Protein 3HN2 (pdb70)

Structure (mmCIF, N/CA/C/O backbone):
data_3HN2
#
_entry.id   3HN2
#
_cell.length_a   77.318
_cell.length_b   82.179
_cell.length_c   201.291
_cell.angle_alpha   90.00
_cell.angle_beta   90.00
_cell.angle_gamma   90.00
#
_symmetry.space_group_name_H-M   'P 21 21 21'
#
loop_
_entity.id
_entity.type
_entity.pdbx_description
1 polymer '2-dehydropantoate 2-reductase'
2 water water
#
loop_
_atom_site.group_PDB
_atom_site.id
_atom_site.type_symbol
_atom_site.label_atom_id
_atom_site.label_alt_id
_atom_site.label_comp_id
_atom_site.label_asym_id
_atom_site.label_entity_id
_atom_site.label_seq_id
_atom_site.pdbx_PDB_ins_code
_atom_site.Cartn_x
_atom_site.Cartn_y
_atom_site.Cartn_z
_atom_site.occupancy
_atom_site.B_iso_or_equiv
_atom_site.auth_seq_id
_atom_site.auth_comp_id
_atom_site.auth_asym_id
_atom_site.auth_atom_id
_atom_site.pdbx_PDB_model_num
ATOM 1 N N . ARG A 1 4 ? -10.408 6.058 6.847 1.00 63.89 2 ARG A N 1
ATOM 2 C CA . ARG A 1 4 ? -9.616 7.319 6.937 1.00 62.96 2 ARG A CA 1
ATOM 3 C C . ARG A 1 4 ? -10.178 8.449 6.065 1.00 61.00 2 ARG A C 1
ATOM 4 O O . ARG A 1 4 ? -10.095 9.621 6.435 1.00 59.59 2 ARG A O 1
ATOM 12 N N . ILE A 1 5 ? -10.759 8.090 4.922 1.00 60.47 3 ILE A N 1
ATOM 13 C CA . ILE A 1 5 ? -11.276 9.075 3.966 1.00 55.37 3 ILE A CA 1
ATOM 14 C C . ILE A 1 5 ? -12.806 9.046 3.863 1.00 51.34 3 ILE A C 1
ATOM 15 O O . ILE A 1 5 ? -13.407 7.975 3.781 1.00 51.84 3 ILE A O 1
ATOM 20 N N . ALA A 1 6 ? -13.419 10.231 3.905 1.00 49.53 4 ALA A N 1
ATOM 21 C CA . ALA A 1 6 ? -14.841 10.403 3.603 1.00 45.95 4 ALA A CA 1
ATOM 22 C C . ALA A 1 6 ? -15.017 11.335 2.412 1.00 41.60 4 ALA A C 1
ATOM 23 O O . ALA A 1 6 ? -14.375 12.385 2.348 1.00 42.16 4 ALA A O 1
ATOM 25 N N . ILE A 1 7 ? -15.897 10.958 1.486 1.00 37.94 5 ILE A N 1
ATOM 26 C CA . ILE A 1 7 ? -16.194 11.790 0.314 1.00 40.51 5 ILE A CA 1
ATOM 27 C C . ILE A 1 7 ? -17.537 12.485 0.467 1.00 40.44 5 ILE A C 1
ATOM 28 O O . ILE A 1 7 ? -18.581 11.834 0.525 1.00 42.45 5 ILE A O 1
ATOM 33 N N . VAL A 1 8 ? -17.504 13.812 0.522 1.00 44.26 6 VAL A N 1
ATOM 34 C CA . VAL A 1 8 ? -18.717 14.615 0.674 1.00 42.31 6 VAL A CA 1
ATOM 35 C C . VAL A 1 8 ? -18.933 15.476 -0.575 1.00 41.00 6 VAL A C 1
ATOM 36 O O . VAL A 1 8 ? -18.330 16.534 -0.748 1.00 34.07 6 VAL A O 1
ATOM 40 N N . GLY A 1 9 ? -19.792 14.987 -1.457 1.00 50.80 7 GLY A N 1
ATOM 41 C CA . GLY A 1 9 ? -20.016 15.622 -2.747 1.00 56.59 7 GLY A CA 1
ATOM 42 C C . GLY A 1 9 ? -20.719 14.648 -3.660 1.00 63.33 7 GLY A C 1
ATOM 43 O O . GLY A 1 9 ? -21.898 14.834 -3.985 1.00 71.23 7 GLY A O 1
ATOM 44 N N . ALA A 1 10 ? -19.988 13.601 -4.047 1.00 60.05 8 ALA A N 1
ATOM 45 C CA . ALA A 1 10 ? -20.462 12.555 -4.963 1.00 60.96 8 ALA A CA 1
ATOM 46 C C . ALA A 1 10 ? -20.827 13.099 -6.347 1.00 63.50 8 ALA A C 1
ATOM 47 O O . ALA A 1 10 ? -21.737 12.595 -7.014 1.00 68.36 8 ALA A O 1
ATOM 49 N N . GLY A 1 11 ? -20.100 14.129 -6.768 1.00 61.46 9 GLY A N 1
ATOM 50 C CA . GLY A 1 11 ? -20.267 14.704 -8.090 1.00 65.90 9 GLY A CA 1
ATOM 51 C C . GLY A 1 11 ? -19.305 14.061 -9.062 1.00 66.93 9 GLY A C 1
ATOM 52 O O . GLY A 1 11 ? -18.814 12.957 -8.827 1.00 68.71 9 GLY A O 1
ATOM 53 N N . ALA A 1 12 ? -19.014 14.770 -10.146 1.00 71.35 10 ALA A N 1
ATOM 54 C CA . ALA A 1 12 ? -18.136 14.261 -11.194 1.00 69.58 10 ALA A CA 1
ATOM 55 C C . ALA A 1 12 ? -16.657 14.257 -10.795 1.00 68.55 10 ALA A C 1
ATOM 56 O O . ALA A 1 12 ? -15.827 13.671 -11.496 1.00 73.89 10 ALA A O 1
ATOM 58 N N . LEU A 1 13 ? -16.331 14.902 -9.675 1.00 58.27 11 LEU A N 1
ATOM 59 C CA . LEU A 1 13 ? -14.953 14.954 -9.199 1.00 56.38 11 LEU A CA 1
ATOM 60 C C . LEU A 1 13 ? -14.736 14.236 -7.865 1.00 56.88 11 LEU A C 1
ATOM 61 O O . LEU A 1 13 ? -13.679 13.642 -7.646 1.00 60.96 11 LEU A O 1
ATOM 66 N N . GLY A 1 14 ? -15.727 14.301 -6.980 1.00 52.42 12 GLY A N 1
ATOM 67 C CA . GLY A 1 14 ? -15.658 13.624 -5.692 1.00 47.11 12 GLY A CA 1
ATOM 68 C C . GLY A 1 14 ? -15.641 12.115 -5.842 1.00 51.25 12 GLY A C 1
ATOM 69 O O . GLY A 1 14 ? -14.917 11.416 -5.122 1.00 54.01 12 GLY A O 1
ATOM 70 N N . LEU A 1 15 ? -16.436 11.619 -6.788 1.00 46.91 13 LEU A N 1
ATOM 71 C CA . LEU A 1 15 ? -16.474 10.198 -7.099 1.00 45.69 13 LEU A CA 1
ATOM 72 C C . LEU A 1 15 ? -15.179 9.749 -7.758 1.00 50.47 13 LEU A C 1
ATOM 73 O O . LEU A 1 15 ? -14.591 8.753 -7.337 1.00 52.63 13 LEU A O 1
ATOM 78 N N . TYR A 1 16 ? -14.739 10.501 -8.770 1.00 52.78 14 TYR A N 1
ATOM 79 C CA . TYR A 1 16 ? -13.516 10.204 -9.526 1.00 50.04 14 TYR A CA 1
ATOM 80 C C . TYR A 1 16 ? -12.277 10.101 -8.647 1.00 47.21 14 TYR A C 1
ATOM 81 O O . TYR A 1 16 ? -11.524 9.136 -8.751 1.00 52.30 14 TYR A O 1
ATOM 90 N N . TYR A 1 17 ? -12.077 11.091 -7.784 1.00 46.14 15 TYR A N 1
ATOM 91 C CA . TYR A 1 17 ? -10.928 11.092 -6.884 1.00 50.38 15 TYR A CA 1
ATOM 92 C C . TYR A 1 17 ? -11.030 10.032 -5.795 1.00 48.09 15 TYR A C 1
ATOM 93 O O . TYR A 1 17 ? -10.035 9.395 -5.458 1.00 50.90 15 TYR A O 1
ATOM 102 N N . GLY A 1 18 ? -12.235 9.831 -5.274 1.00 49.29 16 GLY A N 1
ATOM 103 C CA . GLY A 1 18 ? -12.479 8.802 -4.265 1.00 54.85 16 GLY A CA 1
ATOM 104 C C . GLY A 1 18 ? -12.293 7.393 -4.797 1.00 54.31 16 GLY A C 1
ATOM 105 O O . GLY A 1 18 ? -11.804 6.514 -4.081 1.00 58.19 16 GLY A O 1
ATOM 106 N N . ALA A 1 19 ? -12.685 7.184 -6.053 1.00 52.18 17 ALA A N 1
ATOM 107 C CA . ALA A 1 19 ? -12.521 5.894 -6.719 1.00 51.86 17 ALA A CA 1
ATOM 108 C C . ALA A 1 19 ? -11.056 5.581 -6.972 1.00 52.35 17 ALA A C 1
ATOM 109 O O . ALA A 1 19 ? -10.646 4.430 -6.859 1.00 57.73 17 ALA A O 1
ATOM 111 N N . LEU A 1 20 ? -10.275 6.607 -7.305 1.00 51.44 18 LEU A N 1
ATOM 112 C CA . LEU A 1 20 ? -8.837 6.446 -7.483 1.00 55.12 18 LEU A CA 1
ATOM 113 C C . LEU A 1 20 ? -8.142 6.231 -6.140 1.00 57.58 18 LEU A C 1
ATOM 114 O O . LEU A 1 20 ? -7.164 5.481 -6.055 1.00 62.27 18 LEU A O 1
ATOM 119 N N . LEU A 1 21 ? -8.659 6.883 -5.099 1.00 57.78 19 LEU A N 1
ATOM 120 C CA . LEU A 1 21 ? -8.115 6.737 -3.749 1.00 56.79 19 LEU A CA 1
ATOM 121 C C . LEU A 1 21 ? -8.246 5.320 -3.190 1.00 58.07 19 LEU A C 1
ATOM 122 O O . LEU A 1 21 ? -7.262 4.770 -2.699 1.00 63.75 19 LEU A O 1
ATOM 127 N N . GLN A 1 22 ? -9.429 4.712 -3.290 1.00 56.68 20 GLN A N 1
ATOM 128 C CA . GLN A 1 22 ? -9.588 3.331 -2.813 1.00 59.10 20 GLN A CA 1
ATOM 129 C C . GLN A 1 22 ? -8.992 2.278 -3.754 1.00 56.72 20 GLN A C 1
ATOM 130 O O . GLN A 1 22 ? -8.652 1.182 -3.307 1.00 57.61 20 GLN A O 1
ATOM 136 N N . ARG A 1 23 ? -8.851 2.619 -5.039 1.00 55.87 21 ARG A N 1
ATOM 137 C CA . ARG A 1 23 ? -8.225 1.726 -6.023 1.00 53.48 21 ARG A CA 1
ATOM 138 C C . ARG A 1 23 ? -6.767 1.465 -5.665 1.00 54.80 21 ARG A C 1
ATOM 139 O O . ARG A 1 23 ? -6.236 0.399 -5.963 1.00 57.87 21 ARG A O 1
ATOM 147 N N . SER A 1 24 ? -6.137 2.444 -5.017 1.00 58.84 22 SER A N 1
ATOM 148 C CA . SER A 1 24 ? -4.789 2.293 -4.474 1.00 57.64 22 SER A CA 1
ATOM 149 C C . SER A 1 24 ? -4.802 1.974 -2.969 1.00 59.31 22 SER A C 1
ATOM 150 O O . SER A 1 24 ? -3.800 2.155 -2.273 1.00 60.51 22 SER A O 1
ATOM 153 N N . GLY A 1 25 ? -5.942 1.501 -2.477 1.00 60.60 23 GLY A N 1
ATOM 154 C CA . GLY A 1 25 ? -6.033 0.958 -1.127 1.00 67.59 23 GLY A CA 1
ATOM 155 C C . GLY A 1 25 ? -6.086 1.994 -0.025 1.00 69.81 23 GLY A C 1
ATOM 156 O O . GLY A 1 25 ? -5.216 2.035 0.847 1.00 68.42 23 GLY A O 1
ATOM 157 N N . GLU A 1 26 ? -7.110 2.837 -0.074 1.00 71.59 24 GLU A N 1
ATOM 158 C CA . GLU A 1 26 ? -7.376 3.775 1.000 1.00 73.04 24 GLU A CA 1
ATOM 159 C C . GLU A 1 26 ? -8.780 3.486 1.504 1.00 74.42 24 GLU A C 1
ATOM 160 O O . GLU A 1 26 ? -9.650 3.072 0.729 1.00 75.29 24 GLU A O 1
ATOM 166 N N . ASP A 1 27 ? -8.995 3.690 2.802 1.00 73.55 25 ASP A N 1
ATOM 167 C CA . ASP A 1 27 ? -10.279 3.395 3.429 1.00 70.44 25 ASP A CA 1
ATOM 168 C C . ASP A 1 27 ? -11.274 4.512 3.122 1.00 66.75 25 ASP A C 1
ATOM 169 O O . ASP A 1 27 ? -11.445 5.450 3.903 1.00 72.34 25 ASP A O 1
ATOM 174 N N . VAL A 1 28 ? -11.927 4.389 1.971 1.00 62.15 26 VAL A N 1
ATOM 175 C CA . VAL A 1 28 ? -12.772 5.447 1.428 1.00 57.31 26 VAL A CA 1
ATOM 176 C C . VAL A 1 28 ? -14.244 5.173 1.728 1.00 57.49 26 VAL A C 1
ATOM 177 O O . VAL A 1 28 ? -14.737 4.064 1.515 1.00 61.32 26 VAL A O 1
ATOM 181 N N . HIS A 1 29 ? -14.926 6.195 2.238 1.00 58.84 27 HIS A N 1
ATOM 182 C CA . HIS A 1 29 ? -16.330 6.113 2.620 1.00 57.56 27 HIS A CA 1
ATOM 183 C C . HIS A 1 29 ? -17.108 7.184 1.872 1.00 54.71 27 HIS A C 1
ATOM 184 O O . HIS A 1 29 ? -16.971 8.368 2.160 1.00 55.90 27 HIS A O 1
ATOM 191 N N . PHE A 1 30 ? -17.915 6.767 0.904 1.00 51.54 28 PHE A N 1
ATOM 192 C CA . PHE A 1 30 ? -18.693 7.703 0.104 1.00 52.43 28 PHE A CA 1
ATOM 193 C C . PHE A 1 30 ? -20.015 8.082 0.776 1.00 57.30 28 PHE A C 1
ATOM 194 O O . PHE A 1 30 ? -20.747 7.215 1.262 1.00 62.51 28 PHE A O 1
ATOM 202 N N . LEU A 1 31 ? -20.316 9.379 0.798 1.00 55.68 29 LEU A N 1
ATOM 203 C CA . LEU A 1 31 ? -21.637 9.852 1.198 1.00 55.42 29 LEU A CA 1
ATOM 204 C C . LEU A 1 31 ? -22.500 10.096 -0.041 1.00 58.66 29 LEU A C 1
ATOM 205 O O . LEU A 1 31 ? -22.412 11.147 -0.679 1.00 61.00 29 LEU A O 1
ATOM 210 N N . LEU A 1 32 ? -23.318 9.102 -0.380 1.00 61.18 30 LEU A N 1
ATOM 211 C CA . LEU A 1 32 ? -24.222 9.185 -1.524 1.00 58.95 30 LEU A CA 1
ATOM 212 C C . LEU A 1 32 ? -25.591 9.718 -1.118 1.00 61.37 30 LEU A C 1
ATOM 213 O O . LEU A 1 32 ? -26.015 9.563 0.031 1.00 65.66 30 LEU A O 1
ATOM 218 N N . ARG A 1 33 ? -26.280 10.331 -2.076 1.00 60.78 31 ARG A N 1
ATOM 219 C CA . ARG A 1 33 ? -27.601 10.897 -1.849 1.00 60.92 31 ARG A CA 1
ATOM 220 C C . ARG A 1 33 ? -28.558 10.430 -2.943 1.00 65.80 31 ARG A C 1
ATOM 221 O O . ARG A 1 33 ? -29.389 9.552 -2.715 1.00 68.11 31 ARG A O 1
ATOM 229 N N . ARG A 1 34 ? -28.416 11.017 -4.130 1.00 72.88 32 ARG A N 1
ATOM 230 C CA . ARG A 1 34 ? -29.272 10.731 -5.281 1.00 77.59 32 ARG A CA 1
ATOM 231 C C . ARG A 1 34 ? -29.185 9.270 -5.746 1.00 81.23 32 ARG A C 1
ATOM 232 O O . ARG A 1 34 ? -30.202 8.651 -6.070 1.00 84.02 32 ARG A O 1
ATOM 240 N N . ASP A 1 35 ? -27.976 8.719 -5.747 1.00 83.69 33 ASP A N 1
ATOM 241 C CA . ASP A 1 35 ? -27.760 7.359 -6.231 1.00 85.58 33 ASP A CA 1
ATOM 242 C C . ASP A 1 35 ? -27.035 6.460 -5.225 1.00 84.55 33 ASP A C 1
ATOM 243 O O . ASP A 1 35 ? -25.953 5.941 -5.507 1.00 85.05 33 ASP A O 1
ATOM 248 N N . TYR A 1 36 ? -27.642 6.280 -4.054 1.00 81.52 34 TYR A N 1
ATOM 249 C CA . TYR A 1 36 ? -27.140 5.339 -3.055 1.00 75.47 34 TYR A CA 1
ATOM 250 C C . TYR A 1 36 ? -27.429 3.907 -3.493 1.00 75.42 34 TYR A C 1
ATOM 251 O O . TYR A 1 36 ? -26.550 3.048 -3.447 1.00 72.77 34 TYR A O 1
ATOM 260 N N . GLU A 1 37 ? -28.666 3.678 -3.927 1.00 76.37 35 GLU A N 1
ATOM 261 C CA . GLU A 1 37 ? -29.168 2.350 -4.284 1.00 76.85 35 GLU A CA 1
ATOM 262 C C . GLU A 1 37 ? -28.512 1.744 -5.528 1.00 74.49 35 GLU A C 1
ATOM 263 O O . GLU A 1 37 ? -28.385 0.524 -5.631 1.00 75.13 35 GLU A O 1
ATOM 269 N N . ALA A 1 38 ? -28.092 2.601 -6.455 1.00 75.58 36 ALA A N 1
ATOM 270 C CA . ALA A 1 38 ? -27.431 2.160 -7.682 1.00 74.90 36 ALA A CA 1
ATOM 271 C C . ALA A 1 38 ? -25.994 1.695 -7.439 1.00 77.46 36 ALA A C 1
ATOM 272 O O . ALA A 1 38 ? -25.487 0.832 -8.155 1.00 81.08 36 ALA A O 1
ATOM 274 N N . ILE A 1 39 ? -25.351 2.262 -6.420 1.00 80.96 37 ILE A N 1
ATOM 275 C CA . ILE A 1 39 ? -23.951 1.957 -6.106 1.00 82.88 37 ILE A CA 1
ATOM 276 C C . ILE A 1 39 ? -23.822 0.924 -4.966 1.00 83.77 37 ILE A C 1
ATOM 277 O O . ILE A 1 39 ? -22.803 0.236 -4.851 1.00 85.14 37 ILE A O 1
ATOM 282 N N . ALA A 1 40 ? -24.861 0.795 -4.142 1.00 84.56 38 ALA A N 1
ATOM 283 C CA . ALA A 1 40 ? -24.904 -0.269 -3.133 1.00 85.38 38 ALA A CA 1
ATOM 284 C C . ALA A 1 40 ? -25.200 -1.625 -3.778 1.00 86.93 38 ALA A C 1
ATOM 285 O O . ALA A 1 40 ? -24.769 -2.667 -3.277 1.00 85.71 38 ALA A O 1
ATOM 287 N N . GLY A 1 41 ? -25.929 -1.593 -4.893 1.00 88.40 39 GLY A N 1
ATOM 288 C CA . GLY A 1 41 ? -26.278 -2.795 -5.643 1.00 88.78 39 GLY A CA 1
ATOM 289 C C . GLY A 1 41 ? -25.178 -3.280 -6.569 1.00 89.77 39 GLY A C 1
ATOM 290 O O . GLY A 1 41 ? -24.790 -4.449 -6.520 1.00 91.30 39 GLY A O 1
ATOM 291 N N . ASN A 1 42 ? -24.668 -2.380 -7.408 1.00 89.33 40 ASN A N 1
ATOM 292 C CA . ASN A 1 42 ? -23.675 -2.743 -8.423 1.00 89.83 40 ASN A CA 1
ATOM 293 C C . ASN A 1 42 ? -22.242 -2.287 -8.153 1.00 89.45 40 ASN A C 1
ATOM 294 O O . ASN A 1 42 ? -21.288 -2.974 -8.525 1.00 90.92 40 ASN A O 1
ATOM 299 N N . GLY A 1 43 ? -22.097 -1.133 -7.508 1.00 88.08 41 GLY A N 1
ATOM 300 C CA . GLY A 1 43 ? -20.807 -0.453 -7.418 1.00 85.42 41 GLY A CA 1
ATOM 301 C C . GLY A 1 43 ? -20.744 0.604 -8.504 1.00 86.16 41 GLY A C 1
ATOM 302 O O . GLY A 1 43 ? -21.667 0.717 -9.318 1.00 86.12 41 GLY A O 1
ATOM 303 N N . LEU A 1 44 ? -19.667 1.385 -8.527 1.00 84.87 42 LEU A N 1
ATOM 304 C CA . LEU A 1 44 ? -19.527 2.431 -9.542 1.00 84.40 42 LEU A CA 1
ATOM 305 C C . LEU A 1 44 ? -18.495 2.100 -10.622 1.00 82.56 42 LEU A C 1
ATOM 306 O O . LEU A 1 44 ? -17.469 1.471 -10.352 1.00 84.20 42 LEU A O 1
ATOM 311 N N . LYS A 1 45 ? -18.795 2.528 -11.845 1.00 79.19 43 LYS A N 1
ATOM 312 C CA . LYS A 1 45 ? -17.922 2.316 -12.991 1.00 76.74 43 LYS A CA 1
ATOM 313 C C . LYS A 1 45 ? -17.245 3.624 -13.368 1.00 73.63 43 LYS A C 1
ATOM 314 O O . LYS A 1 45 ? -17.912 4.641 -13.560 1.00 76.70 43 LYS A O 1
ATOM 320 N N . VAL A 1 46 ? -15.919 3.599 -13.467 1.00 68.49 44 VAL A N 1
ATOM 321 C CA . VAL A 1 46 ? -15.168 4.770 -13.910 1.00 60.91 44 VAL A CA 1
ATOM 322 C C . VAL A 1 46 ? -14.665 4.547 -15.327 1.00 55.11 44 VAL A C 1
ATOM 323 O O . VAL A 1 46 ? -13.911 3.613 -15.592 1.00 51.30 44 VAL A O 1
ATOM 327 N N . PHE A 1 47 ? -15.108 5.406 -16.235 1.00 54.40 45 PHE A N 1
ATOM 328 C CA . PHE A 1 47 ? -14.623 5.395 -17.603 1.00 55.73 45 PHE A CA 1
ATOM 329 C C . PHE A 1 47 ? -13.627 6.533 -17.764 1.00 58.25 45 PHE A C 1
ATOM 330 O O . PHE A 1 47 ? -13.934 7.682 -17.461 1.00 58.42 45 PHE A O 1
ATOM 338 N N . SER A 1 48 ? -12.421 6.197 -18.209 1.00 61.53 46 SER A N 1
ATOM 339 C CA . SER A 1 48 ? -11.365 7.186 -18.378 1.00 65.73 46 SER A CA 1
ATOM 340 C C . SER A 1 48 ? -10.758 7.136 -19.769 1.00 64.98 46 SER A C 1
ATOM 341 O O . SER A 1 48 ? -10.956 6.181 -20.521 1.00 66.29 46 SER A O 1
ATOM 344 N N . ILE A 1 49 ? -10.013 8.183 -20.097 1.00 62.14 47 ILE A N 1
ATOM 345 C CA . ILE A 1 49 ? -9.141 8.181 -21.258 1.00 64.32 47 ILE A CA 1
ATOM 346 C C . ILE A 1 49 ? -7.899 7.342 -20.943 1.00 66.82 47 ILE A C 1
ATOM 347 O O . ILE A 1 49 ? -7.234 6.828 -21.847 1.00 66.24 47 ILE A O 1
ATOM 352 N N . ASN A 1 50 ? -7.609 7.205 -19.649 1.00 65.90 48 ASN A N 1
ATOM 353 C CA . ASN A 1 50 ? -6.491 6.416 -19.150 1.00 64.38 48 ASN A CA 1
ATOM 354 C C . ASN A 1 50 ? -6.896 4.977 -18.818 1.00 67.73 48 ASN A C 1
ATOM 355 O O . ASN A 1 50 ? -6.386 4.388 -17.862 1.00 67.97 48 ASN A O 1
ATOM 360 N N . GLY A 1 51 ? -7.814 4.418 -19.605 1.00 69.81 49 GLY A N 1
ATOM 361 C CA . GLY A 1 51 ? -8.312 3.059 -19.384 1.00 70.49 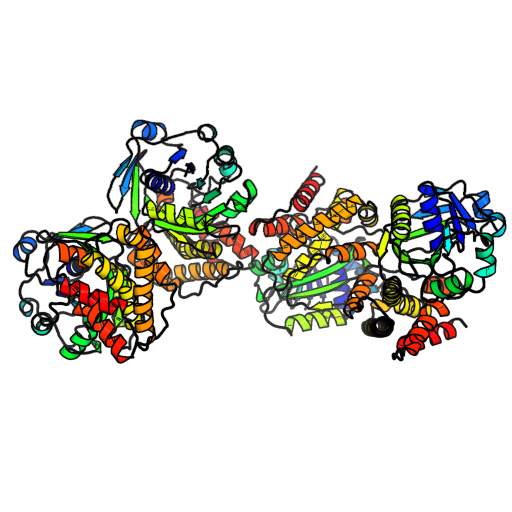49 GLY A CA 1
ATOM 362 C C . GLY A 1 51 ? -9.367 2.982 -18.293 1.00 69.90 49 GLY A C 1
ATOM 363 O O . GLY A 1 51 ? -9.183 3.519 -17.197 1.00 60.72 49 GLY A O 1
ATOM 364 N N . ASP A 1 52 ? -10.470 2.301 -18.597 1.00 72.34 50 ASP A N 1
ATOM 365 C CA . ASP A 1 52 ? -11.610 2.198 -17.683 1.00 74.59 50 ASP A CA 1
ATOM 366 C C . ASP A 1 52 ? -11.356 1.196 -16.558 1.00 72.91 50 ASP A C 1
ATOM 367 O O . ASP A 1 52 ? -10.598 0.239 -16.730 1.00 75.94 50 ASP A O 1
ATOM 372 N N . PHE A 1 53 ? -11.982 1.431 -15.406 1.00 69.95 51 PHE A N 1
ATOM 373 C CA . PHE A 1 53 ? -11.985 0.454 -14.314 1.00 70.70 51 PHE A CA 1
ATOM 374 C C . PHE A 1 53 ? -13.305 0.462 -13.541 1.00 72.04 51 PHE A C 1
ATOM 375 O O . PHE A 1 53 ? -14.064 1.429 -13.595 1.00 73.91 51 PHE A O 1
ATOM 383 N N . THR A 1 54 ? -13.575 -0.628 -12.832 1.00 74.15 52 THR A N 1
ATOM 384 C CA . THR A 1 54 ? -14.841 -0.796 -12.128 1.00 76.51 52 THR A CA 1
ATOM 385 C C . THR A 1 54 ? -14.610 -1.275 -10.697 1.00 78.39 52 THR A C 1
ATOM 386 O O . THR A 1 54 ? -13.898 -2.253 -10.468 1.00 80.18 52 THR A O 1
ATOM 390 N N . LEU A 1 55 ? -15.199 -0.569 -9.737 1.00 80.14 53 LEU A N 1
ATOM 391 C CA . LEU A 1 55 ? -15.174 -1.008 -8.346 1.00 81.90 53 LEU A CA 1
ATOM 392 C C . LEU A 1 55 ? -16.425 -1.830 -8.070 1.00 84.40 53 LEU A C 1
ATOM 393 O O . LEU A 1 55 ? -17.533 -1.286 -8.093 1.00 87.17 53 LEU A O 1
ATOM 398 N N . PRO A 1 56 ? -16.254 -3.143 -7.813 1.00 84.36 54 PRO A N 1
ATOM 399 C CA . PRO A 1 56 ? -17.387 -4.049 -7.606 1.00 84.04 54 PRO A CA 1
ATOM 400 C C . PRO A 1 56 ? -18.147 -3.706 -6.328 1.00 82.45 54 PRO A C 1
ATOM 401 O O . PRO A 1 56 ? -19.380 -3.726 -6.309 1.00 81.08 54 PRO A O 1
ATOM 405 N N . HIS A 1 57 ? -17.395 -3.380 -5.281 1.00 80.54 55 HIS A N 1
ATOM 406 C CA . HIS A 1 57 ? -17.950 -2.976 -4.003 1.00 77.21 55 HIS A CA 1
ATOM 407 C C . HIS A 1 57 ? -17.497 -1.556 -3.661 1.00 75.97 55 HIS A C 1
ATOM 408 O O . HIS A 1 57 ? -16.330 -1.200 -3.850 1.00 75.96 55 HIS A O 1
ATOM 415 N N . VAL A 1 58 ? -18.438 -0.752 -3.175 1.00 71.90 56 VAL A N 1
ATOM 416 C CA . VAL A 1 58 ? -18.156 0.601 -2.701 1.00 67.41 56 VAL A CA 1
ATOM 417 C C . VAL A 1 58 ? -18.779 0.796 -1.314 1.00 67.11 56 VAL A C 1
ATOM 418 O O . VAL A 1 58 ? -19.962 0.500 -1.108 1.00 69.10 56 VAL A O 1
ATOM 422 N N . LYS A 1 59 ? -17.965 1.255 -0.362 1.00 63.68 57 LYS A N 1
ATOM 423 C CA . LYS A 1 59 ? -18.446 1.610 0.973 1.00 58.01 57 LYS A CA 1
ATOM 424 C C . LYS A 1 59 ? -19.294 2.874 0.917 1.00 59.10 57 LYS A C 1
ATOM 425 O O . LYS A 1 59 ? -18.770 3.988 0.969 1.00 64.66 57 LYS A O 1
ATOM 431 N N . GLY A 1 60 ? -20.606 2.690 0.809 1.00 60.99 58 GLY A N 1
ATOM 432 C CA . GLY A 1 60 ? -21.540 3.804 0.703 1.00 59.17 58 GLY A CA 1
ATOM 433 C C . GLY A 1 60 ? -22.412 3.998 1.926 1.00 60.78 58 GLY A C 1
ATOM 434 O O . GLY A 1 60 ? -22.693 3.051 2.663 1.00 63.15 58 GLY A O 1
ATOM 435 N N . TYR A 1 61 ? -22.824 5.242 2.148 1.00 60.80 59 TYR A N 1
ATOM 436 C CA . TYR A 1 61 ? -23.661 5.608 3.287 1.00 61.94 59 TYR A CA 1
ATOM 437 C C . TYR A 1 61 ? -24.657 6.681 2.857 1.00 64.03 59 TYR A C 1
ATOM 438 O O . TYR A 1 61 ? -24.488 7.310 1.807 1.00 63.47 59 TYR A O 1
ATOM 447 N N . ARG A 1 62 ? -25.693 6.892 3.664 1.00 62.62 60 ARG A N 1
ATOM 448 C CA . ARG A 1 62 ? -26.685 7.924 3.356 1.00 66.28 60 ARG A CA 1
ATOM 449 C C . ARG A 1 62 ? -26.753 9.020 4.415 1.00 60.39 60 ARG A C 1
ATOM 450 O O . ARG A 1 62 ? -27.244 10.118 4.153 1.00 59.28 60 ARG A O 1
ATOM 458 N N . ALA A 1 63 ? -26.244 8.717 5.603 1.00 62.33 61 ALA A N 1
ATOM 459 C CA . ALA A 1 63 ? -26.123 9.704 6.667 1.00 64.89 61 ALA A CA 1
ATOM 460 C C . ALA A 1 63 ? -24.672 9.767 7.122 1.00 65.16 61 ALA A C 1
ATOM 461 O O . ALA A 1 63 ? -24.017 8.726 7.230 1.00 65.48 61 ALA A O 1
ATOM 463 N N . PRO A 1 64 ? -24.152 10.990 7.360 1.00 66.97 62 PRO A N 1
ATOM 464 C CA . PRO A 1 64 ? -22.782 11.157 7.872 1.00 66.35 62 PRO A CA 1
ATOM 465 C C . PRO A 1 64 ? -22.551 10.613 9.285 1.00 67.65 62 PRO A C 1
ATOM 466 O O . PRO A 1 64 ? -21.419 10.253 9.616 1.00 69.82 62 PRO A O 1
ATOM 470 N N . GLU A 1 65 ? -23.606 10.542 10.098 1.00 68.26 63 GLU A N 1
ATOM 471 C CA . GLU A 1 65 ? -23.504 10.004 11.465 1.00 68.13 63 GLU A CA 1
ATOM 472 C C . GLU A 1 65 ? -23.298 8.489 11.512 1.00 69.52 63 GLU A C 1
ATOM 473 O O . GLU A 1 65 ? -22.899 7.944 12.543 1.00 70.79 63 GLU A O 1
ATOM 479 N N . GLU A 1 66 ? -23.566 7.822 10.390 1.00 69.85 64 GLU A N 1
ATOM 480 C CA . GLU A 1 66 ? -23.305 6.391 10.241 1.00 68.16 64 GLU A CA 1
ATOM 481 C C . GLU A 1 66 ? -21.822 6.130 9.976 1.00 66.57 64 GLU A C 1
ATOM 482 O O . GLU A 1 66 ? -21.280 5.108 10.401 1.00 70.90 64 GLU A O 1
ATOM 488 N N . ILE A 1 67 ? -21.179 7.059 9.270 1.00 66.09 65 ILE A N 1
ATOM 489 C CA . ILE A 1 67 ? -19.752 6.970 8.942 1.00 59.64 65 ILE A CA 1
ATOM 490 C C . ILE A 1 67 ? -18.884 7.236 10.172 1.00 56.96 65 ILE A C 1
ATOM 491 O O . ILE A 1 67 ? -17.959 6.478 10.459 1.00 54.88 65 ILE A O 1
ATOM 496 N N . GLY A 1 68 ? -19.189 8.315 10.888 1.00 56.54 66 GLY A N 1
ATOM 497 C CA . GLY A 1 68 ? -18.455 8.673 12.097 1.00 61.57 66 GLY A CA 1
ATOM 498 C C . GLY A 1 68 ? -17.141 9.382 11.826 1.00 66.68 66 GLY A C 1
ATOM 499 O O . GLY A 1 68 ? -16.872 9.768 10.685 1.00 70.77 66 GLY A O 1
ATOM 500 N N . PRO A 1 69 ? -16.316 9.562 12.879 1.00 70.57 67 PRO A N 1
ATOM 501 C CA . PRO A 1 69 ? -15.024 10.260 12.818 1.00 70.14 67 PRO A CA 1
ATOM 502 C C . PRO A 1 69 ? -14.078 9.714 11.747 1.00 68.55 67 PRO A C 1
ATOM 503 O O . PRO A 1 69 ? -13.977 8.502 11.565 1.00 69.71 67 PRO A O 1
ATOM 507 N N . MET A 1 70 ? -13.412 10.625 11.041 1.00 69.97 68 MET A N 1
ATOM 508 C CA . MET A 1 70 ? -12.512 10.289 9.937 1.00 65.84 68 MET A CA 1
ATOM 509 C C . MET A 1 70 ? -11.142 10.949 10.135 1.00 64.43 68 MET A C 1
ATOM 510 O O . MET A 1 70 ? -10.960 11.747 11.055 1.00 66.75 68 MET A O 1
ATOM 515 N N . ASP A 1 71 ? -10.179 10.608 9.281 1.00 61.56 69 ASP A N 1
ATOM 516 C CA . ASP A 1 71 ? -8.882 11.289 9.269 1.00 61.61 69 ASP A CA 1
ATOM 517 C C . ASP A 1 71 ? -8.905 12.466 8.299 1.00 57.47 69 ASP A C 1
ATOM 518 O O . ASP A 1 71 ? -8.363 13.536 8.582 1.00 53.74 69 ASP A O 1
ATOM 523 N N . LEU A 1 72 ? -9.541 12.246 7.153 1.00 54.67 70 LEU A N 1
ATOM 524 C CA . LEU A 1 72 ? -9.633 13.236 6.096 1.00 50.62 70 LEU A CA 1
ATOM 525 C C . LEU A 1 72 ? -11.032 13.235 5.500 1.00 51.23 70 LEU A C 1
ATOM 526 O O . LEU A 1 72 ? -11.591 12.172 5.221 1.00 47.57 70 LEU A O 1
ATOM 531 N N . VAL A 1 73 ? -11.606 14.422 5.317 1.00 47.10 71 VAL A N 1
ATOM 532 C CA . VAL A 1 73 ? -12.826 14.530 4.524 1.00 46.31 71 VAL A CA 1
ATOM 533 C C . VAL A 1 73 ? -12.621 15.393 3.275 1.00 41.24 71 VAL A C 1
ATOM 534 O O . VAL A 1 73 ? -12.330 16.587 3.364 1.00 41.30 71 VAL A O 1
ATOM 538 N N . LEU A 1 74 ? -12.724 14.748 2.115 1.00 44.10 72 LEU A N 1
ATOM 539 C CA . LEU A 1 74 ? -12.725 15.429 0.820 1.00 33.78 72 LEU A CA 1
ATOM 540 C C . LEU A 1 74 ? -14.093 16.008 0.550 1.00 26.18 72 LEU A C 1
ATOM 541 O O . LEU A 1 74 ? -15.050 15.263 0.344 1.00 31.76 72 LEU A O 1
ATOM 546 N N . VAL A 1 75 ? -14.188 17.333 0.558 1.00 22.18 73 VAL A N 1
ATOM 547 C CA . VAL A 1 75 ? -15.415 18.011 0.176 1.00 29.93 73 VAL A CA 1
ATOM 548 C C . VAL A 1 75 ? -15.401 18.270 -1.345 1.00 42.29 73 VAL A C 1
ATOM 549 O O . VAL A 1 75 ? -14.526 18.969 -1.863 1.00 43.37 73 VAL A O 1
ATOM 553 N N . GLY A 1 76 ? -16.357 17.665 -2.047 1.00 40.48 74 GLY A N 1
ATOM 554 C CA . GLY A 1 76 ? -16.538 17.872 -3.480 1.00 48.21 74 GLY A CA 1
ATOM 555 C C . GLY A 1 76 ? -17.927 18.392 -3.800 1.00 54.59 74 GLY A C 1
ATOM 556 O O . GLY A 1 76 ? -18.398 18.264 -4.936 1.00 54.73 74 GLY A O 1
ATOM 557 N N . LEU A 1 77 ? -18.574 18.976 -2.788 1.00 56.64 75 LEU A N 1
ATOM 558 C CA . LEU A 1 77 ? -19.917 19.551 -2.899 1.00 58.64 75 LEU A CA 1
ATOM 559 C C . LEU A 1 77 ? -19.987 20.685 -3.906 1.00 60.65 75 LEU A C 1
ATOM 560 O O . LEU A 1 77 ? -19.019 21.416 -4.099 1.00 68.87 75 LEU A O 1
ATOM 565 N N . LYS A 1 78 ? -21.140 20.823 -4.548 1.00 61.56 76 LYS A N 1
ATOM 566 C CA . LYS A 1 78 ? -21.426 22.021 -5.314 1.00 58.57 76 LYS A CA 1
ATOM 567 C C . LYS A 1 78 ? -21.679 23.149 -4.320 1.00 60.41 76 LYS A C 1
ATOM 568 O O . LYS A 1 78 ? -22.326 22.941 -3.291 1.00 61.54 76 LYS A O 1
ATOM 574 N N . THR A 1 79 ? -21.155 24.333 -4.631 1.00 62.27 77 THR A N 1
ATOM 575 C CA . THR A 1 79 ? -21.038 25.429 -3.658 1.00 60.20 77 THR A CA 1
ATOM 576 C C . THR A 1 79 ? -22.348 26.102 -3.239 1.00 58.74 77 THR A C 1
ATOM 577 O O . THR A 1 79 ? -22.364 26.885 -2.292 1.00 62.20 77 THR A O 1
ATOM 581 N N . PHE A 1 80 ? -23.442 25.794 -3.932 1.00 59.94 78 PHE A N 1
ATOM 582 C CA . PHE A 1 80 ? -24.762 26.262 -3.508 1.00 59.00 78 PHE A CA 1
ATOM 583 C C . PHE A 1 80 ? -25.344 25.436 -2.349 1.00 58.23 78 PHE A C 1
ATOM 584 O O . PHE A 1 80 ? -26.340 25.829 -1.738 1.00 58.47 78 PHE A O 1
ATOM 592 N N . ALA A 1 81 ? -24.707 24.302 -2.057 1.00 56.23 79 ALA A N 1
ATOM 593 C CA . ALA A 1 81 ? -25.056 23.463 -0.914 1.00 50.81 79 ALA A CA 1
ATOM 594 C C . ALA A 1 81 ? -24.167 23.747 0.300 1.00 49.71 79 ALA A C 1
ATOM 595 O O . ALA A 1 81 ? -24.119 22.948 1.233 1.00 52.74 79 ALA A O 1
ATOM 597 N N . ASN A 1 82 ? -23.482 24.889 0.292 1.00 49.74 80 ASN A N 1
ATOM 598 C CA . ASN A 1 82 ? -22.540 25.247 1.357 1.00 53.92 80 ASN A CA 1
ATOM 599 C C . ASN A 1 82 ? -23.188 25.585 2.706 1.00 61.42 80 ASN A C 1
ATOM 600 O O . ASN A 1 82 ? -22.512 25.594 3.734 1.00 64.51 80 ASN A O 1
ATOM 605 N N . SER A 1 83 ? -24.494 25.854 2.697 1.00 67.82 81 SER A N 1
ATOM 606 C CA . SER A 1 83 ? -25.267 26.052 3.930 1.00 64.57 81 SER A CA 1
ATOM 607 C C . SER A 1 83 ? -25.413 24.739 4.692 1.00 64.58 81 SER A C 1
ATOM 608 O O . SER A 1 83 ? -25.618 24.734 5.906 1.00 69.51 81 SER A O 1
ATOM 611 N N . ARG A 1 84 ? -25.283 23.632 3.965 1.00 64.57 82 ARG A N 1
ATOM 612 C CA . ARG A 1 84 ? -25.392 22.293 4.528 1.00 62.72 82 ARG A CA 1
ATOM 613 C C . ARG A 1 84 ? -24.065 21.767 5.075 1.00 62.78 82 ARG A C 1
ATOM 614 O O . ARG A 1 84 ? -23.961 20.582 5.395 1.00 68.65 82 ARG A O 1
ATOM 622 N N . TYR A 1 85 ? -23.063 22.644 5.176 1.00 60.79 83 TYR A N 1
ATOM 623 C CA . TYR A 1 85 ? -21.737 22.288 5.697 1.00 56.80 83 TYR A CA 1
ATOM 624 C C . TYR A 1 85 ? -21.782 21.642 7.078 1.00 54.72 83 TYR A C 1
ATOM 625 O O . TYR A 1 85 ? -21.159 20.602 7.299 1.00 56.40 83 TYR A O 1
ATOM 634 N N . GLU A 1 86 ? -22.528 22.265 7.988 1.00 58.19 84 GLU A N 1
ATOM 635 C CA . GLU A 1 86 ? -22.594 21.852 9.391 1.00 62.34 84 GLU A CA 1
ATOM 636 C C . GLU A 1 86 ? -23.193 20.459 9.575 1.00 60.83 84 GLU A C 1
ATOM 637 O O . GLU A 1 86 ? -22.582 19.615 10.228 1.00 52.91 84 GLU A O 1
ATOM 643 N N . GLU A 1 87 ? -24.357 20.209 8.973 1.00 62.54 85 GLU A N 1
ATOM 644 C CA . GLU A 1 87 ? -25.018 18.901 9.103 1.00 62.31 85 GLU A CA 1
ATOM 645 C C . GLU A 1 87 ? -24.227 17.744 8.479 1.00 58.68 85 GLU A C 1
ATOM 646 O O . GLU A 1 87 ? -24.198 16.641 9.030 1.00 60.68 85 GLU A O 1
ATOM 652 N N . LEU A 1 88 ? -23.562 18.016 7.356 1.00 52.85 86 LEU A N 1
ATOM 653 C CA . LEU A 1 88 ? -22.889 16.976 6.578 1.00 48.55 86 LEU A CA 1
ATOM 654 C C . LEU A 1 88 ? -21.486 16.610 7.063 1.00 45.34 86 LEU A C 1
ATOM 655 O O . LEU A 1 88 ? -21.038 15.486 6.851 1.00 48.15 86 LEU A O 1
ATOM 660 N N . ILE A 1 89 ? -20.793 17.549 7.704 1.00 46.07 87 ILE A N 1
ATOM 661 C CA . ILE A 1 89 ? -19.384 17.346 8.059 1.00 49.35 87 ILE A CA 1
ATOM 662 C C . ILE A 1 89 ? -19.130 17.144 9.568 1.00 55.97 87 ILE A C 1
ATOM 663 O O . ILE A 1 89 ? -18.275 16.338 9.936 1.00 62.11 87 ILE A O 1
ATOM 668 N N . ARG A 1 90 ? -19.886 17.837 10.425 1.00 55.40 88 ARG A N 1
ATOM 669 C CA . ARG A 1 90 ? -19.744 17.719 11.899 1.00 56.43 88 ARG A CA 1
ATOM 670 C C . ARG A 1 90 ? -19.637 16.300 12.503 1.00 61.43 88 ARG A C 1
ATOM 671 O O . ARG A 1 90 ? -18.768 16.083 13.356 1.00 66.35 88 ARG A O 1
ATOM 679 N N . PRO A 1 91 ? -20.486 15.328 12.065 1.00 63.16 89 PRO A N 1
ATOM 680 C CA . PRO A 1 91 ? -20.290 13.958 12.576 1.00 61.07 89 PRO A CA 1
ATOM 681 C C . PRO A 1 91 ? -18.972 13.271 12.177 1.00 62.48 89 PRO A C 1
ATOM 682 O O . PRO A 1 91 ? -18.572 12.302 12.824 1.00 66.30 89 PRO A O 1
ATOM 686 N N . LEU A 1 92 ? -18.313 13.771 11.132 1.00 59.72 90 LEU A N 1
ATOM 687 C CA . LEU A 1 92 ? -17.060 13.196 10.639 1.00 57.09 90 LEU A CA 1
ATOM 688 C C . LEU A 1 92 ? -15.821 13.779 11.318 1.00 57.06 90 LEU A C 1
ATOM 689 O O . LEU A 1 92 ? -14.710 13.286 11.118 1.00 57.10 90 LEU A O 1
ATOM 694 N N . VAL A 1 93 ? -16.015 14.821 12.121 1.00 61.27 91 VAL A N 1
ATOM 695 C CA . VAL A 1 93 ? -14.899 15.569 12.703 1.00 64.58 91 VAL A CA 1
ATOM 696 C C . VAL A 1 93 ? -14.548 15.119 14.127 1.00 67.40 91 VAL A C 1
ATOM 697 O O . VAL A 1 93 ? -15.377 15.169 15.038 1.00 72.61 91 VAL A O 1
ATOM 701 N N . GLU A 1 94 ? -13.313 14.654 14.286 1.00 70.94 92 GLU A N 1
ATOM 702 C CA . GLU A 1 94 ? -12.717 14.381 15.591 1.00 76.78 92 GLU A CA 1
ATOM 703 C C . GLU A 1 94 ? -11.456 15.244 15.676 1.00 77.62 92 GLU A C 1
ATOM 704 O O . GLU A 1 94 ? -11.029 15.805 14.667 1.00 77.38 92 GLU A O 1
ATOM 710 N N . GLU A 1 95 ? -10.885 15.375 16.873 1.00 78.79 93 GLU A N 1
ATOM 711 C CA . GLU A 1 95 ? -9.616 16.072 17.068 1.00 79.18 93 GLU A CA 1
ATOM 712 C C . GLU A 1 95 ? -8.517 15.418 16.227 1.00 77.23 93 GLU A C 1
ATOM 713 O O . GLU A 1 95 ? -8.081 14.301 16.516 1.00 79.28 93 GLU A O 1
ATOM 719 N N . GLY A 1 96 ? -8.098 16.113 15.172 1.00 71.99 94 GLY A N 1
ATOM 720 C CA . GLY A 1 96 ? -7.093 15.587 14.252 1.00 69.26 94 GLY A CA 1
ATOM 721 C C . GLY A 1 96 ? -7.596 15.357 12.837 1.00 67.94 94 GLY A C 1
ATOM 722 O O . GLY A 1 96 ? -6.795 15.163 11.921 1.00 70.32 94 GLY A O 1
ATOM 723 N N . THR A 1 97 ? -8.919 15.358 12.664 1.00 66.89 95 THR A N 1
ATOM 724 C CA . THR A 1 97 ? -9.538 15.275 11.343 1.00 64.79 95 THR A CA 1
ATOM 725 C C . THR A 1 97 ? -9.174 16.536 10.576 1.00 65.10 95 THR A C 1
ATOM 726 O O . THR A 1 97 ? -9.189 17.636 11.134 1.00 66.23 95 THR A O 1
ATOM 730 N N . GLN A 1 98 ? -8.820 16.365 9.308 1.00 63.58 96 GLN A N 1
ATOM 731 C CA . GLN A 1 98 ? -8.538 17.498 8.443 1.00 60.85 96 GLN A CA 1
ATOM 732 C C . GLN A 1 98 ? -9.451 17.521 7.220 1.00 62.92 96 GLN A C 1
ATOM 733 O O . GLN A 1 98 ? -9.825 16.476 6.686 1.00 65.67 96 GLN A O 1
ATOM 739 N N . ILE A 1 99 ? -9.821 18.726 6.800 1.00 57.07 97 ILE A N 1
ATOM 740 C CA . ILE A 1 99 ? -10.855 18.911 5.792 1.00 55.70 97 ILE A CA 1
ATOM 741 C C . ILE A 1 99 ? -10.262 19.462 4.491 1.00 54.31 97 ILE A C 1
ATOM 742 O O . ILE A 1 99 ? -9.644 20.529 4.475 1.00 56.36 97 ILE A O 1
ATOM 747 N N . LEU A 1 100 ? -10.442 18.712 3.408 1.00 45.59 98 LEU A N 1
ATOM 748 C CA . LEU A 1 100 ? -9.886 19.077 2.108 1.00 41.32 98 LEU A CA 1
ATOM 749 C C . LEU A 1 100 ? -10.987 19.522 1.159 1.00 38.92 98 LEU A C 1
ATOM 750 O O . LEU A 1 100 ? -11.862 18.735 0.794 1.00 36.92 98 LEU A O 1
ATOM 755 N N . THR A 1 101 ? -10.940 20.791 0.770 1.00 29.48 99 THR A N 1
ATOM 756 C CA . THR A 1 101 ? -11.925 21.337 -0.152 1.00 31.94 99 THR A CA 1
ATOM 757 C C . THR A 1 101 ? -11.390 21.382 -1.606 1.00 35.06 99 THR A C 1
ATOM 758 O O . THR A 1 101 ? -10.279 21.862 -1.867 1.00 29.78 99 THR A O 1
ATOM 762 N N . LEU A 1 102 ? -12.173 20.837 -2.533 1.00 38.57 100 LEU A N 1
ATOM 763 C CA . LEU A 1 102 ? -11.781 20.765 -3.949 1.00 46.48 100 LEU A CA 1
ATOM 764 C C . LEU A 1 102 ? -12.778 21.464 -4.863 1.00 48.31 100 LEU A C 1
ATOM 765 O O . LEU A 1 102 ? -12.664 21.408 -6.089 1.00 48.42 100 LEU A O 1
ATOM 770 N N . GLN A 1 103 ? -13.752 22.125 -4.250 1.00 49.60 101 GLN A N 1
ATOM 771 C CA . GLN A 1 103 ? -14.820 22.805 -4.969 1.00 43.79 101 GLN A CA 1
ATOM 772 C C . GLN A 1 103 ? -14.363 24.114 -5.595 1.00 40.60 101 GLN A C 1
ATOM 773 O O . GLN A 1 103 ? -13.246 24.568 -5.367 1.00 38.77 101 GLN A O 1
ATOM 779 N N . ASN A 1 104 ? -15.243 24.715 -6.387 1.00 52.71 102 ASN A N 1
ATOM 780 C CA . ASN A 1 104 ? -14.888 25.859 -7.221 1.00 52.52 102 ASN A CA 1
ATOM 781 C C . ASN A 1 104 ? -15.133 27.218 -6.577 1.00 51.57 102 ASN A C 1
ATOM 782 O O . ASN A 1 104 ? -16.012 27.371 -5.732 1.00 55.23 102 ASN A O 1
ATOM 787 N N . GLY A 1 105 ? -14.342 28.201 -6.995 1.00 49.44 103 GLY A N 1
ATOM 788 C CA . GLY A 1 105 ? -14.520 29.574 -6.563 1.00 44.56 103 GLY A CA 1
ATOM 789 C C . GLY A 1 105 ? -13.839 29.849 -5.247 1.00 50.03 103 GLY A C 1
ATOM 790 O O . GLY A 1 105 ? -12.867 29.188 -4.891 1.00 56.28 103 GLY A O 1
ATOM 791 N N . LEU A 1 106 ? -14.369 30.823 -4.519 1.00 50.20 104 LEU A N 1
ATOM 792 C CA . LEU A 1 106 ? -13.765 31.271 -3.283 1.00 47.22 104 LEU A CA 1
ATOM 793 C C . LEU A 1 106 ? -14.653 31.043 -2.071 1.00 52.66 104 LEU A C 1
ATOM 794 O O . LEU A 1 106 ? -15.766 30.522 -2.184 1.00 60.06 104 LEU A O 1
ATOM 799 N N . GLY A 1 107 ? -14.140 31.433 -0.906 1.00 46.46 105 GLY A N 1
ATOM 800 C CA . GLY A 1 107 ? -14.919 31.438 0.322 1.00 48.09 105 GLY A CA 1
ATOM 801 C C . GLY A 1 107 ? -15.040 30.092 1.003 1.00 50.63 105 GLY A C 1
ATOM 802 O O . GLY A 1 107 ? -15.337 30.033 2.196 1.00 59.10 105 GLY A O 1
ATOM 803 N N . ASN A 1 108 ? -14.816 29.022 0.242 1.00 46.73 106 ASN A N 1
ATOM 804 C CA . ASN A 1 108 ? -14.985 27.651 0.705 1.00 42.78 106 ASN A CA 1
ATOM 805 C C . ASN A 1 108 ? -14.029 27.311 1.834 1.00 50.76 106 ASN A C 1
ATOM 806 O O . ASN A 1 108 ? -14.447 26.773 2.868 1.00 59.20 106 ASN A O 1
ATOM 811 N N . GLU A 1 109 ? -12.757 27.658 1.645 1.00 42.96 107 GLU A N 1
ATOM 812 C CA . GLU A 1 109 ? -11.738 27.447 2.669 1.00 43.57 107 GLU A CA 1
ATOM 813 C C . GLU A 1 109 ? -12.087 28.167 3.967 1.00 42.63 107 GLU A C 1
ATOM 814 O O . GLU A 1 109 ? -11.964 27.599 5.046 1.00 34.77 107 GLU A O 1
ATOM 820 N N . GLU A 1 110 ? -12.554 29.403 3.827 1.00 46.84 108 GLU A N 1
ATOM 821 C CA . GLU A 1 110 ? -12.816 30.303 4.943 1.00 52.31 108 GLU A CA 1
ATOM 822 C C . GLU A 1 110 ? -14.090 29.946 5.707 1.00 54.97 108 GLU A C 1
ATOM 823 O O . GLU A 1 110 ? -14.146 30.113 6.928 1.00 56.89 108 GLU A O 1
ATOM 829 N N . ALA A 1 111 ? -15.103 29.466 4.981 1.00 52.72 109 ALA A N 1
ATOM 830 C CA . ALA A 1 111 ? -16.380 29.068 5.574 1.00 50.02 109 ALA A CA 1
ATOM 831 C C . ALA A 1 111 ? -16.176 27.897 6.520 1.00 56.50 109 ALA A C 1
ATOM 832 O O . ALA A 1 111 ? -16.581 27.954 7.683 1.00 62.68 109 ALA A O 1
ATOM 834 N N . LEU A 1 112 ? -15.517 26.860 6.005 1.00 57.49 110 LEU A N 1
ATOM 835 C CA . LEU A 1 112 ? -15.163 25.658 6.751 1.00 47.81 110 LEU A CA 1
ATOM 836 C C . LEU A 1 112 ? -14.201 25.948 7.896 1.00 50.19 110 LEU A C 1
ATOM 837 O O . LEU A 1 112 ? -14.224 25.253 8.914 1.00 60.77 110 LEU A O 1
ATOM 842 N N . ALA A 1 113 ? -13.355 26.963 7.719 1.00 51.04 111 ALA A N 1
ATOM 843 C CA . ALA A 1 113 ? -12.420 27.401 8.757 1.00 54.08 111 ALA A CA 1
ATOM 844 C C . ALA A 1 113 ? -13.142 28.069 9.923 1.00 57.12 111 ALA A C 1
ATOM 845 O O . ALA A 1 113 ? -12.799 27.833 11.078 1.00 59.14 111 ALA A O 1
ATOM 847 N N . THR A 1 114 ? -14.138 28.896 9.600 1.00 61.43 112 THR A N 1
ATOM 848 C CA . THR A 1 114 ? -15.021 29.520 10.585 1.00 62.99 112 THR A CA 1
ATOM 849 C C . THR A 1 114 ? -15.856 28.453 11.292 1.00 64.78 112 THR A C 1
ATOM 850 O O . THR A 1 114 ? -16.082 28.525 12.504 1.00 68.06 112 THR A O 1
ATOM 854 N N . LEU A 1 115 ? -16.288 27.457 10.524 1.00 61.15 113 LEU A N 1
ATOM 855 C CA . LEU A 1 115 ? -17.198 26.443 11.017 1.00 56.87 113 LEU A CA 1
ATOM 856 C C . LEU A 1 115 ? -16.507 25.401 11.894 1.00 58.29 113 LEU A C 1
ATOM 857 O O . LEU A 1 115 ? -17.079 24.964 12.892 1.00 56.90 113 LEU A O 1
ATOM 862 N N . PHE A 1 116 ? -15.280 25.021 11.534 1.00 60.99 114 PHE A N 1
ATOM 863 C CA . PHE A 1 116 ? -14.597 23.900 12.194 1.00 61.15 114 PHE A CA 1
ATOM 864 C C . PHE A 1 116 ? -13.261 24.233 12.859 1.00 63.23 114 PHE A C 1
ATOM 865 O O . PHE A 1 116 ? -12.997 23.793 13.978 1.00 68.95 114 PHE A O 1
ATOM 873 N N . GLY A 1 117 ? -12.426 25.001 12.166 1.00 64.98 115 GLY A N 1
ATOM 874 C CA . GLY A 1 117 ? -11.099 25.353 12.664 1.00 62.60 115 GLY A CA 1
ATOM 875 C C . GLY A 1 117 ? -10.140 25.535 11.509 1.00 65.13 115 GLY A C 1
ATOM 876 O O . GLY A 1 117 ? -10.048 24.674 10.633 1.00 68.41 115 GLY A O 1
ATOM 877 N N . ALA A 1 118 ? -9.425 26.658 11.511 1.00 63.15 116 ALA A N 1
ATOM 878 C CA . ALA A 1 118 ? -8.558 27.043 10.395 1.00 58.00 116 ALA A CA 1
ATOM 879 C C . ALA A 1 118 ? -7.333 26.143 10.208 1.00 59.78 116 ALA A C 1
ATOM 880 O O . ALA A 1 118 ? -6.821 26.020 9.099 1.00 65.76 116 ALA A O 1
ATOM 882 N N . GLU A 1 119 ? -6.878 25.505 11.284 1.00 61.48 117 GLU A N 1
ATOM 883 C CA . GLU A 1 119 ? -5.736 24.593 11.204 1.00 62.13 117 GLU A CA 1
ATOM 884 C C . GLU A 1 119 ? -6.120 23.180 10.741 1.00 62.90 117 GLU A C 1
ATOM 885 O O . GLU A 1 119 ? -5.276 22.283 10.717 1.00 58.62 117 GLU A O 1
ATOM 891 N N . ARG A 1 120 ? -7.388 22.994 10.374 1.00 64.15 118 ARG A N 1
ATOM 892 C CA . ARG A 1 120 ? -7.871 21.730 9.812 1.00 62.24 118 ARG A CA 1
ATOM 893 C C . ARG A 1 120 ? -8.001 21.814 8.291 1.00 61.38 118 ARG A C 1
ATOM 894 O O . ARG A 1 120 ? -8.091 20.790 7.617 1.00 65.99 118 ARG A O 1
ATOM 902 N N . ILE A 1 121 ? -8.000 23.031 7.755 1.00 60.86 119 ILE A N 1
ATOM 903 C CA . ILE A 1 121 ? -8.445 23.264 6.378 1.00 56.35 119 ILE A CA 1
ATOM 904 C C . ILE A 1 121 ? -7.315 23.181 5.357 1.00 55.57 119 ILE A C 1
ATOM 905 O O . ILE A 1 121 ? -6.274 23.817 5.509 1.00 60.96 119 ILE A O 1
ATOM 910 N N . ILE A 1 122 ? -7.537 22.377 4.322 1.00 51.96 120 ILE A N 1
ATOM 911 C CA . ILE A 1 122 ? -6.611 22.259 3.203 1.00 48.18 120 ILE A CA 1
ATOM 912 C C . ILE A 1 122 ? -7.354 22.585 1.897 1.00 43.73 120 ILE A C 1
ATOM 913 O O . ILE A 1 122 ? -8.423 22.041 1.606 1.00 43.11 120 ILE A O 1
ATOM 918 N N . GLY A 1 123 ? -6.792 23.503 1.129 1.00 27.07 121 GLY A N 1
ATOM 919 C CA . GLY A 1 123 ? -7.374 23.869 -0.142 1.00 42.61 121 GLY A CA 1
ATOM 920 C C . GLY A 1 123 ? -6.708 23.130 -1.279 1.00 38.77 121 GLY A C 1
ATOM 921 O O . GLY A 1 123 ? -5.475 23.089 -1.378 1.00 29.61 121 GLY A O 1
ATOM 922 N N . GLY A 1 124 ? -7.532 22.534 -2.127 1.00 39.98 122 GLY A N 1
ATOM 923 C CA . GLY A 1 124 ? -7.050 21.889 -3.337 1.00 48.60 122 GLY A CA 1
ATOM 924 C C . GLY A 1 124 ? -7.694 22.513 -4.556 1.00 44.00 122 GLY A C 1
ATOM 925 O O . GLY A 1 124 ? -8.901 22.376 -4.764 1.00 41.31 122 GLY A O 1
ATOM 926 N N . VAL A 1 125 ? -6.904 23.236 -5.344 1.00 49.43 123 VAL A N 1
ATOM 927 C CA . VAL A 1 125 ? -7.372 23.672 -6.665 1.00 39.92 123 VAL A CA 1
ATOM 928 C C . VAL A 1 125 ? -7.141 22.519 -7.629 1.00 42.49 123 VAL A C 1
ATOM 929 O O . VAL A 1 125 ? -6.002 22.136 -7.903 1.00 51.87 123 VAL A O 1
ATOM 933 N N . ALA A 1 126 ? -8.244 21.932 -8.083 1.00 47.37 124 ALA A N 1
ATOM 934 C CA . ALA A 1 126 ? -8.221 20.797 -8.996 1.00 46.62 124 ALA A CA 1
ATOM 935 C C . ALA A 1 126 ? -8.609 21.245 -10.394 1.00 45.82 124 ALA A C 1
ATOM 936 O O . ALA A 1 126 ? -9.436 22.141 -10.554 1.00 48.73 124 ALA A O 1
ATOM 938 N N . PHE A 1 127 ? -8.006 20.634 -11.405 1.00 50.73 125 PHE A N 1
ATOM 939 C CA . PHE A 1 127 ? -8.397 20.907 -12.785 1.00 56.95 125 PHE A CA 1
ATOM 940 C C . PHE A 1 127 ? -8.726 19.608 -13.505 1.00 57.36 125 PHE A C 1
ATOM 941 O O . PHE A 1 127 ? -7.840 18.806 -13.794 1.00 55.98 125 PHE A O 1
ATOM 949 N N . LEU A 1 128 ? -10.010 19.426 -13.800 1.00 57.43 126 LEU A N 1
ATOM 950 C CA . LEU A 1 128 ? -10.533 18.153 -14.273 1.00 54.04 126 LEU A CA 1
ATOM 951 C C . LEU A 1 128 ? -11.595 18.371 -15.342 1.00 50.63 126 LEU A C 1
ATOM 952 O O . LEU A 1 128 ? -12.446 19.250 -15.203 1.00 45.75 126 LEU A O 1
ATOM 957 N N . CYS A 1 129 ? -11.542 17.566 -16.401 1.00 56.50 127 CYS A N 1
ATOM 958 C CA . CYS A 1 129 ? -12.614 17.512 -17.399 1.00 64.34 127 CYS A CA 1
ATOM 959 C C . CYS A 1 129 ? -13.449 16.262 -17.143 1.00 67.39 127 CYS A C 1
ATOM 960 O O . CYS A 1 129 ? -12.994 15.145 -17.400 1.00 65.91 127 CYS A O 1
ATOM 963 N N . SER A 1 130 ? -14.663 16.450 -16.628 1.00 74.46 128 SER A N 1
ATOM 964 C CA . SER A 1 130 ? -15.518 15.323 -16.255 1.00 76.68 128 SER A CA 1
ATOM 965 C C . SER A 1 130 ? -17.007 15.644 -16.266 1.00 77.24 128 SER A C 1
ATOM 966 O O . SER A 1 130 ? -17.487 16.418 -15.437 1.00 82.31 128 SER A O 1
ATOM 969 N N . ASN A 1 131 ? -17.728 15.057 -17.216 1.00 78.48 129 ASN A N 1
ATOM 970 C CA . ASN A 1 131 ? -19.178 14.958 -17.107 1.00 77.69 129 ASN A CA 1
ATOM 971 C C . ASN A 1 131 ? -19.507 13.608 -16.476 1.00 76.63 129 ASN A C 1
ATOM 972 O O . ASN A 1 131 ? -18.782 12.638 -16.671 1.00 75.81 129 ASN A O 1
ATOM 977 N N . ARG A 1 132 ? -20.577 13.550 -15.695 1.00 79.60 130 ARG A N 1
ATOM 978 C CA . ARG A 1 132 ? -20.982 12.299 -15.061 1.00 82.75 130 ARG A CA 1
ATOM 979 C C . ARG A 1 132 ? -22.332 11.853 -15.606 1.00 82.35 130 ARG A C 1
ATOM 980 O O . ARG A 1 132 ? -22.817 12.398 -16.600 1.00 78.88 130 ARG A O 1
ATOM 988 N N . GLY A 1 133 ? -22.921 10.841 -14.977 1.00 84.28 131 GLY A N 1
ATOM 989 C CA . GLY A 1 133 ? -24.367 10.697 -15.022 1.00 86.53 131 GLY A CA 1
ATOM 990 C C . GLY A 1 133 ? -25.037 9.544 -15.732 1.00 83.59 131 GLY A C 1
ATOM 991 O O . GLY A 1 133 ? -25.762 9.751 -16.701 1.00 88.78 131 GLY A O 1
ATOM 992 N N . GLU A 1 134 ? -24.789 8.335 -15.247 1.00 80.16 132 GLU A N 1
ATOM 993 C CA . GLU A 1 134 ? -25.734 7.235 -15.373 1.00 81.82 132 GLU A CA 1
ATOM 994 C C . GLU A 1 134 ? -25.637 6.541 -14.025 1.00 82.24 132 GLU A C 1
ATOM 995 O O . GLU A 1 134 ? -24.880 5.579 -13.893 1.00 85.14 132 GLU A O 1
ATOM 1001 N N . PRO A 1 135 ? -26.418 7.019 -13.030 1.00 81.72 133 PRO A N 1
ATOM 1002 C CA . PRO A 1 135 ? -26.270 6.822 -11.591 1.00 78.97 133 PRO A CA 1
ATOM 1003 C C . PRO A 1 135 ? -25.250 5.761 -11.167 1.00 79.48 133 PRO A C 1
ATOM 1004 O O . PRO A 1 135 ? -25.558 4.568 -11.131 1.00 80.94 133 PRO A O 1
ATOM 1008 N N . GLY A 1 136 ? -24.032 6.213 -10.882 1.00 79.92 134 GLY A N 1
ATOM 1009 C CA . GLY A 1 136 ? -22.923 5.322 -10.559 1.00 78.53 134 GLY A CA 1
ATOM 1010 C C . GLY A 1 136 ? -21.969 5.134 -11.723 1.00 78.99 134 GLY A C 1
ATOM 1011 O O . GLY A 1 136 ? -21.308 4.101 -11.831 1.00 79.99 134 GLY A O 1
ATOM 1012 N N . GLU A 1 137 ? -21.913 6.128 -12.607 1.00 78.28 135 GLU A N 1
ATOM 1013 C CA . GLU A 1 137 ? -20.974 6.123 -13.727 1.00 76.84 135 GLU A CA 1
ATOM 1014 C C . GLU A 1 137 ? -20.245 7.460 -13.831 1.00 76.90 135 GLU A C 1
ATOM 1015 O O . GLU A 1 137 ? -20.863 8.509 -14.040 1.00 78.80 135 GLU A O 1
ATOM 1021 N N . VAL A 1 138 ? -18.926 7.405 -13.666 1.00 73.75 136 VAL A N 1
ATOM 1022 C CA . VAL A 1 138 ? -18.068 8.584 -13.730 1.00 71.41 136 VAL A CA 1
ATOM 1023 C C . VAL A 1 138 ? -17.276 8.557 -15.031 1.00 67.32 136 VAL A C 1
ATOM 1024 O O . VAL A 1 138 ? -16.651 7.547 -15.356 1.00 64.94 136 VAL A O 1
ATOM 1028 N N . HIS A 1 139 ? -17.306 9.662 -15.772 1.00 69.59 137 HIS A N 1
ATOM 1029 C CA . HIS A 1 139 ? -16.530 9.782 -17.010 1.00 72.96 137 HIS A CA 1
ATOM 1030 C C . HIS A 1 139 ? -15.417 10.812 -16.840 1.00 69.60 137 HIS A C 1
ATOM 1031 O O . HIS A 1 139 ? -15.676 11.948 -16.449 1.00 70.19 137 HIS A O 1
ATOM 1038 N N . HIS A 1 140 ? -14.184 10.397 -17.121 1.00 64.47 138 HIS A N 1
ATOM 1039 C CA . HIS A 1 140 ? -13.009 11.261 -17.017 1.00 60.43 138 HIS A CA 1
ATOM 1040 C C . HIS A 1 140 ? -12.430 11.507 -18.403 1.00 57.17 138 HIS A C 1
ATOM 1041 O O . HIS A 1 140 ? -11.858 10.605 -19.018 1.00 62.98 138 HIS A O 1
ATOM 1048 N N . LEU A 1 141 ? -12.584 12.737 -18.885 1.00 55.84 139 LEU A N 1
ATOM 1049 C CA . LEU A 1 141 ? -12.255 13.077 -20.272 1.00 61.82 139 LEU A CA 1
ATOM 1050 C C . LEU A 1 141 ? -10.853 13.656 -20.449 1.00 58.28 139 LEU A C 1
ATOM 1051 O O . LEU A 1 141 ? -10.335 13.699 -21.569 1.00 61.47 139 LEU A O 1
ATOM 1056 N N . GLY A 1 142 ? -10.249 14.100 -19.349 1.00 51.59 140 GLY A N 1
ATOM 1057 C CA . GLY A 1 142 ? -8.913 14.690 -19.385 1.00 51.58 140 GLY A CA 1
ATOM 1058 C C . GLY A 1 142 ? -8.429 15.245 -18.059 1.00 52.07 140 GLY A C 1
ATOM 1059 O O . GLY A 1 142 ? -9.212 15.402 -17.119 1.00 49.14 140 GLY A O 1
ATOM 1060 N N . ALA A 1 143 ? -7.127 15.530 -18.006 1.00 50.98 141 ALA A N 1
ATOM 1061 C CA . ALA A 1 143 ? -6.456 16.174 -16.870 1.00 44.12 141 ALA A CA 1
ATOM 1062 C C . ALA A 1 143 ? -6.695 15.466 -15.531 1.00 44.23 141 ALA A C 1
ATOM 1063 O O . ALA A 1 143 ? -6.755 14.238 -15.486 1.00 46.76 141 ALA A O 1
ATOM 1065 N N . GLY A 1 144 ? -6.826 16.231 -14.451 1.00 43.28 142 GLY A N 1
ATOM 1066 C CA . GLY A 1 144 ? -7.115 15.664 -13.140 1.00 44.35 142 GLY A CA 1
ATOM 1067 C C . GLY A 1 144 ? -6.130 16.107 -12.081 1.00 49.26 142 GLY A C 1
ATOM 1068 O O . GLY A 1 144 ? -6.241 15.707 -10.922 1.00 49.58 142 GLY A O 1
ATOM 1069 N N . ARG A 1 145 ? -5.168 16.936 -12.482 1.00 52.11 143 ARG A N 1
ATOM 1070 C CA . ARG A 1 145 ? -4.114 17.410 -11.585 1.00 48.09 143 ARG A CA 1
ATOM 1071 C C . ARG A 1 145 ? -4.639 18.322 -10.472 1.00 46.50 143 ARG A C 1
ATOM 1072 O O . ARG A 1 145 ? -5.671 18.974 -10.630 1.00 46.91 143 ARG A O 1
ATOM 1080 N N . ILE A 1 146 ? -3.944 18.328 -9.334 1.00 44.64 144 ILE A N 1
ATOM 1081 C CA . ILE A 1 146 ? -4.377 19.074 -8.149 1.00 31.00 144 ILE A CA 1
ATOM 1082 C C . ILE A 1 146 ? -3.202 19.866 -7.563 1.00 33.43 144 ILE A C 1
ATOM 1083 O O . ILE A 1 146 ? -2.086 19.351 -7.480 1.00 38.37 144 ILE A O 1
ATOM 1088 N N . ILE A 1 147 ? -3.449 21.112 -7.160 1.00 31.39 145 ILE A N 1
ATOM 1089 C CA . ILE A 1 147 ? -2.470 21.881 -6.391 1.00 33.55 145 ILE A CA 1
ATOM 1090 C C . ILE A 1 147 ? -2.970 22.029 -4.940 1.00 39.46 145 ILE A C 1
ATOM 1091 O O . ILE A 1 147 ? -4.053 22.571 -4.702 1.00 36.52 145 ILE A O 1
ATOM 1096 N N . LEU A 1 148 ? -2.173 21.546 -3.985 1.00 38.09 146 LEU A N 1
ATOM 1097 C CA . LEU A 1 148 ? -2.563 21.506 -2.560 1.00 32.21 146 LEU A CA 1
ATOM 1098 C C . LEU A 1 148 ? -1.948 22.625 -1.722 1.00 30.21 146 LEU A C 1
ATOM 1099 O O . LEU A 1 148 ? -0.727 22.770 -1.659 1.00 37.73 146 LEU A O 1
ATOM 1104 N N . GLY A 1 149 ? -2.803 23.413 -1.081 1.00 24.70 147 GLY A N 1
ATOM 1105 C CA . GLY A 1 149 ? -2.347 24.442 -0.150 1.00 37.22 147 GLY A CA 1
ATOM 1106 C C . GLY A 1 149 ? -3.024 24.342 1.212 1.00 34.73 147 GLY A C 1
ATOM 1107 O O . GLY A 1 149 ? -4.154 23.871 1.330 1.00 33.10 147 GLY A O 1
ATOM 1108 N N . GLU A 1 150 ? -2.339 24.782 2.253 1.00 37.21 148 GLU A N 1
ATOM 1109 C CA . GLU A 1 150 ? -2.996 24.875 3.551 1.00 49.04 148 GLU A CA 1
ATOM 1110 C C . GLU A 1 150 ? -3.533 26.280 3.763 1.00 47.29 148 GLU A C 1
ATOM 1111 O O . GLU A 1 150 ? -2.856 27.266 3.447 1.00 51.04 148 GLU A O 1
ATOM 1117 N N . PHE A 1 151 ? -4.766 26.365 4.257 1.00 43.14 149 PHE A N 1
ATOM 1118 C CA . PHE A 1 151 ? -5.374 27.648 4.574 1.00 44.25 149 PHE A CA 1
ATOM 1119 C C . PHE A 1 151 ? -4.560 28.408 5.632 1.00 49.53 149 PHE A C 1
ATOM 1120 O O . PHE A 1 151 ? -4.101 29.519 5.380 1.00 49.49 149 PHE A O 1
ATOM 1128 N N . LEU A 1 152 ? -4.375 27.802 6.801 1.00 56.29 150 LEU A N 1
ATOM 1129 C CA . LEU A 1 152 ? -3.470 28.353 7.800 1.00 69.71 150 LEU A CA 1
ATOM 1130 C C . LEU A 1 152 ? -2.089 27.748 7.550 1.00 79.96 150 LEU A C 1
ATOM 1131 O O . LEU A 1 152 ? -1.939 26.525 7.561 1.00 83.07 150 LEU A O 1
ATOM 1136 N N . PRO A 1 153 ? -1.073 28.606 7.324 1.00 89.52 151 PRO A N 1
ATOM 1137 C CA . PRO A 1 153 ? 0.189 28.193 6.701 1.00 93.95 151 PRO A CA 1
ATOM 1138 C C . PRO A 1 153 ? 1.207 27.496 7.620 1.00 99.18 151 PRO A C 1
ATOM 1139 O O . PRO A 1 153 ? 2.400 27.826 7.570 1.00 105.25 151 PRO A O 1
ATOM 1143 N N . ARG A 1 154 ? 0.763 26.531 8.428 1.00 101.30 152 ARG A N 1
ATOM 1144 C CA . ARG A 1 154 ? 1.694 25.823 9.317 1.00 105.55 152 ARG A CA 1
ATOM 1145 C C . ARG A 1 154 ? 2.109 24.407 8.895 1.00 107.80 152 ARG A C 1
ATOM 1146 O O . ARG A 1 154 ? 1.416 23.415 9.141 1.00 108.14 152 ARG A O 1
ATOM 1154 N N . ASP A 1 155 ? 3.206 24.143 8.234 1.00 110.01 153 ASP A N 1
ATOM 1155 C CA . ASP A 1 155 ? 3.902 22.855 8.088 1.00 112.57 153 ASP A CA 1
ATOM 1156 C C . ASP A 1 155 ? 3.961 22.318 6.647 1.00 114.59 153 ASP A C 1
ATOM 1157 O O . ASP A 1 155 ? 3.473 22.963 5.719 1.00 115.17 153 ASP A O 1
ATOM 1162 N N . THR A 1 156 ? 4.606 21.295 6.451 1.00 115.32 154 THR A N 1
ATOM 1163 C CA . THR A 1 156 ? 4.816 20.726 5.125 1.00 116.45 154 THR A CA 1
ATOM 1164 C C . THR A 1 156 ? 4.467 19.246 5.089 1.00 112.96 154 THR A C 1
ATOM 1165 O O . THR A 1 156 ? 3.836 18.792 4.136 1.00 112.23 154 THR A O 1
ATOM 1169 N N . GLY A 1 157 ? 4.901 18.515 6.122 1.00 105.70 155 GLY A N 1
ATOM 1170 C CA . GLY A 1 157 ? 4.580 17.099 6.307 1.00 99.19 155 GLY A CA 1
ATOM 1171 C C . GLY A 1 157 ? 3.129 16.815 5.995 1.00 94.19 155 GLY A C 1
ATOM 1172 O O . GLY A 1 157 ? 2.841 16.018 5.113 1.00 96.79 155 GLY A O 1
ATOM 1173 N N . ARG A 1 158 ? 2.231 17.514 6.689 1.00 86.86 156 ARG A N 1
ATOM 1174 C CA . ARG A 1 158 ? 0.785 17.466 6.442 1.00 82.07 156 ARG A CA 1
ATOM 1175 C C . ARG A 1 158 ? 0.405 17.616 4.960 1.00 76.83 156 ARG A C 1
ATOM 1176 O O . ARG A 1 158 ? -0.370 16.818 4.434 1.00 78.33 156 ARG A O 1
ATOM 1184 N N . ILE A 1 159 ? 0.981 18.613 4.294 1.00 72.64 157 ILE A N 1
ATOM 1185 C CA . ILE A 1 159 ? 0.657 18.913 2.905 1.00 73.52 157 ILE A CA 1
ATOM 1186 C C . ILE A 1 159 ? 1.377 17.955 1.948 1.00 71.39 157 ILE A C 1
ATOM 1187 O O . ILE A 1 159 ? 0.824 17.567 0.916 1.00 66.30 157 ILE A O 1
ATOM 1192 N N . GLU A 1 160 ? 2.595 17.556 2.309 1.00 69.36 158 GLU A N 1
ATOM 1193 C CA . GLU A 1 160 ? 3.360 16.612 1.495 1.00 61.72 158 GLU A CA 1
ATOM 1194 C C . GLU A 1 160 ? 2.866 15.178 1.635 1.00 59.38 158 GLU A C 1
ATOM 1195 O O . GLU A 1 160 ? 2.942 14.418 0.675 1.00 58.38 158 GLU A O 1
ATOM 1201 N N . GLU A 1 161 ? 2.366 14.813 2.820 1.00 60.94 159 GLU A N 1
ATOM 1202 C CA . GLU A 1 161 ? 1.752 13.494 3.045 1.00 58.76 159 GLU A CA 1
ATOM 1203 C C . GLU A 1 161 ? 0.486 13.310 2.217 1.00 52.52 159 GLU A C 1
ATOM 1204 O O . GLU A 1 161 ? 0.231 12.217 1.717 1.00 53.60 159 GLU A O 1
ATOM 1210 N N . LEU A 1 162 ? -0.304 14.376 2.087 1.00 47.59 160 LEU A N 1
ATOM 1211 C CA . LEU A 1 162 ? -1.489 14.366 1.228 1.00 52.72 160 LEU A CA 1
ATOM 1212 C C . LEU A 1 162 ? -1.116 14.339 -0.259 1.00 49.96 160 LEU A C 1
ATOM 1213 O O . LEU A 1 162 ? -1.732 13.614 -1.042 1.00 53.45 160 LEU A O 1
ATOM 1218 N N . ALA A 1 163 ? -0.106 15.128 -0.626 1.00 46.18 161 ALA A N 1
ATOM 1219 C CA . ALA A 1 163 ? 0.441 15.160 -1.983 1.00 50.25 161 ALA A CA 1
ATOM 1220 C C . ALA A 1 163 ? 0.965 13.795 -2.409 1.00 55.39 161 ALA A C 1
ATOM 1221 O O . ALA A 1 163 ? 0.704 13.352 -3.533 1.00 54.01 161 ALA A O 1
ATOM 1223 N N . ALA A 1 164 ? 1.693 13.140 -1.500 1.00 55.33 162 ALA A N 1
ATOM 1224 C CA . ALA A 1 164 ? 2.209 11.788 -1.716 1.00 50.94 162 ALA A CA 1
ATOM 1225 C C . ALA A 1 164 ? 1.068 10.796 -1.901 1.00 51.92 162 ALA A C 1
ATOM 1226 O O . ALA A 1 164 ? 1.101 9.970 -2.817 1.00 58.90 162 ALA A O 1
ATOM 1228 N N . MET A 1 165 ? 0.058 10.910 -1.037 1.00 45.89 163 MET A N 1
ATOM 1229 C CA . MET A 1 165 ? -1.135 10.064 -1.070 1.00 45.09 163 MET A CA 1
ATOM 1230 C C . MET A 1 165 ? -1.866 10.126 -2.419 1.00 41.07 163 MET A C 1
ATOM 1231 O O . MET A 1 165 ? -2.282 9.092 -2.943 1.00 39.95 163 MET A O 1
ATOM 1236 N N . PHE A 1 166 ? -2.010 11.331 -2.971 1.00 41.70 164 PHE A N 1
ATOM 1237 C CA . PHE A 1 166 ? -2.606 11.497 -4.306 1.00 51.79 164 PHE A CA 1
ATOM 1238 C C . PHE A 1 166 ? -1.736 10.953 -5.434 1.00 46.83 164 PHE A C 1
ATOM 1239 O O . PHE A 1 166 ? -2.246 10.290 -6.328 1.00 47.47 164 PHE A O 1
ATOM 1247 N N . ARG A 1 167 ? -0.433 11.238 -5.381 1.00 50.53 165 ARG A N 1
ATOM 1248 C CA . ARG A 1 167 ? 0.530 10.769 -6.391 1.00 46.39 165 ARG A CA 1
ATOM 1249 C C . ARG A 1 167 ? 0.644 9.247 -6.444 1.00 54.10 165 ARG A C 1
ATOM 1250 O O . ARG A 1 167 ? 0.820 8.675 -7.521 1.00 61.92 165 ARG A O 1
ATOM 1258 N N . GLN A 1 168 ? 0.528 8.606 -5.278 1.00 59.68 166 GLN A N 1
ATOM 1259 C CA . GLN A 1 168 ? 0.439 7.146 -5.161 1.00 58.32 166 GLN A CA 1
ATOM 1260 C C . GLN A 1 168 ? -0.788 6.579 -5.872 1.00 55.97 166 GLN A C 1
ATOM 1261 O O . GLN A 1 168 ? -0.760 5.453 -6.374 1.00 55.56 166 GLN A O 1
ATOM 1267 N N . ALA A 1 169 ? -1.857 7.372 -5.906 1.00 54.18 167 ALA A N 1
ATOM 1268 C CA . ALA A 1 169 ? -3.121 6.976 -6.512 1.00 48.65 167 ALA A CA 1
ATOM 1269 C C . ALA A 1 169 ? -3.169 7.303 -8.002 1.00 44.38 167 ALA A C 1
ATOM 1270 O O . ALA A 1 169 ? -4.156 7.008 -8.667 1.00 40.90 167 ALA A O 1
ATOM 1272 N N . GLY A 1 170 ? -2.102 7.909 -8.517 1.00 48.32 168 GLY A N 1
ATOM 1273 C CA . GLY A 1 170 ? -1.998 8.217 -9.943 1.00 53.28 168 GLY A CA 1
ATOM 1274 C C . GLY A 1 170 ? -2.512 9.594 -10.314 1.00 58.67 168 GLY A C 1
AT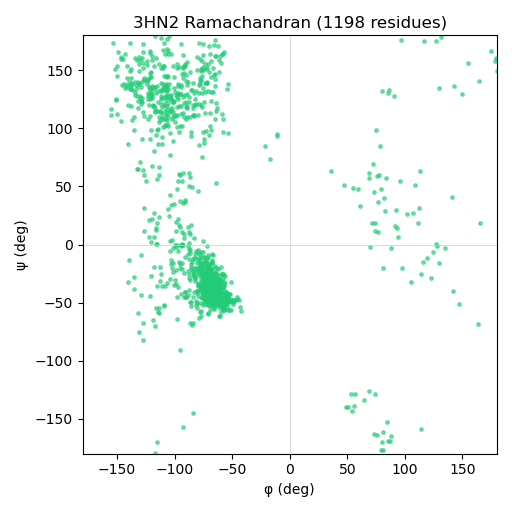OM 1275 O O . GLY A 1 170 ? -2.772 9.871 -11.491 1.00 54.28 168 GLY A O 1
ATOM 1276 N N . VAL A 1 171 ? -2.666 10.452 -9.305 1.00 57.35 169 VAL A N 1
ATOM 1277 C CA . VAL A 1 171 ? -3.077 11.839 -9.509 1.00 56.74 169 VAL A CA 1
ATOM 1278 C C . VAL A 1 171 ? -1.827 12.715 -9.520 1.00 55.27 169 VAL A C 1
ATOM 1279 O O . VAL A 1 171 ? -1.027 12.671 -8.583 1.00 55.68 169 VAL A O 1
ATOM 1283 N N . ASP A 1 172 ? -1.653 13.489 -10.590 1.00 45.05 170 ASP A N 1
ATOM 1284 C CA . ASP A 1 172 ? -0.535 14.423 -10.694 1.00 43.22 170 ASP A CA 1
ATOM 1285 C C . ASP A 1 172 ? -0.750 15.559 -9.695 1.00 44.66 170 ASP A C 1
ATOM 1286 O O . ASP A 1 172 ? -1.550 16.461 -9.922 1.00 41.74 170 ASP A O 1
ATOM 1291 N N . CYS A 1 173 ? -0.051 15.498 -8.569 1.00 55.30 171 CYS A N 1
ATOM 1292 C CA . CYS A 1 173 ? -0.383 16.369 -7.443 1.00 46.91 171 CYS A CA 1
ATOM 1293 C C . CYS A 1 173 ? 0.777 17.243 -6.988 1.00 45.72 171 CYS A C 1
ATOM 1294 O O . CYS A 1 173 ? 1.829 16.742 -6.594 1.00 48.87 171 CYS A O 1
ATOM 1297 N N . ARG A 1 174 ? 0.566 18.554 -7.046 1.00 43.28 172 ARG A N 1
ATOM 1298 C CA . ARG A 1 174 ? 1.597 19.538 -6.723 1.00 46.04 172 ARG A CA 1
ATOM 1299 C C . ARG A 1 174 ? 1.321 20.172 -5.345 1.00 41.15 172 ARG A C 1
ATOM 1300 O O . ARG A 1 174 ? 0.344 19.828 -4.683 1.00 41.97 172 ARG A O 1
ATOM 1308 N N . THR A 1 175 ? 2.189 21.078 -4.913 1.00 38.67 173 THR A N 1
ATOM 1309 C CA . THR A 1 175 ? 2.056 21.755 -3.630 1.00 43.21 173 THR A CA 1
ATOM 1310 C C . THR A 1 175 ? 2.538 23.198 -3.760 1.00 45.84 173 THR A C 1
ATOM 1311 O O . THR A 1 175 ? 3.545 23.464 -4.422 1.00 48.95 173 THR A O 1
ATOM 1315 N N . THR A 1 176 ? 1.799 24.123 -3.152 1.00 47.11 174 THR A N 1
ATOM 1316 C CA . THR A 1 176 ? 2.169 25.535 -3.167 1.00 48.08 174 THR A CA 1
ATOM 1317 C C . THR A 1 176 ? 2.120 26.153 -1.760 1.00 45.43 174 THR A C 1
ATOM 1318 O O . THR A 1 176 ? 1.510 25.587 -0.853 1.00 47.08 174 THR A O 1
ATOM 1322 N N . ASP A 1 177 ? 2.787 27.294 -1.589 1.00 48.30 175 ASP A N 1
ATOM 1323 C CA . ASP A 1 177 ? 2.766 28.049 -0.328 1.00 54.34 175 ASP A CA 1
ATOM 1324 C C . ASP A 1 177 ? 1.723 29.161 -0.388 1.00 56.61 175 ASP A C 1
ATOM 1325 O O . ASP A 1 177 ? 1.342 29.739 0.638 1.00 48.44 175 ASP A O 1
ATOM 1330 N N . ASP A 1 178 ? 1.273 29.457 -1.605 1.00 54.96 176 ASP A N 1
ATOM 1331 C CA . ASP A 1 178 ? 0.286 30.498 -1.833 1.00 49.41 176 ASP A CA 1
ATOM 1332 C C . ASP A 1 178 ? -0.969 29.880 -2.437 1.00 53.90 176 ASP A C 1
ATOM 1333 O O . ASP A 1 178 ? -1.177 29.903 -3.660 1.00 56.35 176 ASP A O 1
ATOM 1338 N N . LEU A 1 179 ? -1.781 29.297 -1.555 1.00 56.66 177 LEU A N 1
ATOM 1339 C CA . LEU A 1 179 ? -3.079 28.722 -1.903 1.00 56.07 177 LEU A CA 1
ATOM 1340 C C . LEU A 1 179 ? -4.011 29.790 -2.472 1.00 56.91 177 LEU A C 1
ATOM 1341 O O . LEU A 1 179 ? -4.678 29.576 -3.493 1.00 51.67 177 LEU A O 1
ATOM 1346 N N . LYS A 1 180 ? -4.030 30.938 -1.796 1.00 54.08 178 LYS A N 1
ATOM 1347 C CA . LYS A 1 180 ? -4.856 32.072 -2.164 1.00 46.73 178 LYS A CA 1
ATOM 1348 C C . LYS A 1 180 ? -4.618 32.482 -3.621 1.00 41.10 178 LYS A C 1
ATOM 1349 O O . LYS A 1 180 ? -5.575 32.696 -4.362 1.00 41.94 178 LYS A O 1
ATOM 1355 N N . ARG A 1 181 ? -3.347 32.563 -4.021 1.00 40.09 179 ARG A N 1
ATOM 1356 C CA . ARG A 1 181 ? -2.975 32.928 -5.390 1.00 43.05 179 ARG A CA 1
ATOM 1357 C C . ARG A 1 181 ? -3.490 31.908 -6.398 1.00 35.79 179 ARG A C 1
ATOM 1358 O O . ARG A 1 181 ? -4.112 32.280 -7.371 1.00 51.75 179 ARG A O 1
ATOM 1366 N N . ALA A 1 182 ? -3.265 30.630 -6.112 1.00 43.56 180 ALA A N 1
ATOM 1367 C CA . ALA A 1 182 ? -3.673 29.516 -6.965 1.00 41.76 180 ALA A CA 1
ATOM 1368 C C . ALA A 1 182 ? -5.181 29.443 -7.245 1.00 47.22 180 ALA A C 1
ATOM 1369 O O . ALA A 1 182 ? -5.586 29.060 -8.349 1.00 52.44 180 ALA A O 1
ATOM 1371 N N . ARG A 1 183 ? -5.995 29.794 -6.244 1.00 47.79 181 ARG A N 1
ATOM 1372 C CA . ARG A 1 183 ? -7.452 29.916 -6.389 1.00 40.11 181 ARG A CA 1
ATOM 1373 C C . ARG A 1 183 ? -7.779 31.004 -7.408 1.00 46.22 181 ARG A C 1
ATOM 1374 O O . ARG A 1 183 ? -8.582 30.795 -8.325 1.00 55.42 181 ARG A O 1
ATOM 1382 N N . TRP A 1 184 ? -7.130 32.157 -7.246 1.00 38.95 182 TRP A N 1
ATOM 1383 C CA . TRP A 1 184 ? -7.278 33.281 -8.159 1.00 40.11 182 TRP A CA 1
ATOM 1384 C C . TRP A 1 184 ? -6.729 32.977 -9.551 1.00 44.40 182 TRP A C 1
ATOM 1385 O O . TRP A 1 184 ? -7.244 33.484 -10.548 1.00 45.43 182 TRP A O 1
ATOM 1396 N N . GLU A 1 185 ? -5.685 32.153 -9.603 1.00 45.76 183 GLU A N 1
ATOM 1397 C CA . GLU A 1 185 ? -5.103 31.696 -10.858 1.00 56.14 183 GLU A CA 1
ATOM 1398 C C . GLU A 1 185 ? -6.120 30.901 -11.672 1.00 54.57 183 GLU A C 1
ATOM 1399 O O . GLU A 1 185 ? -6.204 31.068 -12.885 1.00 61.18 183 GLU A O 1
ATOM 1405 N N . LYS A 1 186 ? -6.900 30.056 -10.995 1.00 55.71 184 LYS A N 1
ATOM 1406 C CA . LYS A 1 186 ? -7.931 29.255 -11.657 1.00 53.53 184 LYS A CA 1
ATOM 1407 C C . LYS A 1 186 ? -9.163 30.084 -12.000 1.00 54.89 184 LYS A C 1
ATOM 1408 O O . LYS A 1 186 ? -9.892 29.755 -12.936 1.00 59.86 184 LYS A O 1
ATOM 1414 N N . LEU A 1 187 ? -9.388 31.153 -11.233 1.00 53.82 185 LEU A N 1
ATOM 1415 C CA . LEU A 1 187 ? -10.467 32.111 -11.496 1.00 42.56 185 LEU A CA 1
ATOM 1416 C C . LEU A 1 187 ? -10.252 32.874 -12.799 1.00 40.79 185 LEU A C 1
ATOM 1417 O O . LEU A 1 187 ? -11.216 33.271 -13.449 1.00 46.45 185 LEU A O 1
ATOM 1422 N N . VAL A 1 188 ? -8.987 33.068 -13.172 1.00 42.88 186 VAL A N 1
ATOM 1423 C CA . VAL A 1 188 ? -8.625 33.676 -14.450 1.00 44.41 186 VAL A CA 1
ATOM 1424 C C . VAL A 1 188 ? -9.145 32.843 -15.629 1.00 46.31 186 VAL A C 1
ATOM 1425 O O . VAL A 1 188 ? -9.459 33.386 -16.684 1.00 39.88 186 VAL A O 1
ATOM 1429 N N . TRP A 1 189 ? -9.261 31.533 -15.428 1.00 45.35 187 TRP A N 1
ATOM 1430 C CA . TRP A 1 189 ? -9.818 30.657 -16.449 1.00 45.33 187 TRP A CA 1
ATOM 1431 C C . TRP A 1 189 ? -11.324 30.476 -16.293 1.00 47.04 187 TRP A C 1
ATOM 1432 O O . TRP A 1 189 ? -12.070 30.518 -17.291 1.00 34.55 187 TRP A O 1
ATOM 1443 N N . ASN A 1 190 ? -11.752 30.245 -15.047 1.00 29.97 188 ASN A N 1
ATOM 1444 C CA . ASN A 1 190 ? -13.135 29.873 -14.734 1.00 27.07 188 ASN A CA 1
ATOM 1445 C C . ASN A 1 190 ? -14.148 30.970 -14.984 1.00 31.62 188 ASN A C 1
ATOM 1446 O O . ASN A 1 190 ? -15.315 30.688 -15.216 1.00 44.90 188 ASN A O 1
ATOM 1451 N N . ILE A 1 191 ? -13.717 32.223 -14.911 1.00 28.64 189 ILE A N 1
ATOM 1452 C CA . ILE A 1 191 ? -14.656 33.326 -15.067 1.00 28.24 189 ILE A CA 1
ATOM 1453 C C . ILE A 1 191 ? -15.049 33.578 -16.540 1.00 33.21 189 ILE A C 1
ATOM 1454 O O . ILE A 1 191 ? -16.241 33.493 -16.841 1.00 30.45 189 ILE A O 1
ATOM 1459 N N . PRO A 1 192 ? -14.075 33.848 -17.457 1.00 34.29 190 PRO A N 1
ATOM 1460 C CA . PRO A 1 192 ? -14.493 33.985 -18.873 1.00 37.41 190 PRO A CA 1
ATOM 1461 C C . PRO A 1 192 ? -15.168 32.746 -19.447 1.00 28.35 190 PRO A C 1
ATOM 1462 O O . PRO A 1 192 ? -16.195 32.863 -20.094 1.00 30.34 190 PRO A O 1
ATOM 1466 N N . PHE A 1 193 ? -14.644 31.570 -19.137 1.00 41.58 191 PHE A N 1
ATOM 1467 C CA . PHE A 1 193 ? -15.094 30.356 -19.801 1.00 36.73 191 PHE A CA 1
ATOM 1468 C C . PHE A 1 193 ? -16.308 29.674 -19.177 1.00 47.36 191 PHE A C 1
ATOM 1469 O O . PHE A 1 193 ? -17.263 29.389 -19.892 1.00 54.07 191 PHE A O 1
ATOM 1477 N N . ASN A 1 194 ? -16.322 29.446 -17.864 1.00 44.23 192 ASN A N 1
ATOM 1478 C CA . ASN A 1 194 ? -17.576 28.990 -17.238 1.00 46.61 192 ASN A CA 1
ATOM 1479 C C . ASN A 1 194 ? -18.696 30.041 -17.287 1.00 47.96 192 ASN A C 1
ATOM 1480 O O . ASN A 1 194 ? -19.872 29.698 -17.182 1.00 56.88 192 ASN A O 1
ATOM 1485 N N . GLY A 1 195 ? -18.324 31.307 -17.479 1.00 47.20 193 GLY A N 1
ATOM 1486 C CA . GLY A 1 195 ? -19.289 32.389 -17.690 1.00 43.18 193 GLY A CA 1
ATOM 1487 C C . GLY A 1 195 ? -19.916 32.466 -19.076 1.00 38.99 193 GLY A C 1
ATOM 1488 O O . GLY A 1 195 ? -21.134 32.344 -19.214 1.00 40.13 193 GLY A O 1
ATOM 1489 N N . LEU A 1 196 ? -19.083 32.674 -20.094 1.00 38.44 194 LEU A N 1
ATOM 1490 C CA . LEU A 1 196 ? -19.538 32.920 -21.475 1.00 35.99 194 LEU A CA 1
ATOM 1491 C C . LEU A 1 196 ? -20.235 31.724 -22.096 1.00 33.96 194 LEU A C 1
ATOM 1492 O O . LEU A 1 196 ? -21.311 31.861 -22.667 1.00 40.41 194 LEU A O 1
ATOM 1497 N N . CYS A 1 197 ? -19.613 30.555 -21.956 1.00 44.42 195 CYS A N 1
ATOM 1498 C CA . CYS A 1 197 ? -20.132 29.288 -22.467 1.00 43.74 195 CYS A CA 1
ATOM 1499 C C . CYS A 1 197 ? -21.515 28.924 -21.950 1.00 44.48 195 CYS A C 1
ATOM 1500 O O . CYS A 1 197 ? -22.348 28.443 -22.710 1.00 46.92 195 CYS A O 1
ATOM 1503 N N . ALA A 1 198 ? -21.744 29.131 -20.656 1.00 44.23 196 ALA A N 1
ATOM 1504 C CA . ALA A 1 198 ? -23.038 28.846 -20.051 1.00 44.16 196 ALA A CA 1
ATOM 1505 C C . ALA A 1 198 ? -24.098 29.831 -20.547 1.00 47.08 196 ALA A C 1
ATOM 1506 O O . ALA A 1 198 ? -25.234 29.444 -20.834 1.00 56.25 196 ALA A O 1
ATOM 1508 N N . LEU A 1 199 ? -23.702 31.097 -20.667 1.00 36.69 197 LEU A N 1
ATOM 1509 C CA . LEU A 1 199 ? -24.579 32.170 -21.141 1.00 31.93 197 LEU A CA 1
ATOM 1510 C C . LEU A 1 199 ? -24.963 32.035 -22.622 1.00 41.68 197 LEU A C 1
ATOM 1511 O O . LEU A 1 199 ? -26.136 32.108 -22.967 1.00 47.98 197 LEU A O 1
ATOM 1516 N N . LEU A 1 200 ? -23.964 31.841 -23.480 1.00 36.08 198 LEU A N 1
ATOM 1517 C CA . LEU A 1 200 ? -24.176 31.727 -24.917 1.00 45.72 198 LEU A CA 1
ATOM 1518 C C . LEU A 1 200 ? -24.617 30.327 -25.326 1.00 46.20 198 LEU A C 1
ATOM 1519 O O . LEU A 1 200 ? -25.080 30.129 -26.449 1.00 50.53 198 LEU A O 1
ATOM 1524 N N . GLN A 1 201 ? -24.504 29.378 -24.391 1.00 46.58 199 GLN A N 1
ATOM 1525 C CA . GLN A 1 201 ? -24.624 27.926 -24.640 1.00 39.93 199 GLN A CA 1
ATOM 1526 C C . GLN A 1 201 ? -23.811 27.414 -25.842 1.00 44.72 199 GLN A C 1
ATOM 1527 O O . GLN A 1 201 ? -24.328 26.725 -26.723 1.00 55.60 199 GLN A O 1
ATOM 1533 N N . GLN A 1 202 ? -22.528 27.771 -25.855 1.00 44.01 200 GLN A N 1
ATOM 1534 C CA . GLN A 1 202 ? -21.587 27.321 -26.879 1.00 47.24 200 GLN A CA 1
ATOM 1535 C C . GLN A 1 202 ? -20.318 26.794 -26.214 1.00 49.92 200 GLN A C 1
ATOM 1536 O O . GLN A 1 202 ? -19.948 27.280 -25.156 1.00 56.19 200 GLN A O 1
ATOM 1542 N N . PRO A 1 203 ? -19.640 25.804 -26.830 1.00 54.55 201 PRO A N 1
ATOM 1543 C CA . PRO A 1 203 ? -18.343 25.350 -26.295 1.00 54.76 201 PRO A CA 1
ATOM 1544 C C . PRO A 1 203 ? -17.208 26.378 -26.459 1.00 59.38 201 PRO A C 1
ATOM 1545 O O . PRO A 1 203 ? -17.375 27.382 -27.161 1.00 61.20 201 PRO A O 1
ATOM 1549 N N . VAL A 1 204 ? -16.066 26.110 -25.823 1.00 61.03 202 VAL A N 1
ATOM 1550 C CA . VAL A 1 204 ? -14.956 27.080 -25.724 1.00 58.84 202 VAL A CA 1
ATOM 1551 C C . VAL A 1 204 ? -14.319 27.498 -27.063 1.00 51.74 202 VAL A C 1
ATOM 1552 O O . VAL A 1 204 ? -13.897 28.645 -27.211 1.00 54.93 202 VAL A O 1
ATOM 1556 N N . ASN A 1 205 ? -14.275 26.581 -28.028 1.00 45.70 203 ASN A N 1
ATOM 1557 C CA . ASN A 1 205 ? -13.663 26.847 -29.342 1.00 45.98 203 ASN A CA 1
ATOM 1558 C C . ASN A 1 205 ? -14.323 27.970 -30.136 1.00 44.51 203 ASN A C 1
ATOM 1559 O O . ASN A 1 205 ? -13.652 28.679 -30.882 1.00 54.33 203 ASN A O 1
ATOM 1564 N N . LEU A 1 206 ? -15.632 28.121 -29.960 1.00 43.32 204 LEU A N 1
ATOM 1565 C CA . LEU A 1 206 ? -16.400 29.174 -30.604 1.00 41.03 204 LEU A CA 1
ATOM 1566 C C . LEU A 1 206 ? -16.123 30.543 -29.992 1.00 45.94 204 LEU A C 1
ATOM 1567 O O . LEU A 1 206 ? -15.854 31.497 -30.730 1.00 46.39 204 LEU A O 1
ATOM 1572 N N . ILE A 1 207 ? -16.177 30.627 -28.653 1.00 46.00 205 ILE A N 1
ATOM 1573 C CA . ILE A 1 207 ? -15.808 31.836 -27.888 1.00 24.24 205 ILE A CA 1
ATOM 1574 C C . ILE A 1 207 ? -14.422 32.324 -28.307 1.00 25.50 205 ILE A C 1
ATOM 1575 O O . ILE A 1 207 ? -14.210 33.519 -28.498 1.00 31.33 205 ILE A O 1
ATOM 1580 N N . LEU A 1 208 ? -13.500 31.379 -28.477 1.00 29.07 206 LEU A N 1
ATOM 1581 C CA . LEU A 1 208 ? -12.138 31.650 -28.938 1.00 37.68 206 LEU A CA 1
ATOM 1582 C C . LEU A 1 208 ? -11.980 31.920 -30.441 1.00 42.54 206 LEU A C 1
ATOM 1583 O O . LEU A 1 208 ? -10.906 32.330 -30.867 1.00 48.95 206 LEU A O 1
ATOM 1588 N N . ALA A 1 209 ? -13.018 31.682 -31.243 1.00 43.44 207 ALA A N 1
ATOM 1589 C CA . ALA A 1 209 ? -12.868 31.785 -32.711 1.00 54.13 207 ALA A CA 1
ATOM 1590 C C . ALA A 1 209 ? -12.930 33.216 -33.234 1.00 58.50 207 ALA A C 1
ATOM 1591 O O . ALA A 1 209 ? -12.155 33.582 -34.113 1.00 63.60 207 ALA A O 1
ATOM 1593 N N . ARG A 1 210 ? -13.850 34.015 -32.690 1.00 63.50 208 ARG A N 1
ATOM 1594 C CA . ARG A 1 210 ? -13.990 35.420 -33.069 1.00 57.76 208 ARG A CA 1
ATOM 1595 C C . ARG A 1 210 ? -12.955 36.313 -32.402 1.00 56.92 208 ARG A C 1
ATOM 1596 O O . ARG A 1 210 ? -12.774 36.267 -31.183 1.00 64.59 208 ARG A O 1
ATOM 1604 N N . ASP A 1 211 ? -12.298 37.127 -33.228 1.00 54.25 209 ASP A N 1
ATOM 1605 C CA . ASP A 1 211 ? -11.270 38.091 -32.823 1.00 50.91 209 ASP A CA 1
ATOM 1606 C C . ASP A 1 211 ? -11.656 39.002 -31.656 1.00 50.51 209 ASP A C 1
ATOM 1607 O O . ASP A 1 211 ? -10.891 39.134 -30.694 1.00 55.67 209 ASP A O 1
ATOM 1612 N N . VAL A 1 212 ? -12.838 39.611 -31.735 1.00 45.29 210 VAL A N 1
ATOM 1613 C CA . VAL A 1 212 ? -13.295 40.548 -30.701 1.00 49.18 210 VAL A CA 1
ATOM 1614 C C . VAL A 1 212 ? -13.736 39.856 -29.409 1.00 55.52 210 VAL A C 1
ATOM 1615 O O . VAL A 1 212 ? -13.721 40.463 -28.333 1.00 44.72 210 VAL A O 1
ATOM 1619 N N . SER A 1 213 ? -14.118 38.586 -29.531 1.00 57.06 211 SER A N 1
ATOM 1620 C CA . SER A 1 213 ? -14.460 37.754 -28.381 1.00 56.95 211 SER A CA 1
ATOM 1621 C C . SER A 1 213 ? -13.222 37.316 -27.606 1.00 62.72 211 SER A C 1
ATOM 1622 O O . SER A 1 213 ? -13.282 37.143 -26.385 1.00 60.64 211 SER A O 1
ATOM 1625 N N . ARG A 1 214 ? -12.107 37.132 -28.315 1.00 61.30 212 ARG A N 1
ATOM 1626 C CA . ARG A 1 214 ? -10.817 36.883 -27.667 1.00 54.57 212 ARG A CA 1
ATOM 1627 C C . ARG A 1 214 ? -10.387 38.123 -26.891 1.00 49.71 212 ARG A C 1
ATOM 1628 O O . ARG A 1 214 ? -9.856 38.011 -25.786 1.00 58.03 212 ARG A O 1
ATOM 1636 N N . LYS A 1 215 ? -10.631 39.296 -27.482 1.00 46.05 213 LYS A N 1
ATOM 1637 C CA . LYS A 1 215 ? -10.373 40.596 -26.852 1.00 43.99 213 LYS A CA 1
ATOM 1638 C C . LYS A 1 215 ? -11.234 40.789 -25.597 1.00 39.96 213 LYS A C 1
ATOM 1639 O O . LYS A 1 215 ? -10.778 41.367 -24.602 1.00 47.18 213 LYS A O 1
ATOM 1645 N N . LEU A 1 216 ? -12.466 40.281 -25.652 1.00 28.50 214 LEU A N 1
ATOM 1646 C CA . LEU A 1 216 ? -13.369 40.267 -24.509 1.00 35.93 214 LEU A CA 1
ATOM 1647 C C . LEU A 1 216 ? -12.806 39.393 -23.386 1.00 40.37 214 LEU A C 1
ATOM 1648 O O . LEU A 1 216 ? -12.715 39.840 -22.252 1.00 28.07 214 LEU A O 1
ATOM 1653 N N . VAL A 1 217 ? -12.445 38.154 -23.731 1.00 40.67 215 VAL A N 1
ATOM 1654 C CA . VAL A 1 217 ? -11.846 37.204 -22.808 1.00 36.24 215 VAL A CA 1
ATOM 1655 C C . VAL A 1 217 ? -10.603 37.804 -22.166 1.00 43.02 215 VAL A C 1
ATOM 1656 O O . VAL A 1 217 ? -10.459 37.749 -20.947 1.00 35.19 215 VAL A O 1
ATOM 1660 N N . ARG A 1 218 ? -9.747 38.421 -22.983 1.00 46.95 216 ARG A N 1
ATOM 1661 C CA . ARG A 1 218 ? -8.588 39.174 -22.487 1.00 47.35 216 ARG A CA 1
ATOM 1662 C C . ARG A 1 218 ? -8.966 40.185 -21.407 1.00 41.37 216 ARG A C 1
ATOM 1663 O O . ARG A 1 218 ? -8.327 40.232 -20.365 1.00 41.20 216 ARG A O 1
ATOM 1671 N N . GLY A 1 219 ? -10.007 40.977 -21.674 1.00 38.46 217 GLY A N 1
ATOM 1672 C CA . GLY A 1 219 ? -10.456 42.032 -20.777 1.00 25.52 217 GLY A CA 1
ATOM 1673 C C . GLY A 1 219 ? -11.026 41.496 -19.479 1.00 38.78 217 GLY A C 1
ATOM 1674 O O . GLY A 1 219 ? -10.705 42.007 -18.397 1.00 35.44 217 GLY A O 1
ATOM 1675 N N . ILE A 1 220 ? -11.864 40.465 -19.591 1.00 31.54 218 ILE A N 1
ATOM 1676 C CA . ILE A 1 220 ? -12.415 39.770 -18.431 1.00 43.49 218 ILE A CA 1
ATOM 1677 C C . ILE A 1 220 ? -11.273 39.244 -17.561 1.00 46.45 218 ILE A C 1
ATOM 1678 O O . ILE A 1 220 ? -11.249 39.474 -16.345 1.00 47.46 218 ILE A O 1
ATOM 1683 N N . MET A 1 221 ? -10.321 38.576 -18.214 1.00 40.37 219 MET A N 1
ATOM 1684 C CA . MET A 1 221 ? -9.131 38.034 -17.573 1.00 29.38 219 MET A CA 1
ATOM 1685 C C . MET A 1 221 ? -8.282 39.064 -16.840 1.00 42.61 219 MET A C 1
ATOM 1686 O O . MET A 1 221 ? -7.893 38.835 -15.686 1.00 35.33 219 MET A O 1
ATOM 1691 N N . LEU A 1 222 ? -8.013 40.195 -17.498 1.00 35.47 220 LEU A N 1
ATOM 1692 C CA . LEU A 1 222 ? -7.278 41.299 -16.866 1.00 40.19 220 LEU A CA 1
ATOM 1693 C C . LEU A 1 222 ? -7.929 41.863 -15.586 1.00 38.19 220 LEU A C 1
ATOM 1694 O O . LEU A 1 222 ? -7.227 42.358 -14.706 1.00 39.56 220 LEU A O 1
ATOM 1699 N N . GLU A 1 223 ? -9.256 41.787 -15.503 1.00 34.27 221 GLU A N 1
ATOM 1700 C CA . GLU A 1 223 ? -10.007 42.285 -14.360 1.00 50.43 221 GLU A CA 1
ATOM 1701 C C . GLU A 1 223 ? -9.831 41.370 -13.162 1.00 49.14 221 GLU A C 1
ATOM 1702 O O . GLU A 1 223 ? -9.581 41.840 -12.056 1.00 52.08 221 GLU A O 1
ATOM 1708 N N . VAL A 1 224 ? -9.954 40.065 -13.410 1.00 50.07 222 VAL A N 1
ATOM 1709 C CA . VAL A 1 224 ? -9.739 39.015 -12.415 1.00 43.58 222 VAL A CA 1
ATOM 1710 C C . VAL A 1 224 ? -8.329 39.085 -11.827 1.00 47.37 222 VAL A C 1
ATOM 1711 O O . VAL A 1 224 ? -8.151 38.940 -10.612 1.00 53.28 222 VAL A O 1
ATOM 1715 N N . ILE A 1 225 ? -7.345 39.326 -12.692 1.00 41.74 223 ILE A N 1
ATOM 1716 C CA . ILE A 1 225 ? -5.954 39.538 -12.284 1.00 42.43 223 ILE A CA 1
ATOM 1717 C C . ILE A 1 225 ? -5.804 40.790 -11.401 1.00 46.94 223 ILE A C 1
ATOM 1718 O O . ILE A 1 225 ? -5.129 40.744 -10.361 1.00 51.37 223 ILE A O 1
ATOM 1723 N N . ALA A 1 226 ? -6.459 41.883 -11.797 1.00 38.77 224 ALA A N 1
ATOM 1724 C CA . ALA A 1 226 ? -6.439 43.132 -11.030 1.00 43.95 224 ALA A CA 1
ATOM 1725 C C . ALA A 1 226 ? -7.096 42.973 -9.654 1.00 51.68 224 ALA A C 1
ATOM 1726 O O . ALA A 1 226 ? -6.638 43.548 -8.659 1.00 53.35 224 ALA A O 1
ATOM 1728 N N . GLY A 1 227 ? -8.158 42.174 -9.609 1.00 53.02 225 GLY A N 1
ATOM 1729 C CA . GLY A 1 227 ? -8.830 41.838 -8.364 1.00 52.50 225 GLY A CA 1
ATOM 1730 C C . GLY A 1 227 ? -8.020 40.867 -7.533 1.00 60.66 225 GLY A C 1
ATOM 1731 O O . GLY A 1 227 ? -8.183 40.803 -6.315 1.00 69.31 225 GLY A O 1
ATOM 1732 N N . ALA A 1 228 ? -7.145 40.111 -8.193 1.00 62.57 226 ALA A N 1
ATOM 1733 C CA . ALA A 1 228 ? -6.268 39.164 -7.511 1.00 56.96 226 ALA A CA 1
ATOM 1734 C C . ALA A 1 228 ? -5.067 39.861 -6.890 1.00 54.93 226 ALA A C 1
ATOM 1735 O O . ALA A 1 228 ? -4.703 39.576 -5.758 1.00 60.38 226 ALA A O 1
ATOM 1737 N N . ASN A 1 229 ? -4.459 40.777 -7.639 1.00 55.59 227 ASN A N 1
ATOM 1738 C CA . ASN A 1 229 ? -3.207 41.408 -7.230 1.00 47.67 227 ASN A CA 1
ATOM 1739 C C . ASN A 1 229 ? -3.320 42.357 -6.048 1.00 50.74 227 ASN A C 1
ATOM 1740 O O . ASN A 1 229 ? -2.332 42.607 -5.354 1.00 57.89 227 ASN A O 1
ATOM 1745 N N . ALA A 1 230 ? -4.522 42.864 -5.810 1.00 51.05 228 ALA A N 1
ATOM 1746 C CA . ALA A 1 230 ? -4.766 43.709 -4.653 1.00 59.64 228 ALA A CA 1
ATOM 1747 C C . ALA A 1 230 ? -5.447 42.941 -3.512 1.00 63.41 228 ALA A C 1
ATOM 1748 O O . ALA A 1 230 ? -6.255 43.505 -2.775 1.00 66.14 228 ALA A O 1
ATOM 1750 N N . GLN A 1 231 ? -5.098 41.662 -3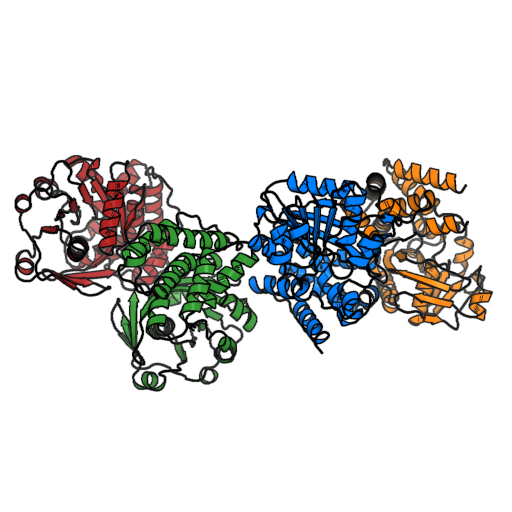.360 1.00 65.02 229 GLN A N 1
ATOM 1751 C CA . GLN A 1 231 ? -5.741 40.794 -2.367 1.00 68.44 229 GLN A CA 1
ATOM 1752 C C . GLN A 1 231 ? -4.784 40.294 -1.272 1.00 70.50 229 GLN A C 1
ATOM 1753 O O . GLN A 1 231 ? -5.121 39.388 -0.499 1.00 68.00 229 GLN A O 1
ATOM 1759 N N . GLY A 1 232 ? -3.598 40.893 -1.206 1.00 69.33 230 GLY A N 1
ATOM 1760 C CA . GLY A 1 232 ? -2.596 40.514 -0.213 1.00 68.84 230 GLY A CA 1
ATOM 1761 C C . GLY A 1 232 ? -1.880 39.226 -0.571 1.00 68.58 230 GLY A C 1
ATOM 1762 O O . GLY A 1 232 ? -1.557 38.417 0.304 1.00 70.07 230 GLY A O 1
ATOM 1763 N N . LEU A 1 233 ? -1.633 39.042 -1.864 1.00 64.05 231 LEU A N 1
ATOM 1764 C CA . LEU A 1 233 ? -0.924 37.874 -2.360 1.00 56.26 231 LEU A CA 1
ATOM 1765 C C . LEU A 1 233 ? 0.568 38.032 -2.114 1.00 60.65 231 LEU A C 1
ATOM 1766 O O . LEU A 1 233 ? 1.101 39.141 -2.209 1.00 60.03 231 LEU A O 1
ATOM 1771 N N . ALA A 1 234 ? 1.228 36.919 -1.791 1.00 59.47 232 ALA A N 1
ATOM 1772 C CA . ALA A 1 234 ? 2.670 36.892 -1.546 1.00 57.31 232 ALA A CA 1
ATOM 1773 C C . ALA A 1 234 ? 3.467 37.237 -2.808 1.00 63.56 232 ALA A C 1
ATOM 1774 O O . ALA A 1 234 ? 4.489 37.922 -2.737 1.00 68.49 232 ALA A O 1
ATOM 1776 N N . THR A 1 235 ? 2.986 36.766 -3.956 1.00 59.14 233 THR A N 1
ATOM 1777 C CA . THR A 1 235 ? 3.617 37.053 -5.243 1.00 61.37 233 THR A CA 1
ATOM 1778 C C . THR A 1 235 ? 2.576 37.464 -6.300 1.00 57.83 233 THR A C 1
ATOM 1779 O O . THR A 1 235 ? 1.545 36.805 -6.464 1.00 53.83 233 THR A O 1
ATOM 1783 N N . PHE A 1 236 ? 2.859 38.564 -6.995 1.00 56.63 234 PHE A N 1
ATOM 1784 C CA . PHE A 1 236 ? 1.929 39.172 -7.955 1.00 61.26 234 PHE A CA 1
ATOM 1785 C C . PHE A 1 236 ? 1.700 38.327 -9.199 1.00 52.34 234 PHE A C 1
ATOM 1786 O O . PHE A 1 236 ? 2.653 37.845 -9.812 1.00 61.95 234 PHE A O 1
ATOM 1794 N N . ILE A 1 237 ? 0.432 38.136 -9.553 1.00 42.97 235 ILE A N 1
ATOM 1795 C CA . ILE A 1 237 ? 0.074 37.509 -10.827 1.00 39.42 235 ILE A CA 1
ATOM 1796 C C . ILE A 1 237 ? 0.279 38.543 -11.913 1.00 30.22 235 ILE A C 1
ATOM 1797 O O . ILE A 1 237 ? -0.334 39.616 -11.894 1.00 26.73 235 ILE A O 1
ATOM 1802 N N . ALA A 1 238 ? 1.180 38.231 -12.832 1.00 39.08 236 ALA A N 1
ATOM 1803 C CA . ALA A 1 238 ? 1.449 39.101 -13.965 1.00 46.10 236 ALA A CA 1
ATOM 1804 C C . ALA A 1 238 ? 0.382 38.853 -14.998 1.00 45.17 236 ALA A C 1
ATOM 1805 O O . ALA A 1 238 ? -0.154 37.749 -15.066 1.00 56.56 236 ALA A O 1
ATOM 1807 N N . ASP A 1 239 ? 0.053 39.875 -15.789 1.00 55.44 237 ASP A N 1
ATOM 1808 C CA . ASP A 1 239 ? -0.627 39.623 -17.066 1.00 51.16 237 ASP A CA 1
ATOM 1809 C C . ASP A 1 239 ? 0.412 39.112 -18.048 1.00 58.67 237 ASP A C 1
ATOM 1810 O O . ASP A 1 239 ? 1.613 39.344 -17.871 1.00 64.70 237 ASP A O 1
ATOM 1815 N N . GLY A 1 240 ? -0.052 38.415 -19.078 1.00 61.93 238 GLY A N 1
ATOM 1816 C CA . GLY A 1 240 ? 0.805 37.499 -19.812 1.00 50.29 238 GLY A CA 1
ATOM 1817 C C . GLY A 1 240 ? 0.380 36.107 -19.388 1.00 52.81 238 GLY A C 1
ATOM 1818 O O . GLY A 1 240 ? 0.432 35.175 -20.194 1.00 53.95 238 GLY A O 1
ATOM 1819 N N . TYR A 1 241 ? -0.062 35.969 -18.126 1.00 44.07 239 TYR A N 1
ATOM 1820 C CA . TYR A 1 241 ? -0.817 34.776 -17.705 1.00 36.28 239 TYR A CA 1
ATOM 1821 C C . TYR A 1 241 ? -2.139 34.692 -18.490 1.00 29.24 239 TYR A C 1
ATOM 1822 O O . TYR A 1 241 ? -2.743 33.620 -18.582 1.00 30.29 239 TYR A O 1
ATOM 1831 N N . VAL A 1 242 ? -2.567 35.832 -19.043 1.00 34.89 240 VAL A N 1
ATOM 1832 C CA . VAL A 1 242 ? -3.672 35.921 -20.002 1.00 38.04 240 VAL A CA 1
ATOM 1833 C C . VAL A 1 242 ? -3.326 35.108 -21.240 1.00 41.94 240 VAL A C 1
ATOM 1834 O O . VAL A 1 242 ? -4.003 34.122 -21.537 1.00 43.84 240 VAL A O 1
ATOM 1838 N N . ASP A 1 243 ? -2.241 35.503 -21.915 1.00 49.91 241 ASP A N 1
ATOM 1839 C CA . ASP A 1 243 ? -1.752 34.864 -23.142 1.00 51.99 241 ASP A CA 1
ATOM 1840 C C . ASP A 1 243 ? -1.616 33.361 -22.960 1.00 52.14 241 ASP A C 1
ATOM 1841 O O . ASP A 1 243 ? -1.837 32.585 -23.895 1.00 51.49 241 ASP A O 1
ATOM 1846 N N . ASP A 1 244 ? -1.291 32.973 -21.729 1.00 41.23 242 ASP A N 1
ATOM 1847 C CA . ASP A 1 244 ? -1.089 31.587 -21.359 1.00 27.93 242 ASP A CA 1
ATOM 1848 C C . ASP A 1 244 ? -2.382 30.793 -21.132 1.00 25.69 242 ASP A C 1
ATOM 1849 O O . ASP A 1 244 ? -2.354 29.578 -21.253 1.00 32.62 242 ASP A O 1
ATOM 1854 N N . MET A 1 245 ? -3.503 31.444 -20.796 1.00 10.74 243 MET A N 1
ATOM 1855 C CA . MET A 1 245 ? -4.769 30.702 -20.665 1.00 9.02 243 MET A CA 1
ATOM 1856 C C . MET A 1 245 ? -5.537 30.812 -21.999 1.00 40.39 243 MET A C 1
ATOM 1857 O O . MET A 1 245 ? -6.427 30.013 -22.300 1.00 31.80 243 MET A O 1
ATOM 1862 N N . LEU A 1 246 ? -5.178 31.816 -22.790 1.00 40.19 244 LEU A N 1
ATOM 1863 C CA . LEU A 1 246 ? -5.707 31.986 -24.129 1.00 52.47 244 LEU A CA 1
ATOM 1864 C C . LEU A 1 246 ? -5.229 30.820 -24.992 1.00 59.22 244 LEU A C 1
ATOM 1865 O O . LEU A 1 246 ? -6.029 30.181 -25.679 1.00 62.48 244 LEU A O 1
ATOM 1870 N N . GLU A 1 247 ? -3.932 30.521 -24.909 1.00 64.69 245 GLU A N 1
ATOM 1871 C CA . GLU A 1 247 ? -3.319 29.425 -25.670 1.00 62.01 245 GLU A CA 1
ATOM 1872 C C . GLU A 1 247 ? -3.627 28.047 -25.082 1.00 56.24 245 GLU A C 1
ATOM 1873 O O . GLU A 1 247 ? -3.726 27.073 -25.820 1.00 50.33 245 GLU A O 1
ATOM 1879 N N . PHE A 1 248 ? -3.764 27.979 -23.756 1.00 56.21 246 PHE A N 1
ATOM 1880 C CA . PHE A 1 248 ? -4.068 26.731 -23.040 1.00 51.40 246 PHE A CA 1
ATOM 1881 C C . PHE A 1 248 ? -5.443 26.191 -23.409 1.00 47.57 246 PHE A C 1
ATOM 1882 O O . PHE A 1 248 ? -5.588 25.001 -23.682 1.00 52.61 246 PHE A O 1
ATOM 1890 N N . THR A 1 249 ? -6.439 27.077 -23.428 1.00 46.24 247 THR A N 1
ATOM 1891 C CA . THR A 1 249 ? -7.828 26.713 -23.725 1.00 43.81 247 THR A CA 1
ATOM 1892 C C . THR A 1 249 ? -7.995 26.348 -25.207 1.00 47.81 247 THR A C 1
ATOM 1893 O O . THR A 1 249 ? -8.931 25.645 -25.577 1.00 53.20 247 THR A O 1
ATOM 1897 N N . ASP A 1 250 ? -7.056 26.804 -26.034 1.00 51.07 248 ASP A N 1
ATOM 1898 C CA . ASP A 1 250 ? -7.053 26.554 -27.474 1.00 46.22 248 ASP A CA 1
ATOM 1899 C C . ASP A 1 250 ? -6.652 25.112 -27.830 1.00 52.91 248 ASP A C 1
ATOM 1900 O O . ASP A 1 250 ? -6.792 24.687 -28.981 1.00 53.30 248 ASP A O 1
ATOM 1905 N N . ALA A 1 251 ? -6.153 24.369 -26.843 1.00 48.98 249 ALA A N 1
ATOM 1906 C CA . ALA A 1 251 ? -5.766 22.967 -27.016 1.00 43.39 249 ALA A CA 1
ATOM 1907 C C . ALA A 1 251 ? -6.849 22.010 -26.513 1.00 41.17 249 ALA A C 1
ATOM 1908 O O . ALA A 1 251 ? -6.617 20.804 -26.382 1.00 37.65 249 ALA A O 1
ATOM 1910 N N . MET A 1 252 ? -8.029 22.555 -26.233 1.00 39.61 250 MET A N 1
ATOM 1911 C CA . MET A 1 252 ? -9.096 21.802 -25.593 1.00 39.06 250 MET A CA 1
ATOM 1912 C C . MET A 1 252 ? -10.165 21.401 -26.576 1.00 44.06 250 MET A C 1
ATOM 1913 O O . MET A 1 252 ? -11.091 20.675 -26.213 1.00 46.96 250 MET A O 1
ATOM 1918 N N . GLY A 1 253 ? -10.036 21.885 -27.812 1.00 53.20 251 GLY A N 1
ATOM 1919 C CA . GLY A 1 253 ? -11.010 21.635 -28.870 1.00 46.52 251 GLY A CA 1
ATOM 1920 C C . GLY A 1 253 ? -12.407 22.086 -28.484 1.00 52.88 251 GLY A C 1
ATOM 1921 O O . GLY A 1 253 ? -12.599 23.208 -28.011 1.00 55.50 251 GLY A O 1
ATOM 1922 N N . GLU A 1 254 ? -13.366 21.178 -28.646 1.00 52.76 252 GLU A N 1
ATOM 1923 C CA . GLU A 1 254 ? -14.784 21.461 -28.461 1.00 53.49 252 GLU A CA 1
ATOM 1924 C C . GLU A 1 254 ? -15.252 21.139 -27.031 1.00 52.67 252 GLU A C 1
ATOM 1925 O O . GLU A 1 254 ? -16.124 20.292 -26.822 1.00 58.56 252 GLU A O 1
ATOM 1931 N N . TYR A 1 255 ? -14.679 21.829 -26.049 1.00 52.46 253 TYR A N 1
ATOM 1932 C CA . TYR A 1 255 ? -14.931 21.508 -24.639 1.00 50.25 253 TYR A CA 1
ATOM 1933 C C . TYR A 1 255 ? -16.035 22.349 -24.002 1.00 55.03 253 TYR A C 1
ATOM 1934 O O . TYR A 1 255 ? -16.022 23.577 -24.078 1.00 63.40 253 TYR A O 1
ATOM 1943 N N . LYS A 1 256 ? -16.985 21.676 -23.362 1.00 54.26 254 LYS A N 1
ATOM 1944 C CA . LYS A 1 256 ? -18.098 22.354 -22.712 1.00 51.76 254 LYS A CA 1
ATOM 1945 C C . LYS A 1 256 ? -17.920 22.307 -21.196 1.00 55.45 254 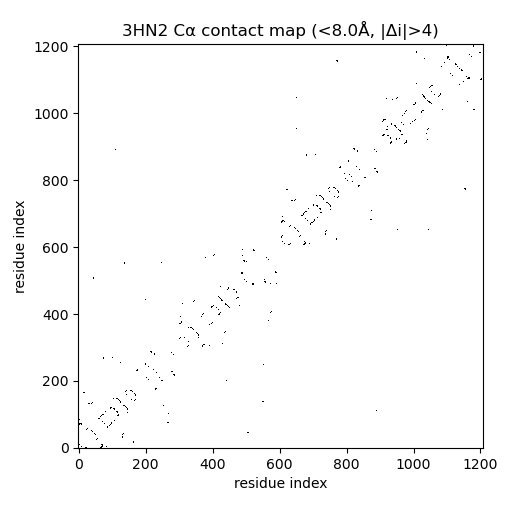LYS A C 1
ATOM 1946 O O . LYS A 1 256 ? -18.088 21.247 -20.588 1.00 63.39 254 LYS A O 1
ATOM 1952 N N . PRO A 1 257 ? -17.578 23.460 -20.583 1.00 51.27 255 PRO A N 1
ATOM 1953 C CA . PRO A 1 257 ? -17.282 23.609 -19.155 1.00 48.38 255 PRO A CA 1
ATOM 1954 C C . PRO A 1 257 ? -18.423 23.171 -18.250 1.00 46.42 255 PRO A C 1
ATOM 1955 O O . PRO A 1 257 ? -19.557 23.041 -18.705 1.00 43.38 255 PRO A O 1
ATOM 1959 N N . SER A 1 258 ? -18.108 22.972 -16.971 1.00 53.04 256 SER A N 1
ATOM 1960 C CA . SER A 1 258 ? -19.052 22.444 -15.981 1.00 48.95 256 SER A CA 1
ATOM 1961 C C . SER A 1 258 ? -20.352 23.232 -15.876 1.00 50.28 256 SER A C 1
ATOM 1962 O O . SER A 1 258 ? -21.425 22.636 -15.792 1.00 58.37 256 SER A O 1
ATOM 1965 N N . MET A 1 259 ? -20.247 24.562 -15.909 1.00 50.89 257 MET A N 1
ATOM 1966 C CA . MET A 1 259 ? -21.399 25.460 -15.790 1.00 51.91 257 MET A CA 1
ATOM 1967 C C . MET A 1 259 ? -22.369 25.382 -16.965 1.00 53.24 257 MET A C 1
ATOM 1968 O O . MET A 1 259 ? -23.582 25.503 -16.775 1.00 57.34 257 MET A O 1
ATOM 1973 N N . GLU A 1 260 ? -21.829 25.194 -18.169 1.00 52.11 258 GLU A N 1
ATOM 1974 C CA . GLU A 1 260 ? -22.636 25.032 -19.375 1.00 49.91 258 GLU A CA 1
ATOM 1975 C C . GLU A 1 260 ? -23.418 23.715 -19.328 1.00 53.26 258 GLU A C 1
ATOM 1976 O O . GLU A 1 260 ? -24.597 23.672 -19.691 1.00 54.20 258 GLU A O 1
ATOM 1982 N N . ILE A 1 261 ? -22.751 22.657 -18.869 1.00 56.81 259 ILE A N 1
ATOM 1983 C CA . ILE A 1 261 ? -23.359 21.334 -18.699 1.00 60.37 259 ILE A CA 1
ATOM 1984 C C . ILE A 1 261 ? -24.510 21.398 -17.691 1.00 58.82 259 ILE A C 1
ATOM 1985 O O . ILE A 1 261 ? -25.587 20.851 -17.935 1.00 58.76 259 ILE A O 1
ATOM 1990 N N . ASP A 1 262 ? -24.278 22.098 -16.583 1.00 59.24 260 ASP A N 1
ATOM 1991 C CA . ASP A 1 262 ? -25.301 22.323 -15.562 1.00 65.96 260 ASP A CA 1
ATOM 1992 C C . ASP A 1 262 ? -26.504 23.115 -16.094 1.00 67.34 260 ASP A C 1
ATOM 1993 O O . ASP A 1 262 ? -27.646 22.850 -15.710 1.00 71.95 260 ASP A O 1
ATOM 1998 N N . ARG A 1 263 ? -26.231 24.079 -16.973 1.00 66.15 261 ARG A N 1
ATOM 1999 C CA . ARG A 1 263 ? -27.260 24.860 -17.662 1.00 66.13 261 ARG A CA 1
ATOM 2000 C C . ARG A 1 263 ? -28.104 23.973 -18.588 1.00 68.08 261 ARG A C 1
ATOM 2001 O O . ARG A 1 263 ? -29.334 24.079 -18.593 1.00 69.42 261 ARG A O 1
ATOM 2009 N N . GLU A 1 264 ? -27.436 23.101 -19.348 1.00 66.03 262 GLU A N 1
ATOM 2010 C CA . GLU A 1 264 ? -28.098 22.138 -20.240 1.00 64.24 262 GLU A CA 1
ATOM 2011 C C . GLU A 1 264 ? -29.016 21.153 -19.510 1.00 67.74 262 GLU A C 1
ATOM 2012 O O . GLU A 1 264 ? -30.108 20.842 -19.990 1.00 66.19 262 GLU A O 1
ATOM 2018 N N . GLU A 1 265 ? -28.562 20.672 -18.352 1.00 70.19 263 GLU A N 1
ATOM 2019 C CA . GLU A 1 265 ? -29.342 19.757 -17.512 1.00 70.81 263 GLU A CA 1
ATOM 2020 C C . GLU A 1 265 ? -30.348 20.500 -16.630 1.00 71.20 263 GLU A C 1
ATOM 2021 O O . GLU A 1 265 ? -31.179 19.875 -15.967 1.00 76.48 263 GLU A O 1
ATOM 2027 N N . GLY A 1 266 ? -30.259 21.828 -16.616 1.00 66.17 264 GLY A N 1
ATOM 2028 C CA . GLY A 1 266 ? -31.199 22.666 -15.881 1.00 63.20 264 GLY A CA 1
ATOM 2029 C C . GLY A 1 266 ? -31.021 22.662 -14.374 1.00 65.65 264 GLY A C 1
ATOM 2030 O O . GLY A 1 266 ? -31.934 23.040 -13.640 1.00 65.44 264 GLY A O 1
ATOM 2031 N N . ARG A 1 267 ? -29.852 22.231 -13.906 1.00 68.18 265 ARG A N 1
ATOM 2032 C CA . ARG A 1 267 ? -29.546 22.268 -12.478 1.00 70.36 265 ARG A CA 1
ATOM 2033 C C . ARG A 1 267 ? -28.900 23.619 -12.134 1.00 68.09 265 ARG A C 1
ATOM 2034 O O . ARG A 1 267 ? -28.367 24.281 -13.033 1.00 68.40 265 ARG A O 1
ATOM 2042 N N . PRO A 1 268 ? -28.971 24.048 -10.850 1.00 65.04 266 PRO A N 1
ATOM 2043 C CA . PRO A 1 268 ? -28.470 25.376 -10.465 1.00 61.36 266 PRO A CA 1
ATOM 2044 C C . PRO A 1 268 ? -26.974 25.599 -10.703 1.00 57.78 266 PRO A C 1
ATOM 2045 O O . PRO A 1 268 ? -26.205 24.640 -10.809 1.00 58.41 266 PRO A O 1
ATOM 2049 N N . LEU A 1 269 ? -26.583 26.867 -10.786 1.00 53.83 267 LEU A N 1
ATOM 2050 C CA . LEU A 1 269 ? -25.219 27.238 -11.139 1.00 51.69 267 LEU A CA 1
ATOM 2051 C C . LEU A 1 269 ? -24.458 27.815 -9.951 1.00 57.31 267 LEU A C 1
ATOM 2052 O O . LEU A 1 269 ? -25.055 28.376 -9.028 1.00 60.12 267 LEU A O 1
ATOM 2057 N N . GLU A 1 270 ? -23.135 27.675 -9.989 1.00 52.87 268 GLU A N 1
ATOM 2058 C CA . GLU A 1 270 ? -22.265 28.147 -8.919 1.00 41.53 268 GLU A CA 1
ATOM 2059 C C . GLU A 1 270 ? -21.851 29.615 -9.106 1.00 42.98 268 GLU A C 1
ATOM 2060 O O . GLU A 1 270 ? -20.663 29.941 -9.030 1.00 50.46 268 GLU A O 1
ATOM 2066 N N . ILE A 1 271 ? -22.830 30.493 -9.345 1.00 38.06 269 ILE A N 1
ATOM 2067 C CA . ILE A 1 271 ? -22.577 31.922 -9.572 1.00 29.75 269 ILE A CA 1
ATOM 2068 C C . ILE A 1 271 ? -21.970 32.572 -8.335 1.00 33.81 269 ILE A C 1
ATOM 2069 O O . ILE A 1 271 ? -21.013 33.340 -8.446 1.00 38.13 269 ILE A O 1
ATOM 2074 N N . ALA A 1 272 ? -22.523 32.246 -7.164 1.00 40.08 270 ALA A N 1
ATOM 2075 C CA . ALA A 1 272 ? -22.114 32.857 -5.895 1.00 25.87 270 ALA A CA 1
ATOM 2076 C C . ALA A 1 272 ? -20.609 32.746 -5.660 1.00 25.19 270 ALA A C 1
ATOM 2077 O O . ALA A 1 272 ? -19.925 33.765 -5.528 1.00 31.74 270 ALA A O 1
ATOM 2079 N N . ALA A 1 273 ? -20.089 31.522 -5.686 1.00 34.46 271 ALA A N 1
ATOM 2080 C CA . ALA A 1 273 ? -18.667 31.266 -5.418 1.00 39.14 271 ALA A CA 1
ATOM 2081 C C . ALA A 1 273 ? -17.709 31.679 -6.545 1.00 42.87 271 ALA A C 1
ATOM 2082 O O . ALA A 1 273 ? -16.644 32.237 -6.276 1.00 45.22 271 ALA A O 1
ATOM 2084 N N . ILE A 1 274 ? -18.078 31.408 -7.794 1.00 36.10 272 ILE A N 1
ATOM 2085 C CA . ILE A 1 274 ? -17.220 31.754 -8.932 1.00 38.67 272 ILE A CA 1
ATOM 2086 C C . ILE A 1 274 ? -17.199 33.268 -9.231 1.00 41.66 272 ILE A C 1
ATOM 2087 O O . ILE A 1 274 ? -16.139 33.831 -9.527 1.00 36.38 272 ILE A O 1
ATOM 2092 N N . PHE A 1 275 ? -18.354 33.926 -9.116 1.00 46.45 273 PHE A N 1
ATOM 2093 C CA . PHE A 1 275 ? -18.493 35.318 -9.559 1.00 43.88 273 PHE A CA 1
ATOM 2094 C C . PHE A 1 275 ? -18.731 36.334 -8.446 1.00 47.28 273 PHE A C 1
ATOM 2095 O O . PHE A 1 275 ? -17.999 37.317 -8.344 1.00 51.76 273 PHE A O 1
ATOM 2103 N N . ARG A 1 276 ? -19.762 36.118 -7.632 1.00 48.27 274 ARG A N 1
ATOM 2104 C CA . ARG A 1 276 ? -20.190 37.150 -6.677 1.00 47.71 274 ARG A CA 1
ATOM 2105 C C . ARG A 1 276 ? -19.232 37.333 -5.499 1.00 46.29 274 ARG A C 1
ATOM 2106 O O . ARG A 1 276 ? -19.034 38.458 -5.036 1.00 39.41 274 ARG A O 1
ATOM 2114 N N . THR A 1 277 ? -18.626 36.231 -5.055 1.00 48.04 275 THR A N 1
ATOM 2115 C CA . THR A 1 277 ? -17.589 36.250 -4.007 1.00 45.71 275 THR A CA 1
ATOM 2116 C C . THR A 1 277 ? -16.288 36.962 -4.446 1.00 45.68 275 THR A C 1
ATOM 2117 O O . THR A 1 277 ? -15.807 37.828 -3.708 1.00 46.41 275 THR A O 1
ATOM 2121 N N . PRO A 1 278 ? -15.697 36.596 -5.616 1.00 40.37 276 PRO A N 1
ATOM 2122 C CA . PRO A 1 278 ? -14.570 37.401 -6.097 1.00 39.25 276 PRO A CA 1
ATOM 2123 C C . PRO A 1 278 ? -14.886 38.870 -6.332 1.00 45.97 276 PRO A C 1
ATOM 2124 O O . PRO A 1 278 ? -14.071 39.719 -5.966 1.00 51.06 276 PRO A O 1
ATOM 2128 N N . LEU A 1 279 ? -16.049 39.164 -6.918 1.00 50.60 277 LEU A N 1
ATOM 2129 C CA . LEU A 1 279 ? -16.491 40.549 -7.125 1.00 45.12 277 LEU A CA 1
ATOM 2130 C C . LEU A 1 279 ? -16.594 41.275 -5.787 1.00 37.58 277 LEU A C 1
ATOM 2131 O O . LEU A 1 279 ? -16.164 42.424 -5.682 1.00 37.99 277 LEU A O 1
ATOM 2136 N N . ALA A 1 280 ? -17.148 40.592 -4.781 1.00 38.07 278 ALA A N 1
ATOM 2137 C CA . ALA A 1 280 ? -17.127 41.068 -3.387 1.00 38.57 278 ALA A CA 1
ATOM 2138 C C . ALA A 1 280 ? -15.714 41.370 -2.910 1.00 38.02 278 ALA A C 1
ATOM 2139 O O . ALA A 1 280 ? -15.459 42.466 -2.409 1.00 49.56 278 ALA A O 1
ATOM 2141 N N . TYR A 1 281 ? -14.802 40.413 -3.098 1.00 42.87 279 TYR A N 1
ATOM 2142 C CA . TYR A 1 281 ? -13.399 40.559 -2.683 1.00 44.20 279 TYR A CA 1
ATOM 2143 C C . TYR A 1 281 ? -12.667 41.718 -3.353 1.00 49.44 279 TYR A C 1
ATOM 2144 O O . TYR A 1 281 ? -11.824 42.363 -2.730 1.00 55.20 279 TYR A O 1
ATOM 2153 N N . GLY A 1 282 ? -13.001 41.985 -4.613 1.00 54.37 280 GLY A N 1
ATOM 2154 C CA . GLY A 1 282 ? -12.427 43.109 -5.344 1.00 61.33 280 GLY A CA 1
ATOM 2155 C C . GLY A 1 282 ? -13.009 44.449 -4.931 1.00 67.55 280 GLY A C 1
ATOM 2156 O O . GLY A 1 282 ? -12.291 45.451 -4.887 1.00 69.97 280 GLY A O 1
ATOM 2157 N N . ALA A 1 283 ? -14.310 44.462 -4.635 1.00 70.16 281 ALA A N 1
ATOM 2158 C CA . ALA A 1 283 ? -15.018 45.679 -4.229 1.00 69.15 281 ALA A CA 1
ATOM 2159 C C . ALA A 1 283 ? -14.607 46.110 -2.830 1.00 68.53 281 ALA A C 1
ATOM 2160 O O . ALA A 1 283 ? -14.541 47.306 -2.540 1.00 70.76 281 ALA A O 1
ATOM 2162 N N . ARG A 1 284 ? -14.327 45.116 -1.983 1.00 67.48 282 ARG A N 1
ATOM 2163 C CA . ARG A 1 284 ? -13.789 45.296 -0.631 1.00 64.86 282 ARG A CA 1
ATOM 2164 C C . ARG A 1 284 ? -12.467 46.068 -0.644 1.00 62.77 282 ARG A C 1
ATOM 2165 O O . ARG A 1 284 ? -12.162 46.805 0.289 1.00 71.47 282 ARG A O 1
ATOM 2173 N N . GLU A 1 285 ? -11.685 45.877 -1.703 1.00 61.72 283 GLU A N 1
ATOM 2174 C CA . GLU A 1 285 ? -10.435 46.603 -1.899 1.00 59.42 283 GLU A CA 1
ATOM 2175 C C . GLU A 1 285 ? -10.616 47.734 -2.902 1.00 58.98 283 GLU A C 1
ATOM 2176 O O . GLU A 1 285 ? -9.685 48.497 -3.158 1.00 59.40 283 GLU A O 1
ATOM 2182 N N . GLY A 1 286 ? -11.819 47.830 -3.465 1.00 62.59 284 GLY A N 1
ATOM 2183 C CA . GLY A 1 286 ? -12.167 48.889 -4.411 1.00 64.53 284 GLY A CA 1
ATOM 2184 C C . GLY A 1 286 ? -11.505 48.725 -5.763 1.00 63.15 284 GLY A C 1
ATOM 2185 O O . GLY A 1 286 ? -10.620 49.502 -6.117 1.00 62.95 284 GLY A O 1
ATOM 2186 N N . ILE A 1 287 ? -11.925 47.700 -6.505 1.00 65.10 285 ILE A N 1
ATOM 2187 C CA . ILE A 1 287 ? -11.417 47.438 -7.858 1.00 61.97 285 ILE A CA 1
ATOM 2188 C C . ILE A 1 287 ? -12.568 47.440 -8.863 1.00 54.68 285 ILE A C 1
ATOM 2189 O O . ILE A 1 287 ? -13.585 46.776 -8.665 1.00 53.39 285 ILE A O 1
ATOM 2194 N N . ALA A 1 288 ? -12.401 48.220 -9.926 1.00 60.83 286 ALA A N 1
ATOM 2195 C CA . ALA A 1 288 ? -13.363 48.280 -11.019 1.00 50.77 286 ALA A CA 1
ATOM 2196 C C . ALA A 1 288 ? -13.346 46.972 -11.798 1.00 48.11 286 ALA A C 1
ATOM 2197 O O . ALA A 1 288 ? -12.344 46.625 -12.423 1.00 48.65 286 ALA A O 1
ATOM 2199 N N . MET A 1 289 ? -14.452 46.237 -11.720 1.00 50.88 287 MET A N 1
ATOM 2200 C CA . MET A 1 289 ? -14.634 45.007 -12.490 1.00 46.25 287 MET A CA 1
ATOM 2201 C C . MET A 1 289 ? -15.978 44.998 -13.236 1.00 48.44 287 MET A C 1
ATOM 2202 O O . MET A 1 289 ? -16.883 44.241 -12.873 1.00 49.83 287 MET A O 1
ATOM 2207 N N . PRO A 1 290 ? -16.112 45.836 -14.288 1.00 50.13 288 PRO A N 1
ATOM 2208 C CA . PRO A 1 290 ? -17.404 45.973 -14.976 1.00 46.99 288 PRO A CA 1
ATOM 2209 C C . PRO A 1 290 ? -17.830 44.734 -15.752 1.00 43.98 288 PRO A C 1
ATOM 2210 O O . PRO A 1 290 ? -19.025 44.435 -15.829 1.00 44.57 288 PRO A O 1
ATOM 2214 N N . ARG A 1 291 ? -16.861 44.016 -16.312 1.00 46.08 289 ARG A N 1
ATOM 2215 C CA . ARG A 1 291 ? -17.162 42.874 -17.173 1.00 38.26 289 ARG A CA 1
ATOM 2216 C C . ARG A 1 291 ? -17.601 41.662 -16.365 1.00 27.32 289 ARG A C 1
ATOM 2217 O O . ARG A 1 291 ? -18.622 41.019 -16.689 1.00 8.23 289 ARG A O 1
ATOM 2225 N N . VAL A 1 292 ? -16.861 41.376 -15.286 1.00 25.70 290 VAL A N 1
ATOM 2226 C CA . VAL A 1 292 ? -17.242 40.296 -14.360 1.00 10.86 290 VAL A CA 1
ATOM 2227 C C . VAL A 1 292 ? -18.648 40.575 -13.837 1.00 2.00 290 VAL A C 1
ATOM 2228 O O . VAL A 1 292 ? -19.480 39.662 -13.759 1.00 7.20 290 VAL A O 1
ATOM 2232 N N . GLU A 1 293 ? -18.963 41.849 -13.640 1.00 2.00 291 GLU A N 1
ATOM 2233 C CA . GLU A 1 293 ? -20.245 42.234 -13.057 1.00 25.88 291 GLU A CA 1
ATOM 2234 C C . GLU A 1 293 ? -21.375 42.010 -14.002 1.00 32.84 291 GLU A C 1
ATOM 2235 O O . GLU A 1 293 ? -22.360 41.366 -13.648 1.00 51.37 291 GLU A O 1
ATOM 2241 N N . MET A 1 294 ? -21.216 42.543 -15.209 1.00 42.43 292 MET A N 1
ATOM 2242 C CA . MET A 1 294 ? -22.157 42.342 -16.284 1.00 34.04 292 MET A CA 1
ATOM 2243 C C . MET A 1 294 ? -22.384 40.850 -16.500 1.00 37.78 292 MET A C 1
ATOM 2244 O O . MET A 1 294 ? -23.533 40.405 -16.535 1.00 39.44 292 MET A O 1
ATOM 2249 N N . LEU A 1 295 ? -21.291 40.083 -16.582 1.00 29.21 293 LEU A N 1
ATOM 2250 C CA . LEU A 1 295 ? -21.368 38.626 -16.731 1.00 24.69 293 LEU A CA 1
ATOM 2251 C C . LEU A 1 295 ? -22.161 37.935 -15.616 1.00 31.55 293 LEU A C 1
ATOM 2252 O O . LEU A 1 295 ? -23.138 37.233 -15.899 1.00 31.31 293 LEU A O 1
ATOM 2257 N N . ALA A 1 296 ? -21.758 38.152 -14.361 1.00 26.86 294 ALA A N 1
ATOM 2258 C CA . ALA A 1 296 ? -22.454 37.576 -13.206 1.00 24.33 294 ALA A CA 1
ATOM 2259 C C . ALA A 1 296 ? -23.948 37.834 -13.283 1.00 26.04 294 ALA A C 1
ATOM 2260 O O . ALA A 1 296 ? -24.755 36.904 -13.123 1.00 21.20 294 ALA A O 1
ATOM 2262 N N . THR A 1 297 ? -24.298 39.095 -13.562 1.00 19.14 295 THR A N 1
ATOM 2263 C CA . THR A 1 297 ? -25.686 39.536 -13.641 1.00 22.45 295 THR A CA 1
ATOM 2264 C C . THR A 1 297 ? -26.452 38.916 -14.818 1.00 37.74 295 THR A C 1
ATOM 2265 O O . THR A 1 297 ? -27.537 38.360 -14.618 1.00 42.65 295 THR A O 1
ATOM 2269 N N . LEU A 1 298 ? -25.894 39.007 -16.031 1.00 26.73 296 LEU A N 1
ATOM 2270 C CA . LEU A 1 298 ? -26.512 38.389 -17.213 1.00 33.65 296 LEU A CA 1
ATOM 2271 C C . LEU A 1 298 ? -26.680 36.897 -16.993 1.00 38.34 296 LEU A C 1
ATOM 2272 O O . LEU A 1 298 ? -27.554 36.257 -17.592 1.00 37.34 296 LEU A O 1
ATOM 2277 N N . LEU A 1 299 ? -25.833 36.339 -16.134 1.00 18.73 297 LEU A N 1
ATOM 2278 C CA . LEU A 1 299 ? -25.864 34.907 -15.954 1.00 20.48 297 LEU A CA 1
ATOM 2279 C C . LEU A 1 299 ? -26.961 34.496 -14.974 1.00 32.27 297 LEU A C 1
ATOM 2280 O O . LEU A 1 299 ? -27.559 33.435 -15.130 1.00 46.73 297 LEU A O 1
ATOM 2285 N N . GLU A 1 300 ? -27.261 35.353 -13.997 1.00 44.69 298 GLU A N 1
ATOM 2286 C CA . GLU A 1 300 ? -28.417 35.111 -13.135 1.00 48.41 298 GLU A CA 1
ATOM 2287 C C . GLU A 1 300 ? -29.748 35.558 -13.781 1.00 54.50 298 GLU A C 1
ATOM 2288 O O . GLU A 1 300 ? -30.816 35.073 -13.395 1.00 60.46 298 GLU A O 1
ATOM 2294 N N . GLN A 1 301 ? -29.677 36.446 -14.777 1.00 56.51 299 GLN A N 1
ATOM 2295 C CA . GLN A 1 301 ? -30.852 36.804 -15.597 1.00 53.49 299 GLN A CA 1
ATOM 2296 C C . GLN A 1 301 ? -31.342 35.651 -16.459 1.00 53.85 299 GLN A C 1
ATOM 2297 O O . GLN A 1 301 ? -32.544 35.454 -16.610 1.00 58.28 299 GLN A O 1
ATOM 2303 N N . ALA A 1 302 ? -30.404 34.907 -17.038 1.00 56.93 300 ALA A N 1
ATOM 2304 C CA . ALA A 1 302 ? -30.736 33.811 -17.940 1.00 63.31 300 ALA A CA 1
ATOM 2305 C C . ALA A 1 302 ? -31.238 32.583 -17.187 1.00 68.04 300 ALA A C 1
ATOM 2306 O O . ALA A 1 302 ? -31.996 31.785 -17.739 1.00 72.06 300 ALA A O 1
ATOM 2308 N N . THR A 1 303 ? -30.810 32.432 -15.935 1.00 68.92 301 THR A N 1
ATOM 2309 C CA . THR A 1 303 ? -31.237 31.304 -15.108 1.00 71.10 301 THR A CA 1
ATOM 2310 C C . THR A 1 303 ? -32.061 31.753 -13.899 1.00 79.51 301 THR A C 1
ATOM 2311 O O . THR A 1 303 ? -31.719 31.469 -12.747 1.00 81.10 301 THR A O 1
ATOM 2315 N N . GLY A 1 304 ? -33.141 32.472 -14.186 1.00 83.40 302 GLY A N 1
ATOM 2316 C CA . GLY A 1 304 ? -34.138 32.843 -13.189 1.00 87.90 302 GLY A CA 1
ATOM 2317 C C . GLY A 1 304 ? -35.511 32.531 -13.744 1.00 93.78 302 GLY A C 1
ATOM 2318 O O . GLY A 1 304 ? -36.260 31.745 -13.155 1.00 94.54 302 GLY A O 1
ATOM 2319 N N . GLU A 1 305 ? -35.816 33.155 -14.886 1.00 98.11 303 GLU A N 1
ATOM 2320 C CA . GLU A 1 305 ? -37.030 32.911 -15.686 1.00 100.35 303 GLU A CA 1
ATOM 2321 C C . GLU A 1 305 ? -38.343 33.044 -14.911 1.00 100.55 303 GLU A C 1
ATOM 2322 O O . GLU A 1 305 ? -38.875 34.143 -14.753 1.00 101.06 303 GLU A O 1
ATOM 2328 N N . LEU B 1 3 ? -5.274 37.775 -54.836 1.00 81.45 1 LEU B N 1
ATOM 2329 C CA . LEU B 1 3 ? -4.062 36.977 -54.472 1.00 83.32 1 LEU B CA 1
ATOM 2330 C C . LEU B 1 3 ? -4.230 35.505 -54.843 1.00 79.82 1 LEU B C 1
ATOM 2331 O O . LEU B 1 3 ? -5.175 34.848 -54.393 1.00 75.41 1 LEU B O 1
ATOM 2336 N N . ARG B 1 4 ? -3.316 34.991 -55.666 1.00 77.07 2 ARG B N 1
ATOM 2337 C CA . ARG B 1 4 ? -3.399 33.590 -56.099 1.00 77.36 2 ARG B CA 1
ATOM 2338 C C . ARG B 1 4 ? -2.362 32.647 -55.496 1.00 75.07 2 ARG B C 1
ATOM 2339 O O . ARG B 1 4 ? -1.171 32.963 -55.406 1.00 73.02 2 ARG B O 1
ATOM 2347 N N . ILE B 1 5 ? -2.855 31.470 -55.116 1.00 71.18 3 ILE B N 1
ATOM 2348 C CA . ILE B 1 5 ? -2.146 30.532 -54.253 1.00 68.52 3 ILE B CA 1
ATOM 2349 C C . ILE B 1 5 ? -2.063 29.137 -54.883 1.00 68.86 3 ILE B C 1
ATOM 2350 O O . ILE B 1 5 ? -3.000 28.694 -55.546 1.00 72.91 3 ILE B O 1
ATOM 2355 N N . ALA B 1 6 ? -0.923 28.473 -54.701 1.00 68.50 4 ALA B N 1
ATOM 2356 C CA . ALA B 1 6 ? -0.801 27.038 -54.948 1.00 66.25 4 ALA B CA 1
ATOM 2357 C C . ALA B 1 6 ? -0.689 26.282 -53.624 1.00 67.99 4 ALA B C 1
ATOM 2358 O O . ALA B 1 6 ? 0.004 26.725 -52.703 1.00 66.20 4 ALA B O 1
ATOM 2360 N N . ILE B 1 7 ? -1.380 25.149 -53.529 1.00 66.03 5 ILE B N 1
ATOM 2361 C CA . ILE B 1 7 ? -1.234 24.261 -52.377 1.00 65.70 5 ILE B CA 1
ATOM 2362 C C . ILE B 1 7 ? -0.488 23.002 -52.811 1.00 65.55 5 ILE B C 1
ATOM 2363 O O . ILE B 1 7 ? -1.063 22.110 -53.445 1.00 66.08 5 ILE B O 1
ATOM 2368 N N . VAL B 1 8 ? 0.800 22.951 -52.484 1.00 62.84 6 VAL B N 1
ATOM 2369 C CA . VAL B 1 8 ? 1.616 21.781 -52.779 1.00 62.34 6 VAL B CA 1
ATOM 2370 C C . VAL B 1 8 ? 1.748 20.940 -51.517 1.00 61.76 6 VAL B C 1
ATOM 2371 O O . VAL B 1 8 ? 2.468 21.288 -50.584 1.00 53.92 6 VAL B O 1
ATOM 2375 N N . GLY B 1 9 ? 1.024 19.831 -51.499 1.00 65.08 7 GLY B N 1
ATOM 2376 C CA . GLY B 1 9 ? 1.032 18.939 -50.358 1.00 67.85 7 GLY B CA 1
ATOM 2377 C C . GLY B 1 9 ? -0.302 18.260 -50.155 1.00 70.03 7 GLY B C 1
ATOM 2378 O O . GLY B 1 9 ? -0.359 17.031 -50.070 1.00 77.33 7 GLY B O 1
ATOM 2379 N N . ALA B 1 10 ? -1.366 19.065 -50.118 1.00 68.54 8 ALA B N 1
ATOM 2380 C CA . ALA B 1 10 ? -2.680 18.658 -49.611 1.00 69.20 8 ALA B CA 1
ATOM 2381 C C . ALA B 1 10 ? -2.529 18.129 -48.182 1.00 70.31 8 ALA B C 1
ATOM 2382 O O . ALA B 1 10 ? -1.767 18.694 -47.387 1.00 71.17 8 ALA B O 1
ATOM 2384 N N . GLY B 1 11 ? -3.234 17.052 -47.855 1.00 67.83 9 GLY B N 1
ATOM 2385 C CA . GLY B 1 11 ? -3.200 16.514 -46.503 1.00 65.36 9 GLY B CA 1
ATOM 2386 C C . GLY B 1 11 ? -4.098 17.315 -45.582 1.00 69.20 9 GLY B C 1
ATOM 2387 O O . GLY B 1 11 ? -4.767 18.253 -46.019 1.00 72.00 9 GLY B O 1
ATOM 2388 N N . ALA B 1 12 ? -4.103 16.950 -44.303 1.00 66.59 10 ALA B N 1
ATOM 2389 C CA . ALA B 1 12 ? -4.961 17.586 -43.303 1.00 63.00 10 ALA B CA 1
ATOM 2390 C C . ALA B 1 12 ? -4.652 19.072 -43.129 1.00 62.46 10 ALA B C 1
ATOM 2391 O O . ALA B 1 12 ? -5.554 19.875 -42.923 1.00 65.26 10 ALA B O 1
ATOM 2393 N N . LEU B 1 13 ? -3.373 19.417 -43.237 1.00 61.71 11 LEU B N 1
ATOM 2394 C CA . LEU B 1 13 ? -2.883 20.775 -43.031 1.00 59.38 11 LEU B CA 1
ATOM 2395 C C . LEU B 1 13 ? -3.096 21.651 -44.268 1.00 60.70 11 LEU B C 1
ATOM 2396 O O . LEU B 1 13 ? -3.648 22.752 -44.169 1.00 59.35 11 LEU B O 1
ATOM 2401 N N . GLY B 1 14 ? -2.671 21.146 -45.426 1.00 60.10 12 GLY B N 1
ATOM 2402 C CA . GLY B 1 14 ? -2.706 21.898 -46.678 1.00 57.97 12 GLY B CA 1
ATOM 2403 C C . GLY B 1 14 ? -4.102 22.188 -47.185 1.00 63.32 12 GLY B C 1
ATOM 2404 O O . GLY B 1 14 ? -4.381 23.297 -47.653 1.00 63.82 12 GLY B O 1
ATOM 2405 N N . LEU B 1 15 ? -4.979 21.192 -47.088 1.00 64.62 13 LEU B N 1
ATOM 2406 C CA . LEU B 1 15 ? -6.361 21.347 -47.529 1.00 63.92 13 LEU B CA 1
ATOM 2407 C C . LEU B 1 15 ? -7.162 22.254 -46.599 1.00 63.76 13 LEU B C 1
ATOM 2408 O O . LEU B 1 15 ? -8.005 23.007 -47.072 1.00 67.35 13 LEU B O 1
ATOM 2413 N N . TYR B 1 16 ? -6.894 22.186 -45.293 1.00 62.25 14 TYR B N 1
ATOM 2414 C CA . TYR B 1 16 ? -7.611 23.002 -44.300 1.00 59.61 14 TYR B CA 1
ATOM 2415 C C . TYR B 1 16 ? -7.384 24.503 -44.465 1.00 57.20 14 TYR B C 1
ATOM 2416 O O . TYR B 1 16 ? -8.344 25.274 -44.505 1.00 61.66 14 TYR B O 1
ATOM 2425 N N . TYR B 1 17 ? -6.121 24.912 -44.551 1.00 55.73 15 TYR B N 1
ATOM 2426 C CA . TYR B 1 17 ? -5.791 26.317 -44.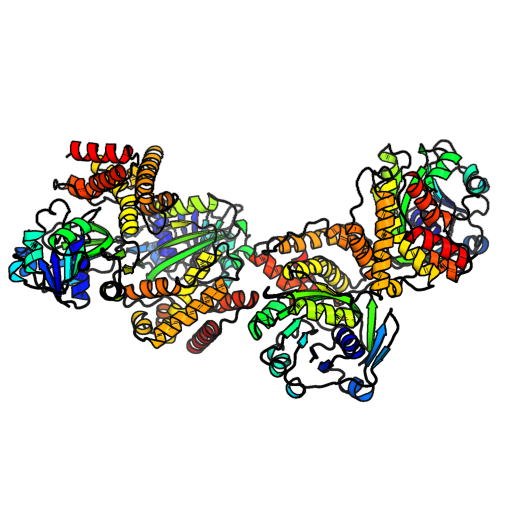767 1.00 54.36 15 TYR B CA 1
ATOM 2427 C C . TYR B 1 17 ? -6.100 26.740 -46.192 1.00 55.63 15 TYR B C 1
ATOM 2428 O O . TYR B 1 17 ? -6.444 27.893 -46.433 1.00 57.37 15 TYR B O 1
ATOM 2437 N N . GLY B 1 18 ? -5.985 25.798 -47.126 1.00 55.18 16 GLY B N 1
ATOM 2438 C CA . GLY B 1 18 ? -6.376 26.025 -48.511 1.00 57.69 16 GLY B CA 1
ATOM 2439 C C . GLY B 1 18 ? -7.861 26.300 -48.641 1.00 60.22 16 GLY B C 1
ATOM 2440 O O . GLY B 1 18 ? -8.269 27.166 -49.417 1.00 62.36 16 GLY B O 1
ATOM 2441 N N . ALA B 1 19 ? -8.660 25.566 -47.865 1.00 62.63 17 ALA B N 1
ATOM 2442 C CA . ALA B 1 19 ? -10.118 25.701 -47.864 1.00 63.79 17 ALA B CA 1
ATOM 2443 C C . ALA B 1 19 ? -10.573 27.018 -47.265 1.00 63.21 17 ALA B C 1
ATOM 2444 O O . ALA B 1 19 ? -11.494 27.650 -47.781 1.00 69.81 17 ALA B O 1
ATOM 2446 N N . LEU B 1 20 ? -9.923 27.419 -46.175 1.00 62.19 18 LEU B N 1
ATOM 2447 C CA . LEU B 1 20 ? -10.273 28.650 -45.473 1.00 63.06 18 LEU B CA 1
ATOM 2448 C C . LEU B 1 20 ? -9.896 29.887 -46.276 1.00 59.77 18 LEU B C 1
ATOM 2449 O O . LEU B 1 20 ? -10.564 30.920 -46.176 1.00 60.00 18 LEU B O 1
ATOM 2454 N N . LEU B 1 21 ? -8.839 29.769 -47.078 1.00 56.05 19 LEU B N 1
ATOM 2455 C CA . LEU B 1 21 ? -8.397 30.864 -47.935 1.00 58.58 19 LEU B CA 1
ATOM 2456 C C . LEU B 1 21 ? -9.366 31.166 -49.078 1.00 59.79 19 LEU B C 1
ATOM 2457 O O . LEU B 1 21 ? -9.676 32.331 -49.325 1.00 64.58 19 LEU B O 1
ATOM 2462 N N . GLN B 1 22 ? -9.871 30.130 -49.747 1.00 58.13 20 GLN B N 1
ATOM 2463 C CA . GLN B 1 22 ? -10.826 30.352 -50.842 1.00 63.30 20 GLN B CA 1
ATOM 2464 C C . GLN B 1 22 ? -12.245 30.677 -50.353 1.00 62.13 20 GLN B C 1
ATOM 2465 O O . GLN B 1 22 ? -13.050 31.239 -51.101 1.00 64.67 20 GLN B O 1
ATOM 2471 N N . ARG B 1 23 ? -12.533 30.340 -49.096 1.00 57.22 21 ARG B N 1
ATOM 2472 C CA . ARG B 1 23 ? -13.811 30.679 -48.471 1.00 53.83 21 ARG B CA 1
ATOM 2473 C C . ARG B 1 23 ? -13.876 32.169 -48.152 1.00 55.35 21 ARG B C 1
ATOM 2474 O O . ARG B 1 23 ? -14.958 32.750 -48.126 1.00 65.00 21 ARG B O 1
ATOM 2482 N N . SER B 1 24 ? -12.718 32.785 -47.917 1.00 58.11 22 SER B N 1
ATOM 2483 C CA . SER B 1 24 ? -12.642 34.237 -47.734 1.00 59.63 22 SER B CA 1
ATOM 2484 C C . SER B 1 24 ? -12.235 34.951 -49.030 1.00 63.99 22 SER B C 1
ATOM 2485 O O . SER B 1 24 ? -11.737 36.080 -49.003 1.00 63.83 22 SER B O 1
ATOM 2488 N N . GLY B 1 25 ? -12.454 34.276 -50.158 1.00 68.32 23 GLY B N 1
ATOM 2489 C CA . GLY B 1 25 ? -12.289 34.864 -51.482 1.00 68.29 23 GLY B CA 1
ATOM 2490 C C . GLY B 1 25 ? -10.854 35.027 -51.941 1.00 70.54 23 GLY B C 1
ATOM 2491 O O . GLY B 1 25 ? -10.416 36.140 -52.235 1.00 74.75 23 GLY B O 1
ATOM 2492 N N . GLU B 1 26 ? -10.121 33.920 -52.001 1.00 68.55 24 GLU B N 1
ATOM 2493 C CA . GLU B 1 26 ? -8.776 33.931 -52.563 1.00 66.57 24 GLU B CA 1
ATOM 2494 C C . GLU B 1 26 ? -8.679 32.863 -53.639 1.00 66.32 24 GLU B C 1
ATOM 2495 O O . GLU B 1 26 ? -9.269 31.789 -53.505 1.00 66.14 24 GLU B O 1
ATOM 2501 N N . ASP B 1 27 ? -7.944 33.165 -54.707 1.00 68.41 25 ASP B N 1
ATOM 2502 C CA . ASP B 1 27 ? -7.793 32.246 -55.833 1.00 69.25 25 ASP B CA 1
ATOM 2503 C C . ASP B 1 27 ? -6.840 31.113 -55.458 1.00 68.78 25 ASP B C 1
ATOM 2504 O O . ASP B 1 27 ? -5.620 31.261 -55.522 1.00 69.95 25 ASP B O 1
ATOM 2509 N N . VAL B 1 28 ? -7.411 29.983 -55.049 1.00 65.87 26 VAL B N 1
ATOM 2510 C CA . VAL B 1 28 ? -6.616 28.865 -54.547 1.00 63.19 26 VAL B CA 1
ATOM 2511 C C . VAL B 1 28 ? -6.596 27.699 -55.536 1.00 62.26 26 VAL B C 1
ATOM 2512 O O . VAL B 1 28 ? -7.639 27.139 -55.876 1.00 61.69 26 VAL B O 1
ATOM 2516 N N . HIS B 1 29 ? -5.392 27.359 -55.991 1.00 64.21 27 HIS B N 1
ATOM 2517 C CA . HIS B 1 29 ? -5.168 26.288 -56.954 1.00 62.11 27 HIS B CA 1
ATOM 2518 C C . HIS B 1 29 ? -4.560 25.071 -56.255 1.00 60.23 27 HIS B C 1
ATOM 2519 O O . HIS B 1 29 ? -3.364 25.042 -55.957 1.00 58.79 27 HIS B O 1
ATOM 2526 N N . PHE B 1 30 ? -5.395 24.071 -55.999 1.00 57.86 28 PHE B N 1
ATOM 2527 C CA . PHE B 1 30 ? -4.972 22.847 -55.335 1.00 53.79 28 PHE B CA 1
ATOM 2528 C C . PHE B 1 30 ? -4.240 21.895 -56.277 1.00 55.21 28 PHE B C 1
ATOM 2529 O O . PHE B 1 30 ? -4.647 21.705 -57.422 1.00 60.94 28 PHE B O 1
ATOM 2537 N N . LEU B 1 31 ? -3.162 21.296 -55.781 1.00 59.36 29 LEU B N 1
ATOM 2538 C CA . LEU B 1 31 ? -2.466 20.235 -56.497 1.00 55.60 29 LEU B CA 1
ATOM 2539 C C . LEU B 1 31 ? -2.682 18.908 -55.771 1.00 64.24 29 LEU B C 1
ATOM 2540 O O . LEU B 1 31 ? -2.138 18.684 -54.685 1.00 67.16 29 LEU B O 1
ATOM 2545 N N . LEU B 1 32 ? -3.488 18.037 -56.375 1.00 70.24 30 LEU B N 1
ATOM 2546 C CA . LEU B 1 32 ? -3.842 16.749 -55.774 1.00 74.23 30 LEU B CA 1
ATOM 2547 C C . LEU B 1 32 ? -3.202 15.569 -56.502 1.00 76.96 30 LEU B C 1
ATOM 2548 O O . LEU B 1 32 ? -2.903 15.650 -57.698 1.00 76.18 30 LEU B O 1
ATOM 2553 N N . ARG B 1 33 ? -2.995 14.475 -55.771 1.00 77.70 31 ARG B N 1
ATOM 2554 C CA . ARG B 1 33 ? -2.593 13.212 -56.382 1.00 82.45 31 ARG B CA 1
ATOM 2555 C C . ARG B 1 33 ? -3.640 12.125 -56.132 1.00 85.32 31 ARG B C 1
ATOM 2556 O O . ARG B 1 33 ? -4.278 11.647 -57.075 1.00 84.65 31 ARG B O 1
ATOM 2564 N N . ARG B 1 34 ? -3.818 11.758 -54.861 1.00 87.56 32 ARG B N 1
ATOM 2565 C CA . ARG B 1 34 ? -4.686 10.642 -54.462 1.00 93.40 32 ARG B CA 1
ATOM 2566 C C . ARG B 1 34 ? -6.164 10.854 -54.801 1.00 95.07 32 ARG B C 1
ATOM 2567 O O . ARG B 1 34 ? -6.791 9.994 -55.423 1.00 95.99 32 ARG B O 1
ATOM 2575 N N . ASP B 1 35 ? -6.705 12.000 -54.404 1.00 98.60 33 ASP B N 1
ATOM 2576 C CA . ASP B 1 35 ? -8.118 12.297 -54.628 1.00 100.45 33 ASP B CA 1
ATOM 2577 C C . ASP B 1 35 ? -8.365 13.457 -55.600 1.00 101.16 33 ASP B C 1
ATOM 2578 O O . ASP B 1 35 ? -8.979 14.461 -55.237 1.00 100.38 33 ASP B O 1
ATOM 2583 N N . TYR B 1 36 ? -7.886 13.311 -56.834 1.00 102.30 34 TYR B N 1
ATOM 2584 C CA . TYR B 1 36 ? -8.180 14.283 -57.888 1.00 104.16 34 TYR B CA 1
ATOM 2585 C C . TYR B 1 36 ? -9.599 14.078 -58.416 1.00 104.02 34 TYR B C 1
ATOM 2586 O O . TYR B 1 36 ? -10.347 15.038 -58.592 1.00 103.70 34 TYR B O 1
ATOM 2595 N N . GLU B 1 37 ? -9.955 12.817 -58.653 1.00 104.70 35 GLU B N 1
ATOM 2596 C CA . GLU B 1 37 ? -11.257 12.448 -59.213 1.00 103.55 35 GLU B CA 1
ATOM 2597 C C . GLU B 1 37 ? -12.406 12.598 -58.211 1.00 101.69 35 GLU B C 1
ATOM 2598 O O . GLU B 1 37 ? -13.554 12.812 -58.608 1.00 104.07 35 GLU B O 1
ATOM 2604 N N . ALA B 1 38 ? -12.091 12.492 -56.922 1.00 96.30 36 ALA B N 1
ATOM 2605 C CA . ALA B 1 38 ? -13.095 12.599 -55.864 1.00 91.74 36 ALA B CA 1
ATOM 2606 C C . ALA B 1 38 ? -13.355 14.046 -55.439 1.00 89.49 36 ALA B C 1
ATOM 2607 O O . ALA B 1 38 ? -14.363 14.335 -54.793 1.00 88.13 36 ALA B O 1
ATOM 2609 N N . ILE B 1 39 ? -12.444 14.947 -55.802 1.00 88.55 37 ILE B N 1
ATOM 2610 C CA . ILE B 1 39 ? -12.582 16.371 -55.487 1.00 84.51 37 ILE B CA 1
ATOM 2611 C C . ILE B 1 39 ? -13.144 17.155 -56.679 1.00 86.20 37 ILE B C 1
ATOM 2612 O O . ILE B 1 39 ? -14.057 17.965 -56.511 1.00 85.08 37 ILE B O 1
ATOM 2617 N N . ALA B 1 40 ? -12.620 16.894 -57.877 1.00 88.23 38 ALA B N 1
ATOM 2618 C CA . ALA B 1 40 ? -13.120 17.540 -59.097 1.00 90.39 38 ALA B CA 1
ATOM 2619 C C . ALA B 1 40 ? -14.564 17.143 -59.411 1.00 90.91 38 ALA B C 1
ATOM 2620 O O . ALA B 1 40 ? -15.337 17.953 -59.926 1.00 90.24 38 ALA B O 1
ATOM 2622 N N . GLY B 1 41 ? -14.919 15.903 -59.081 1.00 92.70 39 GLY B N 1
ATOM 2623 C CA . GLY B 1 41 ? -16.272 15.392 -59.283 1.00 95.21 39 GLY B CA 1
ATOM 2624 C C . GLY B 1 41 ? -17.269 15.827 -58.223 1.00 96.89 39 GLY B C 1
ATOM 2625 O O . GLY B 1 41 ? -18.447 16.026 -58.524 1.00 97.82 39 GLY B O 1
ATOM 2626 N N . ASN B 1 42 ? -16.800 15.975 -56.985 1.00 98.71 40 ASN B N 1
ATOM 2627 C CA . ASN B 1 42 ? -17.667 16.329 -55.857 1.00 100.92 40 ASN B CA 1
ATOM 2628 C C . ASN B 1 42 ? -17.387 17.691 -55.228 1.00 100.92 40 ASN B C 1
ATOM 2629 O O . ASN B 1 42 ? -18.269 18.549 -55.165 1.00 105.47 40 ASN B O 1
ATOM 2634 N N . GLY B 1 43 ? -16.155 17.875 -54.763 1.00 96.28 41 GLY B N 1
ATOM 2635 C CA . GLY B 1 43 ? -15.776 19.042 -53.974 1.00 92.27 41 GLY B CA 1
ATOM 2636 C C . GLY B 1 43 ? -15.126 18.571 -52.690 1.00 91.53 41 GLY B C 1
ATOM 2637 O O . GLY B 1 43 ? -15.062 17.366 -52.430 1.00 93.13 41 GLY B O 1
ATOM 2638 N N . LEU B 1 44 ? -14.632 19.505 -51.885 1.00 88.66 42 LEU B N 1
ATOM 2639 C CA . LEU B 1 44 ? -14.072 19.130 -50.589 1.00 87.11 42 LEU B CA 1
ATOM 2640 C C . LEU B 1 44 ? -14.949 19.569 -49.421 1.00 84.20 42 LEU B C 1
ATOM 2641 O O . LEU B 1 44 ? -15.412 20.709 -49.366 1.00 81.34 42 LEU B O 1
ATOM 2646 N N . LYS B 1 45 ? -15.176 18.639 -48.500 1.00 84.82 43 LYS B N 1
ATOM 2647 C CA . LYS B 1 45 ? -15.991 18.889 -47.322 1.00 87.02 43 LYS B CA 1
ATOM 2648 C C . LYS B 1 45 ? -15.083 19.120 -46.121 1.00 79.72 43 LYS B C 1
ATOM 2649 O O . LYS B 1 45 ? -14.247 18.273 -45.792 1.00 78.26 43 LYS B O 1
ATOM 2655 N N . VAL B 1 46 ? -15.235 20.277 -45.485 1.00 73.37 44 VAL B N 1
ATOM 2656 C CA . VAL B 1 46 ? -14.519 20.568 -44.248 1.00 67.35 44 VAL B CA 1
ATOM 2657 C C . VAL B 1 46 ? -15.439 20.280 -43.073 1.00 67.53 44 VAL B C 1
ATOM 2658 O O . VAL B 1 46 ? -16.501 20.890 -42.939 1.00 69.70 44 VAL B O 1
ATOM 2662 N N . PHE B 1 47 ? -15.030 19.330 -42.240 1.00 68.04 45 PHE B N 1
ATOM 2663 C CA . PHE B 1 47 ? -15.729 19.033 -41.000 1.00 71.69 45 PHE B CA 1
ATOM 2664 C C . PHE B 1 47 ? -14.952 19.677 -39.854 1.00 70.58 45 PHE B C 1
ATOM 2665 O O . PHE B 1 47 ? -13.846 19.245 -39.524 1.00 72.02 45 PHE B O 1
ATOM 2673 N N . SER B 1 48 ? -15.521 20.725 -39.266 1.00 68.00 46 SER B N 1
ATOM 2674 C CA . SER B 1 48 ? -14.810 21.510 -38.260 1.00 68.23 46 SER B CA 1
ATOM 2675 C C . SER B 1 48 ? -15.547 21.607 -36.929 1.00 66.97 46 SER B C 1
ATOM 2676 O O . SER B 1 48 ? -16.764 21.432 -36.864 1.00 68.96 46 SER B O 1
ATOM 2679 N N . ILE B 1 49 ? -14.792 21.886 -35.868 1.00 64.44 47 ILE B N 1
ATOM 2680 C CA . ILE B 1 49 ? -15.377 22.185 -34.562 1.00 68.27 47 ILE B CA 1
ATOM 2681 C C . ILE B 1 49 ? -15.893 23.627 -34.512 1.00 72.27 47 ILE B C 1
ATOM 2682 O O . ILE B 1 49 ? -16.711 23.971 -33.656 1.00 73.56 47 ILE B O 1
ATOM 2687 N N . ASN B 1 50 ? -15.407 24.461 -35.431 1.00 73.22 48 ASN B N 1
ATOM 2688 C CA . ASN B 1 50 ? -15.929 25.813 -35.625 1.00 71.45 48 ASN B CA 1
ATOM 2689 C C . ASN B 1 50 ? -16.975 25.855 -36.751 1.00 74.11 48 ASN B C 1
ATOM 2690 O O . ASN B 1 50 ? -17.039 26.817 -37.522 1.00 75.88 48 ASN B O 1
ATOM 2695 N N . GLY B 1 51 ? -17.787 24.802 -36.840 1.00 74.41 49 GLY B N 1
ATOM 2696 C CA . GLY B 1 51 ? -18.834 24.693 -37.853 1.00 75.09 49 GLY B CA 1
ATOM 2697 C C . GLY B 1 51 ? -18.333 24.140 -39.174 1.00 76.76 49 GLY B C 1
ATOM 2698 O O . GLY B 1 51 ? -17.330 24.616 -39.714 1.00 75.33 49 GLY B O 1
ATOM 2699 N N . ASP B 1 52 ? -19.039 23.136 -39.691 1.00 77.53 50 ASP B N 1
ATOM 2700 C CA . ASP B 1 52 ? -18.704 22.518 -40.975 1.00 74.86 50 ASP B CA 1
ATOM 2701 C C . ASP B 1 52 ? -19.063 23.438 -42.135 1.00 74.53 50 ASP B C 1
ATOM 2702 O O . ASP B 1 52 ? -19.985 24.252 -42.028 1.00 75.47 50 ASP B O 1
ATOM 2707 N N . PHE B 1 53 ? -18.321 23.308 -43.233 1.00 68.60 51 PHE B N 1
ATOM 2708 C CA . PHE B 1 53 ? -18.672 23.945 -44.502 1.00 65.27 51 PHE B CA 1
ATOM 2709 C C . PHE B 1 53 ? -18.128 23.128 -45.675 1.00 65.90 51 PHE B C 1
ATOM 2710 O O . PHE B 1 53 ? -17.118 22.435 -45.544 1.00 68.00 51 PHE B O 1
ATOM 2718 N N . THR B 1 54 ? -18.811 23.195 -46.812 1.00 61.85 52 THR B N 1
ATOM 2719 C CA . THR B 1 54 ? -18.365 22.477 -48.004 1.00 67.64 52 THR B CA 1
ATOM 2720 C C . THR B 1 54 ? -18.102 23.438 -49.156 1.00 66.15 52 THR B C 1
ATOM 2721 O O . THR B 1 54 ? -18.797 24.442 -49.312 1.00 70.15 52 THR B O 1
ATOM 2725 N N . LEU B 1 55 ? -17.088 23.127 -49.952 1.00 62.45 53 LEU B N 1
ATOM 2726 C CA . LEU B 1 55 ? -16.809 23.883 -51.159 1.00 60.83 53 LEU B CA 1
ATOM 2727 C C . LEU B 1 55 ? -17.212 23.021 -52.352 1.00 64.06 53 LEU B C 1
ATOM 2728 O O . LEU B 1 55 ? -16.585 21.990 -52.604 1.00 64.29 53 LEU B O 1
ATOM 2733 N N . PRO B 1 56 ? -18.282 23.426 -53.065 1.00 65.93 54 PRO B N 1
ATOM 2734 C CA . PRO B 1 56 ? -18.844 22.671 -54.188 1.00 66.82 54 PRO B CA 1
ATOM 2735 C C . PRO B 1 56 ? -17.872 22.589 -55.362 1.00 68.48 54 PRO B C 1
ATOM 2736 O O . PRO B 1 56 ? -17.633 21.496 -55.888 1.00 67.56 54 PRO B O 1
ATOM 2740 N N . HIS B 1 57 ? -17.323 23.736 -55.758 1.00 69.11 55 HIS B N 1
ATOM 2741 C CA A HIS B 1 57 ? -16.308 23.780 -56.803 0.50 69.06 55 HIS B CA 1
ATOM 2742 C CA B HIS B 1 57 ? -16.309 23.783 -56.804 0.50 67.79 55 HIS B CA 1
ATOM 2743 C C . HIS B 1 57 ? -14.940 24.122 -56.224 1.00 69.39 55 HIS B C 1
ATOM 2744 O O . HIS B 1 57 ? -14.809 25.039 -55.405 1.00 69.26 55 HIS B O 1
ATOM 2757 N N . VAL B 1 58 ? -13.933 23.369 -56.658 1.00 68.71 56 VAL B N 1
ATOM 2758 C CA . VAL B 1 58 ? -12.552 23.546 -56.231 1.00 70.41 56 VAL B CA 1
ATOM 2759 C C . VAL B 1 58 ? -11.647 23.483 -57.470 1.00 71.53 56 VAL B C 1
ATOM 2760 O O . VAL B 1 58 ? -11.752 22.549 -58.270 1.00 72.13 56 VAL B O 1
ATOM 2764 N N . LYS B 1 59 ? -10.783 24.486 -57.637 1.00 70.52 57 LYS B N 1
ATOM 2765 C CA . LYS B 1 59 ? -9.830 24.512 -58.754 1.00 70.65 57 LYS B CA 1
ATOM 2766 C C . LYS B 1 59 ? -8.672 23.530 -58.538 1.00 70.24 57 LYS B C 1
ATOM 2767 O O . LYS B 1 59 ? -7.640 23.884 -57.959 1.00 66.20 57 LYS B O 1
ATOM 2773 N N . GLY B 1 60 ? -8.855 22.300 -59.021 1.00 70.43 58 GLY B N 1
ATOM 2774 C CA . GLY B 1 60 ? -7.918 21.204 -58.762 1.00 75.40 58 GLY B CA 1
ATOM 2775 C C . GLY B 1 60 ? -7.098 20.741 -59.953 1.00 76.99 58 GLY B C 1
ATOM 2776 O O . GLY B 1 60 ? -7.612 20.606 -61.063 1.00 81.83 58 GLY B O 1
ATOM 2777 N N . TYR B 1 61 ? -5.818 20.479 -59.704 1.00 76.78 59 TYR B N 1
ATOM 2778 C CA . TYR B 1 61 ? -4.871 20.085 -60.743 1.00 77.08 59 TYR B CA 1
ATOM 2779 C C . TYR B 1 61 ? -4.096 18.837 -60.310 1.00 76.31 59 TYR B C 1
ATOM 2780 O O . TYR B 1 61 ? -3.958 18.574 -59.113 1.00 76.46 59 TYR B O 1
ATOM 2789 N N . ARG B 1 62 ? -3.594 18.071 -61.277 1.00 74.13 60 ARG B N 1
ATOM 2790 C CA . ARG B 1 62 ? -2.809 16.866 -60.973 1.00 74.28 60 ARG B CA 1
ATOM 2791 C C . ARG B 1 62 ? -1.345 16.961 -61.442 1.00 74.76 60 ARG B C 1
ATOM 2792 O O . ARG B 1 62 ? -0.555 16.033 -61.248 1.00 72.65 60 ARG B O 1
ATOM 2800 N N . ALA B 1 63 ? -0.997 18.099 -62.040 1.00 76.08 61 ALA B N 1
ATOM 2801 C CA . ALA B 1 63 ? 0.377 18.400 -62.446 1.00 76.66 61 ALA B CA 1
ATOM 2802 C C . ALA B 1 63 ? 0.674 19.889 -62.236 1.00 77.68 61 ALA B C 1
ATOM 2803 O O . ALA B 1 63 ? -0.153 20.735 -62.585 1.00 76.05 61 ALA B O 1
ATOM 2805 N N . PRO B 1 64 ? 1.849 20.214 -61.651 1.00 79.58 62 PRO B N 1
ATOM 2806 C CA . PRO B 1 64 ? 2.234 21.597 -61.320 1.00 81.06 62 PRO B CA 1
ATOM 2807 C C . PRO B 1 64 ? 2.357 22.548 -62.515 1.00 82.03 62 PRO B C 1
ATOM 2808 O O . PRO B 1 64 ? 2.121 23.750 -62.366 1.00 81.76 62 PRO B O 1
ATOM 2812 N N . GLU B 1 65 ? 2.712 22.007 -63.680 1.00 84.64 63 GLU B N 1
ATOM 2813 C CA . GLU B 1 65 ? 2.876 22.794 -64.913 1.00 85.83 63 GLU B CA 1
ATOM 2814 C C . GLU B 1 65 ? 1.562 23.324 -65.492 1.00 83.86 63 GLU B C 1
ATOM 2815 O O . GLU B 1 65 ? 1.563 24.285 -66.262 1.00 85.95 63 GLU B O 1
ATOM 2821 N N . GLU B 1 66 ? 0.454 22.692 -65.111 1.00 81.71 64 GLU B N 1
ATOM 2822 C CA . GLU B 1 66 ? -0.887 23.116 -65.517 1.00 79.13 64 GLU B CA 1
ATOM 2823 C C . GLU B 1 66 ? -1.325 24.388 -64.789 1.00 78.41 64 GLU B C 1
ATOM 2824 O O . GLU B 1 66 ? -2.092 25.190 -65.330 1.00 79.36 64 GLU B O 1
ATOM 2830 N N . ILE B 1 67 ? -0.837 24.550 -63.559 1.00 76.13 65 ILE B N 1
ATOM 2831 C CA . ILE B 1 67 ? -1.146 25.704 -62.712 1.00 72.23 65 ILE B CA 1
ATOM 2832 C C . ILE B 1 67 ? -0.441 26.967 -63.218 1.00 70.38 65 ILE B C 1
ATOM 2833 O O . ILE B 1 67 ? -1.057 28.030 -63.326 1.00 68.16 65 ILE B O 1
ATOM 2838 N N . GLY B 1 68 ? 0.846 26.835 -63.537 1.00 69.70 66 GLY B N 1
ATOM 2839 C CA . GLY B 1 68 ? 1.655 27.965 -63.984 1.00 69.06 66 GLY B CA 1
ATOM 2840 C C . GLY B 1 68 ? 2.224 28.739 -62.810 1.00 69.36 66 GLY B C 1
ATOM 2841 O O . GLY B 1 68 ? 2.156 28.267 -61.671 1.00 67.99 66 GLY B O 1
ATOM 2842 N N . PRO B 1 69 ? 2.797 29.930 -63.078 1.00 68.89 67 PRO B N 1
ATOM 2843 C CA . PRO B 1 69 ? 3.391 30.775 -62.036 1.00 69.10 67 PRO B CA 1
ATOM 2844 C C . PRO B 1 69 ? 2.351 31.280 -61.037 1.00 69.03 67 PRO B C 1
ATOM 2845 O O . PRO B 1 69 ? 1.220 31.587 -61.420 1.00 71.64 67 PRO B O 1
ATOM 2849 N N . MET B 1 70 ? 2.740 31.344 -59.765 1.00 68.84 68 MET B N 1
ATOM 2850 C CA . MET B 1 70 ? 1.843 31.764 -58.687 1.00 66.25 68 MET B CA 1
ATOM 2851 C C . MET B 1 70 ? 2.450 32.881 -57.841 1.00 63.63 68 MET B C 1
ATOM 2852 O O . MET B 1 70 ? 3.670 33.033 -57.783 1.00 59.23 68 MET B O 1
ATOM 2857 N N . ASP B 1 71 ? 1.587 33.658 -57.192 1.00 64.54 69 ASP B N 1
ATOM 2858 C CA . ASP B 1 71 ? 2.024 34.720 -56.290 1.00 65.97 69 ASP B CA 1
ATOM 2859 C C . ASP B 1 71 ? 2.516 34.140 -54.970 1.00 67.71 69 ASP B C 1
ATOM 2860 O O . ASP B 1 71 ? 3.496 34.619 -54.397 1.00 68.38 69 ASP B O 1
ATOM 2865 N N . LEU B 1 72 ? 1.828 33.103 -54.503 1.00 65.53 70 LEU B N 1
ATOM 2866 C CA . LEU B 1 72 ? 2.170 32.427 -53.261 1.00 61.17 70 LEU B CA 1
ATOM 2867 C C . LEU B 1 72 ? 2.032 30.919 -53.451 1.00 58.38 70 LEU B C 1
ATOM 2868 O O . LEU B 1 72 ? 1.223 30.461 -54.257 1.00 59.49 70 LEU B O 1
ATOM 2873 N N . VAL B 1 73 ? 2.843 30.154 -52.727 1.00 54.38 71 VAL B N 1
ATOM 2874 C CA . VAL B 1 73 ? 2.743 28.697 -52.736 1.00 53.16 71 VAL B CA 1
ATOM 2875 C C . VAL B 1 73 ? 2.896 28.129 -51.320 1.00 58.19 71 VAL B C 1
ATOM 2876 O O . VAL B 1 73 ? 3.918 28.335 -50.656 1.00 59.82 71 VAL B O 1
ATOM 2880 N N . LEU B 1 74 ? 1.851 27.442 -50.864 1.00 58.96 72 LEU B N 1
ATOM 2881 C CA . LEU B 1 74 ? 1.838 26.793 -49.557 1.00 58.75 72 LEU B CA 1
ATOM 2882 C C . LEU B 1 74 ? 2.317 25.355 -49.665 1.00 59.86 72 LEU B C 1
ATOM 2883 O O . LEU B 1 74 ? 1.625 24.497 -50.224 1.00 59.68 72 LEU B O 1
ATOM 2888 N N . VAL B 1 75 ? 3.507 25.096 -49.134 1.00 62.60 73 VAL B N 1
ATOM 2889 C CA . VAL B 1 75 ? 4.011 23.732 -49.032 1.00 59.15 73 VAL B CA 1
ATOM 2890 C C . VAL B 1 75 ? 3.587 23.133 -47.689 1.00 59.03 73 VAL B C 1
ATOM 2891 O O . VAL B 1 75 ? 4.091 23.523 -46.634 1.00 60.62 73 VAL B O 1
ATOM 2895 N N . GLY B 1 76 ? 2.634 22.205 -47.749 1.00 59.54 74 GLY B N 1
ATOM 2896 C CA . GLY B 1 76 ? 2.152 21.492 -46.570 1.00 62.80 74 GLY B CA 1
ATOM 2897 C C . GLY B 1 76 ? 2.463 20.011 -46.650 1.00 66.02 74 GLY B C 1
ATOM 2898 O O . GLY B 1 76 ? 1.858 19.203 -45.943 1.00 69.28 74 GLY B O 1
ATOM 2899 N N . LEU B 1 77 ? 3.415 19.673 -47.519 1.00 67.11 75 LEU B N 1
ATOM 2900 C CA . LEU B 1 77 ? 3.854 18.302 -47.774 1.00 66.63 75 LEU B CA 1
ATOM 2901 C C . LEU B 1 77 ? 4.400 17.607 -46.543 1.00 70.62 75 LEU B C 1
ATOM 2902 O O . LEU B 1 77 ? 4.867 18.250 -45.605 1.00 76.76 75 LEU B O 1
ATOM 2907 N N . LYS B 1 78 ? 4.348 16.282 -46.559 1.00 69.42 76 LYS B N 1
ATOM 2908 C CA . LYS B 1 78 ? 5.080 15.502 -45.586 1.00 65.22 76 LYS B CA 1
ATOM 2909 C C . LYS B 1 78 ? 6.537 15.481 -46.014 1.00 66.28 76 LYS B C 1
ATOM 2910 O O . LYS B 1 78 ? 6.845 15.377 -47.205 1.00 67.22 76 LYS B O 1
ATOM 2916 N N . THR B 1 79 ? 7.426 15.581 -45.032 1.00 67.33 77 THR B N 1
ATOM 2917 C CA . THR B 1 79 ? 8.835 15.891 -45.277 1.00 60.98 77 THR B CA 1
ATOM 2918 C C . THR B 1 79 ? 9.690 14.733 -45.806 1.00 57.77 77 THR B C 1
ATOM 2919 O O . THR B 1 79 ? 10.853 14.936 -46.169 1.00 53.60 77 THR B O 1
ATOM 2923 N N . PHE B 1 80 ? 9.120 13.530 -45.869 1.00 54.77 78 PHE B N 1
ATOM 2924 C CA . PHE B 1 80 ? 9.795 12.417 -46.542 1.00 55.97 78 PHE B CA 1
ATOM 2925 C C . PHE B 1 80 ? 9.781 12.558 -48.075 1.00 57.87 78 PHE B C 1
ATOM 2926 O O . PHE B 1 80 ? 10.544 11.883 -48.773 1.00 53.35 78 PHE B O 1
ATOM 2934 N N . ALA B 1 81 ? 8.909 13.433 -48.580 1.00 58.58 79 ALA B N 1
ATOM 2935 C CA . ALA B 1 81 ? 8.874 13.788 -49.996 1.00 63.33 79 ALA B CA 1
ATOM 2936 C C . ALA B 1 81 ? 9.492 15.170 -50.246 1.00 63.68 79 ALA B C 1
ATOM 2937 O O . ALA B 1 81 ? 8.959 15.973 -51.015 1.00 64.82 79 ALA B O 1
ATOM 2939 N N . ASN B 1 82 ? 10.620 15.435 -49.590 1.00 63.57 80 ASN B N 1
ATOM 2940 C CA . ASN B 1 82 ? 11.375 16.670 -49.804 1.00 65.28 80 ASN B CA 1
ATOM 2941 C C . ASN B 1 82 ? 12.320 16.606 -51.006 1.00 71.76 80 ASN B C 1
ATOM 2942 O O . ASN B 1 82 ? 12.834 17.630 -51.457 1.00 74.38 80 ASN B O 1
ATOM 2947 N N . SER B 1 83 ? 12.535 15.397 -51.524 1.00 74.62 81 SER B N 1
ATOM 2948 C CA . SER B 1 83 ? 13.287 15.190 -52.762 1.00 73.62 81 SER B CA 1
ATOM 2949 C C . SER B 1 83 ? 12.444 15.592 -53.971 1.00 73.52 81 SER B C 1
ATOM 2950 O O . SER B 1 83 ? 12.963 15.766 -55.080 1.00 74.53 81 SER B O 1
ATOM 2953 N N . ARG B 1 84 ? 11.142 15.742 -53.736 1.00 67.43 82 ARG B N 1
ATOM 2954 C CA . ARG B 1 84 ? 10.183 16.120 -54.765 1.00 64.60 82 ARG B CA 1
ATOM 2955 C C . ARG B 1 84 ? 9.929 17.633 -54.823 1.00 67.65 82 ARG B C 1
ATOM 2956 O O . ARG B 1 84 ? 9.008 18.077 -55.507 1.00 70.02 82 ARG B O 1
ATOM 2964 N N . TYR B 1 85 ? 10.750 18.410 -54.111 1.00 72.27 83 TYR B N 1
ATOM 2965 C CA . TYR B 1 85 ? 10.641 19.878 -54.078 1.00 74.17 83 TYR B CA 1
ATOM 2966 C C . TYR B 1 85 ? 10.809 20.510 -55.451 1.00 75.28 83 TYR B C 1
ATOM 2967 O O . TYR B 1 85 ? 10.047 21.402 -55.818 1.00 78.26 83 TYR B O 1
ATOM 2976 N N . GLU B 1 86 ? 11.816 20.047 -56.191 1.00 77.24 84 GLU B N 1
ATOM 2977 C CA . GLU B 1 86 ? 12.149 20.596 -57.504 1.00 78.90 84 GLU B CA 1
ATOM 2978 C C . GLU B 1 86 ? 11.032 20.352 -58.514 1.00 79.40 84 GLU B C 1
ATOM 2979 O O . GLU B 1 86 ? 10.571 21.287 -59.163 1.00 80.70 84 GLU B O 1
ATOM 2985 N N . GLU B 1 87 ? 10.588 19.101 -58.619 1.00 79.63 85 GLU B N 1
ATOM 2986 C CA . GLU B 1 87 ? 9.590 18.713 -59.620 1.00 82.49 85 GLU B CA 1
ATOM 2987 C C . GLU B 1 87 ? 8.190 19.294 -59.387 1.00 81.87 85 GLU B C 1
ATOM 2988 O O . GLU B 1 87 ? 7.448 19.520 -60.345 1.00 85.98 85 GLU B O 1
ATOM 2994 N N . LEU B 1 88 ? 7.840 19.545 -58.127 1.00 78.38 86 LEU B N 1
ATOM 2995 C CA . LEU B 1 88 ? 6.493 20.008 -57.781 1.00 77.73 86 LEU B CA 1
ATOM 2996 C C . LEU B 1 88 ? 6.343 21.533 -57.691 1.00 75.45 86 LEU B C 1
ATOM 2997 O O . LEU B 1 88 ? 5.228 22.048 -57.786 1.00 73.03 86 LEU B O 1
ATOM 3002 N N . ILE B 1 89 ? 7.452 22.249 -57.508 1.00 75.54 87 ILE B N 1
ATOM 3003 C CA . ILE B 1 89 ? 7.399 23.695 -57.231 1.00 75.52 87 ILE B CA 1
ATOM 3004 C C . ILE B 1 89 ? 7.970 24.583 -58.359 1.00 77.66 87 ILE B C 1
ATOM 3005 O O . ILE B 1 89 ? 7.479 25.694 -58.569 1.00 81.91 87 ILE B O 1
ATOM 3010 N N . ARG B 1 90 ? 8.968 24.082 -59.095 1.00 75.84 88 ARG B N 1
ATOM 3011 C CA . ARG B 1 90 ? 9.588 24.817 -60.230 1.00 76.85 88 ARG B CA 1
ATOM 3012 C C . ARG B 1 90 ? 8.641 25.555 -61.227 1.00 74.26 88 ARG B C 1
ATOM 3013 O O . ARG B 1 90 ? 8.889 26.728 -61.532 1.00 73.01 88 ARG B O 1
ATOM 3021 N N . PRO B 1 91 ? 7.561 24.889 -61.723 1.00 71.56 89 PRO B N 1
ATOM 3022 C CA . PRO B 1 91 ? 6.649 25.605 -62.629 1.00 72.46 89 PRO B CA 1
ATOM 3023 C C . PRO B 1 91 ? 5.841 26.754 -62.009 1.00 75.60 89 PRO B C 1
ATOM 3024 O O . PRO B 1 91 ? 5.190 27.502 -62.741 1.00 81.00 89 PRO B O 1
ATOM 3028 N N . LEU B 1 92 ? 5.883 26.891 -60.686 1.00 75.82 90 LEU B N 1
ATOM 3029 C CA . LEU B 1 92 ? 5.144 27.945 -59.991 1.00 77.07 90 LEU B CA 1
ATOM 3030 C C . LEU B 1 92 ? 6.024 29.161 -59.673 1.00 77.48 90 LEU B C 1
ATOM 3031 O O . LEU B 1 92 ? 5.549 30.148 -59.107 1.00 76.31 90 LEU B O 1
ATOM 3036 N N . VAL B 1 93 ? 7.298 29.089 -60.053 1.00 80.18 91 VAL B N 1
ATOM 3037 C CA . VAL B 1 93 ? 8.278 30.116 -59.692 1.00 81.52 91 VAL B CA 1
ATOM 3038 C C . VAL B 1 93 ? 8.448 31.186 -60.772 1.00 83.55 91 VAL B C 1
ATOM 3039 O O . VAL B 1 93 ? 8.945 30.916 -61.868 1.00 81.78 91 VAL B O 1
ATOM 3043 N N . GLU B 1 94 ? 8.019 32.397 -60.431 1.00 85.82 92 GLU B N 1
ATOM 3044 C CA . GLU B 1 94 ? 8.195 33.592 -61.249 1.00 86.03 92 GLU B CA 1
ATOM 3045 C C . GLU B 1 94 ? 8.970 34.590 -60.386 1.00 85.24 92 GLU B C 1
ATOM 3046 O O . GLU B 1 94 ? 9.084 34.389 -59.177 1.00 84.62 92 GLU B O 1
ATOM 3052 N N . GLU B 1 95 ? 9.526 35.638 -60.993 1.00 82.40 93 GLU B N 1
ATOM 3053 C CA . GLU B 1 95 ? 10.143 36.719 -60.228 1.00 82.46 93 GLU B CA 1
ATOM 3054 C C . GLU B 1 95 ? 9.065 37.424 -59.403 1.00 80.76 93 GLU B C 1
ATOM 3055 O O . GLU B 1 95 ? 8.206 38.120 -59.949 1.00 81.05 93 GLU B O 1
ATOM 3061 N N . GLY B 1 96 ? 9.104 37.210 -58.091 1.00 77.14 94 GLY B N 1
ATOM 3062 C CA . GLY B 1 96 ? 8.091 37.751 -57.190 1.00 74.86 94 GLY B CA 1
ATOM 3063 C C . GLY B 1 96 ? 7.322 36.682 -56.435 1.00 73.55 94 GLY B C 1
ATOM 3064 O O . GLY B 1 96 ? 6.580 36.992 -55.498 1.00 71.96 94 GLY B O 1
ATOM 3065 N N . THR B 1 97 ? 7.491 35.426 -56.852 1.00 71.51 95 THR B N 1
ATOM 3066 C CA . THR B 1 97 ? 6.906 34.278 -56.157 1.00 69.05 95 THR B CA 1
ATOM 3067 C C . THR B 1 97 ? 7.547 34.127 -54.778 1.00 68.21 95 THR B C 1
ATOM 3068 O O . THR B 1 97 ? 8.773 34.169 -54.643 1.00 67.71 95 THR B O 1
ATOM 3072 N N . GLN B 1 98 ? 6.701 33.977 -53.764 1.00 66.59 96 GLN B N 1
ATOM 3073 C CA . GLN B 1 98 ? 7.141 33.761 -52.393 1.00 61.46 96 GLN B CA 1
ATOM 3074 C C . GLN B 1 98 ? 6.596 32.430 -51.869 1.00 59.74 96 GLN B C 1
ATOM 3075 O O . GLN B 1 98 ? 5.409 32.133 -52.014 1.00 59.47 96 GLN B O 1
ATOM 3081 N N . ILE B 1 99 ? 7.479 31.628 -51.279 1.00 60.23 97 ILE B N 1
ATOM 3082 C CA . ILE B 1 99 ? 7.141 30.266 -50.856 1.00 61.57 97 ILE B CA 1
ATOM 3083 C C . ILE B 1 99 ? 6.917 30.171 -49.344 1.00 60.64 97 ILE B C 1
ATOM 3084 O O . ILE B 1 99 ? 7.770 30.572 -48.549 1.00 54.83 97 ILE B O 1
ATOM 3089 N N . LEU B 1 100 ? 5.757 29.640 -48.968 1.00 60.87 98 LEU B N 1
ATOM 3090 C CA . LEU B 1 100 ? 5.396 29.449 -47.573 1.00 63.92 98 LEU B CA 1
ATOM 3091 C C . LEU B 1 100 ? 5.464 27.974 -47.196 1.00 65.93 98 LEU B C 1
ATOM 3092 O O . LEU B 1 100 ? 4.951 27.119 -47.919 1.00 66.91 98 LEU B O 1
ATOM 3097 N N . THR B 1 101 ? 6.095 27.688 -46.060 1.00 65.95 99 THR B N 1
ATOM 3098 C CA . THR B 1 101 ? 6.225 26.315 -45.571 1.00 64.77 99 THR B CA 1
ATOM 3099 C C . THR B 1 101 ? 5.647 26.127 -44.166 1.00 63.21 99 THR B C 1
ATOM 3100 O O . THR B 1 101 ? 6.006 26.838 -43.222 1.00 60.99 99 THR B O 1
ATOM 3104 N N . LEU B 1 102 ? 4.737 25.166 -44.050 1.00 64.18 100 LEU B N 1
ATOM 3105 C CA . LEU B 1 102 ? 4.044 24.893 -42.794 1.00 61.13 100 LEU B CA 1
ATOM 3106 C C . LEU B 1 102 ? 4.334 23.481 -42.272 1.00 60.63 100 LEU B C 1
ATOM 3107 O O . LEU B 1 102 ? 3.745 23.047 -41.282 1.00 65.94 100 LEU B O 1
ATOM 3112 N N . GLN B 1 103 ? 5.252 22.781 -42.938 1.00 57.52 101 GLN B N 1
ATOM 3113 C CA . GLN B 1 103 ? 5.606 21.403 -42.588 1.00 55.81 101 GLN B CA 1
ATOM 3114 C C . GLN B 1 103 ? 6.474 21.318 -41.323 1.00 57.77 101 GLN B C 1
ATOM 3115 O O . GLN B 1 103 ? 7.196 22.261 -41.000 1.00 60.23 101 GLN B O 1
ATOM 3121 N N . ASN B 1 104 ? 6.395 20.189 -40.619 1.00 58.86 102 ASN B N 1
ATOM 3122 C CA . ASN B 1 104 ? 7.002 20.040 -39.284 1.00 63.70 102 ASN B CA 1
ATOM 3123 C C . ASN B 1 104 ? 8.514 19.834 -39.277 1.00 61.56 102 ASN B C 1
ATOM 3124 O O . ASN B 1 104 ? 9.076 19.255 -40.205 1.00 67.17 102 ASN B O 1
ATOM 3129 N N . GLY B 1 105 ? 9.158 20.308 -38.213 1.00 65.87 103 GLY B N 1
ATOM 3130 C CA . GLY B 1 105 ? 10.592 20.112 -38.003 1.00 65.01 103 GLY B CA 1
ATOM 3131 C C . GLY B 1 105 ? 11.454 21.187 -38.635 1.00 65.40 103 GLY B C 1
ATOM 3132 O O . GLY B 1 105 ? 10.957 22.251 -39.015 1.00 69.25 103 GLY B O 1
ATOM 3133 N N . LEU B 1 106 ? 12.750 20.898 -38.743 1.00 63.45 104 LEU B N 1
ATOM 3134 C CA . LEU B 1 106 ? 13.715 21.807 -39.357 1.00 60.01 104 LEU B CA 1
ATOM 3135 C C . LEU B 1 106 ? 14.214 21.286 -40.700 1.00 58.88 104 LEU B C 1
ATOM 3136 O O . LEU B 1 106 ? 13.896 20.161 -41.099 1.00 53.24 104 LEU B O 1
ATOM 3141 N N . GLY B 1 107 ? 14.997 22.117 -41.388 1.00 56.52 105 GLY B N 1
ATOM 3142 C CA . GLY B 1 107 ? 15.637 21.733 -42.642 1.00 61.48 105 GLY B CA 1
ATOM 3143 C C . GLY B 1 107 ? 14.802 21.980 -43.884 1.00 69.37 105 GLY B C 1
ATOM 3144 O O . GLY B 1 107 ? 15.267 21.747 -45.001 1.00 73.04 105 GLY B O 1
ATOM 3145 N N . ASN B 1 108 ? 13.574 22.456 -43.690 1.00 70.82 106 ASN B N 1
ATOM 3146 C CA . ASN B 1 108 ? 12.638 22.675 -44.793 1.00 70.64 106 ASN B CA 1
ATOM 3147 C C . ASN B 1 108 ? 12.849 24.018 -45.483 1.00 71.64 106 ASN B C 1
ATOM 3148 O O . ASN B 1 108 ? 12.863 24.094 -46.712 1.00 70.09 106 ASN B O 1
ATOM 3153 N N . GLU B 1 109 ? 13.023 25.064 -44.675 1.00 74.19 107 GLU B N 1
ATOM 3154 C CA . GLU B 1 109 ? 13.292 26.420 -45.155 1.00 74.84 107 GLU B CA 1
ATOM 3155 C C . GLU B 1 109 ? 14.655 26.515 -45.831 1.00 75.25 107 GLU B C 1
ATOM 3156 O O . GLU B 1 109 ? 14.823 27.247 -46.804 1.00 77.97 107 GLU B O 1
ATOM 3162 N N . GLU B 1 110 ? 15.614 25.760 -45.301 1.00 78.07 108 GLU B N 1
ATOM 3163 C CA . GLU B 1 110 ? 16.999 25.764 -45.766 1.00 79.31 108 GLU B CA 1
ATOM 3164 C C . GLU B 1 110 ? 17.166 25.046 -47.107 1.00 79.40 108 GLU B C 1
ATOM 3165 O O . GLU B 1 110 ? 17.921 25.501 -47.967 1.00 79.76 108 GLU B O 1
ATOM 3171 N N . ALA B 1 111 ? 16.455 23.931 -47.279 1.00 79.75 109 ALA B N 1
ATOM 3172 C CA . ALA B 1 111 ? 16.514 23.147 -48.516 1.00 79.32 109 ALA B CA 1
ATOM 3173 C C . ALA B 1 111 ? 15.731 23.801 -49.652 1.00 81.89 109 ALA B C 1
ATOM 3174 O O . ALA B 1 111 ? 15.983 23.519 -50.823 1.00 85.57 109 ALA B O 1
ATOM 3176 N N . LEU B 1 112 ? 14.781 24.665 -49.299 1.00 83.70 110 LEU B N 1
ATOM 3177 C CA . LEU B 1 112 ? 13.999 25.413 -50.283 1.00 83.14 110 LEU B CA 1
ATOM 3178 C C . LEU B 1 112 ? 14.684 26.712 -50.709 1.00 82.83 110 LEU B C 1
ATOM 3179 O O . LEU B 1 112 ? 14.517 27.160 -51.845 1.00 81.01 110 LEU B O 1
ATOM 3184 N N . ALA B 1 113 ? 15.448 27.308 -49.792 1.00 83.75 111 ALA B N 1
ATOM 3185 C CA . ALA B 1 113 ? 16.221 28.521 -50.070 1.00 85.39 111 ALA B CA 1
ATOM 3186 C C . ALA B 1 113 ? 17.384 28.227 -51.012 1.00 87.30 111 ALA B C 1
ATOM 3187 O O . ALA B 1 113 ? 17.723 29.044 -51.871 1.00 90.05 111 ALA B O 1
ATOM 3189 N N . THR B 1 114 ? 17.983 27.052 -50.834 1.00 87.40 112 THR B N 1
ATOM 3190 C CA . THR B 1 114 ? 19.051 26.556 -51.696 1.00 85.85 112 THR B CA 1
ATOM 3191 C C . THR B 1 114 ? 18.494 26.244 -53.092 1.00 84.42 112 THR B C 1
ATOM 3192 O O . THR B 1 114 ? 19.183 26.411 -54.102 1.00 83.65 112 THR B O 1
ATOM 3196 N N . LEU B 1 115 ? 17.228 25.834 -53.135 1.00 81.61 113 LEU B N 1
ATOM 3197 C CA . LEU B 1 115 ? 16.588 25.410 -54.375 1.00 80.89 113 LEU B CA 1
ATOM 3198 C C . LEU B 1 115 ? 15.953 26.557 -55.170 1.00 77.88 113 LEU B C 1
ATOM 3199 O O . LEU B 1 115 ? 15.807 26.454 -56.388 1.00 76.46 113 LEU B O 1
ATOM 3204 N N . PHE B 1 116 ? 15.572 27.639 -54.489 1.00 76.03 114 PHE B N 1
ATOM 3205 C CA . PHE B 1 116 ? 14.839 28.729 -55.146 1.00 75.14 114 PHE B CA 1
ATOM 3206 C C . PHE B 1 116 ? 15.315 30.149 -54.817 1.00 73.98 114 PHE B C 1
ATOM 3207 O O . PHE B 1 116 ? 15.317 31.017 -55.695 1.00 72.33 114 PHE B O 1
ATOM 3215 N N . GLY B 1 117 ? 15.700 30.388 -53.564 1.00 70.72 115 GLY B N 1
ATOM 3216 C CA . GLY B 1 117 ? 16.154 31.714 -53.129 1.00 70.51 115 GLY B CA 1
ATOM 3217 C C . GLY B 1 117 ? 15.697 32.053 -51.723 1.00 71.14 115 GLY B C 1
ATOM 3218 O O . GLY B 1 117 ? 14.539 31.826 -51.377 1.00 75.15 115 GLY B O 1
ATOM 3219 N N . ALA B 1 118 ? 16.607 32.616 -50.928 1.00 70.17 116 ALA B N 1
ATOM 3220 C CA . ALA B 1 118 ? 16.391 32.861 -49.493 1.00 71.24 116 ALA B CA 1
ATOM 3221 C C . ALA B 1 118 ? 15.326 33.909 -49.158 1.00 71.88 116 ALA B C 1
ATOM 3222 O O . ALA B 1 118 ? 14.622 33.785 -48.152 1.00 69.89 116 ALA B O 1
ATOM 3224 N N . GLU B 1 119 ? 15.214 34.930 -50.006 1.00 74.37 117 GLU B N 1
ATOM 3225 C CA . GLU B 1 119 ? 14.277 36.039 -49.798 1.00 75.89 117 GLU B CA 1
ATOM 3226 C C . GLU B 1 119 ? 12.817 35.666 -50.075 1.00 74.21 117 GLU B C 1
ATOM 3227 O O . GLU B 1 119 ? 11.900 36.385 -49.674 1.00 75.50 117 GLU B O 1
ATOM 3233 N N . ARG B 1 120 ? 12.618 34.544 -50.764 1.00 72.58 118 ARG B N 1
ATOM 3234 C CA . ARG B 1 120 ? 11.286 34.047 -51.113 1.00 68.91 118 ARG B CA 1
ATOM 3235 C C . ARG B 1 120 ? 10.661 33.244 -49.972 1.00 65.91 118 ARG B C 1
ATOM 3236 O O . ARG B 1 120 ? 9.439 33.113 -49.890 1.00 66.24 118 ARG B O 1
ATOM 3244 N N . ILE B 1 121 ? 11.507 32.720 -49.089 1.00 61.28 119 ILE B N 1
ATOM 3245 C CA . ILE B 1 121 ? 11.078 31.736 -48.099 1.00 59.86 119 ILE B CA 1
ATOM 3246 C C . ILE B 1 121 ? 10.474 32.356 -46.838 1.00 59.42 119 ILE B C 1
ATOM 3247 O O . ILE B 1 121 ? 11.137 33.099 -46.114 1.00 57.92 119 ILE B O 1
ATOM 3252 N N . ILE B 1 122 ? 9.200 32.048 -46.610 1.00 60.31 120 ILE B N 1
ATOM 3253 C CA . ILE B 1 122 ? 8.506 32.374 -45.370 1.00 60.49 120 ILE B CA 1
ATOM 3254 C C . ILE B 1 122 ? 8.226 31.050 -44.658 1.00 62.30 120 ILE B C 1
ATOM 3255 O O . ILE B 1 122 ? 7.754 30.093 -45.273 1.00 59.55 120 ILE B O 1
ATOM 3260 N N . GLY B 1 123 ? 8.542 30.997 -43.368 1.00 63.88 121 GLY B N 1
ATOM 3261 C CA . GLY B 1 123 ? 8.239 29.833 -42.548 1.00 63.12 121 GLY B CA 1
ATOM 3262 C C . GLY B 1 123 ? 7.057 30.084 -41.635 1.00 63.44 121 GLY B C 1
ATOM 3263 O O . GLY B 1 123 ? 6.929 31.158 -41.044 1.00 64.38 121 GLY B O 1
ATOM 3264 N N . GLY B 1 124 ? 6.186 29.089 -41.527 1.00 64.86 122 GLY B N 1
ATOM 3265 C CA . GLY B 1 124 ? 5.016 29.187 -40.668 1.00 65.34 122 GLY B CA 1
ATOM 3266 C C . GLY B 1 124 ? 4.919 28.006 -39.729 1.00 63.22 122 GLY B C 1
ATOM 3267 O O . GLY B 1 124 ? 4.744 26.870 -40.166 1.00 62.68 122 GLY B O 1
ATOM 3268 N N . VAL B 1 125 ? 5.054 28.275 -38.436 1.00 62.14 123 VAL B N 1
ATOM 3269 C CA . VAL B 1 125 ? 4.873 27.245 -37.420 1.00 62.24 123 VAL B CA 1
ATOM 3270 C C . VAL B 1 125 ? 3.385 27.160 -37.059 1.00 59.01 123 VAL B C 1
ATOM 3271 O O . VAL B 1 125 ? 2.814 28.075 -36.462 1.00 58.86 123 VAL B O 1
ATOM 3275 N N . ALA B 1 126 ? 2.762 26.061 -37.474 1.00 62.64 124 ALA B N 1
ATOM 3276 C CA . ALA B 1 126 ? 1.317 25.877 -37.337 1.00 60.94 124 ALA B CA 1
ATOM 3277 C C . ALA B 1 126 ? 0.976 24.882 -36.236 1.00 61.21 124 ALA B C 1
ATOM 3278 O O . ALA B 1 126 ? 1.605 23.827 -36.115 1.00 59.34 124 ALA B O 1
ATOM 3280 N N . PHE B 1 127 ? -0.026 25.232 -35.438 1.00 63.34 125 PHE B N 1
ATOM 3281 C CA . PHE B 1 127 ? -0.488 24.379 -34.351 1.00 67.53 125 PHE B CA 1
ATOM 3282 C C . PHE B 1 127 ? -1.878 23.871 -34.720 1.00 65.80 125 PHE B C 1
ATOM 3283 O O . PHE B 1 127 ? -2.874 24.532 -34.442 1.00 61.15 125 PHE B O 1
ATOM 3291 N N . LEU B 1 128 ? -1.940 22.704 -35.356 1.00 65.08 126 LEU B N 1
ATOM 3292 C CA . LEU B 1 128 ? -3.190 22.218 -35.922 1.00 67.81 126 LEU B CA 1
ATOM 3293 C C . LEU B 1 128 ? -3.509 20.790 -35.489 1.00 74.66 126 LEU B C 1
ATOM 3294 O O . LEU B 1 128 ? -2.713 19.873 -35.704 1.00 79.09 126 LEU B O 1
ATOM 3299 N N . CYS B 1 129 ? -4.684 20.613 -34.888 1.00 80.17 127 CYS B N 1
ATOM 3300 C CA . CYS B 1 129 ? -5.203 19.287 -34.563 1.00 85.19 127 CYS B CA 1
ATOM 3301 C C . CYS B 1 129 ? -6.136 18.834 -35.680 1.00 86.47 127 CYS B C 1
ATOM 3302 O O . CYS B 1 129 ? -7.284 19.282 -35.759 1.00 84.29 127 CYS B O 1
ATOM 3305 N N . SER B 1 130 ? -5.631 17.961 -36.549 1.00 89.92 128 SER B N 1
ATOM 3306 C CA . SER B 1 130 ? -6.403 17.460 -37.685 1.00 89.68 128 SER B CA 1
ATOM 3307 C C . SER B 1 130 ? -5.943 16.095 -38.201 1.00 92.89 128 SER B C 1
ATOM 3308 O O . SER B 1 130 ? -4.808 15.935 -38.655 1.00 95.00 128 SER B O 1
ATOM 3311 N N . ASN B 1 131 ? -6.832 15.112 -38.098 1.00 95.15 129 ASN B N 1
ATOM 3312 C CA . ASN B 1 131 ? -6.737 13.910 -38.914 1.00 95.49 129 ASN B CA 1
ATOM 3313 C C . ASN B 1 131 ? -7.615 14.143 -40.144 1.00 96.66 129 ASN B C 1
ATOM 3314 O O . ASN B 1 131 ? -8.325 15.148 -40.210 1.00 96.49 129 ASN B O 1
ATOM 3319 N N . ARG B 1 132 ? -7.570 13.245 -41.122 1.00 99.25 130 ARG B N 1
ATOM 3320 C CA . ARG B 1 132 ? -8.228 13.526 -42.395 1.00 98.01 130 ARG B CA 1
ATOM 3321 C C . ARG B 1 132 ? -8.764 12.319 -43.144 1.00 97.39 130 ARG B C 1
ATOM 3322 O O . ARG B 1 132 ? -8.456 11.170 -42.828 1.00 98.48 130 ARG B O 1
ATOM 3330 N N . GLY B 1 133 ? -9.608 12.620 -44.123 1.00 97.60 131 GLY B N 1
ATOM 3331 C CA . GLY B 1 133 ? -9.657 11.874 -45.366 1.00 101.27 131 GLY B CA 1
ATOM 3332 C C . GLY B 1 133 ? -10.259 10.502 -45.536 1.00 103.09 131 GLY B C 1
ATOM 3333 O O . GLY B 1 133 ? -9.632 9.484 -45.239 1.00 107.27 131 GLY B O 1
ATOM 3334 N N . GLU B 1 134 ? -11.492 10.492 -46.020 1.00 101.51 132 GLU B N 1
ATOM 3335 C CA . GLU B 1 134 ? -11.880 9.517 -47.021 1.00 104.05 132 GLU B CA 1
ATOM 3336 C C . GLU B 1 134 ? -12.078 10.372 -48.271 1.00 101.10 132 GLU B C 1
ATOM 3337 O O . GLU B 1 134 ? -12.927 11.267 -48.273 1.00 99.55 132 GLU B O 1
ATOM 3343 N N . PRO B 1 135 ? -11.282 10.101 -49.326 1.00 101.35 133 PRO B N 1
ATOM 3344 C CA . PRO B 1 135 ? -10.920 10.956 -50.452 1.00 102.37 133 PRO B CA 1
ATOM 3345 C C . PRO B 1 135 ? -11.698 12.274 -50.619 1.00 102.84 133 PRO B C 1
ATOM 3346 O O . PRO B 1 135 ? -12.769 12.298 -51.233 1.00 102.75 133 PRO B O 1
ATOM 3350 N N . GLY B 1 136 ? -11.152 13.347 -50.049 1.00 102.42 134 GLY B N 1
ATOM 3351 C CA . GLY B 1 136 ? -11.710 14.693 -50.204 1.00 100.59 134 GLY B CA 1
ATOM 3352 C C . GLY B 1 136 ? -12.404 15.263 -48.979 1.00 98.70 134 GLY B C 1
ATOM 3353 O O . GLY B 1 136 ? -13.298 16.104 -49.106 1.00 98.15 134 GLY B O 1
ATOM 3354 N N . GLU B 1 137 ? -11.996 14.810 -47.795 1.00 95.26 135 GLU B N 1
ATOM 3355 C CA . GLU B 1 137 ? -12.585 15.269 -46.533 1.00 90.17 135 GLU B CA 1
ATOM 3356 C C . GLU B 1 137 ? -11.506 15.695 -45.540 1.00 87.18 135 GLU B C 1
ATOM 3357 O O . GLU B 1 137 ? -10.464 15.049 -45.436 1.00 87.72 135 GLU B O 1
ATOM 3363 N N . VAL B 1 138 ? -11.755 16.794 -44.826 1.00 81.54 136 VAL B N 1
ATOM 3364 C CA . VAL B 1 138 ? -10.824 17.299 -43.806 1.00 73.92 136 VAL B CA 1
ATOM 3365 C C . VAL B 1 138 ? -11.535 17.358 -42.458 1.00 71.45 136 VAL B C 1
ATOM 3366 O O . VAL B 1 138 ? -12.664 17.843 -42.377 1.00 73.83 136 VAL B O 1
ATOM 3370 N N . HIS B 1 139 ? -10.876 16.870 -41.408 1.00 65.83 137 HIS B N 1
ATOM 3371 C CA . HIS B 1 139 ? -11.438 16.911 -40.055 1.00 63.64 137 HIS B CA 1
ATOM 3372 C C . HIS B 1 139 ? -10.652 17.818 -39.101 1.00 62.51 137 HIS B C 1
ATOM 3373 O O . HIS B 1 139 ? -9.623 17.420 -38.552 1.00 55.76 137 HIS B O 1
ATOM 3380 N N . HIS B 1 140 ? -11.157 19.034 -38.908 1.00 60.84 138 HIS B N 1
ATOM 3381 C CA . HIS B 1 140 ? -10.590 19.987 -37.959 1.00 60.04 138 HIS B CA 1
ATOM 3382 C C . HIS B 1 140 ? -11.039 19.617 -36.546 1.00 61.86 138 HIS B C 1
ATOM 3383 O O . HIS B 1 140 ? -12.239 19.563 -36.256 1.00 64.01 138 HIS B O 1
ATOM 3390 N N . LEU B 1 141 ? -10.070 19.351 -35.676 1.00 59.01 139 LEU B N 1
ATOM 3391 C CA . LEU B 1 141 ? -10.357 18.869 -34.329 1.00 55.56 139 LEU B CA 1
ATOM 3392 C C . LEU B 1 141 ? -10.004 19.875 -33.239 1.00 60.33 139 LEU B C 1
ATOM 3393 O O . LEU B 1 141 ? -10.495 19.772 -32.111 1.00 56.65 139 LEU B O 1
ATOM 3398 N N . GLY B 1 142 ? -9.153 20.842 -33.576 1.00 62.22 140 GLY B N 1
ATOM 3399 C CA . GLY B 1 142 ? -8.689 21.822 -32.601 1.00 63.32 140 GLY B CA 1
ATOM 3400 C C . GLY B 1 142 ? -7.692 22.834 -33.126 1.00 61.37 140 GLY B C 1
ATOM 3401 O O . GLY B 1 142 ? -7.010 22.592 -34.130 1.00 56.01 140 GLY B O 1
ATOM 3402 N N . ALA B 1 143 ? -7.627 23.967 -32.422 1.00 57.14 141 ALA B N 1
ATOM 3403 C CA . ALA B 1 143 ? -6.688 25.066 -32.678 1.00 57.38 141 ALA B CA 1
ATOM 3404 C C . ALA B 1 143 ? -6.628 25.511 -34.146 1.00 58.48 141 ALA B C 1
ATOM 3405 O O . ALA B 1 143 ? -7.660 25.587 -34.816 1.00 60.82 141 ALA B O 1
ATOM 3407 N N . GLY B 1 144 ? -5.425 25.803 -34.633 1.00 56.26 142 GLY B N 1
ATOM 3408 C CA . GLY B 1 144 ? -5.228 26.208 -36.018 1.00 55.39 142 GLY B CA 1
ATOM 3409 C C . GLY B 1 144 ? -4.306 27.398 -36.185 1.00 55.97 142 GLY B C 1
ATOM 3410 O O . GLY B 1 144 ? -4.008 27.789 -37.311 1.00 59.44 142 GLY B O 1
ATOM 3411 N N . ARG B 1 145 ? -3.846 27.967 -35.072 1.00 55.77 143 ARG B N 1
ATOM 3412 C CA . ARG B 1 145 ? -3.045 29.195 -35.111 1.00 58.34 143 ARG B CA 1
ATOM 3413 C C . ARG B 1 145 ? -1.685 29.043 -35.798 1.00 56.45 143 ARG B C 1
ATOM 3414 O O . ARG B 1 145 ? -1.062 27.980 -35.756 1.00 61.11 143 ARG B O 1
ATOM 3422 N N . ILE B 1 146 ? -1.260 30.118 -36.455 1.00 54.78 144 ILE B N 1
ATOM 3423 C CA . ILE B 1 146 ? -0.005 30.150 -37.198 1.00 53.38 144 ILE B CA 1
ATOM 3424 C C . ILE B 1 146 ? 0.853 31.300 -36.669 1.00 48.62 144 ILE B C 1
ATOM 3425 O O . ILE B 1 146 ? 0.335 32.356 -36.304 1.00 49.69 144 ILE B O 1
ATOM 3430 N N . ILE B 1 147 ? 2.161 31.081 -36.601 1.00 46.29 145 ILE B N 1
ATOM 3431 C CA . ILE B 1 147 ? 3.103 32.160 -36.349 1.00 53.26 145 ILE B CA 1
ATOM 3432 C C . ILE B 1 147 ? 4.018 32.280 -37.565 1.00 53.43 145 ILE B C 1
ATOM 3433 O O . ILE B 1 147 ? 4.729 31.334 -37.914 1.00 54.56 145 ILE B O 1
ATOM 3438 N N . LEU B 1 148 ? 3.988 33.442 -38.209 1.00 51.63 146 LEU B N 1
ATOM 3439 C CA . LEU B 1 148 ? 4.746 33.655 -39.436 1.00 51.25 146 LEU B CA 1
ATOM 3440 C C . LEU B 1 148 ? 6.080 34.341 -39.200 1.00 51.35 146 LEU B C 1
ATOM 3441 O O . LEU B 1 148 ? 6.180 35.289 -38.415 1.00 52.71 146 LEU B O 1
ATOM 3446 N N . GLY B 1 149 ? 7.100 33.844 -39.894 1.00 51.73 147 GLY B N 1
ATOM 3447 C CA . GLY B 1 149 ? 8.436 34.425 -39.867 1.00 55.73 147 GLY B CA 1
ATOM 3448 C C . GLY B 1 149 ? 9.160 34.203 -41.182 1.00 60.14 147 GLY B C 1
ATOM 3449 O O . GLY B 1 149 ? 8.987 33.171 -41.831 1.00 59.24 147 GLY B O 1
ATOM 3450 N N . GLU B 1 150 ? 9.970 35.179 -41.576 1.00 66.16 148 GLU B N 1
ATOM 3451 C CA . GLU B 1 150 ? 10.777 35.076 -42.791 1.00 72.79 148 GLU B CA 1
ATOM 3452 C C . GLU B 1 150 ? 12.110 34.379 -42.514 1.00 73.05 148 GLU B C 1
ATOM 3453 O O . GLU B 1 150 ? 12.655 34.478 -41.409 1.00 73.59 148 GLU B O 1
ATOM 3459 N N . PHE B 1 151 ? 12.616 33.669 -43.521 1.00 72.41 149 PHE B N 1
ATOM 3460 C CA . PHE B 1 151 ? 13.896 32.969 -43.429 1.00 73.99 149 PHE B CA 1
ATOM 3461 C C . PHE B 1 151 ? 15.049 33.972 -43.414 1.00 78.50 149 PHE B C 1
ATOM 3462 O O . PHE B 1 151 ? 15.833 34.012 -42.463 1.00 78.69 149 PHE B O 1
ATOM 3470 N N . LEU B 1 152 ? 15.140 34.782 -44.467 1.00 84.88 150 LEU B N 1
ATOM 3471 C CA . LEU B 1 152 ? 16.003 35.956 -44.454 1.00 89.53 150 LEU B CA 1
ATOM 3472 C C . LEU B 1 152 ? 15.222 37.087 -43.786 1.00 92.62 150 LEU B C 1
ATOM 3473 O O . LEU B 1 152 ? 14.155 37.479 -44.264 1.00 94.24 150 LEU B O 1
ATOM 3478 N N . PRO B 1 153 ? 15.769 37.610 -42.677 1.00 95.85 151 PRO B N 1
ATOM 3479 C CA . PRO B 1 153 ? 15.027 38.182 -41.545 1.00 98.08 151 PRO B CA 1
ATOM 3480 C C . PRO B 1 153 ? 14.425 39.567 -41.754 1.00 101.49 151 PRO B C 1
ATOM 3481 O O . PRO B 1 153 ? 13.834 40.120 -40.821 1.00 103.91 151 PRO B O 1
ATOM 3485 N N . ARG B 1 154 ? 14.555 40.118 -42.957 1.00 102.44 152 ARG B N 1
ATOM 3486 C CA . ARG B 1 154 ? 14.345 41.546 -43.136 1.00 101.95 152 ARG B CA 1
ATOM 3487 C C . ARG B 1 154 ? 13.380 41.968 -44.249 1.00 102.05 152 ARG B C 1
ATOM 3488 O O . ARG B 1 154 ? 13.760 42.083 -45.425 1.00 99.48 152 ARG B O 1
ATOM 3496 N N . ASP B 1 155 ? 12.116 42.090 -43.844 1.00 103.59 153 ASP B N 1
ATOM 3497 C CA . ASP B 1 155 ? 11.287 43.280 -44.142 1.00 105.14 153 ASP B CA 1
ATOM 3498 C C . ASP B 1 155 ? 9.897 43.090 -43.538 1.00 105.33 153 ASP B C 1
ATOM 3499 O O . ASP B 1 155 ? 9.401 41.966 -43.428 1.00 103.39 153 ASP B O 1
ATOM 3504 N N . THR B 1 156 ? 9.280 44.202 -43.151 1.00 108.13 154 THR B N 1
ATOM 3505 C CA . THR B 1 156 ? 8.075 44.186 -42.337 1.00 108.96 154 THR B CA 1
ATOM 3506 C C . THR B 1 156 ? 6.797 43.800 -43.088 1.00 107.32 154 THR B C 1
ATOM 3507 O O . THR B 1 156 ? 5.992 43.022 -42.573 1.00 106.62 154 THR B O 1
ATOM 3511 N N . GLY B 1 157 ? 6.638 44.319 -44.304 1.00 105.15 155 GLY B N 1
ATOM 3512 C CA . GLY B 1 157 ? 5.339 44.370 -44.969 1.00 102.68 155 GLY B CA 1
ATOM 3513 C C . GLY B 1 157 ? 4.767 43.030 -45.378 1.00 99.28 155 GLY B C 1
ATOM 3514 O O . GLY B 1 157 ? 3.563 42.797 -45.244 1.00 98.93 155 GLY B O 1
ATOM 3515 N N . ARG B 1 158 ? 5.638 42.152 -45.867 1.00 95.99 156 ARG B N 1
ATOM 3516 C CA . ARG B 1 158 ? 5.232 40.868 -46.439 1.00 93.87 156 ARG B CA 1
ATOM 3517 C C . ARG B 1 158 ? 4.637 39.909 -45.410 1.00 90.26 156 ARG B C 1
ATOM 3518 O O . ARG B 1 158 ? 3.645 39.229 -45.690 1.00 88.02 156 ARG B O 1
ATOM 3526 N N . ILE B 1 159 ? 5.255 39.858 -44.230 1.00 85.96 157 ILE B N 1
ATOM 3527 C CA . ILE B 1 159 ? 4.785 39.010 -43.131 1.00 83.56 157 ILE B CA 1
ATOM 3528 C C . ILE B 1 159 ? 3.436 39.511 -42.595 1.00 81.80 157 ILE B C 1
ATOM 3529 O O . ILE B 1 159 ? 2.546 38.709 -42.305 1.00 79.57 157 ILE B O 1
ATOM 3534 N N . GLU B 1 160 ? 3.291 40.834 -42.501 1.00 80.69 158 GLU B N 1
ATOM 3535 C CA . GLU B 1 160 ? 2.042 41.469 -42.062 1.00 79.03 158 GLU B CA 1
ATOM 3536 C C . GLU B 1 160 ? 0.887 41.300 -43.054 1.00 77.98 158 GLU B C 1
ATOM 3537 O O . GLU B 1 160 ? -0.252 41.078 -42.637 1.00 77.98 158 GLU B O 1
ATOM 3543 N N . GLU B 1 161 ? 1.183 41.406 -44.351 1.00 75.88 159 GLU B N 1
ATOM 3544 C CA . GLU B 1 161 ? 0.186 41.196 -45.412 1.00 78.28 159 GLU B CA 1
ATOM 3545 C C . GLU B 1 161 ? -0.323 39.754 -45.432 1.00 75.10 159 GLU B C 1
ATOM 3546 O O . GLU B 1 161 ? -1.505 39.505 -45.680 1.00 71.73 159 GLU B O 1
ATOM 3552 N N . LEU B 1 162 ? 0.582 38.818 -45.159 1.00 74.25 160 LEU B N 1
ATOM 3553 C CA . LEU B 1 162 ? 0.249 37.403 -45.071 1.00 70.13 160 LEU B CA 1
ATOM 3554 C C . LEU B 1 162 ? -0.509 37.060 -43.790 1.00 68.06 160 LEU B C 1
ATOM 3555 O O . LEU B 1 162 ? -1.453 36.272 -43.826 1.00 70.65 160 LEU B O 1
ATOM 3560 N N . ALA B 1 163 ? -0.096 37.655 -42.671 1.00 64.95 161 ALA B N 1
ATOM 3561 C CA . ALA B 1 163 ? -0.768 37.453 -41.384 1.00 64.20 161 ALA B CA 1
ATOM 3562 C C . ALA B 1 163 ? -2.207 37.970 -41.415 1.00 64.89 161 ALA B C 1
ATOM 3563 O O . ALA B 1 163 ? -3.128 37.282 -40.962 1.00 64.96 161 ALA B O 1
ATOM 3565 N N . ALA B 1 164 ? -2.391 39.166 -41.976 1.00 63.22 162 ALA B N 1
ATOM 3566 C CA . ALA B 1 164 ? -3.718 39.750 -42.165 1.00 60.73 162 ALA B CA 1
ATOM 3567 C C . ALA B 1 164 ? -4.594 38.901 -43.084 1.00 60.69 162 ALA B C 1
ATOM 3568 O O . ALA B 1 164 ? -5.798 38.795 -42.858 1.00 59.64 162 ALA B O 1
ATOM 3570 N N . MET B 1 165 ? -3.977 38.292 -44.100 1.00 58.99 163 MET B N 1
ATOM 3571 C CA . MET B 1 165 ? -4.676 37.420 -45.047 1.00 59.51 163 MET B CA 1
ATOM 3572 C C . MET B 1 165 ? -5.239 36.174 -44.369 1.00 58.97 163 MET B C 1
ATOM 3573 O O . MET B 1 165 ? -6.369 35.769 -44.647 1.00 61.96 163 MET B O 1
ATOM 3578 N N . PHE B 1 166 ? -4.444 35.574 -43.486 1.00 60.91 164 PHE B N 1
ATOM 3579 C CA . PHE B 1 166 ? -4.889 34.426 -42.701 1.00 57.51 164 PHE B CA 1
ATOM 3580 C C . PHE B 1 166 ? -5.934 34.839 -41.668 1.00 56.43 164 PHE B C 1
ATOM 3581 O O . PHE B 1 166 ? -6.866 34.086 -41.395 1.00 58.73 164 PHE B O 1
ATOM 3589 N N . ARG B 1 167 ? -5.784 36.043 -41.117 1.00 53.88 165 ARG B N 1
ATOM 3590 C CA . ARG B 1 167 ? -6.776 36.609 -40.202 1.00 54.98 165 ARG B CA 1
ATOM 3591 C C . ARG B 1 167 ? -8.107 36.933 -40.889 1.00 57.11 165 ARG B C 1
ATOM 3592 O O . ARG B 1 167 ? -9.165 36.832 -40.265 1.00 59.24 165 ARG B O 1
ATOM 3600 N N . GLN B 1 168 ? -8.043 37.308 -42.170 1.00 58.96 166 GLN B N 1
ATOM 3601 C CA . GLN B 1 168 ? -9.234 37.498 -43.013 1.00 58.18 166 GLN B CA 1
ATOM 3602 C C . GLN B 1 168 ? -9.957 36.175 -43.252 1.00 57.50 166 GLN B C 1
ATOM 3603 O O . GLN B 1 168 ? -11.173 36.145 -43.439 1.00 62.46 166 GLN B O 1
ATOM 3609 N N . ALA B 1 169 ? -9.189 35.089 -43.249 1.00 59.10 167 ALA B N 1
ATOM 3610 C CA . ALA B 1 169 ? -9.711 33.745 -43.458 1.00 57.68 167 ALA B CA 1
ATOM 3611 C C . ALA B 1 169 ? -10.190 33.097 -42.156 1.00 59.87 167 ALA B C 1
ATOM 3612 O O . ALA B 1 169 ? -10.741 31.994 -42.173 1.00 61.53 167 ALA B O 1
ATOM 3614 N N . GLY B 1 170 ? -9.974 33.782 -41.034 1.00 58.23 168 GLY B N 1
ATOM 3615 C CA . GLY B 1 170 ? -10.442 33.307 -39.735 1.00 61.60 168 GLY B CA 1
ATOM 3616 C C . GLY B 1 170 ? -9.419 32.507 -38.951 1.00 65.97 168 GLY B C 1
ATOM 3617 O O . GLY B 1 170 ? -9.737 31.949 -37.900 1.00 70.34 168 GLY B O 1
ATOM 3618 N N . VAL B 1 171 ? -8.195 32.445 -39.470 1.00 68.15 169 VAL B N 1
ATOM 3619 C CA . VAL B 1 171 ? -7.082 31.780 -38.800 1.00 67.13 169 VAL B CA 1
ATOM 3620 C C . VAL B 1 171 ? -6.399 32.780 -37.870 1.00 70.29 169 VAL B C 1
ATOM 3621 O O . VAL B 1 171 ? -6.028 33.879 -38.299 1.00 71.97 169 VAL B O 1
ATOM 3625 N N . ASP B 1 172 ? -6.256 32.401 -36.599 1.00 68.98 170 ASP B N 1
ATOM 3626 C CA . ASP B 1 172 ? -5.491 33.183 -35.627 1.00 67.35 170 ASP B CA 1
ATOM 3627 C C . ASP B 1 172 ? -4.035 33.219 -36.079 1.00 65.69 170 ASP B C 1
ATOM 3628 O O . ASP B 1 172 ? -3.391 32.181 -36.191 1.00 69.59 170 ASP B O 1
ATOM 3633 N N . CYS B 1 173 ? -3.531 34.413 -36.372 1.00 67.49 171 CYS B N 1
ATOM 3634 C CA . CYS B 1 173 ? -2.205 34.546 -36.968 1.00 63.58 171 CYS B CA 1
ATOM 3635 C C . CYS B 1 173 ? -1.333 35.566 -36.242 1.00 62.13 171 CYS B C 1
ATOM 3636 O O . CYS B 1 173 ? -1.800 36.640 -35.859 1.00 58.09 171 CYS B O 1
ATOM 3639 N N . ARG B 1 174 ? -0.062 35.216 -36.065 1.00 64.19 172 ARG B N 1
ATOM 3640 C CA . ARG B 1 174 ? 0.891 36.056 -35.349 1.00 68.08 172 ARG B CA 1
ATOM 3641 C C . ARG B 1 174 ? 2.157 36.275 -36.182 1.00 68.34 172 ARG B C 1
ATOM 3642 O O . ARG B 1 174 ? 2.436 35.517 -37.112 1.00 69.92 172 ARG B O 1
ATOM 3650 N N . THR B 1 175 ? 2.909 37.319 -35.839 1.00 70.08 173 THR B N 1
ATOM 3651 C CA . THR B 1 175 ? 4.147 37.680 -36.522 1.00 71.71 173 THR B CA 1
ATOM 3652 C C . THR B 1 175 ? 5.304 37.668 -35.524 1.00 74.20 173 THR B C 1
ATOM 3653 O O . THR B 1 175 ? 5.169 38.180 -34.409 1.00 78.37 173 THR B O 1
ATOM 3657 N N . THR B 1 176 ? 6.430 37.071 -35.917 1.00 73.67 174 THR B N 1
ATOM 3658 C CA . THR B 1 176 ? 7.641 37.111 -35.093 1.00 72.06 174 THR B CA 1
ATOM 3659 C C . THR B 1 176 ? 8.910 37.472 -35.879 1.00 72.72 174 THR B C 1
ATOM 3660 O O . THR B 1 176 ? 8.964 37.324 -37.103 1.00 71.77 174 THR B O 1
ATOM 3664 N N . ASP B 1 177 ? 9.920 37.947 -35.152 1.00 74.40 175 ASP B N 1
ATOM 3665 C CA . ASP B 1 177 ? 11.213 38.316 -35.728 1.00 75.10 175 ASP B CA 1
ATOM 3666 C C . ASP B 1 177 ? 12.159 37.121 -35.782 1.00 75.65 175 ASP B C 1
ATOM 3667 O O . ASP B 1 177 ? 13.103 37.104 -36.576 1.00 76.19 175 ASP B O 1
ATOM 3672 N N . ASP B 1 178 ? 11.906 36.131 -34.926 1.00 74.34 176 ASP B N 1
ATOM 3673 C CA . ASP B 1 178 ? 12.773 34.963 -34.796 1.00 72.29 176 ASP B CA 1
ATOM 3674 C C . ASP B 1 178 ? 12.041 33.685 -35.205 1.00 69.82 176 ASP B C 1
ATOM 3675 O O . ASP B 1 178 ? 11.349 33.067 -34.392 1.00 71.90 176 ASP B O 1
ATOM 3680 N N . LEU B 1 179 ? 12.202 33.303 -36.471 1.00 66.98 177 LEU B N 1
ATOM 3681 C CA . LEU B 1 179 ? 11.601 32.083 -37.018 1.00 58.95 177 LEU B CA 1
ATOM 3682 C C . LEU B 1 179 ? 12.263 30.831 -36.454 1.00 57.80 177 LEU B C 1
ATOM 3683 O O . LEU B 1 179 ? 11.599 29.817 -36.224 1.00 56.38 177 LEU B O 1
ATOM 3688 N N . LYS B 1 180 ? 13.574 30.927 -36.239 1.00 60.20 178 LYS B N 1
ATOM 3689 C CA . LYS B 1 180 ? 14.398 29.834 -35.734 1.00 54.91 178 LYS B CA 1
ATOM 3690 C C . LYS B 1 180 ? 13.899 29.389 -34.363 1.00 55.55 178 LYS B C 1
ATOM 3691 O O . LYS B 1 180 ? 13.651 28.201 -34.142 1.00 58.20 178 LYS B O 1
ATOM 3697 N N . ARG B 1 181 ? 13.717 30.360 -33.470 1.00 57.98 179 ARG B N 1
ATOM 3698 C CA . ARG B 1 181 ? 13.294 30.117 -32.089 1.00 58.67 179 ARG B CA 1
ATOM 3699 C C . ARG B 1 181 ? 11.915 29.463 -31.998 1.00 61.32 179 ARG B C 1
ATOM 3700 O O . ARG B 1 181 ? 11.720 28.527 -31.220 1.00 62.61 179 ARG B O 1
ATOM 3708 N N . ALA B 1 182 ? 10.978 29.958 -32.804 1.00 61.67 180 ALA B N 1
ATOM 3709 C CA . ALA B 1 182 ? 9.607 29.449 -32.842 1.00 64.08 180 ALA B CA 1
ATOM 3710 C C . ALA B 1 182 ? 9.515 28.017 -33.383 1.00 67.15 180 ALA B C 1
ATOM 3711 O O . ALA B 1 182 ? 8.675 27.231 -32.930 1.00 69.58 180 ALA B O 1
ATOM 3713 N N . ARG B 1 183 ? 10.377 27.695 -34.349 1.00 65.68 181 ARG B N 1
ATOM 3714 C CA . ARG B 1 183 ? 10.526 26.332 -34.866 1.00 61.54 181 ARG B CA 1
ATOM 3715 C C . ARG B 1 183 ? 11.083 25.403 -33.787 1.00 56.82 181 ARG B C 1
ATOM 3716 O O . ARG B 1 183 ? 10.623 24.271 -33.621 1.00 53.32 181 ARG B O 1
ATOM 3724 N N . TRP B 1 184 ? 12.074 25.900 -33.055 1.00 54.31 182 TRP B N 1
ATOM 3725 C CA . TRP B 1 184 ? 12.652 25.164 -31.942 1.00 55.57 182 TRP B CA 1
ATOM 3726 C C . TRP B 1 184 ? 11.696 25.050 -30.756 1.00 52.53 182 TRP B C 1
ATOM 3727 O O . TRP B 1 184 ? 11.714 24.048 -30.054 1.00 56.66 182 TRP B O 1
ATOM 3738 N N . GLU B 1 185 ? 10.864 26.071 -30.544 1.00 54.38 183 GLU B N 1
ATOM 3739 C CA . GLU B 1 185 ? 9.814 26.033 -29.518 1.00 58.57 183 GLU B CA 1
ATOM 3740 C C . GLU B 1 185 ? 8.747 24.975 -29.800 1.00 59.25 183 GLU B C 1
ATOM 3741 O O . GLU B 1 185 ? 8.217 24.368 -28.871 1.00 62.92 183 GLU B O 1
ATOM 3747 N N . LYS B 1 186 ? 8.434 24.764 -31.079 1.00 59.66 184 LYS B N 1
ATOM 3748 C CA . LYS B 1 186 ? 7.496 23.720 -31.482 1.00 58.24 184 LYS B CA 1
ATOM 3749 C C . LYS B 1 186 ? 8.131 22.340 -31.346 1.00 56.55 184 LYS B C 1
ATOM 3750 O O . LYS B 1 186 ? 7.445 21.364 -31.044 1.00 59.12 184 LYS B O 1
ATOM 3756 N N . LEU B 1 187 ? 9.444 22.278 -31.568 1.00 59.72 185 LEU B N 1
ATOM 3757 C CA . LEU B 1 187 ? 10.237 21.050 -31.429 1.00 57.02 185 LEU B CA 1
ATOM 3758 C C . LEU B 1 187 ? 10.209 20.472 -30.022 1.00 54.45 185 LEU B C 1
ATOM 3759 O O . LEU B 1 187 ? 10.250 19.254 -29.854 1.00 55.68 185 LEU B O 1
ATOM 3764 N N . VAL B 1 188 ? 10.135 21.357 -29.027 1.00 56.93 186 VAL B N 1
ATOM 3765 C CA . VAL B 1 188 ? 10.034 20.984 -27.614 1.00 51.71 186 VAL B CA 1
ATOM 3766 C C . VAL B 1 188 ? 8.771 20.155 -27.341 1.00 55.83 186 VAL B C 1
ATOM 3767 O O . VAL B 1 188 ? 8.766 19.289 -26.464 1.00 66.10 186 VAL B O 1
ATOM 3771 N N . TRP B 1 189 ? 7.707 20.416 -28.093 1.00 48.18 187 TRP B N 1
ATOM 3772 C CA . TRP B 1 189 ? 6.513 19.592 -28.004 1.00 46.94 187 TRP B CA 1
ATOM 3773 C C . TRP B 1 189 ? 6.569 18.429 -28.994 1.00 50.27 187 TRP B C 1
ATOM 3774 O O . TRP B 1 189 ? 6.240 17.292 -28.638 1.00 46.32 187 TRP B O 1
ATOM 3785 N N . ASN B 1 190 ? 6.973 18.728 -30.232 1.00 55.95 188 ASN B N 1
ATOM 3786 C CA . ASN B 1 190 ? 6.995 17.753 -31.328 1.00 51.97 188 ASN B CA 1
ATOM 3787 C C . ASN B 1 190 ? 7.828 16.513 -31.051 1.00 49.88 188 ASN B C 1
ATOM 3788 O O . ASN B 1 190 ? 7.327 15.403 -31.175 1.00 58.28 188 ASN B O 1
ATOM 3793 N N . ILE B 1 191 ? 9.083 16.709 -30.657 1.00 46.54 189 ILE B N 1
ATOM 3794 C CA . ILE B 1 191 ? 10.022 15.600 -30.425 1.00 46.86 189 ILE B CA 1
ATOM 3795 C C . ILE B 1 191 ? 9.578 14.537 -29.380 1.00 46.13 189 ILE B C 1
ATOM 3796 O O . ILE B 1 191 ? 9.515 13.352 -29.730 1.00 46.89 189 ILE B O 1
ATOM 3801 N N . PRO B 1 192 ? 9.269 14.935 -28.117 1.00 43.05 190 PRO B N 1
ATOM 3802 C CA . PRO B 1 192 ? 8.761 13.900 -27.216 1.00 40.65 190 PRO B CA 1
ATOM 3803 C C . PRO B 1 192 ? 7.401 13.325 -27.604 1.00 42.43 190 PRO B C 1
ATOM 3804 O O . PRO B 1 192 ? 7.237 12.111 -27.618 1.00 52.11 190 PRO B O 1
ATOM 3808 N N . PHE B 1 193 ? 6.445 14.173 -27.949 1.00 50.52 191 PHE B N 1
ATOM 3809 C CA . PHE B 1 193 ? 5.087 13.696 -28.160 1.00 49.48 191 PHE B CA 1
ATOM 3810 C C . PHE B 1 193 ? 4.808 13.014 -29.502 1.00 55.94 191 PHE B C 1
ATOM 3811 O O . PHE B 1 193 ? 4.021 12.080 -29.551 1.00 56.49 191 PHE B O 1
ATOM 3819 N N . ASN B 1 194 ? 5.438 13.452 -30.586 1.00 50.13 192 ASN B N 1
ATOM 3820 C CA . ASN B 1 194 ? 5.324 12.681 -31.825 1.00 55.05 192 ASN B CA 1
ATOM 3821 C C . ASN B 1 194 ? 6.183 11.424 -31.790 1.00 54.27 192 ASN B C 1
ATOM 3822 O O . ASN B 1 194 ? 5.826 10.407 -32.381 1.00 62.09 192 ASN B O 1
ATOM 3827 N N . GLY B 1 195 ? 7.296 11.495 -31.066 1.00 49.00 193 GLY B N 1
ATOM 3828 C CA . GLY B 1 195 ? 8.222 10.379 -30.956 1.00 41.80 193 GLY B CA 1
ATOM 3829 C C . GLY B 1 195 ? 7.719 9.212 -30.133 1.00 49.88 193 GLY B C 1
ATOM 3830 O O . GLY B 1 195 ? 7.604 8.095 -30.648 1.00 50.75 193 GLY B O 1
ATOM 3831 N N . LEU B 1 196 ? 7.423 9.475 -28.858 1.00 44.29 194 LEU B N 1
ATOM 3832 C CA . LEU B 1 196 ? 7.023 8.433 -27.918 1.00 45.51 194 LEU B CA 1
ATOM 3833 C C . LEU B 1 196 ? 5.672 7.824 -28.271 1.00 46.22 194 LEU B C 1
ATOM 3834 O O . LEU B 1 196 ? 5.450 6.631 -28.065 1.00 49.89 194 LEU B O 1
ATOM 3839 N N . CYS B 1 197 ? 4.786 8.649 -28.818 1.00 49.03 195 CYS B N 1
ATOM 3840 C CA . CYS B 1 197 ? 3.430 8.231 -29.132 1.00 51.22 195 CYS B CA 1
ATOM 3841 C C . CYS B 1 197 ? 3.361 7.343 -30.360 1.00 49.73 195 CYS B C 1
ATOM 3842 O O . CYS B 1 197 ? 2.545 6.427 -30.410 1.00 49.88 195 CYS B O 1
ATOM 3845 N N . ALA B 1 198 ? 4.207 7.623 -31.348 1.00 52.57 196 ALA B N 1
ATOM 3846 C CA . ALA B 1 198 ? 4.302 6.775 -32.532 1.00 53.94 196 ALA B CA 1
ATOM 3847 C C . ALA B 1 198 ? 4.978 5.458 -32.193 1.00 54.67 196 ALA B C 1
ATOM 3848 O O . ALA B 1 198 ? 4.550 4.401 -32.658 1.00 57.07 196 ALA B O 1
ATOM 3850 N N . LEU B 1 199 ? 6.025 5.537 -31.372 1.00 57.07 197 LEU B N 1
ATOM 3851 C CA . LEU B 1 199 ? 6.787 4.369 -30.947 1.00 55.55 197 LEU B CA 1
ATOM 3852 C C . LEU B 1 199 ? 5.953 3.420 -30.082 1.00 57.66 197 LEU B C 1
ATOM 3853 O O . LEU B 1 199 ? 5.833 2.233 -30.401 1.00 55.97 197 LEU B O 1
ATOM 3858 N N . LEU B 1 200 ? 5.364 3.950 -29.010 1.00 54.08 198 LEU B N 1
ATOM 3859 C CA . LEU B 1 200 ? 4.595 3.129 -28.068 1.00 54.03 198 LEU B CA 1
ATOM 3860 C C . LEU B 1 200 ? 3.191 2.814 -28.569 1.00 52.75 198 LEU B C 1
ATOM 3861 O O . LEU B 1 200 ? 2.526 1.924 -28.026 1.00 48.59 198 LEU B O 1
ATOM 3866 N N . GLN B 1 201 ? 2.766 3.544 -29.604 1.00 50.74 199 GLN B N 1
ATOM 3867 C CA . GLN B 1 201 ? 1.427 3.441 -30.207 1.00 51.53 199 GLN B CA 1
ATOM 3868 C C . GLN B 1 201 ? 0.349 3.751 -29.172 1.00 51.95 199 GLN B C 1
ATOM 3869 O O . GLN B 1 201 ? -0.630 3.015 -29.014 1.00 55.07 199 GLN B O 1
ATOM 3875 N N . GLN B 1 202 ? 0.565 4.853 -28.459 1.00 53.30 200 GLN B N 1
ATOM 3876 C CA . GLN B 1 202 ? -0.278 5.263 -27.343 1.00 47.86 200 GLN B CA 1
ATOM 3877 C C . GLN B 1 202 ? -0.502 6.766 -27.434 1.00 45.08 200 GLN B C 1
ATOM 3878 O O . GLN B 1 202 ? 0.439 7.499 -27.717 1.00 50.03 200 GLN B O 1
ATOM 3884 N N . PRO B 1 203 ? -1.743 7.233 -27.196 1.00 36.54 201 PRO B N 1
ATOM 3885 C CA . PRO B 1 203 ? -2.006 8.675 -27.215 1.00 37.66 201 PRO B CA 1
ATOM 3886 C C . PRO B 1 203 ? -1.356 9.424 -26.040 1.00 46.62 201 PRO B C 1
ATOM 3887 O O . PRO B 1 203 ? -0.959 8.796 -25.048 1.00 49.96 201 PRO B O 1
ATOM 3891 N N . VAL B 1 204 ? -1.270 10.752 -26.163 1.00 43.68 202 VAL B N 1
ATOM 3892 C CA . VAL B 1 204 ? -0.499 11.611 -25.248 1.00 46.73 202 VAL B CA 1
ATOM 3893 C C . VAL B 1 204 ? -0.857 11.502 -23.762 1.00 49.94 202 VAL B C 1
ATOM 3894 O O . VAL B 1 204 ? -0.011 11.741 -22.904 1.00 56.37 202 VAL B O 1
ATOM 3898 N N . ASN B 1 205 ? -2.100 11.132 -23.471 1.00 51.31 203 ASN B N 1
ATOM 3899 C CA . ASN B 1 205 ? -2.580 11.029 -22.099 1.00 50.08 203 ASN B CA 1
ATOM 3900 C C . ASN B 1 205 ? -1.983 9.856 -21.326 1.00 51.48 203 ASN B C 1
ATOM 3901 O O . ASN B 1 205 ? -1.840 9.924 -20.107 1.00 53.21 203 ASN B O 1
ATOM 3906 N N . LEU B 1 206 ? -1.634 8.790 -22.042 1.00 51.47 204 LEU B N 1
ATOM 3907 C CA . LEU B 1 206 ? -1.080 7.592 -21.424 1.00 48.41 204 LEU B CA 1
ATOM 3908 C C . LEU B 1 206 ? 0.413 7.737 -21.171 1.00 52.76 204 LEU B C 1
ATOM 3909 O O . LEU B 1 206 ? 0.952 7.139 -20.238 1.00 62.31 204 LEU B O 1
ATOM 3914 N N . ILE B 1 207 ? 1.073 8.540 -22.003 1.00 50.99 205 ILE B N 1
ATOM 3915 C CA . ILE B 1 207 ? 2.471 8.910 -21.786 1.00 45.88 205 ILE B CA 1
ATOM 3916 C C . ILE B 1 207 ? 2.559 9.841 -20.569 1.00 46.21 205 ILE B C 1
ATOM 3917 O O . ILE B 1 207 ? 3.476 9.727 -19.762 1.00 41.02 205 ILE B O 1
ATOM 3922 N N . LEU B 1 208 ? 1.572 10.726 -20.436 1.00 45.97 206 LEU B N 1
ATOM 3923 C CA . LEU B 1 208 ? 1.473 11.659 -19.317 1.00 49.23 206 LEU B CA 1
ATOM 3924 C C . LEU B 1 208 ? 0.946 11.066 -18.003 1.00 49.95 206 LEU B C 1
ATOM 3925 O O . LEU B 1 208 ? 1.055 11.699 -16.957 1.00 56.94 206 LEU B O 1
ATOM 3930 N N . ALA B 1 209 ? 0.369 9.866 -18.053 1.00 53.48 207 ALA B N 1
ATOM 3931 C CA . ALA B 1 209 ? -0.229 9.246 -16.859 1.00 50.55 207 ALA B CA 1
ATOM 3932 C C . ALA B 1 209 ? 0.786 8.641 -15.886 1.00 50.77 207 ALA B C 1
ATOM 3933 O O . ALA B 1 209 ? 0.526 8.581 -14.691 1.00 50.27 207 ALA B O 1
ATOM 3935 N N . ARG B 1 210 ? 1.926 8.179 -16.403 1.00 59.15 208 ARG B N 1
ATOM 3936 C CA . ARG B 1 210 ? 2.993 7.618 -15.570 1.00 56.12 208 ARG B CA 1
ATOM 3937 C C . ARG B 1 210 ? 4.035 8.664 -15.208 1.00 56.47 208 ARG B C 1
ATOM 3938 O O . ARG B 1 210 ? 4.552 9.363 -16.090 1.00 51.95 208 ARG B O 1
ATOM 3946 N N . ASP B 1 211 ? 4.333 8.743 -13.909 1.00 46.75 209 ASP B N 1
ATOM 3947 C CA . ASP B 1 211 ? 5.323 9.665 -13.336 1.00 48.36 209 ASP B CA 1
ATOM 3948 C C . ASP B 1 211 ? 6.723 9.568 -13.951 1.00 51.15 209 ASP B C 1
ATOM 3949 O O . ASP B 1 211 ? 7.356 10.594 -14.220 1.00 56.51 209 ASP B O 1
ATOM 3954 N N . VAL B 1 212 ? 7.195 8.339 -14.167 1.00 47.51 210 VAL B N 1
ATOM 3955 C CA . VAL B 1 212 ? 8.520 8.107 -14.752 1.00 46.53 210 VAL B CA 1
ATOM 3956 C C . VAL B 1 212 ? 8.549 8.439 -16.245 1.00 50.18 210 VAL B C 1
ATOM 3957 O O . VAL B 1 212 ? 9.590 8.830 -16.780 1.00 51.39 210 VAL B O 1
ATOM 3961 N N . SER B 1 213 ? 7.404 8.282 -16.908 1.00 50.95 211 SER B N 1
ATOM 3962 C CA . SER B 1 213 ? 7.262 8.657 -18.312 1.00 48.75 211 SER B CA 1
ATOM 3963 C C . SER B 1 213 ? 7.210 10.164 -18.451 1.00 51.54 211 SER B C 1
ATOM 3964 O O . SER B 1 213 ? 7.783 10.710 -19.383 1.00 55.18 211 SER B O 1
ATOM 3967 N N . ARG B 1 214 ? 6.529 10.828 -17.515 1.00 55.38 212 ARG B N 1
ATOM 3968 C CA . ARG B 1 214 ? 6.548 12.288 -17.431 1.00 52.44 212 ARG B CA 1
ATOM 3969 C C . ARG B 1 214 ? 7.986 12.748 -17.271 1.00 49.20 212 ARG B C 1
ATOM 3970 O O . ARG B 1 214 ? 8.445 13.623 -18.006 1.00 41.10 212 ARG B O 1
ATOM 3978 N N . LYS B 1 215 ? 8.680 12.127 -16.312 1.00 41.01 213 LYS B N 1
ATOM 3979 C CA . LYS B 1 215 ? 10.096 12.370 -16.047 1.00 32.64 213 LYS B CA 1
ATOM 3980 C C . LYS B 1 215 ? 10.965 12.205 -17.303 1.00 21.83 213 LYS B C 1
ATOM 3981 O O . LYS B 1 215 ? 11.816 13.055 -17.559 1.00 23.99 213 LYS B O 1
ATOM 3987 N N . LEU B 1 216 ? 10.755 11.130 -18.065 1.00 26.04 214 LEU B N 1
ATOM 3988 C CA . LEU B 1 216 ? 11.399 10.976 -19.389 1.00 32.81 214 LEU B CA 1
ATOM 3989 C C . LEU B 1 216 ? 11.149 12.215 -20.268 1.00 27.50 214 LEU B C 1
ATOM 3990 O O . LEU B 1 216 ? 12.104 12.866 -20.689 1.00 29.14 214 LEU B O 1
ATOM 3995 N N . VAL B 1 217 ? 9.871 12.550 -20.473 1.00 23.26 215 VAL B N 1
ATOM 3996 C CA . VAL B 1 217 ? 9.421 13.690 -21.289 1.00 23.18 215 VAL B CA 1
ATOM 3997 C C . VAL B 1 217 ? 10.145 14.998 -20.970 1.00 32.40 215 VAL B C 1
ATOM 3998 O O . VAL B 1 217 ? 10.638 15.660 -21.887 1.00 51.04 215 VAL B O 1
ATOM 4002 N N . ARG B 1 218 ? 10.235 15.342 -19.685 1.00 42.18 216 ARG B N 1
ATOM 4003 C CA . ARG B 1 218 ? 11.000 16.510 -19.224 1.00 43.84 216 ARG B CA 1
ATOM 4004 C C . ARG B 1 218 ? 12.428 16.505 -19.773 1.00 40.20 216 ARG B C 1
ATOM 4005 O O . ARG B 1 218 ? 12.884 17.502 -20.330 1.00 38.60 216 ARG B O 1
ATOM 4013 N N . GLY B 1 219 ? 13.112 15.370 -19.626 1.00 29.79 217 GLY B N 1
ATOM 4014 C CA . GLY B 1 219 ? 14.511 15.242 -20.006 1.00 35.26 217 GLY B CA 1
ATOM 4015 C C . GLY B 1 219 ? 14.734 15.330 -21.504 1.00 37.48 217 GLY B C 1
ATOM 4016 O O . GLY B 1 219 ? 15.744 15.866 -21.955 1.00 45.00 217 GLY B O 1
ATOM 4017 N N . ILE B 1 220 ? 13.790 14.792 -22.269 1.00 38.65 218 ILE B N 1
ATOM 4018 C CA . ILE B 1 220 ? 13.784 14.952 -23.711 1.00 37.32 218 ILE B CA 1
ATOM 4019 C C . ILE B 1 220 ? 13.662 16.437 -24.018 1.00 42.22 218 ILE B C 1
ATOM 4020 O O . ILE B 1 220 ? 14.499 16.982 -24.733 1.00 50.74 218 ILE B O 1
ATOM 4025 N N . MET B 1 221 ? 12.650 17.086 -23.436 1.00 38.96 219 MET B N 1
ATOM 4026 C CA . MET B 1 221 ? 12.403 18.523 -23.628 1.00 34.44 219 MET B CA 1
ATOM 4027 C C . MET B 1 221 ? 13.598 19.420 -23.294 1.00 43.43 219 MET B C 1
ATOM 4028 O O . MET B 1 221 ? 13.881 20.358 -24.036 1.00 52.44 219 MET B O 1
ATOM 4033 N N . LEU B 1 222 ? 14.291 19.127 -22.190 1.00 48.83 220 LEU B N 1
ATOM 4034 C CA . LEU B 1 222 ? 15.472 19.895 -21.766 1.00 45.23 220 LEU B CA 1
ATOM 4035 C C . LEU B 1 222 ? 16.658 19.733 -22.714 1.00 44.38 220 LEU B C 1
ATOM 4036 O O . LEU B 1 222 ? 17.449 20.660 -22.890 1.00 49.56 220 LEU B O 1
ATOM 4041 N N . GLU B 1 223 ? 16.784 18.550 -23.308 1.00 47.28 221 GLU B N 1
ATOM 4042 C CA . GLU B 1 223 ? 17.789 18.308 -24.337 1.00 51.32 221 GLU B CA 1
ATOM 4043 C C . GLU B 1 223 ? 17.510 19.133 -25.588 1.00 52.75 221 GLU B C 1
ATOM 4044 O O . GLU B 1 223 ? 18.440 19.675 -26.186 1.00 55.82 221 GLU B O 1
ATOM 4050 N N . VAL B 1 224 ? 16.232 19.226 -25.964 1.00 50.39 222 VAL B N 1
ATOM 4051 C CA . VAL B 1 224 ? 15.799 20.024 -27.117 1.00 55.28 222 VAL B CA 1
ATOM 4052 C C . VAL B 1 224 ? 16.086 21.509 -26.882 1.00 56.26 222 VAL B C 1
ATOM 4053 O O . VAL B 1 224 ? 16.634 22.185 -27.756 1.00 64.19 222 VAL B O 1
ATOM 4057 N N . ILE B 1 225 ? 15.741 21.985 -25.687 1.00 56.07 223 ILE B N 1
ATOM 4058 C CA . ILE B 1 225 ? 15.964 23.372 -25.274 1.00 54.85 223 ILE B CA 1
ATOM 4059 C C . ILE B 1 225 ? 17.448 23.756 -25.320 1.00 56.71 223 ILE B C 1
ATOM 4060 O O . ILE B 1 225 ? 17.803 24.817 -25.834 1.00 63.30 223 ILE B O 1
ATOM 4065 N N . ALA B 1 226 ? 18.305 22.876 -24.812 1.00 57.06 224 ALA B N 1
ATOM 4066 C CA . ALA B 1 226 ? 19.750 23.094 -24.832 1.00 57.01 224 ALA B CA 1
ATOM 4067 C C . ALA B 1 226 ? 20.298 23.213 -26.261 1.00 57.90 224 ALA B C 1
ATOM 4068 O O . ALA B 1 226 ? 21.128 24.080 -26.539 1.00 62.13 224 ALA B O 1
ATOM 4070 N N . GLY B 1 227 ? 19.814 22.353 -27.156 1.00 53.08 225 GLY B N 1
ATOM 4071 C CA . GLY B 1 227 ? 20.189 22.391 -28.569 1.00 57.81 225 GLY B CA 1
ATOM 4072 C C . GLY B 1 227 ? 19.653 23.624 -29.272 1.00 61.85 225 GLY B C 1
ATOM 4073 O O . GLY B 1 227 ? 20.267 24.129 -30.212 1.00 67.47 225 GLY B O 1
ATOM 4074 N N . ALA B 1 228 ? 18.504 24.105 -28.802 1.00 62.98 226 ALA B N 1
ATOM 4075 C CA . ALA B 1 228 ? 17.903 25.342 -29.285 1.00 59.17 226 ALA B CA 1
ATOM 4076 C C . ALA B 1 228 ? 18.688 26.567 -28.825 1.00 60.79 226 ALA B C 1
ATOM 4077 O O . ALA B 1 228 ? 18.999 27.444 -29.631 1.00 63.25 226 ALA B O 1
ATOM 4079 N N . ASN B 1 229 ? 19.007 26.613 -27.530 1.00 59.11 227 ASN B N 1
ATOM 4080 C CA . ASN B 1 229 ? 19.657 27.765 -26.907 1.00 57.82 227 ASN B CA 1
ATOM 4081 C C . ASN B 1 229 ? 21.058 28.059 -27.423 1.00 64.50 227 ASN B C 1
ATOM 4082 O O . ASN B 1 229 ? 21.526 29.200 -27.356 1.00 71.00 227 ASN B O 1
ATOM 4087 N N . ALA B 1 230 ? 21.726 27.028 -27.928 1.00 65.72 228 ALA B N 1
ATOM 4088 C CA . ALA B 1 230 ? 23.030 27.193 -28.543 1.00 68.73 228 ALA B CA 1
ATOM 4089 C C . ALA B 1 230 ? 22.931 26.883 -30.033 1.00 70.77 228 ALA B C 1
ATOM 4090 O O . ALA B 1 230 ? 23.483 25.894 -30.516 1.00 72.46 228 ALA B O 1
ATOM 4092 N N . GLN B 1 231 ? 22.203 27.739 -30.747 1.00 72.90 229 GLN B N 1
ATOM 4093 C CA . GLN B 1 231 ? 21.992 27.591 -32.186 1.00 75.79 229 GLN B CA 1
ATOM 4094 C C . GLN B 1 231 ? 22.064 28.949 -32.895 1.00 78.40 229 GLN B C 1
ATOM 4095 O O . GLN B 1 231 ? 22.172 29.018 -34.124 1.00 82.70 229 GLN B O 1
ATOM 4101 N N . GLY B 1 232 ? 22.014 30.023 -32.111 1.00 76.65 230 GLY B N 1
ATOM 4102 C CA . GLY B 1 232 ? 22.052 31.381 -32.644 1.00 74.36 230 GLY B CA 1
ATOM 4103 C C . GLY B 1 232 ? 20.706 32.063 -32.519 1.00 73.23 230 GLY B C 1
ATOM 4104 O O . GLY B 1 232 ? 20.183 32.608 -33.492 1.00 75.69 230 GLY B O 1
ATOM 4105 N N . LEU B 1 233 ? 20.149 32.024 -31.312 1.00 73.32 231 LEU B N 1
ATOM 4106 C CA . LEU B 1 233 ? 18.836 32.593 -31.026 1.00 70.54 231 LEU B CA 1
ATOM 4107 C C . LEU B 1 233 ? 18.940 34.033 -30.542 1.00 71.08 231 LEU B C 1
ATOM 4108 O O . LEU B 1 233 ? 19.870 34.384 -29.812 1.00 71.15 231 LEU B O 1
ATOM 4113 N N . ALA B 1 234 ? 17.976 34.854 -30.956 1.00 71.69 232 ALA B N 1
ATOM 4114 C CA . ALA B 1 234 ? 17.910 36.259 -30.555 1.00 72.31 232 ALA B CA 1
ATOM 4115 C C . ALA B 1 234 ? 17.497 36.399 -29.092 1.00 73.20 232 ALA B C 1
ATOM 4116 O O . ALA B 1 234 ? 17.933 37.320 -28.400 1.00 74.88 232 ALA B O 1
ATOM 4118 N N . THR B 1 235 ? 16.655 35.478 -28.634 1.00 73.10 233 THR B N 1
ATOM 4119 C CA . THR B 1 235 ? 16.236 35.419 -27.235 1.00 71.55 233 THR B CA 1
ATOM 4120 C C . THR B 1 235 ? 16.215 33.972 -26.741 1.00 71.13 233 THR B C 1
ATOM 4121 O O . THR B 1 235 ? 15.863 33.058 -27.489 1.00 75.59 233 THR B O 1
ATOM 4125 N N . PHE B 1 236 ? 16.601 33.773 -25.482 1.00 71.03 234 PHE B N 1
ATOM 4126 C CA . PHE B 1 236 ? 16.761 32.430 -24.908 1.00 66.96 234 PHE B CA 1
ATOM 4127 C C . PHE B 1 236 ? 15.447 31.763 -24.493 1.00 59.35 234 PHE B C 1
ATOM 4128 O O . PHE B 1 236 ? 14.571 32.405 -23.906 1.00 50.58 234 PHE B O 1
ATOM 4136 N N . ILE B 1 237 ? 15.329 30.473 -24.816 1.00 56.77 235 ILE B N 1
ATOM 4137 C CA . ILE B 1 237 ? 14.196 29.638 -24.400 1.00 49.78 235 ILE B CA 1
ATOM 4138 C C . ILE B 1 237 ? 14.455 29.122 -22.984 1.00 50.63 235 ILE B C 1
ATOM 4139 O O . ILE B 1 237 ? 15.349 28.298 -22.766 1.00 48.30 235 ILE B O 1
ATOM 4144 N N . ALA B 1 238 ? 13.676 29.626 -22.028 1.00 52.45 236 ALA B N 1
ATOM 4145 C CA . ALA B 1 238 ? 13.833 29.282 -20.615 1.00 53.77 236 ALA B CA 1
ATOM 4146 C C . ALA B 1 238 ? 13.400 27.848 -20.333 1.00 57.86 236 ALA B C 1
ATOM 4147 O O . ALA B 1 238 ? 12.590 27.286 -21.069 1.00 59.72 236 ALA B O 1
ATOM 4149 N N . ASP B 1 239 ? 13.946 27.269 -19.264 1.00 58.15 237 ASP B N 1
ATOM 4150 C CA . ASP B 1 239 ? 13.664 25.882 -18.888 1.00 56.52 237 ASP B CA 1
ATOM 4151 C C . ASP B 1 239 ? 12.256 25.667 -18.337 1.00 55.58 237 ASP B C 1
ATOM 4152 O O . ASP B 1 239 ? 11.757 24.545 -18.351 1.00 59.13 237 ASP B O 1
ATOM 4157 N N . GLY B 1 240 ? 11.621 26.739 -17.863 1.00 54.72 238 GLY B N 1
ATOM 4158 C CA . GLY B 1 240 ? 10.244 26.688 -17.365 1.00 51.04 238 GLY B CA 1
ATOM 4159 C C . GLY B 1 240 ? 9.233 26.295 -18.429 1.00 53.80 238 GLY B C 1
ATOM 4160 O O . GLY B 1 240 ? 8.140 25.817 -18.109 1.00 56.97 238 GLY B O 1
ATOM 4161 N N . TYR B 1 241 ? 9.615 26.484 -19.694 1.00 54.35 239 TYR B N 1
ATOM 4162 C CA . TYR B 1 241 ? 8.812 26.106 -20.863 1.00 53.91 239 TYR B CA 1
ATOM 4163 C C . TYR B 1 241 ? 8.462 24.610 -20.907 1.00 57.58 239 TYR B C 1
ATOM 4164 O O . TYR B 1 241 ? 7.459 24.224 -21.515 1.00 65.08 239 TYR B O 1
ATOM 4173 N N . VAL B 1 242 ? 9.292 23.786 -20.260 1.00 59.11 240 VAL B N 1
ATOM 4174 C CA . VAL B 1 242 ? 9.014 22.361 -20.059 1.00 57.17 240 VAL B CA 1
ATOM 4175 C C . VAL B 1 242 ? 7.692 22.176 -19.317 1.00 55.17 240 VAL B C 1
ATOM 4176 O O . VAL B 1 242 ? 6.793 21.509 -19.826 1.00 60.39 240 VAL B O 1
ATOM 4180 N N . ASP B 1 243 ? 7.577 22.797 -18.140 1.00 55.70 241 ASP B N 1
ATOM 4181 C CA . ASP B 1 243 ? 6.348 22.791 -17.334 1.00 56.33 241 ASP B CA 1
ATOM 4182 C C . ASP B 1 243 ? 5.146 23.366 -18.082 1.00 59.29 241 ASP B C 1
ATOM 4183 O O . ASP B 1 243 ? 4.021 22.897 -17.902 1.00 60.11 241 ASP B O 1
ATOM 4188 N N . ASP B 1 244 ? 5.403 24.382 -18.909 1.00 63.29 242 ASP B N 1
ATOM 4189 C CA . ASP B 1 244 ? 4.383 25.018 -19.742 1.00 59.99 242 ASP B CA 1
ATOM 4190 C C . ASP B 1 244 ? 3.807 24.053 -20.771 1.00 60.05 242 ASP B C 1
ATOM 4191 O O . ASP B 1 244 ? 2.589 23.917 -20.859 1.00 63.21 242 ASP B O 1
ATOM 4196 N N . MET B 1 245 ? 4.679 23.372 -21.523 1.00 58.59 243 MET B N 1
ATOM 4197 C CA . MET B 1 245 ? 4.240 22.404 -22.540 1.00 54.86 243 MET B CA 1
ATOM 4198 C C . MET B 1 245 ? 3.702 21.110 -21.937 1.00 57.07 243 MET B C 1
ATOM 4199 O O . MET B 1 245 ? 2.967 20.379 -22.598 1.00 56.93 243 MET B O 1
ATOM 4204 N N . LEU B 1 246 ? 4.081 20.833 -20.689 1.00 62.47 244 LEU B N 1
ATOM 4205 C CA . LEU B 1 246 ? 3.593 19.667 -19.956 1.00 61.10 244 LEU B CA 1
ATOM 4206 C C . LEU B 1 246 ? 2.137 19.869 -19.543 1.00 62.43 244 LEU B C 1
ATOM 4207 O O . LEU B 1 246 ? 1.310 18.973 -19.711 1.00 65.27 244 LEU B O 1
ATOM 4212 N N . GLU B 1 247 ? 1.835 21.057 -19.019 1.00 63.14 245 GLU B N 1
ATOM 4213 C CA . GLU B 1 247 ? 0.472 21.439 -18.633 1.00 62.99 245 GLU B CA 1
ATOM 4214 C C . GLU B 1 247 ? -0.433 21.699 -19.839 1.00 59.11 245 GLU B C 1
ATOM 4215 O O . GLU B 1 247 ? -1.648 21.533 -19.752 1.00 57.86 245 GLU B O 1
ATOM 4221 N N . PHE B 1 248 ? 0.178 22.112 -20.948 1.00 58.10 246 PHE B N 1
ATOM 4222 C CA . PHE B 1 248 ? -0.505 22.368 -22.219 1.00 59.74 246 PHE B CA 1
ATOM 4223 C C . PHE B 1 248 ? -1.125 21.091 -22.782 1.00 57.14 246 PHE B C 1
ATOM 4224 O O . PHE B 1 248 ? -2.297 21.076 -23.150 1.00 57.81 246 PHE B O 1
ATOM 4232 N N . THR B 1 249 ? -0.326 20.024 -22.823 1.00 60.41 247 THR B N 1
ATOM 4233 C CA . THR B 1 249 ? -0.722 18.726 -23.377 1.00 56.62 247 THR B CA 1
ATOM 4234 C C . THR B 1 249 ? -1.721 18.007 -22.469 1.00 57.97 247 THR B C 1
ATOM 4235 O O . THR B 1 249 ? -2.476 17.145 -22.920 1.00 62.78 247 THR B O 1
ATOM 4239 N N . ASP B 1 250 ? -1.725 18.389 -21.194 1.00 56.72 248 ASP B N 1
ATOM 4240 C CA . ASP B 1 250 ? -2.583 17.794 -20.169 1.00 60.69 248 ASP B CA 1
ATOM 4241 C C . ASP B 1 250 ? -4.074 18.091 -20.387 1.00 58.93 248 ASP B C 1
ATOM 4242 O O . ASP B 1 250 ? -4.938 17.443 -19.787 1.00 59.91 248 ASP B O 1
ATOM 4247 N N . ALA B 1 251 ? -4.366 19.067 -21.247 1.00 52.84 249 ALA B N 1
ATOM 4248 C CA . ALA B 1 251 ? -5.741 19.422 -21.584 1.00 52.52 249 ALA B CA 1
ATOM 4249 C C . ALA B 1 251 ? -6.092 19.122 -23.047 1.00 50.32 249 ALA B C 1
ATOM 4250 O O . ALA B 1 251 ? -7.013 19.721 -23.609 1.00 52.27 249 ALA B O 1
ATOM 4252 N N . MET B 1 252 ? -5.359 18.190 -23.650 1.00 48.50 250 MET B N 1
ATOM 4253 C CA . MET B 1 252 ? -5.616 17.750 -25.024 1.00 48.23 250 MET B CA 1
ATOM 4254 C C . MET B 1 252 ? -6.453 16.479 -25.068 1.00 53.05 250 MET B C 1
ATOM 4255 O O . MET B 1 252 ? -6.852 16.034 -26.149 1.00 55.85 250 MET B O 1
ATOM 4260 N N . GLY B 1 253 ? -6.712 15.903 -23.893 1.00 53.87 251 GLY B N 1
ATOM 4261 C CA . GLY B 1 253 ? -7.450 14.648 -23.776 1.00 53.62 251 GLY B CA 1
ATOM 4262 C C . GLY B 1 253 ? -6.732 13.465 -24.406 1.00 56.76 251 GLY B C 1
ATOM 4263 O O . GLY B 1 253 ? -5.524 13.286 -24.218 1.00 59.37 251 GLY B O 1
ATOM 4264 N N . GLU B 1 254 ? -7.480 12.675 -25.175 1.00 54.17 252 GLU B N 1
ATOM 4265 C CA . GLU B 1 254 ? -6.971 11.451 -25.783 1.00 53.50 252 GLU B CA 1
ATOM 4266 C C . GLU B 1 254 ? -6.455 11.717 -27.198 1.00 52.36 252 GLU B C 1
ATOM 4267 O O . GLU B 1 254 ? -6.870 11.062 -28.160 1.00 60.10 252 GLU B O 1
ATOM 4273 N N . TYR B 1 255 ? -5.542 12.675 -27.327 1.00 48.89 253 TYR B N 1
ATOM 4274 C CA . TYR B 1 255 ? -5.061 13.078 -28.644 1.00 50.34 253 TYR B CA 1
ATOM 4275 C C . TYR B 1 255 ? -3.948 12.177 -29.160 1.00 54.86 253 TYR B C 1
ATOM 4276 O O . TYR B 1 255 ? -2.974 11.890 -28.459 1.00 60.55 253 TYR B O 1
ATOM 4285 N N . LYS B 1 256 ? -4.114 11.724 -30.395 1.00 56.24 254 LYS B N 1
ATOM 4286 C CA . LYS B 1 256 ? -3.072 10.981 -31.082 1.00 49.91 254 LYS B CA 1
ATOM 4287 C C . LYS B 1 256 ? -2.425 11.920 -32.090 1.00 46.68 254 LYS B C 1
ATOM 4288 O O . LYS B 1 256 ? -3.087 12.360 -33.028 1.00 59.89 254 LYS B O 1
ATOM 4294 N N . PRO B 1 257 ? -1.134 12.255 -31.887 1.00 47.36 255 PRO B N 1
ATOM 4295 C CA . PRO B 1 257 ? -0.400 13.184 -32.756 1.00 48.64 255 PRO B CA 1
ATOM 4296 C C . PRO B 1 257 ? -0.213 12.632 -34.161 1.00 47.60 255 PRO B C 1
ATOM 4297 O O . PRO B 1 257 ? -0.508 11.458 -34.403 1.00 49.46 255 PRO B O 1
ATOM 4301 N N . SER B 1 258 ? 0.287 13.476 -35.063 1.00 53.51 256 SER B N 1
ATOM 4302 C CA . SER B 1 258 ? 0.347 13.173 -36.496 1.00 49.34 256 SER B CA 1
ATOM 4303 C C . SER B 1 258 ? 1.184 11.944 -36.821 1.00 51.41 256 SER B C 1
ATOM 4304 O O . SER B 1 258 ? 0.704 11.056 -37.523 1.00 60.29 256 SER B O 1
ATOM 4307 N N . MET B 1 259 ? 2.406 11.889 -36.286 1.00 51.71 257 MET B N 1
ATOM 4308 C CA . MET B 1 259 ? 3.311 10.746 -36.464 1.00 52.57 257 MET B CA 1
ATOM 4309 C C . MET B 1 259 ? 2.705 9.406 -36.043 1.00 52.89 257 MET B C 1
ATOM 4310 O O . MET B 1 259 ? 2.911 8.401 -36.720 1.00 56.71 257 MET B O 1
ATOM 4315 N N . GLU B 1 260 ? 1.970 9.397 -34.929 1.00 50.98 258 GLU B N 1
ATOM 4316 C CA . GLU B 1 260 ? 1.280 8.191 -34.456 1.00 48.15 258 GLU B CA 1
ATOM 4317 C C . GLU B 1 260 ? 0.234 7.700 -35.472 1.00 45.10 258 GLU B C 1
ATOM 4318 O O . GLU B 1 260 ? 0.105 6.497 -35.705 1.00 46.00 258 GLU B O 1
ATOM 4324 N N . ILE B 1 261 ? -0.497 8.642 -36.067 1.00 48.11 259 ILE B N 1
ATOM 4325 C CA . ILE B 1 261 ? -1.524 8.334 -37.063 1.00 52.60 259 ILE B CA 1
ATOM 4326 C C . ILE B 1 261 ? -0.892 7.718 -38.319 1.00 51.49 259 ILE B C 1
ATOM 4327 O O . ILE B 1 261 ? -1.393 6.724 -38.830 1.00 49.71 259 ILE B O 1
ATOM 4332 N N . ASP B 1 262 ? 0.233 8.281 -38.760 1.00 51.15 260 ASP B N 1
ATOM 4333 C CA . ASP B 1 262 ? 1.016 7.746 -39.882 1.00 59.27 260 ASP B CA 1
ATOM 4334 C C . ASP B 1 262 ? 1.526 6.320 -39.635 1.00 62.93 260 ASP B C 1
ATOM 4335 O O . ASP B 1 262 ? 1.519 5.487 -40.546 1.00 67.98 260 ASP B O 1
ATOM 4340 N N . ARG B 1 263 ? 1.975 6.061 -38.405 1.00 59.65 261 ARG B N 1
ATOM 4341 C CA . ARG B 1 263 ? 2.378 4.729 -37.951 1.00 60.77 261 ARG B CA 1
ATOM 4342 C C . ARG B 1 263 ? 1.205 3.748 -38.024 1.00 65.98 261 ARG B C 1
ATOM 4343 O O . ARG B 1 263 ? 1.366 2.615 -38.484 1.00 70.08 261 ARG B O 1
ATOM 4351 N N . GLU B 1 264 ? 0.029 4.203 -37.588 1.00 67.02 262 GLU B N 1
ATOM 4352 C CA . GLU B 1 264 ? -1.195 3.398 -37.612 1.00 70.10 262 GLU B CA 1
ATOM 4353 C C . GLU B 1 264 ? -1.755 3.193 -39.023 1.00 71.20 262 GLU B C 1
ATOM 4354 O O . GLU B 1 264 ? -2.491 2.234 -39.266 1.00 74.38 262 GLU B O 1
ATOM 4360 N N . GLU B 1 265 ? -1.402 4.087 -39.944 1.00 71.91 263 GLU B N 1
ATOM 4361 C CA . GLU B 1 265 ? -1.918 4.041 -41.316 1.00 73.27 263 GLU B CA 1
ATOM 4362 C C . GLU B 1 265 ? -0.962 3.389 -42.318 1.00 72.07 263 GLU B C 1
ATOM 4363 O O . GLU B 1 265 ? -1.288 3.255 -43.498 1.00 72.02 263 GLU B O 1
ATOM 4369 N N . GLY B 1 266 ? 0.215 2.995 -41.844 1.00 71.68 264 GLY B N 1
ATOM 4370 C CA . GLY B 1 266 ? 1.187 2.294 -42.673 1.00 68.73 264 GLY B CA 1
ATOM 4371 C C . GLY B 1 266 ? 1.958 3.161 -43.652 1.00 71.30 264 GLY B C 1
ATOM 4372 O O . GLY B 1 266 ? 2.648 2.637 -44.531 1.00 72.37 264 GLY B O 1
ATOM 4373 N N . ARG B 1 267 ? 1.843 4.482 -43.513 1.00 68.83 265 ARG B N 1
ATOM 4374 C CA . ARG B 1 267 ? 2.621 5.409 -44.338 1.00 71.26 265 ARG B CA 1
ATOM 4375 C C . ARG B 1 267 ? 3.885 5.843 -43.580 1.00 68.96 265 ARG B C 1
ATOM 4376 O O . ARG B 1 267 ? 3.888 5.815 -42.346 1.00 73.56 265 ARG B O 1
ATOM 4384 N N . PRO B 1 268 ? 4.972 6.204 -44.306 1.00 68.67 266 PRO B N 1
ATOM 4385 C CA . PRO B 1 268 ? 6.243 6.582 -43.656 1.00 67.51 266 PRO B CA 1
ATOM 4386 C C . PRO B 1 268 ? 6.169 7.774 -42.691 1.00 65.56 266 PRO B C 1
ATOM 4387 O O . PRO B 1 268 ? 5.203 8.535 -42.710 1.00 70.22 266 PRO B O 1
ATOM 4391 N N . LEU B 1 269 ? 7.194 7.918 -41.857 1.00 64.96 267 LEU B N 1
ATOM 4392 C CA . LEU B 1 269 ? 7.215 8.936 -40.807 1.00 60.66 267 LEU B CA 1
ATOM 4393 C C . LEU B 1 269 ? 8.285 9.995 -41.052 1.00 61.08 267 LEU B C 1
ATOM 4394 O O . LEU B 1 269 ? 9.293 9.736 -41.712 1.00 67.43 267 LEU B O 1
ATOM 4399 N N . GLU B 1 270 ? 8.064 11.178 -40.486 1.00 58.89 268 GLU B N 1
ATOM 4400 C CA . GLU B 1 270 ? 8.942 12.329 -40.680 1.00 54.97 268 GLU B CA 1
ATOM 4401 C C . GLU B 1 270 ? 10.094 12.332 -39.677 1.00 54.34 268 GLU B C 1
ATOM 4402 O O . GLU B 1 270 ? 10.257 13.295 -38.926 1.00 56.34 268 GLU B O 1
ATOM 4408 N N . ILE B 1 271 ? 10.890 11.263 -39.666 1.00 51.04 269 ILE B N 1
ATOM 4409 C CA . ILE B 1 271 ? 12.005 11.135 -38.720 1.00 50.57 269 ILE B CA 1
ATOM 4410 C C . ILE B 1 271 ? 13.166 12.076 -39.060 1.00 53.13 269 ILE B C 1
ATOM 4411 O O . ILE B 1 271 ? 13.837 12.593 -38.161 1.00 48.30 269 ILE B O 1
ATOM 4416 N N . ALA B 1 272 ? 13.400 12.288 -40.354 1.00 50.90 270 ALA B N 1
ATOM 4417 C CA . ALA B 1 272 ? 14.516 13.115 -40.804 1.00 50.00 270 ALA B CA 1
ATOM 4418 C C . ALA B 1 272 ? 14.378 14.570 -40.350 1.00 50.53 270 ALA B C 1
ATOM 4419 O O . ALA B 1 272 ? 15.314 15.142 -39.792 1.00 46.61 270 ALA B O 1
ATOM 4421 N N . ALA B 1 273 ? 13.196 15.147 -40.557 1.00 52.38 271 ALA B N 1
ATOM 4422 C CA . ALA B 1 273 ? 12.974 16.561 -40.279 1.00 50.77 271 ALA B CA 1
ATOM 4423 C C . ALA B 1 273 ? 12.721 16.853 -38.802 1.00 54.51 271 ALA B C 1
ATOM 4424 O O . ALA B 1 273 ? 13.208 17.853 -38.275 1.00 58.50 271 ALA B O 1
ATOM 4426 N N . ILE B 1 274 ? 11.959 15.985 -38.139 1.00 56.48 272 ILE B N 1
ATOM 4427 C CA . ILE B 1 274 ? 11.630 16.179 -36.725 1.00 58.68 272 ILE B CA 1
ATOM 4428 C C . ILE B 1 274 ? 12.795 15.812 -35.792 1.00 57.91 272 ILE B C 1
ATOM 4429 O O . ILE B 1 274 ? 13.004 16.483 -34.783 1.00 58.08 272 ILE B O 1
ATOM 4434 N N . PHE B 1 275 ? 13.574 14.787 -36.147 1.00 59.35 273 PHE B N 1
ATOM 4435 C CA . PHE B 1 275 ? 14.605 14.256 -35.233 1.00 54.40 273 PHE B CA 1
ATOM 4436 C C . PHE B 1 275 ? 16.056 14.433 -35.668 1.00 54.65 273 PHE B C 1
ATOM 4437 O O . PHE B 1 275 ? 16.840 15.049 -34.944 1.00 57.71 273 PHE B O 1
ATOM 4445 N N . ARG B 1 276 ? 16.404 13.890 -36.835 1.00 52.97 274 ARG B N 1
ATOM 4446 C CA . ARG B 1 276 ? 17.802 13.801 -37.283 1.00 42.83 274 ARG B CA 1
ATOM 4447 C C . ARG B 1 276 ? 18.411 15.165 -37.551 1.00 43.18 274 ARG B C 1
ATOM 4448 O O . ARG B 1 276 ? 19.583 15.403 -37.248 1.00 39.97 274 ARG B O 1
ATOM 4456 N N . THR B 1 277 ? 17.596 16.056 -38.106 1.00 47.59 275 THR B N 1
ATOM 4457 C CA . THR B 1 277 ? 18.028 17.411 -38.440 1.00 48.02 275 THR B CA 1
ATOM 4458 C C . THR B 1 277 ? 18.299 18.274 -37.197 1.00 45.13 275 THR B C 1
ATOM 4459 O O . THR B 1 277 ? 19.386 18.844 -37.107 1.00 47.35 275 THR B O 1
ATOM 4463 N N . PRO B 1 278 ? 17.335 18.373 -36.239 1.00 50.36 276 PRO B N 1
ATOM 4464 C CA . PRO B 1 278 ? 17.690 19.028 -34.969 1.00 49.97 276 PRO B CA 1
ATOM 4465 C C . PRO B 1 278 ? 18.890 18.410 -34.248 1.00 45.73 276 PRO B C 1
ATOM 4466 O O . PRO B 1 278 ? 19.644 19.135 -33.598 1.00 53.41 276 PRO B O 1
ATOM 4470 N N . LEU B 1 279 ? 19.063 17.094 -34.371 1.00 37.92 277 LEU B N 1
ATOM 4471 C CA . LEU B 1 279 ? 20.239 16.413 -33.826 1.00 38.39 277 LEU B CA 1
ATOM 4472 C C . LEU B 1 279 ? 21.524 16.837 -34.518 1.00 43.29 277 LEU B C 1
ATOM 4473 O O . LEU B 1 279 ? 22.543 17.054 -33.850 1.00 40.82 277 LEU B O 1
ATOM 4478 N N . ALA B 1 280 ? 21.469 16.947 -35.850 1.00 43.55 278 ALA B N 1
ATOM 4479 C CA . ALA B 1 280 ? 22.605 17.398 -36.653 1.00 37.04 278 ALA B CA 1
ATOM 4480 C C . ALA B 1 280 ? 22.997 18.826 -36.283 1.00 40.03 278 ALA B C 1
ATOM 4481 O O . ALA B 1 280 ? 24.176 19.121 -36.120 1.00 39.44 278 ALA B O 1
ATOM 4483 N N . TYR B 1 281 ? 21.998 19.693 -36.125 1.00 45.56 279 TYR B N 1
ATOM 4484 C CA . TYR B 1 281 ? 22.208 21.075 -35.694 1.00 50.71 279 TYR B CA 1
ATOM 4485 C C . TYR B 1 281 ? 22.742 21.164 -34.266 1.00 55.17 279 TYR B C 1
ATOM 4486 O O . TYR B 1 281 ? 23.506 22.073 -33.944 1.00 60.19 279 TYR B O 1
ATOM 4495 N N . GLY B 1 282 ? 22.334 20.217 -33.422 1.00 55.09 280 GLY B N 1
ATOM 4496 C CA . GLY B 1 282 ? 22.785 20.155 -32.038 1.00 56.70 280 GLY B CA 1
ATOM 4497 C C . GLY B 1 282 ? 24.208 19.651 -31.913 1.00 59.20 280 GLY B C 1
ATOM 4498 O O . GLY B 1 282 ? 24.983 20.160 -31.100 1.00 62.76 280 GLY B O 1
ATOM 4499 N N . ALA B 1 283 ? 24.546 18.649 -32.723 1.00 61.34 281 ALA B N 1
ATOM 4500 C CA . ALA B 1 283 ? 25.902 18.089 -32.775 1.00 62.01 281 ALA B CA 1
ATOM 4501 C C . ALA B 1 283 ? 26.874 18.999 -33.527 1.00 62.24 281 ALA B C 1
ATOM 4502 O O . ALA B 1 283 ? 28.090 18.870 -33.381 1.00 65.50 281 ALA B O 1
ATOM 4504 N N . ARG B 1 284 ? 26.327 19.908 -34.334 1.00 62.99 282 ARG B N 1
ATOM 4505 C CA . ARG B 1 284 ? 27.099 20.942 -35.020 1.00 65.88 282 ARG B CA 1
ATOM 4506 C C . ARG B 1 284 ? 27.719 21.908 -34.010 1.00 64.80 282 ARG B C 1
ATOM 4507 O O . ARG B 1 284 ? 28.825 22.411 -34.214 1.00 64.73 282 ARG B O 1
ATOM 4515 N N . GLU B 1 285 ? 26.996 22.157 -32.922 1.00 65.21 283 GLU B N 1
ATOM 4516 C CA . GLU B 1 285 ? 27.467 23.037 -31.858 1.00 66.50 283 GLU B CA 1
ATOM 4517 C C . GLU B 1 285 ? 27.937 22.253 -30.637 1.00 65.00 283 GLU B C 1
ATOM 4518 O O . GLU B 1 285 ? 28.315 22.843 -29.624 1.00 68.09 283 GLU B O 1
ATOM 4524 N N . GLY B 1 286 ? 27.909 20.925 -30.749 1.00 66.01 284 GLY B N 1
ATOM 4525 C CA . GLY B 1 286 ? 28.425 20.023 -29.719 1.00 64.70 284 GLY B CA 1
ATOM 4526 C C . GLY B 1 286 ? 27.621 19.989 -28.433 1.00 62.28 284 GLY B C 1
ATOM 4527 O O . GLY B 1 286 ? 28.155 20.264 -27.358 1.00 58.21 284 GLY B O 1
ATOM 4528 N N . ILE B 1 287 ? 26.338 19.656 -28.544 1.00 60.23 285 ILE B N 1
ATOM 4529 C CA . ILE B 1 287 ? 25.468 19.526 -27.375 1.00 58.35 285 ILE B CA 1
ATOM 4530 C C . ILE B 1 287 ? 24.977 18.087 -27.242 1.00 62.35 285 ILE B C 1
ATOM 4531 O O . ILE B 1 287 ? 24.507 17.486 -28.219 1.00 58.58 285 ILE B O 1
ATOM 4536 N N . ALA B 1 288 ? 25.123 17.547 -26.031 1.00 62.11 286 ALA B N 1
ATOM 4537 C CA . ALA B 1 288 ? 24.659 16.208 -25.685 1.00 60.57 286 ALA B CA 1
ATOM 4538 C C . ALA B 1 288 ? 23.137 16.086 -25.784 1.00 60.32 286 ALA B C 1
ATOM 4539 O O . ALA B 1 288 ? 22.397 16.746 -25.052 1.00 60.89 286 ALA B O 1
ATOM 4541 N N . MET B 1 289 ? 22.679 15.252 -26.715 1.00 61.01 287 MET B N 1
ATOM 4542 C CA . MET B 1 289 ? 21.253 14.950 -26.854 1.00 61.62 287 MET B CA 1
ATOM 4543 C C . MET B 1 289 ? 21.007 13.436 -26.991 1.00 61.80 287 MET B C 1
ATOM 4544 O O . MET B 1 289 ? 20.541 12.983 -28.043 1.00 61.49 287 MET B O 1
ATOM 4549 N N . PRO B 1 290 ? 21.317 12.651 -25.927 1.00 55.62 288 PRO B N 1
ATOM 4550 C CA . PRO B 1 290 ? 21.257 11.191 -26.018 1.00 54.02 288 PRO B CA 1
ATOM 4551 C C . PRO B 1 290 ? 19.849 10.608 -26.112 1.00 55.06 288 PRO B C 1
ATOM 4552 O O . PRO B 1 290 ? 19.656 9.599 -26.799 1.00 54.65 288 PRO B O 1
ATOM 4556 N N . ARG B 1 291 ? 18.888 11.223 -25.422 1.00 53.27 289 ARG B N 1
ATOM 4557 C CA . ARG B 1 291 ? 17.513 10.717 -25.392 1.00 48.13 289 ARG B CA 1
ATOM 4558 C C . ARG B 1 291 ? 16.786 10.931 -26.716 1.00 45.79 289 ARG B C 1
ATOM 4559 O O . ARG B 1 291 ? 15.986 10.092 -27.127 1.00 46.65 289 ARG B O 1
ATOM 4567 N N . VAL B 1 292 ? 17.063 12.056 -27.370 1.00 45.80 290 VAL B N 1
ATOM 4568 C CA . VAL B 1 292 ? 16.520 12.334 -28.701 1.00 45.33 290 VAL B CA 1
ATOM 4569 C C . VAL B 1 292 ? 17.072 11.312 -29.696 1.00 43.90 290 VAL B C 1
ATOM 4570 O O . VAL B 1 292 ? 16.302 10.676 -30.411 1.00 43.42 290 VAL B O 1
ATOM 4574 N N . GLU B 1 293 ? 18.396 11.131 -29.687 1.00 48.86 291 GLU B N 1
ATOM 4575 C CA . GLU B 1 293 ? 19.092 10.163 -30.541 1.00 52.58 291 GLU B CA 1
ATOM 4576 C C . GLU B 1 293 ? 18.577 8.743 -30.396 1.00 52.28 291 GLU B C 1
ATOM 4577 O O . GLU B 1 293 ? 18.373 8.053 -31.396 1.00 56.80 291 GLU B O 1
ATOM 4583 N N . MET B 1 294 ? 18.381 8.323 -29.148 1.00 49.41 292 MET B N 1
ATOM 4584 C CA . MET B 1 294 ? 17.836 7.011 -28.817 1.00 44.59 292 MET B CA 1
ATOM 4585 C C . MET B 1 294 ? 16.418 6.865 -29.361 1.00 45.63 292 MET B C 1
ATOM 4586 O O . MET B 1 294 ? 16.077 5.833 -29.937 1.00 43.29 292 MET B O 1
ATOM 4591 N N . LEU B 1 295 ? 15.614 7.910 -29.183 1.00 47.87 293 LEU B N 1
ATOM 4592 C CA . LEU B 1 295 ? 14.243 7.947 -29.681 1.00 50.39 293 LEU B CA 1
ATOM 4593 C C . LEU B 1 295 ? 14.194 7.879 -31.202 1.00 51.10 293 LEU B C 1
ATOM 4594 O O . LEU B 1 295 ? 13.409 7.114 -31.758 1.00 57.68 293 LEU B O 1
ATOM 4599 N N . ALA B 1 296 ? 15.038 8.681 -31.851 1.00 49.19 294 ALA B N 1
ATOM 4600 C CA . ALA B 1 296 ? 15.181 8.710 -33.308 1.00 52.34 294 ALA B CA 1
ATOM 4601 C C . ALA B 1 296 ? 15.505 7.329 -33.884 1.00 55.37 294 ALA B C 1
ATOM 4602 O O . ALA B 1 296 ? 14.862 6.876 -34.835 1.00 58.42 294 ALA B O 1
ATOM 4604 N N . THR B 1 297 ? 16.493 6.675 -33.274 1.00 54.76 295 THR B N 1
ATOM 4605 C CA . THR B 1 297 ? 16.978 5.357 -33.673 1.00 51.33 295 THR B CA 1
ATOM 4606 C C . THR B 1 297 ? 15.913 4.267 -33.532 1.00 50.84 295 THR B C 1
ATOM 4607 O O . THR B 1 297 ? 15.703 3.481 -34.463 1.00 59.84 295 THR B O 1
ATOM 4611 N N . LEU B 1 298 ? 15.241 4.239 -32.381 1.00 43.50 296 LEU B N 1
ATOM 4612 C CA . LEU B 1 298 ? 14.202 3.245 -32.089 1.00 44.84 296 LEU B CA 1
ATOM 4613 C C . LEU B 1 298 ? 13.012 3.394 -33.026 1.00 40.62 296 LEU B C 1
ATOM 4614 O O . LEU B 1 298 ? 12.366 2.413 -33.388 1.00 38.40 296 LEU B O 1
ATOM 4619 N N . LEU B 1 299 ? 12.733 4.634 -33.403 1.00 36.45 297 LEU B N 1
ATOM 4620 C CA . LEU B 1 299 ? 11.619 4.964 -34.262 1.00 43.58 297 LEU B CA 1
ATOM 4621 C C . LEU B 1 299 ? 11.821 4.382 -35.665 1.00 49.48 297 LEU B C 1
ATOM 4622 O O . LEU B 1 299 ? 10.925 3.730 -36.205 1.00 48.43 297 LEU B O 1
ATOM 4627 N N . GLU B 1 300 ? 13.009 4.587 -36.233 1.00 50.17 298 GLU B N 1
ATOM 4628 C CA . GLU B 1 300 ? 13.330 4.022 -37.550 1.00 56.70 298 GLU B CA 1
ATOM 4629 C C . GLU B 1 300 ? 13.660 2.526 -37.499 1.00 56.22 298 GLU B C 1
ATOM 4630 O O . GLU B 1 300 ? 13.649 1.855 -38.532 1.00 57.20 298 GLU B O 1
ATOM 4636 N N . GLN B 1 301 ? 13.953 2.017 -36.303 1.00 53.57 299 GLN B N 1
ATOM 4637 C CA . GLN B 1 301 ? 14.018 0.575 -36.072 1.00 53.47 299 GLN B CA 1
ATOM 4638 C C . GLN B 1 301 ? 12.640 -0.076 -36.095 1.00 55.58 299 GLN B C 1
ATOM 4639 O O . GLN B 1 301 ? 12.494 -1.200 -36.574 1.00 58.83 299 GLN B O 1
ATOM 4645 N N . ALA B 1 302 ? 11.643 0.633 -35.565 1.00 56.58 300 ALA B N 1
ATOM 4646 C CA . ALA B 1 302 ? 10.306 0.080 -35.355 1.00 57.63 300 ALA B CA 1
ATOM 4647 C C . ALA B 1 302 ? 9.511 -0.044 -36.648 1.00 58.84 300 ALA B C 1
ATOM 4648 O O . ALA B 1 302 ? 8.719 -0.974 -36.811 1.00 56.76 300 ALA B O 1
ATOM 4650 N N . THR B 1 303 ? 9.731 0.896 -37.561 1.00 63.94 301 THR B N 1
ATOM 4651 C CA . THR B 1 303 ? 9.001 0.935 -38.824 1.00 67.98 301 THR B CA 1
ATOM 4652 C C . THR B 1 303 ? 9.827 0.415 -39.987 1.00 75.00 301 THR B C 1
ATOM 4653 O O . THR B 1 303 ? 9.278 0.027 -41.023 1.00 79.46 301 THR B O 1
ATOM 4657 N N . GLY B 1 304 ? 11.145 0.411 -39.814 1.00 77.68 302 GLY B N 1
ATOM 4658 C CA . GLY B 1 304 ? 12.050 0.035 -40.888 1.00 81.77 302 GLY B CA 1
ATOM 4659 C C . GLY B 1 304 ? 12.197 1.179 -41.871 1.00 79.80 302 GLY B C 1
ATOM 4660 O O . GLY B 1 304 ? 12.458 0.952 -43.059 1.00 84.65 302 GLY B O 1
ATOM 4661 N N . LEU C 1 3 ? -14.134 75.460 2.364 1.00 60.45 1 LEU C N 1
ATOM 4662 C CA . LEU C 1 3 ? -14.804 74.486 1.454 1.00 60.37 1 LEU C CA 1
ATOM 4663 C C . LEU C 1 3 ? -16.314 74.405 1.650 1.00 58.19 1 LEU C C 1
ATOM 4664 O O . LEU C 1 3 ? -16.860 74.920 2.629 1.00 57.29 1 LEU C O 1
ATOM 4669 N N . ARG C 1 4 ? -16.969 73.738 0.703 1.00 58.66 2 ARG C N 1
ATOM 4670 C CA . ARG C 1 4 ? -18.420 73.609 0.667 1.00 57.24 2 ARG C CA 1
ATOM 4671 C C . ARG C 1 4 ? -18.856 72.235 1.191 1.00 58.31 2 ARG C C 1
ATOM 4672 O O . ARG C 1 4 ? -18.580 71.197 0.578 1.00 53.65 2 ARG C O 1
ATOM 4680 N N . ILE C 1 5 ? -19.550 72.248 2.327 1.00 59.41 3 ILE C N 1
ATOM 4681 C CA . ILE C 1 5 ? -19.850 71.035 3.085 1.00 56.82 3 ILE C CA 1
ATOM 4682 C C . ILE C 1 5 ? -21.353 70.768 3.198 1.00 54.80 3 ILE C C 1
ATOM 4683 O O . ILE C 1 5 ? -22.131 71.676 3.484 1.00 55.48 3 ILE C O 1
ATOM 4688 N N . ALA C 1 6 ? -21.750 69.521 2.947 1.00 51.43 4 ALA C N 1
ATOM 4689 C CA . ALA C 1 6 ? -23.109 69.070 3.228 1.00 50.74 4 ALA C CA 1
ATOM 4690 C C . ALA C 1 6 ? -23.117 68.088 4.388 1.00 46.38 4 ALA C C 1
ATOM 4691 O O . ALA C 1 6 ? -22.293 67.176 4.440 1.00 49.61 4 ALA C O 1
ATOM 4693 N N . ILE C 1 7 ? -24.053 68.275 5.313 1.00 47.87 5 ILE C N 1
ATOM 4694 C CA . ILE C 1 7 ? -24.220 67.347 6.434 1.00 51.79 5 ILE C CA 1
ATOM 4695 C C . ILE C 1 7 ? -25.456 66.479 6.224 1.00 50.64 5 ILE C C 1
ATOM 4696 O O . ILE C 1 7 ? -26.579 66.974 6.301 1.00 53.01 5 ILE C O 1
ATOM 4701 N N . VAL C 1 8 ? -25.253 65.192 5.948 1.00 53.98 6 VAL C N 1
ATOM 4702 C CA . VAL C 1 8 ? -26.380 64.253 5.870 1.00 57.63 6 VAL C CA 1
ATOM 4703 C C . VAL C 1 8 ? -26.405 63.354 7.106 1.00 54.22 6 VAL C C 1
ATOM 4704 O O . VAL C 1 8 ? -25.371 62.843 7.544 1.00 54.32 6 VAL C O 1
ATOM 4708 N N . GLY C 1 9 ? -27.590 63.196 7.682 1.00 56.69 7 GLY C N 1
ATOM 4709 C CA . GLY C 1 9 ? -27.728 62.542 8.976 1.00 60.03 7 GLY C CA 1
ATOM 4710 C C . GLY C 1 9 ? -27.334 63.524 10.060 1.00 63.80 7 GLY C C 1
ATOM 4711 O O . GLY C 1 9 ? -26.187 63.537 10.513 1.00 66.76 7 GLY C O 1
ATOM 4712 N N . ALA C 1 10 ? -28.295 64.346 10.471 1.00 65.67 8 ALA C N 1
ATOM 4713 C CA . ALA C 1 10 ? -28.045 65.449 11.394 1.00 66.14 8 ALA C CA 1
ATOM 4714 C C . ALA C 1 10 ? -28.322 65.098 12.865 1.00 68.22 8 ALA C C 1
ATOM 4715 O O . ALA C 1 10 ? -29.149 65.734 13.525 1.00 67.04 8 ALA C O 1
ATOM 4717 N N . GLY C 1 11 ? -27.614 64.093 13.377 1.00 70.73 9 GLY C N 1
ATOM 4718 C CA . GLY C 1 11 ? -27.739 63.688 14.780 1.00 72.46 9 GLY C CA 1
ATOM 4719 C C . GLY C 1 11 ? -26.874 64.532 15.700 1.00 73.69 9 GLY C C 1
ATOM 4720 O O . GLY C 1 11 ? -26.690 65.720 15.461 1.00 72.83 9 GLY C O 1
ATOM 4721 N N . ALA C 1 12 ? -26.336 63.922 16.752 1.00 75.81 10 ALA C N 1
ATOM 4722 C CA . ALA C 1 12 ? -25.527 64.655 17.728 1.00 75.58 10 ALA C CA 1
ATOM 4723 C C . ALA C 1 12 ? -24.095 64.854 17.247 1.00 73.19 10 ALA C C 1
ATOM 4724 O O . ALA C 1 12 ? -23.405 65.761 17.697 1.00 76.78 10 ALA C O 1
ATOM 4726 N N . LEU C 1 13 ? -23.661 64.000 16.328 1.00 70.78 11 LEU C N 1
ATOM 4727 C CA . LEU C 1 13 ? -22.302 64.031 15.804 1.00 68.45 11 LEU C CA 1
ATOM 4728 C C . LEU C 1 13 ? -22.195 65.014 14.640 1.00 65.83 11 LEU C C 1
ATOM 4729 O O . LEU C 1 13 ? -21.335 65.894 14.641 1.00 63.97 11 LEU C O 1
ATOM 4734 N N . GLY C 1 14 ? -23.080 64.854 13.658 1.00 67.47 12 GLY C N 1
ATOM 4735 C CA . GLY C 1 14 ? -23.087 65.673 12.446 1.00 64.11 12 GLY C CA 1
ATOM 4736 C C . GLY C 1 14 ? -23.479 67.120 12.670 1.00 62.07 12 GLY C C 1
ATOM 4737 O O . GLY C 1 14 ? -22.989 68.012 11.973 1.00 63.50 12 GLY C O 1
ATOM 4738 N N . LEU C 1 15 ? -24.365 67.354 13.636 1.00 59.94 13 LEU C N 1
ATOM 4739 C CA . LEU C 1 15 ? -24.737 68.715 14.015 1.00 61.54 13 LEU C CA 1
ATOM 4740 C C . LEU C 1 15 ? -23.631 69.410 14.800 1.00 59.41 13 LEU C C 1
ATOM 4741 O O . LEU C 1 15 ? -23.501 70.629 14.728 1.00 59.63 13 LEU C O 1
ATOM 4746 N N . TYR C 1 16 ? -22.846 68.638 15.549 1.00 56.27 14 TYR C N 1
ATOM 4747 C CA . TYR C 1 16 ? -21.745 69.202 16.329 1.00 58.16 14 TYR C CA 1
ATOM 4748 C C . TYR C 1 16 ? -20.558 69.574 15.446 1.00 54.30 14 TYR C C 1
ATOM 4749 O O . TYR C 1 16 ? -20.063 70.700 15.506 1.00 57.35 14 TYR C O 1
ATOM 4758 N N . TYR C 1 17 ? -20.113 68.624 14.630 1.00 55.83 15 TYR C N 1
ATOM 4759 C CA . TYR C 1 17 ? -19.008 68.854 13.708 1.00 55.71 15 TYR C CA 1
ATOM 4760 C C . TYR C 1 17 ? -19.370 69.843 12.606 1.00 56.93 15 TYR C C 1
ATOM 4761 O O . TYR C 1 17 ? -18.518 70.601 12.153 1.00 60.53 15 TYR C O 1
ATOM 4770 N N . GLY C 1 18 ? -20.635 69.835 12.191 1.00 56.17 16 GLY C N 1
ATOM 4771 C CA . GLY C 1 18 ? -21.138 70.790 11.207 1.00 57.54 16 GLY C CA 1
ATOM 4772 C C . GLY C 1 18 ? -21.119 72.217 11.722 1.00 57.49 16 GLY C C 1
ATOM 4773 O O . GLY C 1 18 ? -20.782 73.144 10.982 1.00 57.88 16 GLY C O 1
ATOM 4774 N N . ALA C 1 19 ? -21.474 72.380 12.998 1.00 59.75 17 ALA C N 1
ATOM 4775 C CA . ALA C 1 19 ? -21.470 73.679 13.670 1.00 59.37 17 ALA C CA 1
ATOM 4776 C C . ALA C 1 19 ? -20.068 74.240 13.848 1.00 58.39 17 ALA C C 1
ATOM 4777 O O . ALA C 1 19 ? -19.853 75.430 13.632 1.00 61.31 17 ALA C O 1
ATOM 4779 N N . LEU C 1 20 ? -19.124 73.383 14.239 1.00 55.44 18 LEU C N 1
ATOM 4780 C CA . LEU C 1 20 ? -17.740 73.805 14.477 1.00 53.96 18 LEU C CA 1
ATOM 4781 C C . LEU C 1 20 ? -17.027 74.246 13.207 1.00 54.08 18 LEU C C 1
ATOM 4782 O O . LEU C 1 20 ? -16.185 75.144 13.247 1.00 61.73 18 LEU C O 1
ATOM 4787 N N . LEU C 1 21 ? -17.370 73.609 12.091 1.00 52.02 19 LEU C N 1
ATOM 4788 C CA . LEU C 1 21 ? -16.778 73.933 10.799 1.00 53.85 19 LEU C CA 1
ATOM 4789 C C . LEU C 1 21 ? -17.224 75.302 10.296 1.00 56.93 19 LEU C C 1
ATOM 4790 O O . LEU C 1 21 ? -16.384 76.112 9.898 1.00 60.56 19 LEU C O 1
ATOM 4795 N N . GLN C 1 22 ? -18.529 75.576 10.348 1.00 57.22 20 GLN C N 1
ATOM 4796 C CA . GLN C 1 22 ? -19.044 76.887 9.928 1.00 58.97 20 GLN C CA 1
ATOM 4797 C C . GLN C 1 22 ? -18.719 78.013 10.920 1.00 61.33 20 GLN C C 1
ATOM 4798 O O . GLN C 1 22 ? -18.753 79.193 10.554 1.00 62.98 20 GLN C O 1
ATOM 4804 N N . ARG C 1 23 ? -18.392 77.640 12.159 1.00 62.85 21 ARG C N 1
ATOM 4805 C CA . ARG C 1 23 ? -17.887 78.583 13.158 1.00 64.45 21 ARG C CA 1
ATOM 4806 C C . ARG C 1 23 ? -16.468 79.030 12.802 1.00 63.66 21 ARG C C 1
ATOM 4807 O O . ARG C 1 23 ? -16.094 80.172 13.064 1.00 65.44 21 ARG C O 1
ATOM 4815 N N . SER C 1 24 ? -15.686 78.132 12.202 1.00 63.18 22 SER C N 1
ATOM 4816 C CA . SER C 1 24 ? -14.343 78.477 11.729 1.00 63.37 22 SER C CA 1
ATOM 4817 C C . SER C 1 24 ? -14.365 79.051 10.310 1.00 62.94 22 SER C C 1
ATOM 4818 O O . SER C 1 24 ? -13.313 79.231 9.689 1.00 62.56 22 SER C O 1
ATOM 4821 N N . GLY C 1 25 ? -15.567 79.332 9.808 1.00 62.88 23 GLY C N 1
ATOM 4822 C CA . GLY C 1 25 ? -15.748 79.979 8.514 1.00 63.10 23 GLY C CA 1
ATOM 4823 C C . GLY C 1 25 ? -15.713 79.019 7.342 1.00 62.38 23 GLY C C 1
ATOM 4824 O O . GLY C 1 25 ? -14.895 79.165 6.434 1.00 63.62 23 GLY C O 1
ATOM 4825 N N . GLU C 1 26 ? -16.599 78.029 7.369 1.00 61.23 24 GLU C N 1
ATOM 4826 C CA . GLU C 1 26 ? -16.752 77.109 6.252 1.00 59.30 24 GLU C CA 1
ATOM 4827 C C . GLU C 1 26 ? -18.203 77.135 5.794 1.00 58.68 24 GLU C C 1
ATOM 4828 O O . GLU C 1 26 ? -19.101 77.459 6.574 1.00 56.43 24 GLU C O 1
ATOM 4834 N N . ASP C 1 27 ? -18.429 76.800 4.529 1.00 58.27 25 ASP C N 1
ATOM 4835 C CA . ASP C 1 27 ? -19.776 76.803 3.976 1.00 59.09 25 ASP C CA 1
ATOM 4836 C C . ASP C 1 27 ? -20.480 75.474 4.256 1.00 58.48 25 ASP C C 1
ATOM 4837 O O . ASP C 1 27 ? -20.346 74.513 3.496 1.00 60.21 25 ASP C O 1
ATOM 4842 N N . VAL C 1 28 ? -21.227 75.432 5.355 1.00 56.13 26 VAL C N 1
ATOM 4843 C CA . VAL C 1 28 ? -21.868 74.199 5.805 1.00 55.57 26 VAL C CA 1
ATOM 4844 C C . VAL C 1 28 ? -23.378 74.221 5.541 1.00 60.30 26 VAL C C 1
ATOM 4845 O O . VAL C 1 28 ? -24.093 75.108 6.012 1.00 67.82 26 VAL C O 1
ATOM 4849 N N . HIS C 1 29 ? -23.841 73.237 4.775 1.00 57.55 27 HIS C N 1
ATOM 4850 C CA . HIS C 1 29 ? -25.237 73.130 4.375 1.00 56.88 27 HIS C CA 1
ATOM 4851 C C . HIS C 1 29 ? -25.866 71.928 5.066 1.00 58.14 27 HIS C C 1
ATOM 4852 O O . HIS C 1 29 ? -25.503 70.784 4.789 1.00 56.23 27 HIS C O 1
ATOM 4859 N N . PHE C 1 30 ? -26.809 72.184 5.964 1.00 58.88 28 PHE C N 1
ATOM 4860 C CA . PHE C 1 30 ? -27.420 71.115 6.750 1.00 57.95 28 PHE C CA 1
ATOM 4861 C C . PHE C 1 30 ? -28.622 70.495 6.049 1.00 59.89 28 PHE C C 1
ATOM 4862 O O . PHE C 1 30 ? -29.424 71.195 5.428 1.00 63.52 28 PHE C O 1
ATOM 4870 N N . LEU C 1 31 ? -28.732 69.175 6.149 1.00 61.35 29 LEU C N 1
ATOM 4871 C CA . LEU C 1 31 ? -29.904 68.459 5.669 1.00 65.92 29 LEU C CA 1
ATOM 4872 C C . LEU C 1 31 ? -30.694 67.968 6.878 1.00 69.27 29 LEU C C 1
ATOM 4873 O O . LEU C 1 31 ? -30.271 67.046 7.580 1.00 68.79 29 LEU C O 1
ATOM 4878 N N . LEU C 1 32 ? -31.837 68.607 7.117 1.00 74.08 30 LEU C N 1
ATOM 4879 C CA . LEU C 1 32 ? -32.639 68.358 8.314 1.00 77.30 30 LEU C CA 1
ATOM 4880 C C . LEU C 1 32 ? -33.905 67.577 8.001 1.00 81.54 30 LEU C C 1
ATOM 4881 O O . LEU C 1 32 ? -34.517 67.758 6.945 1.00 83.46 30 LEU C O 1
ATOM 4886 N N . ARG C 1 33 ? -34.294 66.714 8.935 1.00 86.36 31 ARG C N 1
ATOM 4887 C CA . ARG C 1 33 ? -35.512 65.931 8.806 1.00 90.50 31 ARG C CA 1
ATOM 4888 C C . ARG C 1 33 ? -36.500 66.295 9.911 1.00 94.06 31 ARG C C 1
ATOM 4889 O O . ARG C 1 33 ? -37.524 66.926 9.643 1.00 95.95 31 ARG C O 1
ATOM 4897 N N . ARG C 1 34 ? -36.171 65.905 11.143 1.00 98.13 32 ARG C N 1
ATOM 4898 C CA . ARG C 1 34 ? -37.057 66.048 12.304 1.00 101.66 32 ARG C CA 1
ATOM 4899 C C . ARG C 1 34 ? -37.363 67.504 12.668 1.00 101.82 32 ARG C C 1
ATOM 4900 O O . ARG C 1 34 ? -38.521 67.861 12.899 1.00 103.59 32 ARG C O 1
ATOM 4908 N N . ASP C 1 35 ? -36.331 68.342 12.692 1.00 101.36 33 ASP C N 1
ATOM 4909 C CA . ASP C 1 35 ? -36.486 69.729 13.128 1.00 101.21 33 ASP C CA 1
ATOM 4910 C C . ASP C 1 35 ? -35.859 70.754 12.178 1.00 98.28 33 ASP C C 1
ATOM 4911 O O . ASP C 1 35 ? -34.909 71.451 12.534 1.00 95.48 33 ASP C O 1
ATOM 4916 N N . TYR C 1 36 ? -36.405 70.838 10.968 1.00 95.57 34 TYR C N 1
ATOM 4917 C CA . TYR C 1 36 ? -36.010 71.865 10.007 1.00 93.33 34 TYR C CA 1
ATOM 4918 C C . TYR C 1 36 ? -36.605 73.208 10.413 1.00 93.15 34 TYR C C 1
ATOM 4919 O O . TYR C 1 36 ? -35.926 74.234 10.386 1.00 91.87 34 TYR C O 1
ATOM 4928 N N . GLU C 1 37 ? -37.880 73.172 10.794 1.00 93.90 35 GLU C N 1
ATOM 4929 C CA . GLU C 1 37 ? -38.682 74.362 11.087 1.00 93.97 35 GLU C CA 1
ATOM 4930 C C . GLU C 1 37 ? -38.207 75.164 12.302 1.00 91.98 35 GLU C C 1
ATOM 4931 O O . GLU C 1 37 ? -38.475 76.363 12.400 1.00 93.14 35 GLU C O 1
ATOM 4937 N N . ALA C 1 38 ? -37.498 74.502 13.212 1.00 90.27 36 ALA C N 1
ATOM 4938 C CA . ALA C 1 38 ? -36.966 75.153 14.405 1.00 88.82 36 ALA C CA 1
ATOM 4939 C C . ALA C 1 38 ? -35.585 75.777 14.175 1.00 87.17 36 ALA C C 1
ATOM 4940 O O . ALA C 1 38 ? -35.304 76.870 14.674 1.00 86.96 36 ALA C O 1
ATOM 4942 N N . ILE C 1 39 ? -34.734 75.084 13.419 1.00 84.62 37 ILE C N 1
ATOM 4943 C CA . ILE C 1 39 ? -33.357 75.535 13.187 1.00 82.33 37 ILE C CA 1
ATOM 4944 C C . ILE C 1 39 ? -33.292 76.631 12.116 1.00 79.57 37 ILE C C 1
ATOM 4945 O O . ILE C 1 39 ? -32.499 77.568 12.228 1.00 80.84 37 ILE C O 1
ATOM 4950 N N . ALA C 1 40 ? -34.142 76.530 11.096 1.00 76.01 38 ALA C N 1
ATOM 4951 C CA . ALA C 1 40 ? -34.239 77.581 10.079 1.00 76.03 38 ALA C CA 1
ATOM 4952 C C . ALA C 1 40 ? -34.841 78.873 10.647 1.00 78.06 38 ALA C C 1
ATOM 4953 O O . ALA C 1 40 ? -34.639 79.954 10.092 1.00 78.41 38 ALA C O 1
ATOM 4955 N N . GLY C 1 41 ? -35.570 78.747 11.755 1.00 80.27 39 GLY C N 1
ATOM 4956 C CA . GLY C 1 41 ? -36.103 79.894 12.481 1.00 79.32 39 GLY C CA 1
ATOM 4957 C C . GLY C 1 41 ? -35.108 80.456 13.480 1.00 77.47 39 GLY C C 1
ATOM 4958 O O . GLY C 1 41 ? -34.611 81.567 13.304 1.00 74.84 39 GLY C O 1
ATOM 4959 N N . ASN C 1 42 ? -34.812 79.680 14.520 1.00 77.74 40 ASN C N 1
ATOM 4960 C CA . ASN C 1 42 ? -33.947 80.126 15.616 1.00 79.67 40 ASN C CA 1
ATOM 4961 C C . ASN C 1 42 ? -32.441 80.007 15.375 1.00 80.12 40 ASN C C 1
ATOM 4962 O O . ASN C 1 42 ? -31.680 80.903 15.742 1.00 82.76 40 ASN C O 1
ATOM 4967 N N . GLY C 1 43 ? -32.021 78.905 14.762 1.00 79.53 41 GLY C N 1
ATOM 4968 C CA . GLY C 1 43 ? -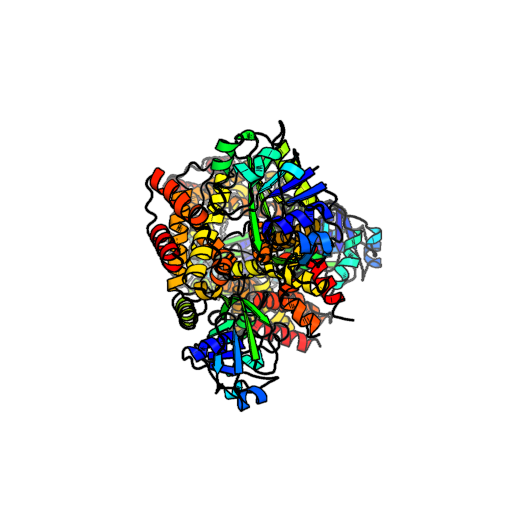30.603 78.567 14.658 1.00 77.43 41 GLY C CA 1
ATOM 4969 C C . GLY C 1 43 ? -30.337 77.316 15.468 1.00 78.42 41 GLY C C 1
ATOM 4970 O O . GLY C 1 43 ? -31.259 76.543 15.741 1.00 78.43 41 GLY C O 1
ATOM 4971 N N . LEU C 1 44 ? -29.082 77.106 15.850 1.00 80.53 42 LEU C N 1
ATOM 4972 C CA . LEU C 1 44 ? -28.750 75.995 16.742 1.00 84.00 42 LEU C CA 1
ATOM 4973 C C . LEU C 1 44 ? -27.782 76.372 17.861 1.00 85.59 42 LEU C C 1
ATOM 4974 O O . LEU C 1 44 ? -26.764 77.027 17.630 1.00 83.04 42 LEU C O 1
ATOM 4979 N N . LYS C 1 45 ? -28.132 75.962 19.075 1.00 89.39 43 LYS C N 1
ATOM 4980 C CA . LYS C 1 45 ? -27.330 76.240 20.256 1.00 92.63 43 LYS C CA 1
ATOM 4981 C C . LYS C 1 45 ? -26.465 75.026 20.564 1.00 93.85 43 LYS C C 1
ATOM 4982 O O . LYS C 1 45 ? -26.969 73.905 20.671 1.00 96.22 43 LYS C O 1
ATOM 4988 N N . VAL C 1 46 ? -25.162 75.254 20.690 1.00 94.35 44 VAL C N 1
ATOM 4989 C CA . VAL C 1 46 ? -24.224 74.193 21.046 1.00 93.49 44 VAL C CA 1
ATOM 4990 C C . VAL C 1 46 ? -23.761 74.381 22.491 1.00 95.90 44 VAL C C 1
ATOM 4991 O O . VAL C 1 46 ? -23.121 75.382 22.824 1.00 94.32 44 VAL C O 1
ATOM 4995 N N . PHE C 1 47 ? -24.104 73.417 23.341 1.00 97.68 45 PHE C N 1
ATOM 4996 C CA . PHE C 1 47 ? -23.712 73.444 24.747 1.00 100.54 45 PHE C CA 1
ATOM 4997 C C . PHE C 1 47 ? -22.533 72.505 24.987 1.00 103.00 45 PHE C C 1
ATOM 4998 O O . PHE C 1 47 ? -22.708 71.323 25.305 1.00 104.83 45 PHE C O 1
ATOM 5006 N N . SER C 1 48 ? -21.329 73.047 24.826 1.00 103.44 46 SER C N 1
ATOM 5007 C CA . SER C 1 48 ? -20.103 72.263 24.911 1.00 104.40 46 SER C CA 1
ATOM 5008 C C . SER C 1 48 ? -19.495 72.250 26.305 1.00 104.40 46 SER C C 1
ATOM 5009 O O . SER C 1 48 ? -19.830 73.081 27.155 1.00 105.00 46 SER C O 1
ATOM 5012 N N . ILE C 1 49 ? -18.597 71.292 26.522 1.00 102.49 47 ILE C N 1
ATOM 5013 C CA . ILE C 1 49 ? -17.707 71.302 27.677 1.00 97.37 47 ILE C CA 1
ATOM 5014 C C . ILE C 1 49 ? -16.671 72.410 27.494 1.00 96.92 47 ILE C C 1
ATOM 5015 O O . ILE C 1 49 ? -16.251 73.043 28.461 1.00 97.55 47 ILE C O 1
ATOM 5020 N N . ASN C 1 50 ? -16.303 72.659 26.236 1.00 97.45 48 ASN C N 1
ATOM 5021 C CA . ASN C 1 50 ? -15.324 73.677 25.868 1.00 97.86 48 ASN C CA 1
ATOM 5022 C C . ASN C 1 50 ? -15.967 75.039 25.588 1.00 97.15 48 ASN C C 1
ATOM 5023 O O . ASN C 1 50 ? -15.547 75.757 24.675 1.00 97.32 48 ASN C O 1
ATOM 5028 N N . GLY C 1 51 ? -16.984 75.387 26.376 1.00 96.15 49 GLY C N 1
ATOM 5029 C CA . GLY C 1 51 ? -17.666 76.675 26.260 1.00 95.05 49 GLY C CA 1
ATOM 5030 C C . GLY C 1 51 ? -18.852 76.635 25.317 1.00 94.49 49 GLY C C 1
ATOM 5031 O O . GLY C 1 51 ? -18.729 76.198 24.172 1.00 92.97 49 GLY C O 1
ATOM 5032 N N . ASP C 1 52 ? -20.000 77.102 25.803 1.00 95.68 50 ASP C N 1
ATOM 5033 C CA . ASP C 1 52 ? -21.236 77.122 25.021 1.00 96.43 50 ASP C CA 1
ATOM 5034 C C . ASP C 1 52 ? -21.230 78.266 24.008 1.00 95.65 50 ASP C C 1
ATOM 5035 O O . ASP C 1 52 ? -20.750 79.363 24.306 1.00 97.08 50 ASP C O 1
ATOM 5040 N N . PHE C 1 53 ? -21.761 78.002 22.815 1.00 92.34 51 PHE C N 1
ATOM 5041 C CA . PHE C 1 53 ? -21.910 79.033 21.781 1.00 86.67 51 PHE C CA 1
ATOM 5042 C C . PHE C 1 53 ? -23.159 78.819 20.921 1.00 83.07 51 PHE C C 1
ATOM 5043 O O . PHE C 1 53 ? -23.707 77.717 20.872 1.00 82.12 51 PHE C O 1
ATOM 5051 N N . THR C 1 54 ? -23.604 79.882 20.254 1.00 81.61 52 THR C N 1
ATOM 5052 C CA . THR C 1 54 ? -24.804 79.836 19.413 1.00 81.65 52 THR C CA 1
ATOM 5053 C C . THR C 1 54 ? -24.543 80.360 18.001 1.00 79.24 52 THR C C 1
ATOM 5054 O O . THR C 1 54 ? -23.818 81.340 17.816 1.00 77.69 52 THR C O 1
ATOM 5058 N N . LEU C 1 55 ? -25.140 79.694 17.013 1.00 77.92 53 LEU C N 1
ATOM 5059 C CA . LEU C 1 55 ? -25.127 80.159 15.627 1.00 75.05 53 LEU C CA 1
ATOM 5060 C C . LEU C 1 55 ? -26.520 80.656 15.258 1.00 76.49 53 LEU C C 1
ATOM 5061 O O . LEU C 1 55 ? -27.417 79.846 15.008 1.00 75.70 53 LEU C O 1
ATOM 5066 N N . PRO C 1 56 ? -26.706 81.991 15.228 1.00 79.62 54 PRO C N 1
ATOM 5067 C CA . PRO C 1 56 ? -28.007 82.629 14.987 1.00 81.96 54 PRO C CA 1
ATOM 5068 C C . PRO C 1 56 ? -28.613 82.298 13.619 1.00 83.68 54 PRO C C 1
ATOM 5069 O O . PRO C 1 56 ? -29.828 82.119 13.513 1.00 84.56 54 PRO C O 1
ATOM 5073 N N . HIS C 1 57 ? -27.770 82.212 12.593 1.00 83.65 55 HIS C N 1
ATOM 5074 C CA . HIS C 1 57 ? -28.225 81.870 11.250 1.00 84.48 55 HIS C CA 1
ATOM 5075 C C . HIS C 1 57 ? -27.568 80.589 10.744 1.00 82.46 55 HIS C C 1
ATOM 5076 O O . HIS C 1 57 ? -26.340 80.470 10.732 1.00 84.15 55 HIS C O 1
ATOM 5083 N N . VAL C 1 58 ? -28.403 79.641 10.324 1.00 79.59 56 VAL C N 1
ATOM 5084 C CA . VAL C 1 58 ? -27.957 78.320 9.880 1.00 76.21 56 VAL C CA 1
ATOM 5085 C C . VAL C 1 58 ? -28.545 78.003 8.501 1.00 75.65 56 VAL C C 1
ATOM 5086 O O . VAL C 1 58 ? -29.761 78.085 8.308 1.00 77.92 56 VAL C O 1
ATOM 5090 N N . LYS C 1 59 ? -27.679 77.658 7.547 1.00 72.81 57 LYS C N 1
ATOM 5091 C CA . LYS C 1 59 ? -28.113 77.268 6.203 1.00 72.91 57 LYS C CA 1
ATOM 5092 C C . LYS C 1 59 ? -28.762 75.886 6.219 1.00 74.91 57 LYS C C 1
ATOM 5093 O O . LYS C 1 59 ? -28.073 74.862 6.197 1.00 80.47 57 LYS C O 1
ATOM 5099 N N . GLY C 1 60 ? -30.092 75.869 6.260 1.00 74.60 58 GLY C N 1
ATOM 5100 C CA . GLY C 1 60 ? -30.852 74.628 6.391 1.00 70.82 58 GLY C CA 1
ATOM 5101 C C . GLY C 1 60 ? -31.607 74.204 5.147 1.00 70.40 58 GLY C C 1
ATOM 5102 O O . GLY C 1 60 ? -32.106 75.040 4.393 1.00 69.55 58 GLY C O 1
ATOM 5103 N N . TYR C 1 61 ? -31.681 72.893 4.930 1.00 72.15 59 TYR C N 1
ATOM 5104 C CA . TYR C 1 61 ? -32.387 72.317 3.785 1.00 72.50 59 TYR C CA 1
ATOM 5105 C C . TYR C 1 61 ? -33.126 71.047 4.208 1.00 71.07 59 TYR C C 1
ATOM 5106 O O . TYR C 1 61 ? -32.727 70.387 5.169 1.00 69.16 59 TYR C O 1
ATOM 5115 N N . ARG C 1 62 ? -34.201 70.714 3.496 1.00 71.13 60 ARG C N 1
ATOM 5116 C CA . ARG C 1 62 ? -34.989 69.508 3.796 1.00 73.31 60 ARG C CA 1
ATOM 5117 C C . ARG C 1 62 ? -34.882 68.440 2.703 1.00 69.74 60 ARG C C 1
ATOM 5118 O O . ARG C 1 62 ? -35.078 67.250 2.963 1.00 67.67 60 ARG C O 1
ATOM 5126 N N . ALA C 1 63 ? -34.579 68.878 1.486 1.00 67.51 61 ALA C N 1
ATOM 5127 C CA . ALA C 1 63 ? -34.347 67.982 0.362 1.00 66.26 61 ALA C CA 1
ATOM 5128 C C . ALA C 1 63 ? -32.948 68.247 -0.184 1.00 64.23 61 ALA C C 1
ATOM 5129 O O . ALA C 1 63 ? -32.562 69.409 -0.334 1.00 63.56 61 ALA C O 1
ATOM 5131 N N . PRO C 1 64 ? -32.181 67.174 -0.477 1.00 64.15 62 PRO C N 1
ATOM 5132 C CA . PRO C 1 64 ? -30.795 67.278 -0.968 1.00 65.52 62 PRO C CA 1
ATOM 5133 C C . PRO C 1 64 ? -30.650 67.981 -2.324 1.00 68.64 62 PRO C C 1
ATOM 5134 O O . PRO C 1 64 ? -29.596 68.547 -2.618 1.00 66.33 62 PRO C O 1
ATOM 5138 N N . GLU C 1 65 ? -31.711 67.948 -3.127 1.00 74.78 63 GLU C N 1
ATOM 5139 C CA . GLU C 1 65 ? -31.733 68.572 -4.455 1.00 78.60 63 GLU C CA 1
ATOM 5140 C C . GLU C 1 65 ? -31.786 70.104 -4.419 1.00 77.17 63 GLU C C 1
ATOM 5141 O O . GLU C 1 65 ? -31.566 70.758 -5.440 1.00 78.85 63 GLU C O 1
ATOM 5147 N N . GLU C 1 66 ? -32.070 70.664 -3.244 1.00 75.88 64 GLU C N 1
ATOM 5148 C CA . GLU C 1 66 ? -32.019 72.111 -3.020 1.00 75.57 64 GLU C CA 1
ATOM 5149 C C . GLU C 1 66 ? -30.592 72.569 -2.726 1.00 71.03 64 GLU C C 1
ATOM 5150 O O . GLU C 1 66 ? -30.265 73.751 -2.867 1.00 68.71 64 GLU C O 1
ATOM 5156 N N . ILE C 1 67 ? -29.751 71.626 -2.308 1.00 69.51 65 ILE C N 1
ATOM 5157 C CA . ILE C 1 67 ? -28.363 71.911 -1.952 1.00 64.74 65 ILE C CA 1
ATOM 5158 C C . ILE C 1 67 ? -27.466 71.869 -3.188 1.00 64.03 65 ILE C C 1
ATOM 5159 O O . ILE C 1 67 ? -26.686 72.793 -3.426 1.00 62.24 65 ILE C O 1
ATOM 5164 N N . GLY C 1 68 ? -27.584 70.794 -3.965 1.00 63.84 66 GLY C N 1
ATOM 5165 C CA . GLY C 1 68 ? -26.764 70.598 -5.157 1.00 64.32 66 GLY C CA 1
ATOM 5166 C C . GLY C 1 68 ? -25.380 70.055 -4.840 1.00 67.50 66 GLY C C 1
ATOM 5167 O O . GLY C 1 68 ? -25.084 69.764 -3.677 1.00 71.65 66 GLY C O 1
ATOM 5168 N N . PRO C 1 69 ? -24.526 69.909 -5.876 1.00 66.72 67 PRO C N 1
ATOM 5169 C CA . PRO C 1 69 ? -23.159 69.383 -5.771 1.00 63.71 67 PRO C CA 1
ATOM 5170 C C . PRO C 1 69 ? -22.282 70.119 -4.757 1.00 62.90 67 PRO C C 1
ATOM 5171 O O . PRO C 1 69 ? -22.258 71.352 -4.729 1.00 65.88 67 PRO C O 1
ATOM 5175 N N . MET C 1 70 ? -21.579 69.352 -3.928 1.00 59.44 68 MET C N 1
ATOM 5176 C CA . MET C 1 70 ? -20.693 69.902 -2.906 1.00 55.59 68 MET C CA 1
ATOM 5177 C C . MET C 1 70 ? -19.256 69.492 -3.186 1.00 56.63 68 MET C C 1
ATOM 5178 O O . MET C 1 70 ? -18.983 68.815 -4.173 1.00 59.60 68 MET C O 1
ATOM 5183 N N . ASP C 1 71 ? -18.338 69.908 -2.321 1.00 59.03 69 ASP C N 1
ATOM 5184 C CA . ASP C 1 71 ? -16.951 69.471 -2.416 1.00 59.23 69 ASP C CA 1
ATOM 5185 C C . ASP C 1 71 ? -16.691 68.364 -1.403 1.00 56.63 69 ASP C C 1
ATOM 5186 O O . ASP C 1 71 ? -15.925 67.440 -1.669 1.00 57.91 69 ASP C O 1
ATOM 5191 N N . LEU C 1 72 ? -17.339 68.468 -0.244 1.00 56.86 70 LEU C N 1
ATOM 5192 C CA . LEU C 1 72 ? -17.258 67.448 0.799 1.00 53.24 70 LEU C CA 1
ATOM 5193 C C . LEU C 1 72 ? -18.625 67.181 1.423 1.00 51.16 70 LEU C C 1
ATOM 5194 O O . LEU C 1 72 ? -19.361 68.111 1.753 1.00 49.08 70 LEU C O 1
ATOM 5199 N N . VAL C 1 73 ? -18.965 65.906 1.572 1.00 48.14 71 VAL C N 1
ATOM 5200 C CA . VAL C 1 73 ? -20.189 65.529 2.272 1.00 50.02 71 VAL C CA 1
ATOM 5201 C C . VAL C 1 73 ? -19.871 64.673 3.502 1.00 51.21 71 VAL C C 1
ATOM 5202 O O . VAL C 1 73 ? -19.255 63.606 3.398 1.00 51.39 71 VAL C O 1
ATOM 5206 N N . LEU C 1 74 ? -20.255 65.192 4.667 1.00 50.24 72 LEU C N 1
ATOM 5207 C CA . LEU C 1 74 ? -20.132 64.471 5.928 1.00 49.70 72 LEU C CA 1
ATOM 5208 C C . LEU C 1 74 ? -21.363 63.619 6.146 1.00 48.13 72 LEU C C 1
ATOM 5209 O O . LEU C 1 74 ? -22.488 64.128 6.163 1.00 51.50 72 LEU C O 1
ATOM 5214 N N . VAL C 1 75 ? -21.139 62.321 6.308 1.00 49.55 73 VAL C N 1
ATOM 5215 C CA . VAL C 1 75 ? -22.211 61.379 6.596 1.00 47.92 73 VAL C CA 1
ATOM 5216 C C . VAL C 1 75 ? -22.220 61.065 8.090 1.00 48.57 73 VAL C C 1
ATOM 5217 O O . VAL C 1 75 ? -21.302 60.435 8.614 1.00 48.62 73 VAL C O 1
ATOM 5221 N N . GLY C 1 76 ? -23.256 61.532 8.774 1.00 53.12 74 GLY C N 1
ATOM 5222 C CA . GLY C 1 76 ? -23.413 61.275 10.201 1.00 57.38 74 GLY C CA 1
ATOM 5223 C C . GLY C 1 76 ? -24.676 60.493 10.485 1.00 57.53 74 GLY C C 1
ATOM 5224 O O . GLY C 1 76 ? -25.244 60.596 11.575 1.00 60.48 74 GLY C O 1
ATOM 5225 N N . LEU C 1 77 ? -25.112 59.716 9.493 1.00 57.00 75 LEU C N 1
ATOM 5226 C CA . LEU C 1 77 ? -26.329 58.914 9.581 1.00 58.81 75 LEU C CA 1
ATOM 5227 C C . LEU C 1 77 ? -26.170 57.759 10.550 1.00 63.56 75 LEU C C 1
ATOM 5228 O O . LEU C 1 77 ? -25.071 57.223 10.719 1.00 68.32 75 LEU C O 1
ATOM 5233 N N . LYS C 1 78 ? -27.273 57.382 11.188 1.00 64.45 76 LYS C N 1
ATOM 5234 C CA . LYS C 1 78 ? -27.342 56.112 11.886 1.00 61.71 76 LYS C CA 1
ATOM 5235 C C . LYS C 1 78 ? -27.394 55.025 10.826 1.00 61.97 76 LYS C C 1
ATOM 5236 O O . LYS C 1 78 ? -28.061 55.181 9.802 1.00 63.70 76 LYS C O 1
ATOM 5242 N N . THR C 1 79 ? -26.685 53.928 11.076 1.00 64.32 77 THR C N 1
ATOM 5243 C CA . THR C 1 79 ? -26.382 52.939 10.037 1.00 64.02 77 THR C CA 1
ATOM 5244 C C . THR C 1 79 ? -27.529 52.016 9.609 1.00 68.61 77 THR C C 1
ATOM 5245 O O . THR C 1 79 ? -27.374 51.246 8.658 1.00 73.33 77 THR C O 1
ATOM 5249 N N . PHE C 1 80 ? -28.672 52.083 10.290 1.00 64.00 78 PHE C N 1
ATOM 5250 C CA . PHE C 1 80 ? -29.854 51.357 9.826 1.00 58.10 78 PHE C CA 1
ATOM 5251 C C . PHE C 1 80 ? -30.504 52.077 8.649 1.00 58.79 78 PHE C C 1
ATOM 5252 O O . PHE C 1 80 ? -31.255 51.475 7.879 1.00 61.36 78 PHE C O 1
ATOM 5260 N N . ALA C 1 81 ? -30.189 53.366 8.521 1.00 57.76 79 ALA C N 1
ATOM 5261 C CA . ALA C 1 81 ? -30.668 54.206 7.427 1.00 54.44 79 ALA C CA 1
ATOM 5262 C C . ALA C 1 81 ? -29.747 54.175 6.197 1.00 52.19 79 ALA C C 1
ATOM 5263 O O . ALA C 1 81 ? -29.879 55.012 5.304 1.00 48.33 79 ALA C O 1
ATOM 5265 N N . ASN C 1 82 ? -28.838 53.199 6.147 1.00 50.96 80 ASN C N 1
ATOM 5266 C CA . ASN C 1 82 ? -27.847 53.085 5.072 1.00 53.21 80 ASN C CA 1
ATOM 5267 C C . ASN C 1 82 ? -28.419 52.748 3.693 1.00 57.72 80 ASN C C 1
ATOM 5268 O O . ASN C 1 82 ? -27.730 52.869 2.680 1.00 60.81 80 ASN C O 1
ATOM 5273 N N . SER C 1 83 ? -29.682 52.331 3.667 1.00 61.31 81 SER C N 1
ATOM 5274 C CA . SER C 1 83 ? -30.422 52.106 2.430 1.00 63.23 81 SER C CA 1
ATOM 5275 C C . SER C 1 83 ? -30.747 53.423 1.718 1.00 64.62 81 SER C C 1
ATOM 5276 O O . SER C 1 83 ? -31.070 53.431 0.525 1.00 64.77 81 SER C O 1
ATOM 5279 N N . ARG C 1 84 ? -30.652 54.527 2.458 1.00 57.92 82 ARG C N 1
ATOM 5280 C CA . ARG C 1 84 ? -30.974 55.855 1.948 1.00 54.50 82 ARG C CA 1
ATOM 5281 C C . ARG C 1 84 ? -29.763 56.579 1.372 1.00 53.09 82 ARG C C 1
ATOM 5282 O O . ARG C 1 84 ? -29.867 57.748 0.996 1.00 55.40 82 ARG C O 1
ATOM 5290 N N . TYR C 1 85 ? -28.626 55.883 1.303 1.00 53.94 83 TYR C N 1
ATOM 5291 C CA . TYR C 1 85 ? -27.381 56.436 0.752 1.00 56.58 83 TYR C CA 1
ATOM 5292 C C . TYR C 1 85 ? -27.572 57.113 -0.600 1.00 55.71 83 TYR C C 1
ATOM 5293 O O . TYR C 1 85 ? -27.160 58.257 -0.780 1.00 57.83 83 TYR C O 1
ATOM 5302 N N . GLU C 1 86 ? -28.207 56.396 -1.528 1.00 63.26 84 GLU C N 1
ATOM 5303 C CA . GLU C 1 86 ? -28.434 56.865 -2.898 1.00 64.72 84 GLU C CA 1
ATOM 5304 C C . GLU C 1 86 ? -29.321 58.113 -2.951 1.00 65.76 84 GLU C C 1
ATOM 5305 O O . GLU C 1 86 ? -28.931 59.115 -3.546 1.00 67.47 84 GLU C O 1
ATOM 5311 N N . GLU C 1 87 ? -30.485 58.061 -2.300 1.00 65.28 85 GLU C N 1
ATOM 5312 C CA . GLU C 1 87 ? -31.459 59.160 -2.369 1.00 67.79 85 GLU C CA 1
ATOM 5313 C C . GLU C 1 87 ? -31.009 60.449 -1.673 1.00 66.65 85 GLU C C 1
ATOM 5314 O O . GLU C 1 87 ? -31.515 61.528 -1.986 1.00 67.62 85 GLU C O 1
ATOM 5320 N N . LEU C 1 88 ? -30.058 60.329 -0.746 1.00 64.91 86 LEU C N 1
ATOM 5321 C CA . LEU C 1 88 ? -29.584 61.468 0.039 1.00 58.89 86 LEU C CA 1
ATOM 5322 C C . LEU C 1 88 ? -28.285 62.089 -0.472 1.00 57.11 86 LEU C C 1
ATOM 5323 O O . LEU C 1 88 ? -28.101 63.304 -0.380 1.00 54.42 86 LEU C O 1
ATOM 5328 N N . ILE C 1 89 ? -27.390 61.265 -1.009 1.00 55.76 87 ILE C N 1
ATOM 5329 C CA . ILE C 1 89 ? -26.047 61.738 -1.364 1.00 57.54 87 ILE C CA 1
ATOM 5330 C C . ILE C 1 89 ? -25.853 62.059 -2.861 1.00 60.01 87 ILE C C 1
ATOM 5331 O O . ILE C 1 89 ? -25.089 62.965 -3.198 1.00 63.47 87 ILE C O 1
ATOM 5336 N N . ARG C 1 90 ? -26.569 61.353 -3.739 1.00 61.35 88 ARG C N 1
ATOM 5337 C CA . ARG C 1 90 ? -26.454 61.544 -5.205 1.00 65.89 88 ARG C CA 1
ATOM 5338 C C . ARG C 1 90 ? -26.519 62.994 -5.757 1.00 65.03 88 ARG C C 1
ATOM 5339 O O . ARG C 1 90 ? -25.656 63.362 -6.561 1.00 64.06 88 ARG C O 1
ATOM 5347 N N . PRO C 1 91 ? -27.508 63.823 -5.324 1.00 66.62 89 PRO C N 1
ATOM 5348 C CA . PRO C 1 91 ? -27.519 65.198 -5.859 1.00 65.24 89 PRO C CA 1
ATOM 5349 C C . PRO C 1 91 ? -26.337 66.061 -5.409 1.00 66.32 89 PRO C C 1
ATOM 5350 O O . PRO C 1 91 ? -26.083 67.111 -6.002 1.00 72.98 89 PRO C O 1
ATOM 5354 N N . LEU C 1 92 ? -25.623 65.608 -4.381 1.00 63.15 90 LEU C N 1
ATOM 5355 C CA . LEU C 1 92 ? -24.509 66.353 -3.801 1.00 60.77 90 LEU C CA 1
ATOM 5356 C C . LEU C 1 92 ? -23.153 65.970 -4.402 1.00 61.80 90 LEU C C 1
ATOM 5357 O O . LEU C 1 92 ? -22.123 66.526 -4.016 1.00 65.35 90 LEU C O 1
ATOM 5362 N N . VAL C 1 93 ? -23.155 65.036 -5.350 1.00 62.33 91 VAL C N 1
ATOM 5363 C CA . VAL C 1 93 ? -21.911 64.527 -5.929 1.00 62.71 91 VAL C CA 1
ATOM 5364 C C . VAL C 1 93 ? -21.643 65.107 -7.323 1.00 71.04 91 VAL C C 1
ATOM 5365 O O . VAL C 1 93 ? -22.511 65.091 -8.200 1.00 75.01 91 VAL C O 1
ATOM 5369 N N . GLU C 1 94 ? -20.435 65.638 -7.492 1.00 75.75 92 GLU C N 1
ATOM 5370 C CA . GLU C 1 94 ? -19.926 66.119 -8.770 1.00 80.25 92 GLU C CA 1
ATOM 5371 C C . GLU C 1 94 ? -18.508 65.579 -8.888 1.00 80.76 92 GLU C C 1
ATOM 5372 O O . GLU C 1 94 ? -17.917 65.191 -7.883 1.00 83.10 92 GLU C O 1
ATOM 5378 N N . GLU C 1 95 ? -17.982 65.531 -10.110 1.00 81.44 93 GLU C N 1
ATOM 5379 C CA . GLU C 1 95 ? -16.619 65.077 -10.379 1.00 84.53 93 GLU C CA 1
ATOM 5380 C C . GLU C 1 95 ? -15.597 65.844 -9.532 1.00 83.40 93 GLU C C 1
ATOM 5381 O O . GLU C 1 95 ? -15.177 66.949 -9.887 1.00 87.06 93 GLU C O 1
ATOM 5387 N N . GLY C 1 96 ? -15.226 65.252 -8.400 1.00 78.85 94 GLY C N 1
ATOM 5388 C CA . GLY C 1 96 ? -14.309 65.884 -7.457 1.00 73.94 94 GLY C CA 1
ATOM 5389 C C . GLY C 1 96 ? -14.795 65.890 -6.017 1.00 71.08 94 GLY C C 1
ATOM 5390 O O . GLY C 1 96 ? -14.008 66.134 -5.100 1.00 74.37 94 GLY C O 1
ATOM 5391 N N . THR C 1 97 ? -16.089 65.630 -5.822 1.00 66.59 95 THR C N 1
ATOM 5392 C CA . THR C 1 97 ? -16.686 65.565 -4.487 1.00 60.46 95 THR C CA 1
ATOM 5393 C C . THR C 1 97 ? -16.160 64.350 -3.738 1.00 61.08 95 THR C C 1
ATOM 5394 O O . THR C 1 97 ? -16.253 63.219 -4.219 1.00 61.69 95 THR C O 1
ATOM 5398 N N . GLN C 1 98 ? -15.588 64.602 -2.568 1.00 59.16 96 GLN C N 1
ATOM 5399 C CA . GLN C 1 98 ? -15.168 63.536 -1.677 1.00 59.58 96 GLN C CA 1
ATOM 5400 C C . GLN C 1 98 ? -16.186 63.340 -0.556 1.00 53.25 96 GLN C C 1
ATOM 5401 O O . GLN C 1 98 ? -16.800 64.295 -0.089 1.00 50.58 96 GLN C O 1
ATOM 5407 N N . ILE C 1 99 ? -16.367 62.088 -0.152 1.00 49.08 97 ILE C N 1
ATOM 5408 C CA . ILE C 1 99 ? -17.366 61.716 0.838 1.00 47.22 97 ILE C CA 1
ATOM 5409 C C . ILE C 1 99 ? -16.666 61.255 2.120 1.00 51.42 97 ILE C C 1
ATOM 5410 O O . ILE C 1 99 ? -15.782 60.395 2.080 1.00 49.07 97 ILE C O 1
ATOM 5415 N N . LEU C 1 100 ? -17.054 61.845 3.250 1.00 48.65 98 LEU C N 1
ATOM 5416 C CA . LEU C 1 100 ? -16.477 61.485 4.539 1.00 46.28 98 LEU C CA 1
ATOM 5417 C C . LEU C 1 100 ? -17.532 60.900 5.469 1.00 49.94 98 LEU C C 1
ATOM 5418 O O . LEU C 1 100 ? -18.496 61.568 5.835 1.00 49.04 98 LEU C O 1
ATOM 5423 N N . THR C 1 101 ? -17.331 59.644 5.849 1.00 50.43 99 THR C N 1
ATOM 5424 C CA . THR C 1 101 ? -18.243 58.960 6.760 1.00 49.55 99 THR C CA 1
ATOM 5425 C C . THR C 1 101 ? -17.670 58.844 8.179 1.00 52.20 99 THR C C 1
ATOM 5426 O O . THR C 1 101 ? -16.537 58.396 8.374 1.00 55.15 99 THR C O 1
ATOM 5430 N N . LEU C 1 102 ? -18.464 59.275 9.159 1.00 54.01 100 LEU C N 1
ATOM 5431 C CA . LEU C 1 102 ? -18.063 59.261 10.565 1.00 52.21 100 LEU C CA 1
ATOM 5432 C C . LEU C 1 102 ? -18.939 58.324 11.399 1.00 54.88 100 LEU C C 1
ATOM 5433 O O . LEU C 1 102 ? -18.921 58.371 12.632 1.00 56.96 100 LEU C O 1
ATOM 5438 N N . GLN C 1 103 ? -19.698 57.469 10.717 1.00 57.95 101 GLN C N 1
ATOM 5439 C CA . GLN C 1 103 ? -20.640 56.564 11.369 1.00 53.87 101 GLN C CA 1
ATOM 5440 C C . GLN C 1 103 ? -19.913 55.387 12.012 1.00 56.87 101 GLN C C 1
ATOM 5441 O O . GLN C 1 103 ? -18.845 54.983 11.544 1.00 55.92 101 GLN C O 1
ATOM 5447 N N . ASN C 1 104 ? -20.505 54.848 13.081 1.00 53.62 102 ASN C N 1
ATOM 5448 C CA . ASN C 1 104 ? -19.970 53.691 13.798 1.00 47.79 102 ASN C CA 1
ATOM 5449 C C . ASN C 1 104 ? -20.041 52.401 12.980 1.00 51.55 102 ASN C C 1
ATOM 5450 O O . ASN C 1 104 ? -20.842 52.289 12.047 1.00 53.23 102 ASN C O 1
ATOM 5455 N N . GLY C 1 105 ? -19.200 51.434 13.339 1.00 47.81 103 GLY C N 1
ATOM 5456 C CA . GLY C 1 105 ? -19.231 50.109 12.726 1.00 49.45 103 GLY C CA 1
ATOM 5457 C C . GLY C 1 105 ? -18.393 49.990 11.470 1.00 41.36 103 GLY C C 1
ATOM 5458 O O . GLY C 1 105 ? -17.616 50.885 11.161 1.00 44.80 103 GLY C O 1
ATOM 5459 N N . LEU C 1 106 ? -18.556 48.878 10.752 1.00 37.02 104 LEU C N 1
ATOM 5460 C CA . LEU C 1 106 ? -17.785 48.608 9.530 1.00 39.37 104 LEU C CA 1
ATOM 5461 C C . LEU C 1 106 ? -18.582 48.755 8.234 1.00 36.42 104 LEU C C 1
ATOM 5462 O O . LEU C 1 106 ? -19.786 49.021 8.257 1.00 41.69 104 LEU C O 1
ATOM 5467 N N . GLY C 1 107 ? -17.886 48.582 7.107 1.00 44.41 105 GLY C N 1
ATOM 5468 C CA . GLY C 1 107 ? -18.512 48.440 5.782 1.00 41.58 105 GLY C CA 1
ATOM 5469 C C . GLY C 1 107 ? -19.184 49.650 5.154 1.00 39.79 105 GLY C C 1
ATOM 5470 O O . GLY C 1 107 ? -19.678 49.568 4.029 1.00 61.03 105 GLY C O 1
ATOM 5471 N N . ASN C 1 108 ? -19.207 50.767 5.871 1.00 41.25 106 ASN C N 1
ATOM 5472 C CA . ASN C 1 108 ? -19.856 51.982 5.407 1.00 47.68 106 ASN C CA 1
ATOM 5473 C C . ASN C 1 108 ? -19.097 52.586 4.237 1.00 52.28 106 ASN C C 1
ATOM 5474 O O . ASN C 1 108 ? -19.697 52.987 3.236 1.00 54.12 106 ASN C O 1
ATOM 5479 N N . GLU C 1 109 ? -17.773 52.608 4.369 1.00 54.11 107 GLU C N 1
ATOM 5480 C CA . GLU C 1 109 ? -16.862 53.028 3.308 1.00 58.34 107 GLU C CA 1
ATOM 5481 C C . GLU C 1 109 ? -17.009 52.154 2.068 1.00 62.08 107 GLU C C 1
ATOM 5482 O O . GLU C 1 109 ? -17.033 52.660 0.946 1.00 65.14 107 GLU C O 1
ATOM 5488 N N . GLU C 1 110 ? -17.118 50.846 2.293 1.00 66.74 108 GLU C N 1
ATOM 5489 C CA . GLU C 1 110 ? -17.275 49.852 1.232 1.00 73.53 108 GLU C CA 1
ATOM 5490 C C . GLU C 1 110 ? -18.589 50.019 0.477 1.00 73.45 108 GLU C C 1
ATOM 5491 O O . GLU C 1 110 ? -18.618 49.903 -0.750 1.00 67.03 108 GLU C O 1
ATOM 5497 N N . ALA C 1 111 ? -19.662 50.300 1.219 1.00 75.00 109 ALA C N 1
ATOM 5498 C CA . ALA C 1 111 ? -20.988 50.510 0.640 1.00 74.25 109 ALA C CA 1
ATOM 5499 C C . ALA C 1 111 ? -21.030 51.757 -0.244 1.00 74.78 109 ALA C C 1
ATOM 5500 O O . ALA C 1 111 ? -21.559 51.721 -1.362 1.00 76.24 109 ALA C O 1
ATOM 5502 N N . LEU C 1 112 ? -20.447 52.843 0.260 1.00 70.27 110 LEU C N 1
ATOM 5503 C CA . LEU C 1 112 ? -20.408 54.122 -0.445 1.00 67.24 110 LEU C CA 1
ATOM 5504 C C . LEU C 1 112 ? -19.483 54.111 -1.663 1.00 68.48 110 LEU C C 1
ATOM 5505 O O . LEU C 1 112 ? -19.717 54.839 -2.627 1.00 73.27 110 LEU C O 1
ATOM 5510 N N . ALA C 1 113 ? -18.441 53.283 -1.612 1.00 69.05 111 ALA C N 1
ATOM 5511 C CA . ALA C 1 113 ? -17.502 53.121 -2.724 1.00 68.04 111 ALA C CA 1
ATOM 5512 C C . ALA C 1 113 ? -18.122 52.388 -3.913 1.00 69.87 111 ALA C C 1
ATOM 5513 O O . ALA C 1 113 ? -17.817 52.692 -5.069 1.00 74.56 111 ALA C O 1
ATOM 5515 N N . THR C 1 114 ? -18.994 51.425 -3.622 1.00 68.40 112 THR C N 1
ATOM 5516 C CA . THR C 1 114 ? -19.689 50.665 -4.662 1.00 68.04 112 THR C CA 1
ATOM 5517 C C . THR C 1 114 ? -20.827 51.505 -5.256 1.00 64.86 112 THR C C 1
ATOM 5518 O O . THR C 1 114 ? -21.325 51.221 -6.350 1.00 71.28 112 THR C O 1
ATOM 5522 N N . LEU C 1 115 ? -21.204 52.560 -4.540 1.00 57.81 113 LEU C N 1
ATOM 5523 C CA . LEU C 1 115 ? -22.333 53.392 -4.914 1.00 56.42 113 LEU C CA 1
ATOM 5524 C C . LEU C 1 115 ? -21.910 54.696 -5.591 1.00 60.27 113 LEU C C 1
ATOM 5525 O O . LEU C 1 115 ? -22.691 55.294 -6.333 1.00 63.38 113 LEU C O 1
ATOM 5530 N N . PHE C 1 116 ? -20.680 55.140 -5.333 1.00 60.07 114 PHE C N 1
ATOM 5531 C CA . PHE C 1 116 ? -20.210 56.435 -5.831 1.00 55.68 114 PHE C CA 1
ATOM 5532 C C . PHE C 1 116 ? -18.802 56.418 -6.430 1.00 57.39 114 PHE C C 1
ATOM 5533 O O . PHE C 1 116 ? -18.496 57.227 -7.306 1.00 62.10 114 PHE C O 1
ATOM 5541 N N . GLY C 1 117 ? -17.951 55.508 -5.961 1.00 55.55 115 GLY C N 1
ATOM 5542 C CA . GLY C 1 117 ? -16.566 55.440 -6.426 1.00 54.24 115 GLY C CA 1
ATOM 5543 C C . GLY C 1 117 ? -15.580 55.399 -5.277 1.00 55.36 115 GLY C C 1
ATOM 5544 O O . GLY C 1 117 ? -15.691 56.182 -4.332 1.00 59.02 115 GLY C O 1
ATOM 5545 N N . ALA C 1 118 ? -14.603 54.498 -5.379 1.00 54.74 116 ALA C N 1
ATOM 5546 C CA . ALA C 1 118 ? -13.656 54.211 -4.293 1.00 56.94 116 ALA C CA 1
ATOM 5547 C C . ALA C 1 118 ? -12.683 55.340 -3.950 1.00 60.39 116 ALA C C 1
ATOM 5548 O O . ALA C 1 118 ? -12.241 55.452 -2.801 1.00 61.52 116 ALA C O 1
ATOM 5550 N N . GLU C 1 119 ? -12.364 56.175 -4.939 1.00 61.20 117 GLU C N 1
ATOM 5551 C CA . GLU C 1 119 ? -11.421 57.284 -4.754 1.00 62.11 117 GLU C CA 1
ATOM 5552 C C . GLU C 1 119 ? -11.970 58.422 -3.881 1.00 60.26 117 GLU C C 1
ATOM 5553 O O . GLU C 1 119 ? -11.203 59.157 -3.254 1.00 56.19 117 GLU C O 1
ATOM 5559 N N . ARG C 1 120 ? -13.296 58.543 -3.836 1.00 58.16 118 ARG C N 1
ATOM 5560 C CA . ARG C 1 120 ? -13.973 59.656 -3.172 1.00 55.99 118 ARG C CA 1
ATOM 5561 C C . ARG C 1 120 ? -14.146 59.409 -1.676 1.00 54.01 118 ARG C C 1
ATOM 5562 O O . ARG C 1 120 ? -14.428 60.332 -0.915 1.00 51.95 118 ARG C O 1
ATOM 5570 N N . ILE C 1 121 ? -13.963 58.164 -1.254 1.00 52.62 119 ILE C N 1
ATOM 5571 C CA . ILE C 1 121 ? -14.340 57.764 0.096 1.00 53.68 119 ILE C CA 1
ATOM 5572 C C . ILE C 1 121 ? -13.198 57.900 1.101 1.00 54.53 119 ILE C C 1
ATOM 5573 O O . ILE C 1 121 ? -12.123 57.314 0.936 1.00 52.65 119 ILE C O 1
ATOM 5578 N N . ILE C 1 122 ? -13.467 58.694 2.135 1.00 53.13 120 ILE C N 1
ATOM 5579 C CA . ILE C 1 122 ? -12.538 58.958 3.227 1.00 51.69 120 ILE C CA 1
ATOM 5580 C C . ILE C 1 122 ? -13.216 58.533 4.536 1.00 49.88 120 ILE C C 1
ATOM 5581 O O . ILE C 1 122 ? -14.332 58.958 4.837 1.00 49.51 120 ILE C O 1
ATOM 5586 N N . GLY C 1 123 ? -12.550 57.664 5.289 1.00 50.14 121 GLY C N 1
ATOM 5587 C CA . GLY C 1 123 ? -13.069 57.189 6.567 1.00 45.99 121 GLY C CA 1
ATOM 5588 C C . GLY C 1 123 ? -12.618 58.059 7.722 1.00 48.08 121 GLY C C 1
ATOM 5589 O O . GLY C 1 123 ? -11.479 58.527 7.760 1.00 52.35 121 GLY C O 1
ATOM 5590 N N . GLY C 1 124 ? -13.519 58.285 8.667 1.00 45.05 122 GLY C N 1
ATOM 5591 C CA . GLY C 1 124 ? -13.188 59.055 9.856 1.00 48.06 122 GLY C CA 1
ATOM 5592 C C . GLY C 1 124 ? -13.725 58.403 11.110 1.00 44.54 122 GLY C C 1
ATOM 5593 O O . GLY C 1 124 ? -14.898 58.539 11.438 1.00 45.31 122 GLY C O 1
ATOM 5594 N N . VAL C 1 125 ? -12.865 57.675 11.804 1.00 42.58 123 VAL C N 1
ATOM 5595 C CA . VAL C 1 125 ? -13.259 57.045 13.054 1.00 44.17 123 VAL C CA 1
ATOM 5596 C C . VAL C 1 125 ? -13.178 58.075 14.173 1.00 44.63 123 VAL C C 1
ATOM 5597 O O . VAL C 1 125 ? -12.135 58.685 14.405 1.00 51.08 123 VAL C O 1
ATOM 5601 N N . ALA C 1 126 ? -14.312 58.297 14.826 1.00 52.28 124 ALA C N 1
ATOM 5602 C CA . ALA C 1 126 ? -14.459 59.390 15.777 1.00 56.32 124 ALA C CA 1
ATOM 5603 C C . ALA C 1 126 ? -14.909 58.901 17.144 1.00 59.74 124 ALA C C 1
ATOM 5604 O O . ALA C 1 126 ? -15.750 58.012 17.252 1.00 59.36 124 ALA C O 1
ATOM 5606 N N . PHE C 1 127 ? -14.338 59.499 18.183 1.00 67.68 125 PHE C N 1
ATOM 5607 C CA . PHE C 1 127 ? -14.698 59.192 19.565 1.00 73.40 125 PHE C CA 1
ATOM 5608 C C . PHE C 1 127 ? -15.414 60.419 20.123 1.00 73.16 125 PHE C C 1
ATOM 5609 O O . PHE C 1 127 ? -14.797 61.464 20.315 1.00 74.55 125 PHE C O 1
ATOM 5617 N N . LEU C 1 128 ? -16.719 60.302 20.354 1.00 71.63 126 LEU C N 1
ATOM 5618 C CA . LEU C 1 128 ? -17.514 61.447 20.795 1.00 76.73 126 LEU C CA 1
ATOM 5619 C C . LEU C 1 128 ? -18.561 61.072 21.845 1.00 79.88 126 LEU C C 1
ATOM 5620 O O . LEU C 1 128 ? -19.444 60.245 21.596 1.00 78.36 126 LEU C O 1
ATOM 5625 N N . CYS C 1 129 ? -18.449 61.696 23.016 1.00 83.41 127 CYS C N 1
ATOM 5626 C CA . CYS C 1 129 ? -19.483 61.626 24.040 1.00 87.67 127 CYS C CA 1
ATOM 5627 C C . CYS C 1 129 ? -20.411 62.821 23.865 1.00 90.34 127 CYS C C 1
ATOM 5628 O O . CYS C 1 129 ? -20.068 63.944 24.239 1.00 90.92 127 CYS C O 1
ATOM 5631 N N . SER C 1 130 ? -21.580 62.576 23.277 1.00 96.40 128 SER C N 1
ATOM 5632 C CA . SER C 1 130 ? -22.556 63.633 23.021 1.00 100.90 128 SER C CA 1
ATOM 5633 C C . SER C 1 130 ? -23.990 63.110 23.021 1.00 103.26 128 SER C C 1
ATOM 5634 O O . SER C 1 130 ? -24.312 62.168 22.295 1.00 103.73 128 SER C O 1
ATOM 5637 N N . ASN C 1 131 ? -24.845 63.720 23.841 1.00 108.35 129 ASN C N 1
ATOM 5638 C CA . ASN C 1 131 ? -26.276 63.414 23.811 1.00 111.34 129 ASN C CA 1
ATOM 5639 C C . ASN C 1 131 ? -27.129 64.605 23.351 1.00 111.62 129 ASN C C 1
ATOM 5640 O O . ASN C 1 131 ? -26.938 65.736 23.791 1.00 111.13 129 ASN C O 1
ATOM 5645 N N . ARG C 1 132 ? -28.042 64.334 22.425 1.00 114.62 130 ARG C N 1
ATOM 5646 C CA . ARG C 1 132 ? -28.944 65.343 21.877 1.00 117.31 130 ARG C CA 1
ATOM 5647 C C . ARG C 1 132 ? -30.344 65.115 22.442 1.00 119.72 130 ARG C C 1
ATOM 5648 O O . ARG C 1 132 ? -30.600 64.067 23.044 1.00 121.04 130 ARG C O 1
ATOM 5656 N N . GLY C 1 133 ? -31.255 66.072 22.258 1.00 120.16 131 GLY C N 1
ATOM 5657 C CA . GLY C 1 133 ? -32.647 65.816 22.635 1.00 120.63 131 GLY C CA 1
ATOM 5658 C C . GLY C 1 133 ? -33.691 66.914 22.777 1.00 119.85 131 GLY C C 1
ATOM 5659 O O . GLY C 1 133 ? -34.719 66.686 23.422 1.00 120.46 131 GLY C O 1
ATOM 5660 N N . GLU C 1 134 ? -33.449 68.089 22.194 1.00 117.69 132 GLU C N 1
ATOM 5661 C CA . GLU C 1 134 ? -34.504 69.113 22.042 1.00 115.75 132 GLU C CA 1
ATOM 5662 C C . GLU C 1 134 ? -34.296 69.993 20.805 1.00 113.42 132 GLU C C 1
ATOM 5663 O O . GLU C 1 134 ? -33.353 70.785 20.770 1.00 112.76 132 GLU C O 1
ATOM 5669 N N . PRO C 1 135 ? -35.198 69.857 19.803 1.00 112.41 133 PRO C N 1
ATOM 5670 C CA . PRO C 1 135 ? -35.169 70.368 18.427 1.00 110.42 133 PRO C CA 1
ATOM 5671 C C . PRO C 1 135 ? -34.262 71.571 18.153 1.00 108.98 133 PRO C C 1
ATOM 5672 O O . PRO C 1 135 ? -34.716 72.718 18.171 1.00 107.28 133 PRO C O 1
ATOM 5676 N N . GLY C 1 136 ? -32.984 71.293 17.907 1.00 108.51 134 GLY C N 1
ATOM 5677 C CA . GLY C 1 136 ? -32.012 72.329 17.566 1.00 107.46 134 GLY C CA 1
ATOM 5678 C C . GLY C 1 136 ? -30.963 72.593 18.627 1.00 107.28 134 GLY C C 1
ATOM 5679 O O . GLY C 1 136 ? -30.321 73.642 18.619 1.00 106.90 134 GLY C O 1
ATOM 5680 N N . GLU C 1 137 ? -30.788 71.645 19.544 1.00 107.98 135 GLU C N 1
ATOM 5681 C CA . GLU C 1 137 ? -29.796 71.773 20.609 1.00 108.48 135 GLU C CA 1
ATOM 5682 C C . GLU C 1 137 ? -28.923 70.527 20.711 1.00 108.66 135 GLU C C 1
ATOM 5683 O O . GLU C 1 137 ? -29.427 69.406 20.822 1.00 113.23 135 GLU C O 1
ATOM 5689 N N . VAL C 1 138 ? -27.610 70.738 20.656 1.00 106.00 136 VAL C N 1
ATOM 5690 C CA . VAL C 1 138 ? -26.632 69.658 20.772 1.00 102.64 136 VAL C CA 1
ATOM 5691 C C . VAL C 1 138 ? -25.815 69.855 22.043 1.00 99.50 136 VAL C C 1
ATOM 5692 O O . VAL C 1 138 ? -25.394 70.975 22.348 1.00 99.20 136 VAL C O 1
ATOM 5696 N N . HIS C 1 139 ? -25.593 68.772 22.782 1.00 95.02 137 HIS C N 1
ATOM 5697 C CA . HIS C 1 139 ? -24.740 68.821 23.968 1.00 91.06 137 HIS C CA 1
ATOM 5698 C C . HIS C 1 139 ? -23.462 68.022 23.761 1.00 87.48 137 HIS C C 1
ATOM 5699 O O . HIS C 1 139 ? -23.502 66.801 23.607 1.00 87.50 137 HIS C O 1
ATOM 5706 N N . HIS C 1 140 ? -22.336 68.728 23.752 1.00 83.04 138 HIS C N 1
ATOM 5707 C CA . HIS C 1 140 ? -21.020 68.106 23.685 1.00 80.68 138 HIS C CA 1
ATOM 5708 C C . HIS C 1 140 ? -20.540 67.835 25.111 1.00 82.63 138 HIS C C 1
ATOM 5709 O O . HIS C 1 140 ? -20.243 68.768 25.861 1.00 84.70 138 HIS C O 1
ATOM 5716 N N . LEU C 1 141 ? -20.489 66.555 25.480 1.00 83.73 139 LEU C N 1
ATOM 5717 C CA . LEU C 1 141 ? -20.176 66.147 26.856 1.00 84.36 139 LEU C CA 1
ATOM 5718 C C . LEU C 1 141 ? -18.747 65.636 27.047 1.00 82.42 139 LEU C C 1
ATOM 5719 O O . LEU C 1 141 ? -18.265 65.554 28.178 1.00 83.08 139 LEU C O 1
ATOM 5724 N N . GLY C 1 142 ? -18.074 65.286 25.954 1.00 78.95 140 GLY C N 1
ATOM 5725 C CA . GLY C 1 142 ? -16.714 64.771 26.049 1.00 79.78 140 GLY C CA 1
ATOM 5726 C C . GLY C 1 142 ? -16.068 64.390 24.734 1.00 80.80 140 GLY C C 1
ATOM 5727 O O . GLY C 1 142 ? -16.756 64.174 23.729 1.00 80.29 140 GLY C O 1
ATOM 5728 N N . ALA C 1 143 ? -14.736 64.307 24.771 1.00 81.44 141 ALA C N 1
ATOM 5729 C CA . ALA C 1 143 ? -13.882 63.946 23.632 1.00 81.70 141 ALA C CA 1
ATOM 5730 C C . ALA C 1 143 ? -14.175 64.763 22.362 1.00 79.10 141 ALA C C 1
ATOM 5731 O O . ALA C 1 143 ? -14.412 65.970 22.439 1.00 77.43 141 ALA C O 1
ATOM 5733 N N . GLY C 1 144 ? -14.160 64.102 21.207 1.00 78.29 142 GLY C N 1
ATOM 5734 C CA . GLY C 1 144 ? -14.442 64.757 19.934 1.00 76.29 142 GLY C CA 1
ATOM 5735 C C . GLY C 1 144 ? -13.375 64.519 18.883 1.00 76.17 142 GLY C C 1
ATOM 5736 O O . GLY C 1 144 ? -13.507 64.986 17.753 1.00 78.86 142 GLY C O 1
ATOM 5737 N N . ARG C 1 145 ? -12.325 63.786 19.252 1.00 73.71 143 ARG C N 1
ATOM 5738 C CA . ARG C 1 145 ? -11.191 63.526 18.359 1.00 72.78 143 ARG C CA 1
ATOM 5739 C C . ARG C 1 145 ? -11.531 62.619 17.172 1.00 70.50 143 ARG C C 1
ATOM 5740 O O . ARG C 1 145 ? -12.343 61.698 17.290 1.00 72.98 143 ARG C O 1
ATOM 5748 N N . ILE C 1 146 ? -10.913 62.906 16.029 1.00 62.26 144 ILE C N 1
ATOM 5749 C CA . ILE C 1 146 ? -11.146 62.164 14.794 1.00 54.46 144 ILE C CA 1
ATOM 5750 C C . ILE C 1 146 ? -9.823 61.608 14.281 1.00 52.11 144 ILE C C 1
ATOM 5751 O O . ILE C 1 146 ? -8.785 62.253 14.393 1.00 58.35 144 ILE C O 1
ATOM 5756 N N . ILE C 1 147 ? -9.861 60.394 13.746 1.00 48.02 145 ILE C N 1
ATOM 5757 C CA . ILE C 1 147 ? -8.731 59.841 13.014 1.00 48.06 145 ILE C CA 1
ATOM 5758 C C . ILE C 1 147 ? -9.151 59.638 11.555 1.00 52.13 145 ILE C C 1
ATOM 5759 O O . ILE C 1 147 ? -10.055 58.849 11.258 1.00 52.84 145 ILE C O 1
ATOM 5764 N N . LEU C 1 148 ? -8.511 60.382 10.657 1.00 50.24 146 LEU C N 1
ATOM 5765 C CA . LEU C 1 148 ? -8.846 60.330 9.237 1.00 52.17 146 LEU C CA 1
ATOM 5766 C C . LEU C 1 148 ? -7.958 59.351 8.489 1.00 55.41 146 LEU C C 1
ATOM 5767 O O . LEU C 1 148 ? -6.747 59.293 8.711 1.00 60.72 146 LEU C O 1
ATOM 5772 N N . GLY C 1 149 ? -8.577 58.580 7.604 1.00 54.88 147 GLY C N 1
ATOM 5773 C CA . GLY C 1 149 ? -7.866 57.654 6.732 1.00 54.38 147 GLY C CA 1
ATOM 5774 C C . GLY C 1 149 ? -8.653 57.509 5.450 1.00 53.95 147 GLY C C 1
ATOM 5775 O O . GLY C 1 149 ? -9.863 57.715 5.442 1.00 48.31 147 GLY C O 1
ATOM 5776 N N . GLU C 1 150 ? -7.978 57.176 4.356 1.00 58.22 148 GLU C N 1
ATOM 5777 C CA . GLU C 1 150 ? -8.688 56.952 3.101 1.00 64.02 148 GLU C CA 1
ATOM 5778 C C . GLU C 1 150 ? -8.934 55.478 2.846 1.00 63.48 148 GLU C C 1
ATOM 5779 O O . GLU C 1 150 ? -8.211 54.615 3.353 1.00 59.31 148 GLU C O 1
ATOM 5785 N N . PHE C 1 151 ? -9.970 55.206 2.058 1.00 66.96 149 PHE C N 1
ATOM 5786 C CA . PHE C 1 151 ? -10.336 53.847 1.690 1.00 68.63 149 PHE C CA 1
ATOM 5787 C C . PHE C 1 151 ? -9.416 53.319 0.593 1.00 73.67 149 PHE C C 1
ATOM 5788 O O . PHE C 1 151 ? -8.875 52.219 0.707 1.00 73.47 149 PHE C O 1
ATOM 5796 N N . LEU C 1 152 ? -9.250 54.107 -0.467 1.00 83.61 150 LEU C N 1
ATOM 5797 C CA . LEU C 1 152 ? -8.271 53.806 -1.504 1.00 89.01 150 LEU C CA 1
ATOM 5798 C C . LEU C 1 152 ? -7.057 54.708 -1.273 1.00 96.44 150 LEU C C 1
ATOM 5799 O O . LEU C 1 152 ? -7.162 55.936 -1.349 1.00 97.62 150 LEU C O 1
ATOM 5804 N N . PRO C 1 153 ? -5.912 54.094 -0.993 1.00 102.96 151 PRO C N 1
ATOM 5805 C CA . PRO C 1 153 ? -4.938 54.669 -0.060 1.00 105.82 151 PRO C CA 1
ATOM 5806 C C . PRO C 1 153 ? -3.920 55.550 -0.776 1.00 107.73 151 PRO C C 1
ATOM 5807 O O . PRO C 1 153 ? -2.747 55.567 -0.401 1.00 108.73 151 PRO C O 1
ATOM 5811 N N . ARG C 1 154 ? -4.369 56.272 -1.797 1.00 108.84 152 ARG C N 1
ATOM 5812 C CA . ARG C 1 154 ? -3.561 57.321 -2.408 1.00 111.89 152 ARG C CA 1
ATOM 5813 C C . ARG C 1 154 ? -4.227 58.685 -2.262 1.00 112.82 152 ARG C C 1
ATOM 5814 O O . ARG C 1 154 ? -5.449 58.781 -2.146 1.00 112.24 152 ARG C O 1
ATOM 5822 N N . ASP C 1 155 ? -3.415 59.737 -2.269 1.00 113.94 153 ASP C N 1
ATOM 5823 C CA . ASP C 1 155 ? -2.222 59.790 -1.433 1.00 114.40 153 ASP C CA 1
ATOM 5824 C C . ASP C 1 155 ? -2.500 60.517 -0.121 1.00 111.75 153 ASP C C 1
ATOM 5825 O O . ASP C 1 155 ? -2.900 59.903 0.867 1.00 112.15 153 ASP C O 1
ATOM 5830 N N . THR C 1 156 ? -2.284 61.829 -0.121 1.00 110.39 154 THR C N 1
ATOM 5831 C CA . THR C 1 156 ? -1.736 62.514 1.044 1.00 109.81 154 THR C CA 1
ATOM 5832 C C . THR C 1 156 ? -2.609 63.697 1.449 1.00 106.23 154 THR C C 1
ATOM 5833 O O . THR C 1 156 ? -3.434 63.589 2.357 1.00 106.15 154 THR C O 1
ATOM 5837 N N . GLY C 1 157 ? -2.423 64.824 0.771 1.00 103.02 155 GLY C N 1
ATOM 5838 C CA . GLY C 1 157 ? -3.065 66.073 1.168 1.00 100.16 155 GLY C CA 1
ATOM 5839 C C . GLY C 1 157 ? -4.570 66.040 1.034 1.00 97.88 155 GLY C C 1
ATOM 5840 O O . GLY C 1 157 ? -5.275 66.777 1.722 1.00 100.42 155 GLY C O 1
ATOM 5841 N N . ARG C 1 158 ? -5.053 65.184 0.134 1.00 93.50 156 ARG C N 1
ATOM 5842 C CA . ARG C 1 158 ? -6.460 64.805 0.087 1.00 89.28 156 ARG C CA 1
ATOM 5843 C C . ARG C 1 158 ? -6.958 64.479 1.494 1.00 83.02 156 ARG C C 1
ATOM 5844 O O . ARG C 1 158 ? -8.004 64.971 1.916 1.00 84.28 156 ARG C O 1
ATOM 5852 N N . ILE C 1 159 ? -6.182 63.681 2.225 1.00 81.54 157 ILE C N 1
ATOM 5853 C CA . ILE C 1 159 ? -6.447 63.394 3.637 1.00 78.89 157 ILE C CA 1
ATOM 5854 C C . ILE C 1 159 ? -6.059 64.580 4.523 1.00 73.38 157 ILE C C 1
ATOM 5855 O O . ILE C 1 159 ? -6.792 64.947 5.447 1.00 72.61 157 ILE C O 1
ATOM 5860 N N . GLU C 1 160 ? -4.916 65.188 4.216 1.00 72.74 158 GLU C N 1
ATOM 5861 C CA . GLU C 1 160 ? -4.263 66.120 5.136 1.00 64.97 158 GLU C CA 1
ATOM 5862 C C . GLU C 1 160 ? -4.926 67.483 5.247 1.00 64.44 158 GLU C C 1
ATOM 5863 O O . GLU C 1 160 ? -4.893 68.102 6.312 1.00 66.41 158 GLU C O 1
ATOM 5869 N N . GLU C 1 161 ? -5.522 67.946 4.152 1.00 63.42 159 GLU C N 1
ATOM 5870 C CA . GLU C 1 161 ? -6.183 69.249 4.122 1.00 65.79 159 GLU C CA 1
ATOM 5871 C C . GLU C 1 161 ? -7.424 69.276 5.002 1.00 64.43 159 GLU C C 1
ATOM 5872 O O . GLU C 1 161 ? -7.690 70.279 5.661 1.00 67.40 159 GLU C O 1
ATOM 5878 N N . LEU C 1 162 ? -8.168 68.171 5.009 1.00 61.56 160 LEU C N 1
ATOM 5879 C CA . LEU C 1 162 ? -9.348 68.031 5.856 1.00 58.13 160 LEU C CA 1
ATOM 5880 C C . LEU C 1 162 ? -8.951 67.933 7.320 1.00 57.56 160 LEU C C 1
ATOM 5881 O O . LEU C 1 162 ? -9.644 68.455 8.186 1.00 59.05 160 LEU C O 1
ATOM 5886 N N . ALA C 1 163 ? -7.831 67.262 7.580 1.00 56.07 161 ALA C N 1
ATOM 5887 C CA . ALA C 1 163 ? -7.302 67.111 8.929 1.00 54.14 161 ALA C CA 1
ATOM 5888 C C . ALA C 1 163 ? -6.950 68.465 9.542 1.00 59.35 161 ALA C C 1
ATOM 5889 O O . ALA C 1 163 ? -7.283 68.731 10.701 1.00 62.70 161 ALA C O 1
ATOM 5891 N N . ALA C 1 164 ? -6.301 69.318 8.750 1.00 56.28 162 ALA C N 1
ATOM 5892 C CA . ALA C 1 164 ? -5.954 70.669 9.179 1.00 50.57 162 ALA C CA 1
ATOM 5893 C C . ALA C 1 164 ? -7.190 71.565 9.257 1.00 52.42 162 ALA C C 1
ATOM 5894 O O . ALA C 1 164 ? -7.272 72.428 10.134 1.00 51.88 162 ALA C O 1
ATOM 5896 N N . MET C 1 165 ? -8.139 71.348 8.341 1.00 48.41 163 MET C N 1
ATOM 5897 C CA . MET C 1 165 ? -9.430 72.046 8.336 1.00 48.63 163 MET C CA 1
ATOM 5898 C C . MET C 1 165 ? -10.194 71.777 9.633 1.00 50.37 163 MET C C 1
ATOM 5899 O O . MET C 1 165 ? -10.758 72.697 10.232 1.00 51.73 163 MET C O 1
ATOM 5904 N N . PHE C 1 166 ? -10.192 70.514 10.058 1.00 51.63 164 PHE C N 1
ATOM 5905 C CA . PHE C 1 166 ? -10.794 70.106 11.327 1.00 55.54 164 PHE C CA 1
ATOM 5906 C C . PHE C 1 166 ? -10.064 70.693 12.532 1.00 54.42 164 PHE C C 1
ATOM 5907 O O . PHE C 1 166 ? -10.706 71.121 13.488 1.00 54.52 164 PHE C O 1
ATOM 5915 N N . ARG C 1 167 ? -8.732 70.721 12.468 1.00 50.68 165 ARG C N 1
ATOM 5916 C CA . ARG C 1 167 ? -7.903 71.305 13.526 1.00 50.94 165 ARG C CA 1
ATOM 5917 C C . ARG C 1 167 ? -8.092 72.813 13.656 1.00 53.78 165 ARG C C 1
ATOM 5918 O O . ARG C 1 167 ? -8.058 73.351 14.762 1.00 57.09 165 ARG C O 1
ATOM 5926 N N . GLN C 1 168 ? -8.313 73.480 12.523 1.00 55.97 166 GLN C N 1
ATOM 5927 C CA . GLN C 1 168 ? -8.580 74.919 12.484 1.00 56.13 166 GLN C CA 1
ATOM 5928 C C . GLN C 1 168 ? -9.984 75.236 13.012 1.00 56.26 166 GLN C C 1
ATOM 5929 O O . GLN C 1 168 ? -10.298 76.387 13.320 1.00 57.87 166 GLN C O 1
ATOM 5935 N N . ALA C 1 169 ? -10.821 74.203 13.107 1.00 57.49 167 ALA C N 1
ATOM 5936 C CA . ALA C 1 169 ? -12.125 74.306 13.754 1.00 54.92 167 ALA C CA 1
ATOM 5937 C C . ALA C 1 169 ? -12.033 73.955 15.245 1.00 53.90 167 ALA C C 1
ATOM 5938 O O . ALA C 1 169 ? -12.980 74.181 15.999 1.00 46.15 167 ALA C O 1
ATOM 5940 N N . GLY C 1 170 ? -10.888 73.410 15.657 1.00 58.03 168 GLY C N 1
ATOM 5941 C CA . GLY C 1 170 ? -10.646 73.031 17.053 1.00 61.05 168 GLY C CA 1
ATOM 5942 C C . GLY C 1 170 ? -11.001 71.590 17.381 1.00 64.13 168 GLY C C 1
ATOM 5943 O O . GLY C 1 170 ? -11.373 71.275 18.518 1.00 64.29 168 GLY C O 1
ATOM 5944 N N . VAL C 1 171 ? -10.891 70.719 16.380 1.00 60.06 169 VAL C N 1
ATOM 5945 C CA . VAL C 1 171 ? -11.135 69.288 16.539 1.00 58.56 169 VAL C CA 1
ATOM 5946 C C . VAL C 1 171 ? -9.793 68.562 16.452 1.00 59.27 169 VAL C C 1
ATOM 5947 O O . VAL C 1 171 ? -9.042 68.765 15.495 1.00 64.92 169 VAL C O 1
ATOM 5951 N N . ASP C 1 172 ? -9.491 67.733 17.451 1.00 58.25 170 ASP C N 1
ATOM 5952 C CA . ASP C 1 172 ? -8.243 66.966 17.472 1.00 56.68 170 ASP C CA 1
ATOM 5953 C C . ASP C 1 172 ? -8.236 65.908 16.371 1.00 56.99 170 ASP C C 1
ATOM 5954 O O . ASP C 1 172 ? -8.811 64.833 16.521 1.00 60.97 170 ASP C O 1
ATOM 5959 N N . CYS C 1 173 ? -7.585 66.232 15.260 1.00 57.75 171 CYS C N 1
ATOM 5960 C CA . CYS C 1 173 ? -7.629 65.387 14.075 1.00 55.92 171 CYS C CA 1
ATOM 5961 C C . CYS C 1 173 ? -6.279 64.746 13.771 1.00 55.15 171 CYS C C 1
ATOM 5962 O O . CYS C 1 173 ? -5.310 65.436 13.451 1.00 60.12 171 CYS C O 1
ATOM 5965 N N . ARG C 1 174 ? -6.223 63.424 13.885 1.00 51.76 172 ARG C N 1
ATOM 5966 C CA . ARG C 1 174 ? -5.016 62.664 13.569 1.00 54.84 172 ARG C CA 1
ATOM 5967 C C . ARG C 1 174 ? -5.231 61.933 12.233 1.00 48.77 172 ARG C C 1
ATOM 5968 O O . ARG C 1 174 ? -6.353 61.860 11.742 1.00 49.60 172 ARG C O 1
ATOM 5976 N N . THR C 1 175 ? -4.156 61.414 11.649 1.00 50.65 173 THR C N 1
ATOM 5977 C CA . THR C 1 175 ? -4.170 60.848 10.301 1.00 50.75 173 THR C CA 1
ATOM 5978 C C . THR C 1 175 ? -3.478 59.480 10.282 1.00 53.43 173 THR C C 1
ATOM 5979 O O . THR C 1 175 ? -2.463 59.288 10.955 1.00 61.15 173 THR C O 1
ATOM 5983 N N . THR C 1 176 ? -4.044 58.529 9.538 1.00 50.98 174 THR C N 1
ATOM 5984 C CA . THR C 1 176 ? -3.448 57.197 9.420 1.00 49.46 174 THR C CA 1
ATOM 5985 C C . THR C 1 176 ? -3.473 56.638 7.992 1.00 54.59 174 THR C C 1
ATOM 5986 O O . THR C 1 176 ? -4.355 56.971 7.195 1.00 54.50 174 THR C O 1
ATOM 5990 N N . ASP C 1 177 ? -2.485 55.797 7.686 1.00 59.34 175 ASP C N 1
ATOM 5991 C CA . ASP C 1 177 ? -2.409 55.082 6.412 1.00 63.21 175 ASP C CA 1
ATOM 5992 C C . ASP C 1 177 ? -3.211 53.786 6.481 1.00 63.33 175 ASP C C 1
ATOM 5993 O O . ASP C 1 177 ? -3.578 53.207 5.452 1.00 62.84 175 ASP C O 1
ATOM 5998 N N . ASP C 1 178 ? -3.474 53.345 7.709 1.00 61.88 176 ASP C N 1
ATOM 5999 C CA . ASP C 1 178 ? -4.203 52.116 7.976 1.00 60.79 176 ASP C CA 1
ATOM 6000 C C . ASP C 1 178 ? -5.570 52.444 8.577 1.00 60.12 176 ASP C C 1
ATOM 6001 O O . ASP C 1 178 ? -5.729 52.487 9.804 1.00 61.01 176 ASP C O 1
ATOM 6006 N N . LEU C 1 179 ? -6.548 52.687 7.702 1.00 53.65 177 LEU C N 1
ATOM 6007 C CA . LEU C 1 179 ? -7.925 52.983 8.112 1.00 51.81 177 LEU C CA 1
ATOM 6008 C C . LEU C 1 179 ? -8.601 51.751 8.709 1.00 47.55 177 LEU C C 1
ATOM 6009 O O . LEU C 1 179 ? -9.431 51.860 9.613 1.00 46.96 177 LEU C O 1
ATOM 6014 N N . LYS C 1 180 ? -8.230 50.588 8.184 1.00 44.38 178 LYS C N 1
ATOM 6015 C CA . LYS C 1 180 ? -8.761 49.309 8.614 1.00 41.88 178 LYS C CA 1
ATOM 6016 C C . LYS C 1 180 ? -8.460 49.065 10.095 1.00 46.81 178 LYS C C 1
ATOM 6017 O O . LYS C 1 180 ? -9.343 48.671 10.855 1.00 54.70 178 LYS C O 1
ATOM 6023 N N . ARG C 1 181 ? -7.215 49.329 10.490 1.00 45.93 179 ARG C N 1
ATOM 6024 C CA . ARG C 1 181 ? -6.748 49.155 11.860 1.00 47.86 179 ARG C CA 1
ATOM 6025 C C . ARG C 1 181 ? -7.465 50.112 12.806 1.00 55.75 179 ARG C C 1
ATOM 6026 O O . ARG C 1 181 ? -7.809 49.748 13.931 1.00 51.07 179 ARG C O 1
ATOM 6034 N N . ALA C 1 182 ? -7.689 51.333 12.329 1.00 61.81 180 ALA C N 1
ATOM 6035 C CA . ALA C 1 182 ? -8.316 52.388 13.116 1.00 59.43 180 ALA C CA 1
ATOM 6036 C C . ALA C 1 182 ? -9.789 52.103 13.402 1.00 58.37 180 ALA C C 1
ATOM 6037 O O . ALA C 1 182 ? -10.284 52.414 14.487 1.00 64.99 180 ALA C O 1
ATOM 6039 N N . ARG C 1 183 ? -10.472 51.501 12.429 1.00 55.04 181 ARG C N 1
ATOM 6040 C CA . ARG C 1 183 ? -11.866 51.077 12.580 1.00 51.24 181 ARG C CA 1
ATOM 6041 C C . ARG C 1 183 ? -12.015 49.919 13.558 1.00 50.89 181 ARG C C 1
ATOM 6042 O O . ARG C 1 183 ? -12.905 49.930 14.408 1.00 59.37 181 ARG C O 1
ATOM 6050 N N . TRP C 1 184 ? -11.136 48.927 13.424 1.00 48.61 182 TRP C N 1
ATOM 6051 C CA . TRP C 1 184 ? -11.146 47.735 14.266 1.00 48.39 182 TRP C CA 1
ATOM 6052 C C . TRP C 1 184 ? -10.725 48.010 15.710 1.00 52.46 182 TRP C C 1
ATOM 6053 O O . TRP C 1 184 ? -11.165 47.316 16.626 1.00 44.57 182 TRP C O 1
ATOM 6064 N N . GLU C 1 185 ? -9.866 49.010 15.905 1.00 50.31 183 GLU C N 1
ATOM 6065 C CA . GLU C 1 185 ? -9.473 49.443 17.239 1.00 47.72 183 GLU C CA 1
ATOM 6066 C C . GLU C 1 185 ? -10.645 50.072 17.980 1.00 52.06 183 GLU C C 1
ATOM 6067 O O . GLU C 1 185 ? -10.740 49.958 19.208 1.00 56.86 183 GLU C O 1
ATOM 6073 N N . LYS C 1 186 ? -11.529 50.739 17.239 1.00 47.27 184 LYS C N 1
ATOM 6074 C CA . LYS C 1 186 ? -12.724 51.310 17.845 1.00 46.35 184 LYS C CA 1
ATOM 6075 C C . LYS C 1 186 ? -13.728 50.213 18.163 1.00 49.02 184 LYS C C 1
ATOM 6076 O O . LYS C 1 186 ? -14.448 50.296 19.154 1.00 51.80 184 LYS C O 1
ATOM 6082 N N . LEU C 1 187 ? -13.746 49.182 17.318 1.00 55.03 185 LEU C N 1
ATOM 6083 C CA . LEU C 1 187 ? -14.580 47.991 17.504 1.00 49.24 185 LEU C CA 1
ATOM 6084 C C . LEU C 1 187 ? -14.254 47.199 18.770 1.00 44.75 185 LEU C C 1
ATOM 6085 O O . LEU C 1 187 ? -15.131 46.561 19.334 1.00 55.78 185 LEU C O 1
ATOM 6090 N N . VAL C 1 188 ? -12.994 47.249 19.199 1.00 45.48 186 VAL C N 1
ATOM 6091 C CA . VAL C 1 188 ? -12.530 46.602 20.429 1.00 46.70 186 VAL C CA 1
ATOM 6092 C C . VAL C 1 188 ? -13.195 47.195 21.685 1.00 48.94 186 VAL C C 1
ATOM 6093 O O . VAL C 1 188 ? -13.383 46.494 22.674 1.00 40.68 186 VAL C O 1
ATOM 6097 N N . TRP C 1 189 ? -13.547 48.478 21.634 1.00 49.12 187 TRP C N 1
ATOM 6098 C CA . TRP C 1 189 ? -14.261 49.126 22.731 1.00 48.31 187 TRP C CA 1
ATOM 6099 C C . TRP C 1 189 ? -15.772 49.034 22.533 1.00 49.62 187 TRP C C 1
ATOM 6100 O O . TRP C 1 189 ? -16.528 48.808 23.504 1.00 36.03 187 TRP C O 1
ATOM 6111 N N . ASN C 1 190 ? -16.194 49.229 21.278 1.00 35.37 188 ASN C N 1
ATOM 6112 C CA . ASN C 1 190 ? -17.605 49.333 20.902 1.00 28.22 188 ASN C CA 1
ATOM 6113 C C . ASN C 1 190 ? -18.366 48.026 20.918 1.00 32.90 188 ASN C C 1
ATOM 6114 O O . ASN C 1 190 ? -19.587 48.025 21.045 1.00 44.07 188 ASN C O 1
ATOM 6119 N N . ILE C 1 191 ? -17.672 46.907 20.770 1.00 31.91 189 ILE C N 1
ATOM 6120 C CA . ILE C 1 191 ? -18.374 45.630 20.820 1.00 29.04 189 ILE C CA 1
ATOM 6121 C C . ILE C 1 191 ? -18.719 45.204 22.262 1.00 35.83 189 ILE C C 1
ATOM 6122 O O . ILE C 1 191 ? -19.904 45.031 22.560 1.00 36.33 189 ILE C O 1
ATOM 6127 N N . PRO C 1 192 ? -17.715 45.056 23.161 1.00 38.76 190 PRO C N 1
ATOM 6128 C CA . PRO C 1 192 ? -18.099 44.686 24.530 1.00 43.99 190 PRO C CA 1
ATOM 6129 C C . PRO C 1 192 ? -18.946 45.722 25.274 1.00 38.39 190 PRO C C 1
ATOM 6130 O O . PRO C 1 192 ? -19.905 45.344 25.921 1.00 36.16 190 PRO C O 1
ATOM 6134 N N . PHE C 1 193 ? -18.641 47.008 25.142 1.00 46.21 191 PHE C N 1
ATOM 6135 C CA . PHE C 1 193 ? -19.396 48.016 25.885 1.00 41.02 191 PHE C CA 1
ATOM 6136 C C . PHE C 1 193 ? -20.744 48.407 25.260 1.00 45.66 191 PHE C C 1
ATOM 6137 O O . PHE C 1 193 ? -21.770 48.269 25.916 1.00 48.44 191 PHE C O 1
ATOM 6145 N N . ASN C 1 194 ? -20.784 48.820 23.994 1.00 51.05 192 ASN C N 1
ATOM 6146 C CA . ASN C 1 194 ? -22.103 49.035 23.358 1.00 45.86 192 ASN C CA 1
ATOM 6147 C C . ASN C 1 194 ? -22.987 47.784 23.320 1.00 44.14 192 ASN C C 1
ATOM 6148 O O . ASN C 1 194 ? -24.200 47.890 23.191 1.00 58.33 192 ASN C O 1
ATOM 6153 N N . GLY C 1 195 ? -22.378 46.611 23.464 1.00 39.75 193 GLY C N 1
ATOM 6154 C CA . GLY C 1 195 ? -23.125 45.371 23.604 1.00 39.74 193 GLY C CA 1
ATOM 6155 C C . GLY C 1 195 ? -23.667 45.162 24.999 1.00 44.56 193 GLY C C 1
ATOM 6156 O O . GLY C 1 195 ? -24.881 45.130 25.201 1.00 50.48 193 GLY C O 1
ATOM 6157 N N . LEU C 1 196 ? -22.755 45.033 25.959 1.00 42.53 194 LEU C N 1
ATOM 6158 C CA . LEU C 1 196 ? -23.087 44.671 27.335 1.00 40.08 194 LEU C CA 1
ATOM 6159 C C . LEU C 1 196 ? -23.965 45.691 28.048 1.00 39.16 194 LEU C C 1
ATOM 6160 O O . LEU C 1 196 ? -24.895 45.325 28.774 1.00 42.75 194 LEU C O 1
ATOM 6165 N N . CYS C 1 197 ? -23.671 46.965 27.829 1.00 40.54 195 CYS C N 1
ATOM 6166 C CA . CYS C 1 197 ? -24.441 48.040 28.435 1.00 37.18 195 CYS C CA 1
ATOM 6167 C C . CYS C 1 197 ? -25.846 48.118 27.868 1.00 42.44 195 CYS C C 1
ATOM 6168 O O . CYS C 1 197 ? -26.782 48.385 28.604 1.00 47.43 195 CYS C O 1
ATOM 6171 N N . ALA C 1 198 ? -25.992 47.887 26.565 1.00 42.90 196 ALA C N 1
ATOM 6172 C CA . ALA C 1 198 ? -27.308 47.944 25.935 1.00 43.85 196 ALA C CA 1
ATOM 6173 C C . ALA C 1 198 ? -28.147 46.720 26.275 1.00 43.10 196 ALA C C 1
ATOM 6174 O O . ALA C 1 198 ? -29.360 46.829 26.460 1.00 49.42 196 ALA C O 1
ATOM 6176 N N . LEU C 1 199 ? -27.493 45.562 26.355 1.00 37.00 197 LEU C N 1
ATOM 6177 C CA . LEU C 1 199 ? -28.157 44.316 26.720 1.00 40.43 197 LEU C CA 1
ATOM 6178 C C . LEU C 1 199 ? -28.629 44.311 28.172 1.00 40.93 197 LEU C C 1
ATOM 6179 O O . LEU C 1 199 ? -29.799 44.058 28.438 1.00 43.56 197 LEU C O 1
ATOM 6184 N N . LEU C 1 200 ? -27.716 44.600 29.098 1.00 39.16 198 LEU C N 1
ATOM 6185 C CA . LEU C 1 200 ? -28.015 44.544 30.532 1.00 50.42 198 LEU C CA 1
ATOM 6186 C C . LEU C 1 200 ? -28.587 45.854 31.074 1.00 52.14 198 LEU C C 1
ATOM 6187 O O . LEU C 1 200 ? -28.908 45.945 32.261 1.00 58.51 198 LEU C O 1
ATOM 6192 N N . GLN C 1 201 ? -28.755 46.835 30.181 1.00 54.23 199 GLN C N 1
ATOM 6193 C CA . GLN C 1 201 ? -29.108 48.232 30.511 1.00 53.49 199 GLN C CA 1
ATOM 6194 C C . GLN C 1 201 ? -28.492 48.765 31.811 1.00 58.80 199 GLN C C 1
ATOM 6195 O O . GLN C 1 201 ? -29.192 49.077 32.777 1.00 61.06 199 GLN C O 1
ATOM 6201 N N . GLN C 1 202 ? -27.160 48.825 31.810 1.00 60.84 200 GLN C N 1
ATOM 6202 C CA . GLN C 1 202 ? -26.358 49.296 32.940 1.00 62.32 200 GLN C CA 1
ATOM 6203 C C . GLN C 1 202 ? -25.181 50.120 32.416 1.00 63.34 200 GLN C C 1
ATOM 6204 O O . GLN C 1 202 ? -24.625 49.790 31.369 1.00 60.15 200 GLN C O 1
ATOM 6210 N N . PRO C 1 203 ? -24.794 51.194 33.138 1.00 64.77 201 PRO C N 1
ATOM 6211 C CA . PRO C 1 203 ? -23.574 51.943 32.794 1.00 62.53 201 PRO C CA 1
ATOM 6212 C C . PRO C 1 203 ? -22.280 51.129 32.961 1.00 61.57 201 PRO C C 1
ATOM 6213 O O . PRO C 1 203 ? -22.275 50.106 33.659 1.00 56.77 201 PRO C O 1
ATOM 6217 N N . VAL C 1 204 ? -21.201 51.603 32.331 1.00 59.41 202 VAL C N 1
ATOM 6218 C CA . VAL C 1 204 ? -19.940 50.846 32.183 1.00 57.63 202 VAL C CA 1
ATOM 6219 C C . VAL C 1 204 ? -19.250 50.401 33.481 1.00 52.71 202 VAL C C 1
ATOM 6220 O O . VAL C 1 204 ? -18.596 49.358 33.513 1.00 52.90 202 VAL C O 1
ATOM 6224 N N . ASN C 1 205 ? -19.408 51.192 34.539 1.00 53.77 203 ASN C N 1
ATOM 6225 C CA . ASN C 1 205 ? -18.778 50.926 35.833 1.00 51.28 203 ASN C CA 1
ATOM 6226 C C . ASN C 1 205 ? -19.305 49.665 36.512 1.00 49.15 203 ASN C C 1
ATOM 6227 O O . ASN C 1 205 ? -18.569 48.986 37.225 1.00 46.59 203 ASN C O 1
ATOM 6232 N N . LEU C 1 206 ? -20.578 49.360 36.266 1.00 49.47 204 LEU C N 1
ATOM 6233 C CA . LEU C 1 206 ? -21.214 48.142 36.757 1.00 39.77 204 LEU C CA 1
ATOM 6234 C C . LEU C 1 206 ? -20.698 46.887 36.052 1.00 41.05 204 LEU C C 1
ATOM 6235 O O . LEU C 1 206 ? -20.390 45.889 36.724 1.00 28.38 204 LEU C O 1
ATOM 6240 N N . ILE C 1 207 ? -20.611 46.941 34.711 1.00 38.37 205 ILE C N 1
ATOM 6241 C CA . ILE C 1 207 ? -20.007 45.871 33.904 1.00 20.51 205 ILE C CA 1
ATOM 6242 C C . ILE C 1 207 ? -18.583 45.611 34.407 1.00 28.25 205 ILE C C 1
ATOM 6243 O O . ILE C 1 207 ? -18.188 44.464 34.595 1.00 34.11 205 ILE C O 1
ATOM 6248 N N . LEU C 1 208 ? -17.833 46.681 34.660 1.00 30.10 206 LEU C N 1
ATOM 6249 C CA . LEU C 1 208 ? -16.442 46.568 35.103 1.00 37.34 206 LEU C CA 1
ATOM 6250 C C . LEU C 1 208 ? -16.238 46.289 36.604 1.00 48.28 206 LEU C C 1
ATOM 6251 O O . LEU C 1 208 ? -15.103 46.063 37.039 1.00 51.13 206 LEU C O 1
ATOM 6256 N N . ALA C 1 209 ? -17.322 46.293 37.384 1.00 47.94 207 ALA C N 1
ATOM 6257 C CA . ALA C 1 209 ? -17.241 46.072 38.835 1.00 49.52 207 ALA C CA 1
ATOM 6258 C C . ALA C 1 209 ? -16.964 44.618 39.223 1.00 54.20 207 ALA C C 1
ATOM 6259 O O . ALA C 1 209 ? -16.340 44.360 40.249 1.00 55.22 207 ALA C O 1
ATOM 6261 N N . ARG C 1 210 ? -17.435 43.676 38.405 1.00 63.05 208 ARG C N 1
ATOM 6262 C CA . ARG C 1 210 ? -17.287 42.242 38.684 1.00 62.39 208 ARG C CA 1
ATOM 6263 C C . ARG C 1 210 ? -16.106 41.612 37.956 1.00 60.57 208 ARG C C 1
ATOM 6264 O O . ARG C 1 210 ? -15.906 41.847 36.764 1.00 60.43 208 ARG C O 1
ATOM 6272 N N . ASP C 1 211 ? -15.355 40.786 38.683 1.00 57.43 209 ASP C N 1
ATOM 6273 C CA . ASP C 1 211 ? -14.152 40.124 38.168 1.00 56.40 209 ASP C CA 1
ATOM 6274 C C . ASP C 1 211 ? -14.385 39.196 36.969 1.00 51.02 209 ASP C C 1
ATOM 6275 O O . ASP C 1 211 ? -13.622 39.234 36.004 1.00 52.19 209 ASP C O 1
ATOM 6280 N N . VAL C 1 212 ? -15.432 38.373 37.029 1.00 49.85 210 VAL C N 1
ATOM 6281 C CA . VAL C 1 212 ? -15.776 37.473 35.916 1.00 51.18 210 VAL C CA 1
ATOM 6282 C C . VAL C 1 212 ? -16.368 38.226 34.724 1.00 53.45 210 VAL C C 1
ATOM 6283 O O . VAL C 1 212 ? -16.279 37.765 33.585 1.00 54.42 210 VAL C O 1
ATOM 6287 N N . SER C 1 213 ? -16.971 39.379 35.005 1.00 52.11 211 SER C N 1
ATOM 6288 C CA . SER C 1 213 ? -17.483 40.269 33.974 1.00 52.80 211 SER C CA 1
ATOM 6289 C C . SER C 1 213 ? -16.357 40.986 33.236 1.00 54.98 211 SER C C 1
ATOM 6290 O O . SER C 1 213 ? -16.453 41.190 32.027 1.00 50.37 211 SER C O 1
ATOM 6293 N N . ARG C 1 214 ? -15.299 41.354 33.967 1.00 51.81 212 ARG C N 1
ATOM 6294 C CA . ARG C 1 214 ? -14.062 41.870 33.375 1.00 48.00 212 ARG C CA 1
ATOM 6295 C C . ARG C 1 214 ? -13.414 40.806 32.487 1.00 52.45 212 ARG C C 1
ATOM 6296 O O . ARG C 1 214 ? -12.900 41.119 31.406 1.00 54.33 212 ARG C O 1
ATOM 6304 N N . LYS C 1 215 ? -13.455 39.555 32.952 1.00 47.43 213 LYS C N 1
ATOM 6305 C CA . LYS C 1 215 ? -12.962 38.402 32.191 1.00 49.83 213 LYS C CA 1
ATOM 6306 C C . LYS C 1 215 ? -13.743 38.184 30.885 1.00 48.56 213 LYS C C 1
ATOM 6307 O O . LYS C 1 215 ? -13.166 37.767 29.875 1.00 47.75 213 LYS C O 1
ATOM 6313 N N . LEU C 1 216 ? -15.043 38.479 30.915 1.00 41.08 214 LEU C N 1
ATOM 6314 C CA . LEU C 1 216 ? -15.889 38.390 29.729 1.00 48.38 214 LEU C CA 1
ATOM 6315 C C . LEU C 1 216 ? -15.513 39.461 28.698 1.00 50.30 214 LEU C C 1
ATOM 6316 O O . LEU C 1 216 ? -15.290 39.136 27.529 1.00 46.47 214 LEU C O 1
ATOM 6321 N N . VAL C 1 217 ? -15.445 40.719 29.145 1.00 47.77 215 VAL C N 1
ATOM 6322 C CA . VAL C 1 217 ? -15.039 41.855 28.308 1.00 47.78 215 VAL C CA 1
ATOM 6323 C C . VAL C 1 217 ? -13.693 41.580 27.651 1.00 46.91 215 VAL C C 1
ATOM 6324 O O . VAL C 1 217 ? -13.523 41.821 26.461 1.00 50.35 215 VAL C O 1
ATOM 6328 N N . ARG C 1 218 ? -12.757 41.053 28.440 1.00 49.26 216 ARG C N 1
ATOM 6329 C CA . ARG C 1 218 ? -11.455 40.606 27.953 1.00 47.38 216 ARG C CA 1
ATOM 6330 C C . ARG C 1 218 ? -11.575 39.588 26.802 1.00 41.74 216 ARG C C 1
ATOM 6331 O O . ARG C 1 218 ? -10.926 39.743 25.770 1.00 36.77 216 ARG C O 1
ATOM 6339 N N . GLY C 1 219 ? -12.429 38.582 26.980 1.00 38.75 217 GLY C N 1
ATOM 6340 C CA . GLY C 1 219 ? -12.600 37.509 26.004 1.00 41.18 217 GLY C CA 1
ATOM 6341 C C . GLY C 1 219 ? -13.357 37.922 24.755 1.00 46.90 217 GLY C C 1
ATOM 6342 O O . GLY C 1 219 ? -13.173 37.333 23.684 1.00 43.36 217 GLY C O 1
ATOM 6343 N N . ILE C 1 220 ? -14.220 38.924 24.900 1.00 46.24 218 ILE C N 1
ATOM 6344 C CA . ILE C 1 220 ? -14.894 39.543 23.769 1.00 50.23 218 ILE C CA 1
ATOM 6345 C C . ILE C 1 220 ? -13.869 40.338 22.952 1.00 54.61 218 ILE C C 1
ATOM 6346 O O . ILE C 1 220 ? -13.774 40.160 21.737 1.00 59.34 218 ILE C O 1
ATOM 6351 N N . MET C 1 221 ? -13.088 41.173 23.642 1.00 51.57 219 MET C N 1
ATOM 6352 C CA . MET C 1 221 ? -12.029 41.996 23.045 1.00 41.41 219 MET C CA 1
ATOM 6353 C C . MET C 1 221 ? -10.972 41.185 22.307 1.00 45.57 219 MET C C 1
ATOM 6354 O O . MET C 1 221 ? -10.480 41.615 21.262 1.00 48.39 219 MET C O 1
ATOM 6359 N N . LEU C 1 222 ? -10.626 40.019 22.852 1.00 43.32 220 LEU C N 1
ATOM 6360 C CA . LEU C 1 222 ? -9.612 39.147 22.254 1.00 44.68 220 LEU C CA 1
ATOM 6361 C C . LEU C 1 222 ? -10.082 38.494 20.956 1.00 45.63 220 LEU C C 1
ATOM 6362 O O . LEU C 1 222 ? -9.269 38.171 20.093 1.00 39.88 220 LEU C O 1
ATOM 6367 N N . GLU C 1 223 ? -11.393 38.294 20.842 1.00 50.67 221 GLU C N 1
ATOM 6368 C CA . GLU C 1 223 ? -12.008 37.784 19.626 1.00 51.54 221 GLU C CA 1
ATOM 6369 C C . GLU C 1 223 ? -11.993 38.838 18.533 1.00 54.65 221 GLU C C 1
ATOM 6370 O O . GLU C 1 223 ? -11.774 38.517 17.363 1.00 53.49 221 GLU C O 1
ATOM 6376 N N . VAL C 1 224 ? -12.235 40.091 18.927 1.00 56.74 222 VAL C N 1
ATOM 6377 C CA . VAL C 1 224 ? -12.258 41.221 17.992 1.00 51.49 222 VAL C CA 1
ATOM 6378 C C . VAL C 1 224 ? -10.861 41.460 17.445 1.00 50.72 222 VAL C C 1
ATOM 6379 O O . VAL C 1 224 ? -10.689 41.651 16.242 1.00 53.85 222 VAL C O 1
ATOM 6383 N N . ILE C 1 225 ? -9.876 41.421 18.342 1.00 47.25 223 ILE C N 1
ATOM 6384 C CA . ILE C 1 225 ? -8.464 41.578 18.000 1.00 43.29 223 ILE C CA 1
ATOM 6385 C C . ILE C 1 225 ? -7.999 40.476 17.044 1.00 44.59 223 ILE C C 1
ATOM 6386 O O . ILE C 1 225 ? -7.348 40.762 16.037 1.00 45.42 223 ILE C O 1
ATOM 6391 N N . ALA C 1 226 ? -8.379 39.235 17.337 1.00 37.99 224 ALA C N 1
ATOM 6392 C CA . ALA C 1 226 ? -8.053 38.102 16.472 1.00 43.05 224 ALA C CA 1
ATOM 6393 C C . ALA C 1 226 ? -8.756 38.176 15.107 1.00 44.34 224 ALA C C 1
ATOM 6394 O O . ALA C 1 226 ? -8.229 37.683 14.110 1.00 51.06 224 ALA C O 1
ATOM 6396 N N . GLY C 1 227 ? -9.934 38.796 15.076 1.00 46.76 225 GLY C N 1
ATOM 6397 C CA . GLY C 1 227 ? -10.673 39.028 13.836 1.00 45.12 225 GLY C CA 1
ATOM 6398 C C . GLY C 1 227 ? -10.134 40.216 13.065 1.00 50.85 225 GLY C C 1
ATOM 6399 O O . GLY C 1 227 ? -10.273 40.285 11.846 1.00 55.83 225 GLY C O 1
ATOM 6400 N N . ALA C 1 228 ? -9.520 41.152 13.784 1.00 56.38 226 ALA C N 1
ATOM 6401 C CA . ALA C 1 228 ? -8.860 42.310 13.185 1.00 51.79 226 ALA C CA 1
ATOM 6402 C C . ALA C 1 228 ? -7.547 41.909 12.532 1.00 54.67 226 ALA C C 1
ATOM 6403 O O . ALA C 1 228 ? -7.267 42.299 11.400 1.00 58.79 226 ALA C O 1
ATOM 6405 N N . ASN C 1 229 ? -6.760 41.113 13.256 1.00 54.56 227 ASN C N 1
ATOM 6406 C CA . ASN C 1 229 ? -5.388 40.775 12.885 1.00 49.49 227 ASN C CA 1
ATOM 6407 C C . ASN C 1 229 ? -5.220 39.916 11.639 1.00 57.04 227 ASN C C 1
ATOM 6408 O O . ASN C 1 229 ? -4.094 39.709 11.179 1.00 66.30 227 ASN C O 1
ATOM 6413 N N . ALA C 1 230 ? -6.323 39.414 11.095 1.00 60.15 228 ALA C N 1
ATOM 6414 C CA . ALA C 1 230 ? -6.267 38.628 9.870 1.00 62.97 228 ALA C CA 1
ATOM 6415 C C . ALA C 1 230 ? -7.075 39.272 8.747 1.00 62.26 228 ALA C C 1
ATOM 6416 O O . ALA C 1 230 ? -7.468 38.607 7.788 1.00 68.24 228 ALA C O 1
ATOM 6418 N N . GLN C 1 231 ? -7.296 40.577 8.863 1.00 61.23 229 GLN C N 1
ATOM 6419 C CA . GLN C 1 231 ? -8.042 41.328 7.855 1.00 63.46 229 GLN C CA 1
ATOM 6420 C C . GLN C 1 231 ? -7.111 42.009 6.839 1.00 65.20 229 GLN C C 1
ATOM 6421 O O . GLN C 1 231 ? -7.535 42.885 6.081 1.00 65.11 229 GLN C O 1
ATOM 6427 N N . GLY C 1 232 ? -5.849 41.588 6.819 1.00 64.66 230 GLY C N 1
ATOM 6428 C CA . GLY C 1 232 ? -4.848 42.178 5.942 1.00 62.06 230 GLY C CA 1
ATOM 6429 C C . GLY C 1 232 ? -4.434 43.555 6.421 1.00 63.46 230 GLY C C 1
ATOM 6430 O O . GLY C 1 232 ? -4.359 44.499 5.632 1.00 63.51 230 GLY C O 1
ATOM 6431 N N . LEU C 1 233 ? -4.184 43.663 7.725 1.00 63.46 231 LEU C N 1
ATOM 6432 C CA . LEU C 1 233 ? -3.729 44.908 8.343 1.00 60.18 231 LEU C CA 1
ATOM 6433 C C . LEU C 1 233 ? -2.281 45.214 7.967 1.00 60.31 231 LEU C C 1
ATOM 6434 O O . LEU C 1 233 ? -1.500 44.304 7.680 1.00 59.50 231 LEU C O 1
ATOM 6439 N N . ALA C 1 234 ? -1.935 46.499 7.952 1.00 61.70 232 ALA C N 1
ATOM 6440 C CA . ALA C 1 234 ? -0.558 46.923 7.697 1.00 63.91 232 ALA C CA 1
ATOM 6441 C C . ALA C 1 234 ? 0.322 46.648 8.912 1.00 64.68 232 ALA C C 1
ATOM 6442 O O . ALA C 1 234 ? 1.502 46.324 8.774 1.00 62.65 232 ALA C O 1
ATOM 6444 N N . THR C 1 235 ? -0.272 46.774 10.097 1.00 67.74 233 THR C N 1
ATOM 6445 C CA . THR C 1 235 ? 0.406 46.506 11.365 1.00 68.77 233 THR C CA 1
ATOM 6446 C C . THR C 1 235 ? -0.549 45.808 12.341 1.00 68.15 233 THR C C 1
ATOM 6447 O O . THR C 1 235 ? -1.713 46.194 12.466 1.00 71.38 233 THR C O 1
ATOM 6451 N N . PHE C 1 236 ? -0.046 44.778 13.016 1.00 66.07 234 PHE C N 1
ATOM 6452 C CA . PHE C 1 236 ? -0.855 43.918 13.890 1.00 64.48 234 PHE C CA 1
ATOM 6453 C C . PHE C 1 236 ? -1.246 44.591 15.206 1.00 57.98 234 PHE C C 1
ATOM 6454 O O . PHE C 1 236 ? -0.437 45.292 15.817 1.00 55.32 234 PHE C O 1
ATOM 6462 N N . ILE C 1 237 ? -2.492 44.380 15.627 1.00 54.81 235 ILE C N 1
ATOM 6463 C CA . ILE C 1 237 ? -2.948 44.803 16.953 1.00 50.37 235 ILE C CA 1
ATOM 6464 C C . ILE C 1 237 ? -2.558 43.733 17.963 1.00 41.77 235 ILE C C 1
ATOM 6465 O O . ILE C 1 237 ? -3.078 42.616 17.928 1.00 39.67 235 ILE C O 1
ATOM 6470 N N . ALA C 1 238 ? -1.624 44.078 18.843 1.00 44.26 236 ALA C N 1
ATOM 6471 C CA . ALA C 1 238 ? -1.202 43.177 19.910 1.00 52.56 236 ALA C CA 1
ATOM 6472 C C . ALA C 1 238 ? -2.263 43.136 20.996 1.00 50.93 236 ALA C C 1
ATOM 6473 O O . ALA C 1 238 ? -2.987 44.109 21.192 1.00 51.86 236 ALA C O 1
ATOM 6475 N N . ASP C 1 239 ? -2.370 42.006 21.688 1.00 55.99 237 ASP C N 1
ATOM 6476 C CA . ASP C 1 239 ? -3.099 41.986 22.954 1.00 55.73 237 ASP C CA 1
ATOM 6477 C C . ASP C 1 239 ? -2.230 42.619 24.032 1.00 59.64 237 ASP C C 1
ATOM 6478 O O . ASP C 1 239 ? -1.005 42.477 24.030 1.00 67.21 237 ASP C O 1
ATOM 6483 N N . GLY C 1 240 ? -2.877 43.319 24.951 1.00 62.07 238 GLY C N 1
ATOM 6484 C CA . GLY C 1 240 ? -2.198 44.269 25.823 1.00 58.43 238 GLY C CA 1
ATOM 6485 C C . GLY C 1 240 ? -2.920 45.574 25.578 1.00 60.03 238 GLY C C 1
ATOM 6486 O O . GLY C 1 240 ? -3.009 46.432 26.462 1.00 58.28 238 GLY C O 1
ATOM 6487 N N . TYR C 1 241 ? -3.449 45.697 24.357 1.00 51.66 239 TYR C N 1
ATOM 6488 C CA . TYR C 1 241 ? -4.401 46.739 23.999 1.00 46.61 239 TYR C CA 1
ATOM 6489 C C . TYR C 1 241 ? -5.720 46.545 24.747 1.00 46.48 239 TYR C C 1
ATOM 6490 O O . TYR C 1 241 ? -6.464 47.507 24.961 1.00 40.75 239 TYR C O 1
ATOM 6499 N N . VAL C 1 242 ? -6.002 45.292 25.115 1.00 48.65 240 VAL C N 1
ATOM 6500 C CA . VAL C 1 242 ? -7.139 44.933 25.964 1.00 49.45 240 VAL C CA 1
ATOM 6501 C C . VAL C 1 242 ? -7.033 45.700 27.273 1.00 48.16 240 VAL C C 1
ATOM 6502 O O . VAL C 1 242 ? -7.951 46.435 27.641 1.00 44.35 240 VAL C O 1
ATOM 6506 N N . ASP C 1 243 ? -5.881 45.553 27.930 1.00 56.22 241 ASP C N 1
ATOM 6507 C CA . ASP C 1 243 ? -5.591 46.177 29.225 1.00 59.91 241 ASP C CA 1
ATOM 6508 C C . ASP C 1 243 ? -5.690 47.699 29.164 1.00 61.20 241 ASP C C 1
ATOM 6509 O O . ASP C 1 243 ? -6.169 48.326 30.105 1.00 61.54 241 ASP C O 1
ATOM 6514 N N . ASP C 1 244 ? -5.254 48.277 28.046 1.00 59.85 242 ASP C N 1
ATOM 6515 C CA . ASP C 1 244 ? -5.374 49.713 27.813 1.00 62.44 242 ASP C CA 1
ATOM 6516 C C . ASP C 1 244 ? -6.836 50.162 27.766 1.00 62.49 242 ASP C C 1
ATOM 6517 O O . ASP C 1 244 ? -7.212 51.114 28.458 1.00 63.39 242 ASP C O 1
ATOM 6522 N N . MET C 1 245 ? -7.656 49.451 26.988 1.00 60.77 243 MET C N 1
ATOM 6523 C CA . MET C 1 245 ? -9.067 49.816 26.785 1.00 59.55 243 MET C CA 1
ATOM 6524 C C . MET C 1 245 ? -9.929 49.577 28.021 1.00 63.09 243 MET C C 1
ATOM 6525 O O . MET C 1 245 ? -10.952 50.238 28.204 1.00 62.42 243 MET C O 1
ATOM 6530 N N . LEU C 1 246 ? -9.506 48.635 28.861 1.00 66.28 244 LEU C N 1
ATOM 6531 C CA . LEU C 1 246 ? -10.182 48.351 30.123 1.00 61.93 244 LEU C CA 1
ATOM 6532 C C . LEU C 1 246 ? -9.967 49.502 31.105 1.00 61.62 244 LEU C C 1
ATOM 6533 O O . LEU C 1 246 ? -10.926 50.017 31.682 1.00 65.52 244 LEU C O 1
ATOM 6538 N N . GLU C 1 247 ? -8.709 49.914 31.259 1.00 62.07 245 GLU C N 1
ATOM 6539 C CA . GLU C 1 247 ? -8.320 50.995 32.173 1.00 57.04 245 GLU C CA 1
ATOM 6540 C C . GLU C 1 247 ? -8.788 52.376 31.713 1.00 59.16 245 GLU C C 1
ATOM 6541 O O . GLU C 1 247 ? -9.019 53.259 32.537 1.00 57.60 245 GLU C O 1
ATOM 6547 N N . PHE C 1 248 ? -8.908 52.563 30.399 1.00 63.32 246 PHE C N 1
ATOM 6548 C CA . PHE C 1 248 ? -9.432 53.810 29.839 1.00 64.56 246 PHE C CA 1
ATOM 6549 C C . PHE C 1 248 ? -10.911 53.988 30.191 1.00 67.24 246 PHE C C 1
ATOM 6550 O O . PHE C 1 248 ? -11.349 55.095 30.512 1.00 68.88 246 PHE C O 1
ATOM 6558 N N . THR C 1 249 ? -11.655 52.881 30.153 1.00 67.65 247 THR C N 1
ATOM 6559 C CA . THR C 1 249 ? -13.088 52.857 30.460 1.00 63.11 247 THR C CA 1
ATOM 6560 C C . THR C 1 249 ? -13.319 52.890 31.969 1.00 63.63 247 THR C C 1
ATOM 6561 O O . THR C 1 249 ? -14.382 53.296 32.439 1.00 66.37 247 THR C O 1
ATOM 6565 N N . ASP C 1 250 ? -12.302 52.473 32.718 1.00 65.29 248 ASP C N 1
ATOM 6566 C CA . ASP C 1 250 ? -12.341 52.442 34.174 1.00 60.74 248 ASP C CA 1
ATOM 6567 C C . ASP C 1 250 ? -12.363 53.851 34.779 1.00 60.48 248 ASP C C 1
ATOM 6568 O O . ASP C 1 250 ? -12.862 54.053 35.890 1.00 61.49 248 ASP C O 1
ATOM 6573 N N . ALA C 1 251 ? -11.820 54.814 34.038 1.00 56.39 249 ALA C N 1
ATOM 6574 C CA . ALA C 1 251 ? -11.813 56.216 34.442 1.00 51.81 249 ALA C CA 1
ATOM 6575 C C . ALA C 1 251 ? -12.987 57.013 33.855 1.00 56.07 249 ALA C C 1
ATOM 6576 O O . ALA C 1 251 ? -13.123 58.211 34.120 1.00 56.33 249 ALA C O 1
ATOM 6578 N N . MET C 1 252 ? -13.827 56.347 33.060 1.00 58.29 250 MET C N 1
ATOM 6579 C CA . MET C 1 252 ? -15.000 56.984 32.448 1.00 57.43 250 MET C CA 1
ATOM 6580 C C . MET C 1 252 ? -16.148 57.192 33.434 1.00 61.18 250 MET C C 1
ATOM 6581 O O . MET C 1 252 ? -17.050 57.996 33.185 1.00 62.42 250 MET C O 1
ATOM 6586 N N . GLY C 1 253 ? -16.114 56.456 34.543 1.00 60.97 251 GLY C N 1
ATOM 6587 C CA . GLY C 1 253 ? -17.126 56.566 35.580 1.00 64.97 251 GLY C CA 1
ATOM 6588 C C . GLY C 1 253 ? -18.434 55.919 35.180 1.00 70.24 251 GLY C C 1
ATOM 6589 O O . GLY C 1 253 ? -18.460 54.764 34.752 1.00 69.56 251 GLY C O 1
ATOM 6590 N N . GLU C 1 254 ? -19.518 56.679 35.314 1.00 74.94 252 GLU C N 1
ATOM 6591 C CA . GLU C 1 254 ? -20.865 56.188 35.048 1.00 74.55 252 GLU C CA 1
ATOM 6592 C C . GLU C 1 254 ? -21.301 56.561 33.631 1.00 68.98 252 GLU C C 1
ATOM 6593 O O . GLU C 1 254 ? -22.278 57.289 33.435 1.00 69.41 252 GLU C O 1
ATOM 6599 N N . TYR C 1 255 ? -20.562 56.066 32.643 1.00 67.72 253 TYR C N 1
ATOM 6600 C CA . TYR C 1 255 ? -20.871 56.363 31.253 1.00 63.55 253 TYR C CA 1
ATOM 6601 C C . TYR C 1 255 ? -21.908 55.387 30.715 1.00 66.02 253 TYR C C 1
ATOM 6602 O O . TYR C 1 255 ? -21.808 54.173 30.926 1.00 65.52 253 TYR C O 1
ATOM 6611 N N . LYS C 1 256 ? -22.917 55.933 30.044 1.00 63.73 254 LYS C N 1
ATOM 6612 C CA . LYS C 1 256 ? -23.915 55.123 29.364 1.00 59.72 254 LYS C CA 1
ATOM 6613 C C . LYS C 1 256 ? -23.761 55.361 27.868 1.00 61.35 254 LYS C C 1
ATOM 6614 O O . LYS C 1 256 ? -24.129 56.429 27.371 1.00 65.77 254 LYS C O 1
ATOM 6620 N N . PRO C 1 257 ? -23.184 54.371 27.154 1.00 60.39 255 PRO C N 1
ATOM 6621 C CA . PRO C 1 257 ? -22.875 54.379 25.721 1.00 58.64 255 PRO C CA 1
ATOM 6622 C C . PRO C 1 257 ? -24.079 54.625 24.811 1.00 60.02 255 PRO C C 1
ATOM 6623 O O . PRO C 1 257 ? -25.226 54.516 25.254 1.00 60.09 255 PRO C O 1
ATOM 6627 N N . SER C 1 258 ? -23.796 54.930 23.544 1.00 60.26 256 SER C N 1
ATOM 6628 C CA . SER C 1 258 ? -24.807 55.346 22.566 1.00 60.18 256 SER C CA 1
ATOM 6629 C C . SER C 1 258 ? -25.918 54.326 22.321 1.00 58.21 256 SER C C 1
ATOM 6630 O O . SER C 1 258 ? -27.075 54.708 22.150 1.00 60.78 256 SER C O 1
ATOM 6633 N N . MET C 1 259 ? -25.564 53.041 22.318 1.00 59.25 257 MET C N 1
ATOM 6634 C CA . MET C 1 259 ? -26.540 51.959 22.168 1.00 58.90 257 MET C CA 1
ATOM 6635 C C . MET C 1 259 ? -27.473 51.848 23.381 1.00 62.18 257 MET C C 1
ATOM 6636 O O . MET C 1 259 ? -28.654 51.536 23.226 1.00 65.13 257 MET C O 1
ATOM 6641 N N . GLU C 1 260 ? -26.943 52.110 24.575 1.00 55.96 258 GLU C N 1
ATOM 6642 C CA . GLU C 1 260 ? -27.749 52.080 25.801 1.00 63.72 258 GLU C CA 1
ATOM 6643 C C . GLU C 1 260 ? -28.746 53.244 25.855 1.00 67.80 258 GLU C C 1
ATOM 6644 O O . GLU C 1 260 ? -29.875 53.082 26.333 1.00 69.51 258 GLU C O 1
ATOM 6650 N N . ILE C 1 261 ? -28.312 54.404 25.363 1.00 69.18 259 ILE C N 1
ATOM 6651 C CA . ILE C 1 261 ? -29.160 55.591 25.243 1.00 65.15 259 ILE C CA 1
ATOM 6652 C C . ILE C 1 261 ? -30.255 55.353 24.195 1.00 67.34 259 ILE C C 1
ATOM 6653 O O . ILE C 1 261 ? -31.425 55.664 24.437 1.00 70.18 259 ILE C O 1
ATOM 6658 N N . ASP C 1 262 ? -29.878 54.766 23.057 1.00 64.85 260 ASP C N 1
ATOM 6659 C CA . ASP C 1 262 ? -30.827 54.449 21.983 1.00 67.74 260 ASP C CA 1
ATOM 6660 C C . ASP C 1 262 ? -31.835 53.360 22.368 1.00 69.01 260 ASP C C 1
ATOM 6661 O O . ASP C 1 262 ? -32.948 53.321 21.831 1.00 67.77 260 ASP C O 1
ATOM 6666 N N . ARG C 1 263 ? -31.434 52.486 23.292 1.00 67.71 261 ARG C N 1
ATOM 6667 C CA . ARG C 1 263 ? -32.315 51.472 23.874 1.00 66.23 261 ARG C CA 1
ATOM 6668 C C . ARG C 1 263 ? -33.375 52.128 24.758 1.00 64.55 261 ARG C C 1
ATOM 6669 O O . ARG C 1 263 ? -34.561 51.811 24.655 1.00 62.90 261 ARG C O 1
ATOM 6677 N N . GLU C 1 264 ? -32.934 53.047 25.615 1.00 68.96 262 GLU C N 1
ATOM 6678 C CA . GLU C 1 264 ? -33.810 53.738 26.563 1.00 70.67 262 GLU C CA 1
ATOM 6679 C C . GLU C 1 264 ? -34.811 54.669 25.881 1.00 70.16 262 GLU C C 1
ATOM 6680 O O . GLU C 1 264 ? -35.918 54.865 26.383 1.00 69.35 262 GLU C O 1
ATOM 6686 N N . GLU C 1 265 ? -34.414 55.233 24.742 1.00 71.65 263 GLU C N 1
ATOM 6687 C CA . GLU C 1 265 ? -35.263 56.150 23.985 1.00 75.12 263 GLU C CA 1
ATOM 6688 C C . GLU C 1 265 ? -36.242 55.419 23.070 1.00 74.63 263 GLU C C 1
ATOM 6689 O O . GLU C 1 265 ? -37.280 55.971 22.702 1.00 78.04 263 GLU C O 1
ATOM 6695 N N . GLY C 1 266 ? -35.907 54.185 22.705 1.00 74.01 264 GLY C N 1
ATOM 6696 C CA . GLY C 1 266 ? -36.802 53.345 21.913 1.00 72.46 264 GLY C CA 1
ATOM 6697 C C . GLY C 1 266 ? -36.591 53.403 20.413 1.00 73.06 264 GLY C C 1
ATOM 6698 O O . GLY C 1 266 ? -37.443 52.953 19.646 1.00 75.38 264 GLY C O 1
ATOM 6699 N N . ARG C 1 267 ? -35.461 53.960 19.987 1.00 75.99 265 ARG C N 1
ATOM 6700 C CA . ARG C 1 267 ? -35.099 53.968 18.569 1.00 75.69 265 ARG C CA 1
ATOM 6701 C C . ARG C 1 267 ? -34.225 52.746 18.243 1.00 71.53 265 ARG C C 1
ATOM 6702 O O . ARG C 1 267 ? -33.547 52.231 19.134 1.00 73.46 265 ARG C O 1
ATOM 6710 N N . PRO C 1 268 ? -34.257 52.260 16.978 1.00 71.33 266 PRO C N 1
ATOM 6711 C CA . PRO C 1 268 ? -33.506 51.040 16.622 1.00 67.07 266 PRO C CA 1
ATOM 6712 C C . PRO C 1 268 ? -31.984 51.124 16.827 1.00 63.32 266 PRO C C 1
ATOM 6713 O O . PRO C 1 268 ? -31.427 52.219 16.952 1.00 59.14 266 PRO C O 1
ATOM 6717 N N . LEU C 1 269 ? -31.333 49.963 16.867 1.00 60.37 267 LEU C N 1
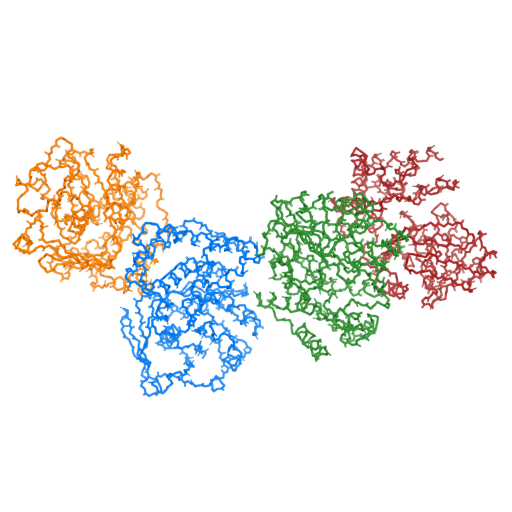ATOM 6718 C CA . LEU C 1 269 ? -29.910 49.882 17.191 1.00 54.41 267 LEU C CA 1
ATOM 6719 C C . LEU C 1 269 ? -29.060 49.450 16.008 1.00 53.53 267 LEU C C 1
ATOM 6720 O O . LEU C 1 269 ? -29.512 48.701 15.139 1.00 54.15 267 LEU C O 1
ATOM 6725 N N . GLU C 1 270 ? -27.808 49.901 16.017 1.00 47.16 268 GLU C N 1
ATOM 6726 C CA . GLU C 1 270 ? -26.874 49.659 14.931 1.00 36.77 268 GLU C CA 1
ATOM 6727 C C . GLU C 1 270 ? -26.141 48.313 15.039 1.00 39.87 268 GLU C C 1
ATOM 6728 O O . GLU C 1 270 ? -24.916 48.260 14.901 1.00 49.91 268 GLU C O 1
ATOM 6734 N N . ILE C 1 271 ? -26.899 47.237 15.265 1.00 37.19 269 ILE C N 1
ATOM 6735 C CA . ILE C 1 271 ? -26.362 45.875 15.383 1.00 36.52 269 ILE C CA 1
ATOM 6736 C C . ILE C 1 271 ? -25.653 45.404 14.110 1.00 48.79 269 ILE C C 1
ATOM 6737 O O . ILE C 1 271 ? -24.593 44.789 14.188 1.00 57.58 269 ILE C O 1
ATOM 6742 N N . ALA C 1 272 ? -26.250 45.678 12.950 1.00 45.50 270 ALA C N 1
ATOM 6743 C CA . ALA C 1 272 ? -25.685 45.254 11.672 1.00 50.43 270 ALA C CA 1
ATOM 6744 C C . ALA C 1 272 ? -24.243 45.727 11.496 1.00 53.52 270 ALA C C 1
ATOM 6745 O O . ALA C 1 272 ? -23.349 44.914 11.272 1.00 60.41 270 ALA C O 1
ATOM 6747 N N . ALA C 1 273 ? -24.014 47.028 11.655 1.00 52.07 271 ALA C N 1
ATOM 6748 C CA . ALA C 1 273 ? -22.701 47.610 11.380 1.00 48.73 271 ALA C CA 1
ATOM 6749 C C . ALA C 1 273 ? -21.657 47.339 12.468 1.00 49.01 271 ALA C C 1
ATOM 6750 O O . ALA C 1 273 ? -20.524 46.971 12.149 1.00 46.92 271 ALA C O 1
ATOM 6752 N N . ILE C 1 274 ? -22.039 47.522 13.736 1.00 44.12 272 ILE C N 1
ATOM 6753 C CA . ILE C 1 274 ? -21.140 47.277 14.881 1.00 32.82 272 ILE C CA 1
ATOM 6754 C C . ILE C 1 274 ? -20.860 45.778 15.112 1.00 27.77 272 ILE C C 1
ATOM 6755 O O . ILE C 1 274 ? -19.719 45.391 15.364 1.00 33.01 272 ILE C O 1
ATOM 6760 N N . PHE C 1 275 ? -21.881 44.932 14.996 1.00 32.36 273 PHE C N 1
ATOM 6761 C CA . PHE C 1 275 ? -21.735 43.506 15.333 1.00 36.13 273 PHE C CA 1
ATOM 6762 C C . PHE C 1 275 ? -21.747 42.546 14.143 1.00 39.65 273 PHE C C 1
ATOM 6763 O O . PHE C 1 275 ? -20.844 41.717 14.016 1.00 46.41 273 PHE C O 1
ATOM 6771 N N . ARG C 1 276 ? -22.767 42.644 13.290 1.00 39.28 274 ARG C N 1
ATOM 6772 C CA . ARG C 1 276 ? -22.974 41.650 12.220 1.00 46.93 274 ARG C CA 1
ATOM 6773 C C . ARG C 1 276 ? -21.935 41.700 11.100 1.00 45.18 274 ARG C C 1
ATOM 6774 O O . ARG C 1 276 ? -21.535 40.657 10.577 1.00 49.12 274 ARG C O 1
ATOM 6782 N N . THR C 1 277 ? -21.498 42.909 10.750 1.00 42.03 275 THR C N 1
ATOM 6783 C CA . THR C 1 277 ? -20.444 43.109 9.741 1.00 38.23 275 THR C CA 1
ATOM 6784 C C . THR C 1 277 ? -19.035 42.623 10.180 1.00 42.37 275 THR C C 1
ATOM 6785 O O . THR C 1 277 ? -18.369 41.946 9.401 1.00 44.83 275 THR C O 1
ATOM 6789 N N . PRO C 1 278 ? -18.567 42.979 11.407 1.00 44.24 276 PRO C N 1
ATOM 6790 C CA . PRO C 1 278 ? -17.336 42.356 11.944 1.00 39.94 276 PRO C CA 1
ATOM 6791 C C . PRO C 1 278 ? -17.365 40.834 12.113 1.00 38.57 276 PRO C C 1
ATOM 6792 O O . PRO C 1 278 ? -16.311 40.195 12.109 1.00 36.52 276 PRO C O 1
ATOM 6796 N N . LEU C 1 279 ? -18.553 40.265 12.283 1.00 40.38 277 LEU C N 1
ATOM 6797 C CA . LEU C 1 279 ? -18.708 38.822 12.225 1.00 37.35 277 LEU C CA 1
ATOM 6798 C C . LEU C 1 279 ? -18.603 38.354 10.760 1.00 39.09 277 LEU C C 1
ATOM 6799 O O . LEU C 1 279 ? -17.864 37.420 10.472 1.00 33.89 277 LEU C O 1
ATOM 6804 N N . ALA C 1 280 ? -19.319 39.019 9.848 1.00 36.77 278 ALA C N 1
ATOM 6805 C CA . ALA C 1 280 ? -19.235 38.727 8.397 1.00 45.53 278 ALA C CA 1
ATOM 6806 C C . ALA C 1 280 ? -17.809 38.828 7.855 1.00 46.34 278 ALA C C 1
ATOM 6807 O O . ALA C 1 280 ? -17.397 37.990 7.063 1.00 45.94 278 ALA C O 1
ATOM 6809 N N . TYR C 1 281 ? -17.062 39.835 8.315 1.00 58.17 279 TYR C N 1
ATOM 6810 C CA . TYR C 1 281 ? -15.678 40.066 7.880 1.00 62.59 279 TYR C CA 1
ATOM 6811 C C . TYR C 1 281 ? -14.682 39.060 8.448 1.00 58.86 279 TYR C C 1
ATOM 6812 O O . TYR C 1 281 ? -13.770 38.625 7.743 1.00 61.41 279 TYR C O 1
ATOM 6821 N N . GLY C 1 282 ? -14.855 38.703 9.716 1.00 56.54 280 GLY C N 1
ATOM 6822 C CA . GLY C 1 282 ? -14.017 37.689 10.355 1.00 55.19 280 GLY C CA 1
ATOM 6823 C C . GLY C 1 282 ? -14.278 36.285 9.833 1.00 56.42 280 GLY C C 1
ATOM 6824 O O . GLY C 1 282 ? -13.359 35.473 9.742 1.00 59.19 280 GLY C O 1
ATOM 6825 N N . ALA C 1 283 ? -15.535 36.003 9.492 1.00 57.54 281 ALA C N 1
ATOM 6826 C CA . ALA C 1 283 ? -15.925 34.718 8.909 1.00 59.54 281 ALA C CA 1
ATOM 6827 C C . ALA C 1 283 ? -15.430 34.585 7.473 1.00 63.79 281 ALA C C 1
ATOM 6828 O O . ALA C 1 283 ? -15.218 33.476 6.977 1.00 69.21 281 ALA C O 1
ATOM 6830 N N . ARG C 1 284 ? -15.242 35.724 6.813 1.00 62.29 282 ARG C N 1
ATOM 6831 C CA . ARG C 1 284 ? -14.703 35.760 5.461 1.00 60.86 282 ARG C CA 1
ATOM 6832 C C . ARG C 1 284 ? -13.177 35.596 5.474 1.00 62.21 282 ARG C C 1
ATOM 6833 O O . ARG C 1 284 ? -12.541 35.520 4.421 1.00 60.07 282 ARG C O 1
ATOM 6841 N N . GLU C 1 285 ? -12.595 35.544 6.671 1.00 61.45 283 GLU C N 1
ATOM 6842 C CA . GLU C 1 285 ? -11.166 35.282 6.831 1.00 62.24 283 GLU C CA 1
ATOM 6843 C C . GLU C 1 285 ? -10.912 34.030 7.675 1.00 57.96 283 GLU C C 1
ATOM 6844 O O . GLU C 1 285 ? -9.763 33.678 7.947 1.00 56.70 283 GLU C O 1
ATOM 6850 N N . GLY C 1 286 ? -11.995 33.367 8.077 1.00 58.73 284 GLY C N 1
ATOM 6851 C CA . GLY C 1 286 ? -11.923 32.105 8.810 1.00 57.22 284 GLY C CA 1
ATOM 6852 C C . GLY C 1 286 ? -11.688 32.227 10.307 1.00 56.52 284 GLY C C 1
ATOM 6853 O O . GLY C 1 286 ? -10.935 31.441 10.880 1.00 60.72 284 GLY C O 1
ATOM 6854 N N . ILE C 1 287 ? -12.332 33.199 10.947 1.00 49.73 285 ILE C N 1
ATOM 6855 C CA . ILE C 1 287 ? -12.174 33.382 12.390 1.00 54.34 285 ILE C CA 1
ATOM 6856 C C . ILE C 1 287 ? -13.505 33.214 13.114 1.00 49.96 285 ILE C C 1
ATOM 6857 O O . ILE C 1 287 ? -14.466 33.936 12.846 1.00 46.15 285 ILE C O 1
ATOM 6862 N N . ALA C 1 288 ? -13.549 32.244 14.021 1.00 55.53 286 ALA C N 1
ATOM 6863 C CA . ALA C 1 288 ? -14.695 32.068 14.905 1.00 60.09 286 ALA C CA 1
ATOM 6864 C C . ALA C 1 288 ? -14.700 33.148 15.984 1.00 52.02 286 ALA C C 1
ATOM 6865 O O . ALA C 1 288 ? -13.733 33.289 16.732 1.00 49.68 286 ALA C O 1
ATOM 6867 N N . MET C 1 289 ? -15.792 33.908 16.043 1.00 45.85 287 MET C N 1
ATOM 6868 C CA . MET C 1 289 ? -16.020 34.893 17.101 1.00 45.88 287 MET C CA 1
ATOM 6869 C C . MET C 1 289 ? -17.298 34.568 17.906 1.00 46.26 287 MET C C 1
ATOM 6870 O O . MET C 1 289 ? -18.268 35.331 17.849 1.00 44.41 287 MET C O 1
ATOM 6875 N N . PRO C 1 290 ? -17.294 33.453 18.680 1.00 46.72 288 PRO C N 1
ATOM 6876 C CA . PRO C 1 290 ? -18.529 32.937 19.296 1.00 45.46 288 PRO C CA 1
ATOM 6877 C C . PRO C 1 290 ? -19.196 33.885 20.284 1.00 42.04 288 PRO C C 1
ATOM 6878 O O . PRO C 1 290 ? -20.422 33.929 20.355 1.00 51.95 288 PRO C O 1
ATOM 6882 N N . ARG C 1 291 ? -18.398 34.639 21.030 1.00 39.62 289 ARG C N 1
ATOM 6883 C CA . ARG C 1 291 ? -18.947 35.566 22.005 1.00 38.90 289 ARG C CA 1
ATOM 6884 C C . ARG C 1 291 ? -19.571 36.785 21.347 1.00 39.64 289 ARG C C 1
ATOM 6885 O O . ARG C 1 291 ? -20.610 37.267 21.817 1.00 36.81 289 ARG C O 1
ATOM 6893 N N . VAL C 1 292 ? -18.945 37.277 20.268 1.00 36.37 290 VAL C N 1
ATOM 6894 C CA . VAL C 1 292 ? -19.503 38.396 19.502 1.00 23.67 290 VAL C CA 1
ATOM 6895 C C . VAL C 1 292 ? -20.860 37.978 18.944 1.00 29.23 290 VAL C C 1
ATOM 6896 O O . VAL C 1 292 ? -21.822 38.739 19.051 1.00 35.86 290 VAL C O 1
ATOM 6900 N N . GLU C 1 293 ? -20.948 36.752 18.419 1.00 27.79 291 GLU C N 1
ATOM 6901 C CA . GLU C 1 293 ? -22.213 36.211 17.905 1.00 40.15 291 GLU C CA 1
ATOM 6902 C C . GLU C 1 293 ? -23.278 36.135 18.996 1.00 37.10 291 GLU C C 1
ATOM 6903 O O . GLU C 1 293 ? -24.327 36.784 18.899 1.00 37.74 291 GLU C O 1
ATOM 6909 N N . MET C 1 294 ? -22.996 35.350 20.031 1.00 35.77 292 MET C N 1
ATOM 6910 C CA . MET C 1 294 ? -23.877 35.246 21.192 1.00 35.04 292 MET C CA 1
ATOM 6911 C C . MET C 1 294 ? -24.402 36.621 21.627 1.00 32.65 292 MET C C 1
ATOM 6912 O O . MET C 1 294 ? -25.620 36.825 21.666 1.00 32.77 292 MET C O 1
ATOM 6917 N N . LEU C 1 295 ? -23.493 37.570 21.867 1.00 24.92 293 LEU C N 1
ATOM 6918 C CA . LEU C 1 295 ? -23.873 38.972 22.114 1.00 28.74 293 LEU C CA 1
ATOM 6919 C C . LEU C 1 295 ? -24.786 39.616 21.059 1.00 38.29 293 LEU C C 1
ATOM 6920 O O . LEU C 1 295 ? -25.790 40.228 21.422 1.00 42.12 293 LEU C O 1
ATOM 6925 N N . ALA C 1 296 ? -24.433 39.480 19.775 1.00 37.49 294 ALA C N 1
ATOM 6926 C CA . ALA C 1 296 ? -25.182 40.105 18.673 1.00 35.20 294 ALA C CA 1
ATOM 6927 C C . ALA C 1 296 ? -26.594 39.570 18.575 1.00 36.48 294 ALA C C 1
ATOM 6928 O O . ALA C 1 296 ? -27.533 40.331 18.364 1.00 44.25 294 ALA C O 1
ATOM 6930 N N . THR C 1 297 ? -26.725 38.255 18.725 1.00 35.44 295 THR C N 1
ATOM 6931 C CA . THR C 1 297 ? -28.018 37.578 18.756 1.00 39.00 295 THR C CA 1
ATOM 6932 C C . THR C 1 297 ? -28.885 37.952 19.979 1.00 43.14 295 THR C C 1
ATOM 6933 O O . THR C 1 297 ? -30.075 38.239 19.823 1.00 49.96 295 THR C O 1
ATOM 6937 N N . LEU C 1 298 ? -28.298 37.950 21.181 1.00 36.95 296 LEU C N 1
ATOM 6938 C CA . LEU C 1 298 ? -29.036 38.309 22.410 1.00 40.99 296 LEU C CA 1
ATOM 6939 C C . LEU C 1 298 ? -29.531 39.745 22.360 1.00 44.53 296 LEU C C 1
ATOM 6940 O O . LEU C 1 298 ? -30.555 40.081 22.949 1.00 44.03 296 LEU C O 1
ATOM 6945 N N . LEU C 1 299 ? -28.781 40.580 21.649 1.00 53.84 297 LEU C N 1
ATOM 6946 C CA . LEU C 1 299 ? -29.116 41.982 21.457 1.00 57.12 297 LEU C CA 1
ATOM 6947 C C . LEU C 1 299 ? -30.361 42.118 20.583 1.00 57.01 297 LEU C C 1
ATOM 6948 O O . LEU C 1 299 ? -31.318 42.799 20.962 1.00 61.30 297 LEU C O 1
ATOM 6953 N N . GLU C 1 300 ? -30.362 41.437 19.439 1.00 52.70 298 GLU C N 1
ATOM 6954 C CA . GLU C 1 300 ? -31.501 41.503 18.519 1.00 55.04 298 GLU C CA 1
ATOM 6955 C C . GLU C 1 300 ? -32.690 40.660 18.980 1.00 55.62 298 GLU C C 1
ATOM 6956 O O . GLU C 1 300 ? -33.806 40.845 18.489 1.00 60.90 298 GLU C O 1
ATOM 6962 N N . GLN C 1 301 ? -32.446 39.751 19.926 1.00 55.16 299 GLN C N 1
ATOM 6963 C CA . GLN C 1 301 ? -33.520 39.091 20.676 1.00 53.54 299 GLN C CA 1
ATOM 6964 C C . GLN C 1 301 ? -34.282 40.080 21.543 1.00 51.01 299 GLN C C 1
ATOM 6965 O O . GLN C 1 301 ? -35.509 40.035 21.608 1.00 58.27 299 GLN C O 1
ATOM 6971 N N . ALA C 1 302 ? -33.546 40.961 22.216 1.00 49.49 300 ALA C N 1
ATOM 6972 C CA . ALA C 1 302 ? -34.128 41.843 23.227 1.00 53.39 300 ALA C CA 1
ATOM 6973 C C . ALA C 1 302 ? -34.955 42.977 22.620 1.00 57.49 300 ALA C C 1
ATOM 6974 O O . ALA C 1 302 ? -35.961 43.391 23.196 1.00 59.74 300 ALA C O 1
ATOM 6976 N N . THR C 1 303 ? -34.538 43.462 21.452 1.00 62.97 301 THR C N 1
ATOM 6977 C CA . THR C 1 303 ? -35.222 44.575 20.789 1.00 64.49 301 THR C CA 1
ATOM 6978 C C . THR C 1 303 ? -36.096 44.125 19.609 1.00 66.06 301 THR C C 1
ATOM 6979 O O . THR C 1 303 ? -36.231 44.842 18.616 1.00 69.44 301 THR C O 1
ATOM 6983 N N . GLY C 1 304 ? -36.692 42.942 19.734 1.00 67.65 302 GLY C N 1
ATOM 6984 C CA . GLY C 1 304 ? -37.603 42.413 18.721 1.00 74.06 302 GLY C CA 1
ATOM 6985 C C . GLY C 1 304 ? -38.858 41.812 19.329 1.00 78.11 302 GLY C C 1
ATOM 6986 O O . GLY C 1 304 ? -39.969 42.062 18.861 1.00 80.11 302 GLY C O 1
ATOM 6987 N N . LEU D 1 3 ? -8.209 56.126 53.149 1.00 90.54 1 LEU D N 1
ATOM 6988 C CA . LEU D 1 3 ? -6.786 56.470 52.837 1.00 92.34 1 LEU D CA 1
ATOM 6989 C C . LEU D 1 3 ? -6.571 57.984 52.916 1.00 89.62 1 LEU D C 1
ATOM 6990 O O . LEU D 1 3 ? -7.260 58.752 52.240 1.00 88.83 1 LEU D O 1
ATOM 6995 N N . ARG D 1 4 ? -5.626 58.407 53.755 1.00 84.42 2 ARG D N 1
ATOM 6996 C CA . ARG D 1 4 ? -5.414 59.837 54.004 1.00 79.02 2 ARG D CA 1
ATOM 6997 C C . ARG D 1 4 ? -4.360 60.513 53.123 1.00 75.93 2 ARG D C 1
ATOM 6998 O O . ARG D 1 4 ? -3.212 60.071 53.036 1.00 75.06 2 ARG D O 1
ATOM 7006 N N . ILE D 1 5 ? -4.784 61.606 52.495 1.00 70.94 3 ILE D N 1
ATOM 7007 C CA . ILE D 1 5 ? -4.021 62.293 51.463 1.00 69.69 3 ILE D CA 1
ATOM 7008 C C . ILE D 1 5 ? -3.664 63.716 51.898 1.00 69.77 3 ILE D C 1
ATOM 7009 O O . ILE D 1 5 ? -4.502 64.431 52.452 1.00 73.16 3 ILE D O 1
ATOM 7014 N N . ALA D 1 6 ? -2.410 64.103 51.666 1.00 68.28 4 ALA D N 1
ATOM 7015 C CA . ALA D 1 6 ? -1.973 65.481 51.860 1.00 67.62 4 ALA D CA 1
ATOM 7016 C C . ALA D 1 6 ? -1.658 66.153 50.520 1.00 67.86 4 ALA D C 1
ATOM 7017 O O . ALA D 1 6 ? -0.875 65.634 49.720 1.00 66.51 4 ALA D O 1
ATOM 7019 N N . ILE D 1 7 ? -2.284 67.301 50.277 1.00 64.78 5 ILE D N 1
ATOM 7020 C CA . ILE D 1 7 ? -1.984 68.100 49.095 1.00 59.45 5 ILE D CA 1
ATOM 7021 C C . ILE D 1 7 ? -1.006 69.210 49.466 1.00 60.92 5 ILE D C 1
ATOM 7022 O O . ILE D 1 7 ? -1.387 70.226 50.058 1.00 60.69 5 ILE D O 1
ATOM 7027 N N . VAL D 1 8 ? 0.262 68.998 49.131 1.00 60.21 6 VAL D N 1
ATOM 7028 C CA . VAL D 1 8 ? 1.284 70.008 49.364 1.00 57.41 6 VAL D CA 1
ATOM 7029 C C . VAL D 1 8 ? 1.533 70.771 48.071 1.00 58.63 6 VAL D C 1
ATOM 7030 O O . VAL D 1 8 ? 2.070 70.229 47.101 1.00 54.78 6 VAL D O 1
ATOM 7034 N N . GLY D 1 9 ? 1.113 72.029 48.066 1.00 61.54 7 GLY D N 1
ATOM 7035 C CA . GLY D 1 9 ? 1.333 72.904 46.932 1.00 69.50 7 GLY D CA 1
ATOM 7036 C C . GLY D 1 9 ? 0.170 73.826 46.653 1.00 74.85 7 GLY D C 1
ATOM 7037 O O . GLY D 1 9 ? 0.379 75.006 46.351 1.00 79.37 7 GLY D O 1
ATOM 7038 N N . ALA D 1 10 ? -1.043 73.285 46.796 1.00 75.50 8 ALA D N 1
ATOM 7039 C CA . ALA D 1 10 ? -2.276 73.877 46.263 1.00 78.37 8 ALA D CA 1
ATOM 7040 C C . ALA D 1 10 ? -2.101 74.150 44.768 1.00 80.57 8 ALA D C 1
ATOM 7041 O O . ALA D 1 10 ? -1.677 73.260 44.025 1.00 83.72 8 ALA D O 1
ATOM 7043 N N . GLY D 1 11 ? -2.398 75.371 44.331 1.00 77.64 9 GLY D N 1
ATOM 7044 C CA . GLY D 1 11 ? -2.232 75.735 42.930 1.00 77.27 9 GLY D CA 1
ATOM 7045 C C . GLY D 1 11 ? -3.293 75.114 42.041 1.00 79.01 9 GLY D C 1
ATOM 7046 O O . GLY D 1 11 ? -4.329 74.653 42.524 1.00 78.40 9 GLY D O 1
ATOM 7047 N N . ALA D 1 12 ? -3.027 75.097 40.737 1.00 76.00 10 ALA D N 1
ATOM 7048 C CA . ALA D 1 12 ? -3.992 74.609 39.759 1.00 70.69 10 ALA D CA 1
ATOM 7049 C C . ALA D 1 12 ? -4.197 73.103 39.865 1.00 68.77 10 ALA D C 1
ATOM 7050 O O . ALA D 1 12 ? -5.316 72.636 40.084 1.00 73.10 10 ALA D O 1
ATOM 7052 N N . LEU D 1 13 ? -3.106 72.354 39.750 1.00 65.09 11 LEU D N 1
ATOM 7053 C CA . LEU D 1 13 ? -3.179 70.903 39.629 1.00 64.25 11 LEU D CA 1
ATOM 7054 C C . LEU D 1 13 ? -3.249 70.174 40.973 1.00 64.54 11 LEU D C 1
ATOM 7055 O O . LEU D 1 13 ? -3.693 69.028 41.034 1.00 69.37 11 LEU D O 1
ATOM 7060 N N . GLY D 1 14 ? -2.808 70.836 42.039 1.00 67.59 12 GLY D N 1
ATOM 7061 C CA . GLY D 1 14 ? -2.854 70.257 43.379 1.00 64.24 12 GLY D CA 1
ATOM 7062 C C . GLY D 1 14 ? -4.276 70.209 43.896 1.00 64.61 12 GLY D C 1
ATOM 7063 O O . GLY D 1 14 ? -4.748 69.156 44.329 1.00 64.06 12 GLY D O 1
ATOM 7064 N N . LEU D 1 15 ? -4.956 71.352 43.827 1.00 63.52 13 LEU D N 1
ATOM 7065 C CA . LEU D 1 15 ? -6.344 71.478 44.272 1.00 61.68 13 LEU D CA 1
ATOM 7066 C C . LEU D 1 15 ? -7.311 70.630 43.454 1.00 62.50 13 LEU D C 1
ATOM 7067 O O . LEU D 1 15 ? -8.231 70.038 44.016 1.00 64.65 13 LEU D O 1
ATOM 7072 N N . TYR D 1 16 ? -7.089 70.570 42.139 1.00 61.94 14 TYR D N 1
ATOM 7073 C CA . TYR D 1 16 ? -7.959 69.828 41.218 1.00 58.14 14 TYR D CA 1
ATOM 7074 C C . TYR D 1 16 ? -7.940 68.316 41.451 1.00 56.61 14 TYR D C 1
ATOM 7075 O O . TYR D 1 16 ? -8.995 67.711 41.652 1.00 54.69 14 TYR D O 1
ATOM 7084 N N . TYR D 1 17 ? -6.747 67.717 41.423 1.00 58.24 15 TYR D N 1
ATOM 7085 C CA . TYR D 1 17 ? -6.577 66.291 41.732 1.00 59.08 15 TYR D CA 1
ATOM 7086 C C . TYR D 1 17 ? -6.932 65.970 43.182 1.00 57.93 15 TYR D C 1
ATOM 7087 O O . TYR D 1 17 ? -7.353 64.855 43.490 1.00 61.92 15 TYR D O 1
ATOM 7096 N N . GLY D 1 18 ? -6.752 66.951 44.063 1.00 59.46 16 GLY D N 1
ATOM 7097 C CA . GLY D 1 18 ? -7.165 66.835 45.456 1.00 55.46 16 GLY D CA 1
ATOM 7098 C C . GLY D 1 18 ? -8.670 66.772 45.602 1.00 55.64 16 GLY D C 1
ATOM 7099 O O . GLY D 1 18 ? -9.184 65.980 46.396 1.00 59.10 16 GLY D O 1
ATOM 7100 N N . ALA D 1 19 ? -9.368 67.597 44.822 1.00 56.51 17 ALA D N 1
ATOM 7101 C CA . ALA D 1 19 ? -10.831 67.688 44.873 1.00 61.85 17 ALA D CA 1
ATOM 7102 C C . ALA D 1 19 ? -11.524 66.443 44.329 1.00 62.39 17 ALA D C 1
ATOM 7103 O O . ALA D 1 19 ? -12.474 65.947 44.938 1.00 62.49 17 ALA D O 1
ATOM 7105 N N . LEU D 1 20 ? -11.035 65.940 43.195 1.00 61.29 18 LEU D N 1
ATOM 7106 C CA . LEU D 1 20 ? -11.569 64.727 42.573 1.00 61.00 18 LEU D CA 1
ATOM 7107 C C . LEU D 1 20 ? -11.422 63.503 43.463 1.00 60.16 18 LEU D C 1
ATOM 7108 O O . LEU D 1 20 ? -12.240 62.583 43.405 1.00 63.41 18 LEU D O 1
ATOM 7113 N N . LEU D 1 21 ? -10.373 63.502 44.278 1.00 61.75 19 LEU D N 1
ATOM 7114 C CA . LEU D 1 21 ? -10.119 62.415 45.205 1.00 63.50 19 LEU D CA 1
ATOM 7115 C C . LEU D 1 21 ? -11.099 62.390 46.376 1.00 65.07 19 LEU D C 1
ATOM 7116 O O . LEU D 1 21 ? -11.591 61.321 46.735 1.00 67.99 19 LEU D O 1
ATOM 7121 N N . GLN D 1 22 ? -11.406 63.552 46.953 1.00 64.56 20 GLN D N 1
ATOM 7122 C CA . GLN D 1 22 ? -12.384 63.590 48.049 1.00 72.75 20 GLN D CA 1
ATOM 7123 C C . GLN D 1 22 ? -13.834 63.525 47.548 1.00 71.24 20 GLN D C 1
ATOM 7124 O O . GLN D 1 22 ? -14.740 63.155 48.301 1.00 72.93 20 GLN D O 1
ATOM 7130 N N . ARG D 1 23 ? -14.036 63.857 46.274 1.00 68.35 21 ARG D N 1
ATOM 7131 C CA . ARG D 1 23 ? -15.333 63.705 45.621 1.00 63.37 21 ARG D CA 1
ATOM 7132 C C . ARG D 1 23 ? -15.645 62.229 45.389 1.00 61.82 21 ARG D C 1
ATOM 7133 O O . ARG D 1 23 ? -16.812 61.839 45.373 1.00 66.00 21 ARG D O 1
ATOM 7141 N N . SER D 1 24 ? -14.606 61.414 45.211 1.00 61.94 22 SER D N 1
ATOM 7142 C CA . SER D 1 24 ? -14.785 59.963 45.100 1.00 62.45 22 SER D CA 1
ATOM 7143 C C . SER D 1 24 ? -14.654 59.275 46.459 1.00 60.95 22 SER D C 1
ATOM 7144 O O . SER D 1 24 ? -14.781 58.053 46.562 1.00 61.99 22 SER D O 1
ATOM 7147 N N . GLY D 1 25 ? -14.403 60.070 47.496 1.00 62.48 23 GLY D N 1
ATOM 7148 C CA . GLY D 1 25 ? -14.480 59.592 48.869 1.00 65.40 23 GLY D CA 1
ATOM 7149 C C . GLY D 1 25 ? -13.152 59.168 49.447 1.00 67.36 23 GLY D C 1
ATOM 7150 O O . GLY D 1 25 ? -13.005 58.044 49.931 1.00 69.85 23 GLY D O 1
ATOM 7151 N N . GLU D 1 26 ? -12.182 60.071 49.393 1.00 69.30 24 GLU D N 1
ATOM 7152 C CA . GLU D 1 26 ? -10.904 59.845 50.041 1.00 70.76 24 GLU D CA 1
ATOM 7153 C C . GLU D 1 26 ? -10.670 60.949 51.057 1.00 72.07 24 GLU D C 1
ATOM 7154 O O . GLU D 1 26 ? -11.122 62.082 50.872 1.00 70.39 24 GLU D O 1
ATOM 7160 N N . ASP D 1 27 ? -9.973 60.604 52.134 1.00 75.95 25 ASP D N 1
ATOM 7161 C CA . ASP D 1 27 ? -9.684 61.540 53.212 1.00 76.96 25 ASP D CA 1
ATOM 7162 C C . ASP D 1 27 ? -8.605 62.537 52.777 1.00 77.03 25 ASP D C 1
ATOM 7163 O O . ASP D 1 27 ? -7.414 62.317 52.996 1.00 80.24 25 ASP D O 1
ATOM 7168 N N . VAL D 1 28 ? -9.033 63.633 52.154 1.00 72.40 26 VAL D N 1
ATOM 7169 C CA . VAL D 1 28 ? -8.096 64.582 51.555 1.00 70.72 26 VAL D CA 1
ATOM 7170 C C . VAL D 1 28 ? -7.908 65.842 52.400 1.00 71.84 26 VAL D C 1
ATOM 7171 O O . VAL D 1 28 ? -8.839 66.631 52.587 1.00 70.54 26 VAL D O 1
ATOM 7175 N N . HIS D 1 29 ? -6.686 66.008 52.899 1.00 73.07 27 HIS D N 1
ATOM 7176 C CA . HIS D 1 29 ? -6.295 67.158 53.705 1.00 74.90 27 HIS D CA 1
ATOM 7177 C C . HIS D 1 29 ? -5.449 68.114 52.866 1.00 73.94 27 HIS D C 1
ATOM 7178 O O . HIS D 1 29 ? -4.434 67.713 52.297 1.00 72.47 27 HIS D O 1
ATOM 7185 N N . PHE D 1 30 ? -5.867 69.375 52.794 1.00 73.77 28 PHE D N 1
ATOM 7186 C CA . PHE D 1 30 ? -5.172 70.375 51.981 1.00 75.22 28 PHE D CA 1
ATOM 7187 C C . PHE D 1 30 ? -4.213 71.240 52.805 1.00 78.69 28 PHE D C 1
ATOM 7188 O O . PHE D 1 30 ? -4.424 71.456 54.001 1.00 82.65 28 PHE D O 1
ATOM 7196 N N . LEU D 1 31 ? -3.160 71.727 52.154 1.00 81.16 29 LEU D N 1
ATOM 7197 C CA . LEU D 1 31 ? -2.227 72.665 52.770 1.00 84.29 29 LEU D CA 1
ATOM 7198 C C . LEU D 1 31 ? -2.197 73.973 51.978 1.00 87.61 29 LEU D C 1
ATOM 7199 O O . LEU D 1 31 ? -1.521 74.081 50.947 1.00 86.25 29 LEU D O 1
ATOM 7204 N N . LEU D 1 32 ? -2.945 74.958 52.468 1.00 89.71 30 LEU D N 1
ATOM 7205 C CA . LEU D 1 32 ? -3.063 76.258 51.811 1.00 91.48 30 LEU D CA 1
ATOM 7206 C C . LEU D 1 32 ? -2.216 77.307 52.524 1.00 93.64 30 LEU D C 1
ATOM 7207 O O . LEU D 1 32 ? -1.779 77.098 53.660 1.00 96.19 30 LEU D O 1
ATOM 7212 N N . ARG D 1 33 ? -1.982 78.430 51.849 1.00 94.50 31 ARG D N 1
ATOM 7213 C CA . ARG D 1 33 ? -1.314 79.578 52.463 1.00 96.41 31 ARG D CA 1
ATOM 7214 C C . ARG D 1 33 ? -1.920 80.918 52.027 1.00 99.46 31 ARG D C 1
ATOM 7215 O O . ARG D 1 33 ? -1.940 81.873 52.805 1.00 101.41 31 ARG D O 1
ATOM 7223 N N . ARG D 1 34 ? -2.414 80.978 50.791 1.00 103.60 32 ARG D N 1
ATOM 7224 C CA . ARG D 1 34 ? -3.033 82.188 50.256 1.00 106.19 32 ARG D CA 1
ATOM 7225 C C . ARG D 1 34 ? -4.471 82.305 50.732 1.00 108.73 32 ARG D C 1
ATOM 7226 O O . ARG D 1 34 ? -4.894 83.357 51.216 1.00 109.71 32 ARG D O 1
ATOM 7234 N N . ASP D 1 35 ? -5.212 81.210 50.594 1.00 110.98 33 ASP D N 1
ATOM 7235 C CA . ASP D 1 35 ? -6.645 81.206 50.853 1.00 113.99 33 ASP D CA 1
ATOM 7236 C C . ASP D 1 35 ? -7.067 80.146 51.870 1.00 114.91 33 ASP D C 1
ATOM 7237 O O . ASP D 1 35 ? -7.944 79.326 51.598 1.00 114.36 33 ASP D O 1
ATOM 7242 N N . TYR D 1 36 ? -6.437 80.177 53.043 1.00 117.51 34 TYR D N 1
ATOM 7243 C CA . TYR D 1 36 ? -6.899 79.405 54.199 1.00 120.91 34 TYR D CA 1
ATOM 7244 C C . TYR D 1 36 ? -8.221 79.998 54.684 1.00 123.91 34 TYR D C 1
ATOM 7245 O O . TYR D 1 36 ? -9.098 79.284 55.170 1.00 123.20 34 TYR D O 1
ATOM 7254 N N . GLU D 1 37 ? -8.337 81.315 54.530 1.00 128.09 35 GLU D N 1
ATOM 7255 C CA . GLU D 1 37 ? -9.497 82.100 54.945 1.00 130.95 35 GLU D CA 1
ATOM 7256 C C . GLU D 1 37 ? -10.781 81.811 54.155 1.00 130.50 35 GLU D C 1
ATOM 7257 O O . GLU D 1 37 ? -11.854 81.662 54.745 1.00 130.82 35 GLU D O 1
ATOM 7263 N N . ALA D 1 38 ? -10.662 81.722 52.831 1.00 128.82 36 ALA D N 1
ATOM 7264 C CA . ALA D 1 38 ? -11.825 81.685 51.943 1.00 127.12 36 ALA D CA 1
ATOM 7265 C C . ALA D 1 38 ? -12.280 80.273 51.565 1.00 126.64 36 ALA D C 1
ATOM 7266 O O . ALA D 1 38 ? -13.256 80.107 50.828 1.00 126.90 36 ALA D O 1
ATOM 7268 N N . ILE D 1 39 ? -11.577 79.264 52.075 1.00 125.70 37 ILE D N 1
ATOM 7269 C CA . ILE D 1 39 ? -11.938 77.864 51.835 1.00 124.03 37 ILE D CA 1
ATOM 7270 C C . ILE D 1 39 ? -12.448 77.193 53.123 1.00 123.05 37 ILE D C 1
ATOM 7271 O O . ILE D 1 39 ? -13.367 76.372 53.080 1.00 122.69 37 ILE D O 1
ATOM 7276 N N . ALA D 1 40 ? -11.877 77.566 54.268 1.00 122.90 38 ALA D N 1
ATOM 7277 C CA . ALA D 1 40 ? -12.332 77.042 55.565 1.00 123.06 38 ALA D CA 1
ATOM 7278 C C . ALA D 1 40 ? -13.690 77.607 56.003 1.00 122.39 38 ALA D C 1
ATOM 7279 O O . ALA D 1 40 ? -14.353 77.039 56.875 1.00 121.60 38 ALA D O 1
ATOM 7281 N N . GLY D 1 41 ? -14.092 78.722 55.393 1.00 122.16 39 GLY D N 1
ATOM 7282 C CA . GLY D 1 41 ? -15.381 79.349 55.671 1.00 121.65 39 GLY D CA 1
ATOM 7283 C C . GLY D 1 41 ? -16.468 78.978 54.677 1.00 121.04 39 GLY D C 1
ATOM 7284 O O . GLY D 1 41 ? -17.631 78.821 55.056 1.00 121.08 39 GLY D O 1
ATOM 7285 N N . ASN D 1 42 ? -16.090 78.839 53.407 1.00 120.87 40 ASN D N 1
ATOM 7286 C CA . ASN D 1 42 ? -17.040 78.507 52.343 1.00 121.17 40 ASN D CA 1
ATOM 7287 C C . ASN D 1 42 ? -16.784 77.153 51.673 1.00 121.35 40 ASN D C 1
ATOM 7288 O O . ASN D 1 42 ? -17.680 76.309 51.609 1.00 120.76 40 ASN D O 1
ATOM 7293 N N . GLY D 1 43 ? -15.562 76.957 51.180 1.00 122.24 41 GLY D N 1
ATOM 7294 C CA . GLY D 1 43 ? -15.198 75.749 50.438 1.00 122.33 41 GLY D CA 1
ATOM 7295 C C . GLY D 1 43 ? -14.474 76.085 49.148 1.00 123.31 41 GLY D C 1
ATOM 7296 O O . GLY D 1 43 ? -14.273 77.262 48.832 1.00 123.10 41 GLY D O 1
ATOM 7297 N N . LEU D 1 44 ? -14.072 75.055 48.404 1.00 123.73 42 LEU D N 1
ATOM 7298 C CA . LEU D 1 44 ? -13.443 75.265 47.096 1.00 122.27 42 LEU D CA 1
ATOM 7299 C C . LEU D 1 44 ? -14.358 74.886 45.932 1.00 118.64 42 LEU D C 1
ATOM 7300 O O . LEU D 1 44 ? -14.977 73.819 45.932 1.00 116.59 42 LEU D O 1
ATOM 7305 N N . LYS D 1 45 ? -14.433 75.775 44.948 1.00 115.95 43 LYS D N 1
ATOM 7306 C CA . LYS D 1 45 ? -15.317 75.601 43.804 1.00 113.65 43 LYS D CA 1
ATOM 7307 C C . LYS D 1 45 ? -14.526 75.095 42.605 1.00 112.57 43 LYS D C 1
ATOM 7308 O O . LYS D 1 45 ? -13.547 75.721 42.193 1.00 114.07 43 LYS D O 1
ATOM 7314 N N . VAL D 1 46 ? -14.944 73.958 42.057 1.00 110.55 44 VAL D N 1
ATOM 7315 C CA . VAL D 1 46 ? -14.294 73.398 40.871 1.00 109.43 44 VAL D CA 1
ATOM 7316 C C . VAL D 1 46 ? -15.175 73.586 39.639 1.00 109.65 44 VAL D C 1
ATOM 7317 O O . VAL D 1 46 ? -16.251 72.989 39.527 1.00 109.08 44 VAL D O 1
ATOM 7321 N N . PHE D 1 47 ? -14.707 74.435 38.729 1.00 108.73 45 PHE D N 1
ATOM 7322 C CA . PHE D 1 47 ? -15.388 74.669 37.464 1.00 109.45 45 PHE D CA 1
ATOM 7323 C C . PHE D 1 47 ? -14.642 73.948 36.340 1.00 107.86 45 PHE D C 1
ATOM 7324 O O . PHE D 1 47 ? -13.906 74.562 35.562 1.00 109.12 45 PHE D O 1
ATOM 7332 N N . SER D 1 48 ? -14.835 72.632 36.284 1.00 105.68 46 SER D N 1
ATOM 7333 C CA . SER D 1 48 ? -14.214 71.779 35.271 1.00 106.60 46 SER D CA 1
ATOM 7334 C C . SER D 1 48 ? -14.947 71.861 33.937 1.00 104.42 46 SER D C 1
ATOM 7335 O O . SER D 1 48 ? -16.004 72.489 33.835 1.00 104.80 46 SER D O 1
ATOM 7338 N N . ILE D 1 49 ? -14.379 71.223 32.915 1.00 101.99 47 ILE D N 1
ATOM 7339 C CA . ILE D 1 49 ? -15.103 71.014 31.665 1.00 101.36 47 ILE D CA 1
ATOM 7340 C C . ILE D 1 49 ? -16.140 69.904 31.849 1.00 101.61 47 ILE D C 1
ATOM 7341 O O . ILE D 1 49 ? -17.282 70.043 31.415 1.00 105.76 47 ILE D O 1
ATOM 7346 N N . ASN D 1 50 ? -15.751 68.829 32.536 1.00 98.68 48 ASN D N 1
ATOM 7347 C CA . ASN D 1 50 ? -16.624 67.675 32.755 1.00 95.12 48 ASN D CA 1
ATOM 7348 C C . ASN D 1 50 ? -17.502 67.836 33.996 1.00 94.73 48 ASN D C 1
ATOM 7349 O O . ASN D 1 50 ? -17.414 67.051 34.942 1.00 94.23 48 ASN D O 1
ATOM 7354 N N . GLY D 1 51 ? -18.347 68.862 33.980 1.00 95.72 49 GLY D N 1
ATOM 7355 C CA . GLY D 1 51 ? -19.263 69.128 35.081 1.00 100.00 49 GLY D CA 1
ATOM 7356 C C . GLY D 1 51 ? -18.641 69.957 36.188 1.00 102.58 49 GLY D C 1
ATOM 7357 O O . GLY D 1 51 ? -17.521 69.687 36.631 1.00 101.49 49 GLY D O 1
ATOM 7358 N N . ASP D 1 52 ? -19.377 70.974 36.627 1.00 105.55 50 ASP D N 1
ATOM 7359 C CA . ASP D 1 52 ? -18.973 71.794 37.762 1.00 107.47 50 ASP D CA 1
ATOM 7360 C C . ASP D 1 52 ? -19.411 71.116 39.053 1.00 106.51 50 ASP D C 1
ATOM 7361 O O . ASP D 1 52 ? -20.517 70.572 39.132 1.00 105.75 50 ASP D O 1
ATOM 7366 N N . PHE D 1 53 ? -18.538 71.146 40.057 1.00 105.41 51 PHE D N 1
ATOM 7367 C CA . PHE D 1 53 ? -18.872 70.649 41.394 1.00 103.66 51 PHE D CA 1
ATOM 7368 C C . PHE D 1 53 ? -18.189 71.473 42.485 1.00 102.37 51 PHE D C 1
ATOM 7369 O O . PHE D 1 53 ? -17.022 71.844 42.356 1.00 100.71 51 PHE D O 1
ATOM 7377 N N . THR D 1 54 ? -18.935 71.774 43.545 1.00 102.30 52 THR D N 1
ATOM 7378 C CA . THR D 1 54 ? -18.434 72.600 44.643 1.00 104.01 52 THR D CA 1
ATOM 7379 C C . THR D 1 54 ? -18.493 71.846 45.970 1.00 106.02 52 THR D C 1
ATOM 7380 O O . THR D 1 54 ? -19.532 71.286 46.328 1.00 107.46 52 THR D O 1
ATOM 7384 N N . LEU D 1 55 ? -17.377 71.840 46.695 1.00 107.65 53 LEU D N 1
ATOM 7385 C CA . LEU D 1 55 ? -17.298 71.158 47.986 1.00 109.23 53 LEU D CA 1
ATOM 7386 C C . LEU D 1 55 ? -17.676 72.091 49.140 1.00 109.84 53 LEU D C 1
ATOM 7387 O O . LEU D 1 55 ? -17.018 73.113 49.350 1.00 109.78 53 LEU D O 1
ATOM 7392 N N . PRO D 1 56 ? -18.746 71.742 49.884 1.00 110.82 54 PRO D N 1
ATOM 7393 C CA . PRO D 1 56 ? -19.247 72.539 51.011 1.00 112.41 54 PRO D CA 1
ATOM 7394 C C . PRO D 1 56 ? -18.285 72.553 52.197 1.00 112.31 54 PRO D C 1
ATOM 7395 O O . PRO D 1 56 ? -18.121 73.589 52.846 1.00 111.57 54 PRO D O 1
ATOM 7399 N N . HIS D 1 57 ? -17.667 71.407 52.473 1.00 112.17 55 HIS D N 1
ATOM 7400 C CA . HIS D 1 57 ? -16.679 71.287 53.538 1.00 111.62 55 HIS D CA 1
ATOM 7401 C C . HIS D 1 57 ? -15.356 70.770 52.985 1.00 107.75 55 HIS D C 1
ATOM 7402 O O . HIS D 1 57 ? -15.320 69.783 52.247 1.00 108.14 55 HIS D O 1
ATOM 7409 N N . VAL D 1 58 ? -14.276 71.463 53.338 1.00 104.06 56 VAL D N 1
ATOM 7410 C CA . VAL D 1 58 ? -12.925 71.104 52.914 1.00 100.17 56 VAL D CA 1
ATOM 7411 C C . VAL D 1 58 ? -12.004 71.109 54.135 1.00 99.40 56 VAL D C 1
ATOM 7412 O O . VAL D 1 58 ? -11.904 72.116 54.842 1.00 99.15 56 VAL D O 1
ATOM 7416 N N . LYS D 1 59 ? -11.346 69.977 54.382 1.00 98.23 57 LYS D N 1
ATOM 7417 C CA . LYS D 1 59 ? -10.429 69.831 55.516 1.00 97.80 57 LYS D CA 1
ATOM 7418 C C . LYS D 1 59 ? -9.091 70.529 55.252 1.00 100.33 57 LYS D C 1
ATOM 7419 O O . LYS D 1 59 ? -8.076 69.882 54.976 1.00 102.85 57 LYS D O 1
ATOM 7425 N N . GLY D 1 60 ? -9.106 71.858 55.340 1.00 99.85 58 GLY D N 1
ATOM 7426 C CA . GLY D 1 60 ? -7.932 72.678 55.062 1.00 97.34 58 GLY D CA 1
ATOM 7427 C C . GLY D 1 60 ? -7.090 72.946 56.293 1.00 95.97 58 GLY D C 1
ATOM 7428 O O . GLY D 1 60 ? -7.583 72.890 57.422 1.00 95.32 58 GLY D O 1
ATOM 7429 N N . TYR D 1 61 ? -5.810 73.227 56.065 1.00 94.57 59 TYR D N 1
ATOM 7430 C CA . TYR D 1 61 ? -4.865 73.516 57.139 1.00 96.09 59 TYR D CA 1
ATOM 7431 C C . TYR D 1 61 ? -3.949 74.675 56.748 1.00 95.59 59 TYR D C 1
ATOM 7432 O O . TYR D 1 61 ? -3.992 75.151 55.611 1.00 97.05 59 TYR D O 1
ATOM 7441 N N . ARG D 1 62 ? -3.132 75.133 57.694 1.00 94.17 60 ARG D N 1
ATOM 7442 C CA . ARG D 1 62 ? -2.147 76.177 57.414 1.00 93.75 60 ARG D CA 1
ATOM 7443 C C . ARG D 1 62 ? -0.744 75.792 57.901 1.00 91.77 60 ARG D C 1
ATOM 7444 O O . ARG D 1 62 ? 0.238 76.473 57.597 1.00 90.60 60 ARG D O 1
ATOM 7452 N N . ALA D 1 63 ? -0.663 74.690 58.643 1.00 92.09 61 ALA D N 1
ATOM 7453 C CA . ALA D 1 63 ? 0.605 74.178 59.154 1.00 92.16 61 ALA D CA 1
ATOM 7454 C C . ALA D 1 63 ? 0.726 72.676 58.888 1.00 92.08 61 ALA D C 1
ATOM 7455 O O . ALA D 1 63 ? -0.233 71.932 59.109 1.00 93.13 61 ALA D O 1
ATOM 7457 N N . PRO D 1 64 ? 1.904 72.227 58.401 1.00 91.67 62 PRO D N 1
ATOM 7458 C CA . PRO D 1 64 ? 2.170 70.811 58.111 1.00 93.37 62 PRO D CA 1
ATOM 7459 C C . PRO D 1 64 ? 2.184 69.903 59.344 1.00 96.08 62 PRO D C 1
ATOM 7460 O O . PRO D 1 64 ? 1.896 68.709 59.231 1.00 97.44 62 PRO D O 1
ATOM 7464 N N . GLU D 1 65 ? 2.518 70.469 60.502 1.00 99.01 63 GLU D N 1
ATOM 7465 C CA . GLU D 1 65 ? 2.556 69.726 61.764 1.00 97.65 63 GLU D CA 1
ATOM 7466 C C . GLU D 1 65 ? 1.162 69.439 62.319 1.00 97.18 63 GLU D C 1
ATOM 7467 O O . GLU D 1 65 ? 0.980 68.489 63.084 1.00 97.43 63 GLU D O 1
ATOM 7473 N N . GLU D 1 66 ? 0.190 70.261 61.926 1.00 96.61 64 GLU D N 1
ATOM 7474 C CA . GLU D 1 66 ? -1.204 70.100 62.342 1.00 98.96 64 GLU D CA 1
ATOM 7475 C C . GLU D 1 66 ? -1.852 68.860 61.732 1.00 100.22 64 GLU D C 1
ATOM 7476 O O . GLU D 1 66 ? -2.697 68.221 62.361 1.00 103.30 64 GLU D O 1
ATOM 7482 N N . ILE D 1 67 ? -1.454 68.535 60.504 1.00 99.99 65 ILE D N 1
ATOM 7483 C CA . ILE D 1 67 ? -2.016 67.402 59.769 1.00 98.94 65 ILE D CA 1
ATOM 7484 C C . ILE D 1 67 ? -1.444 66.078 60.287 1.00 98.71 65 ILE D C 1
ATOM 7485 O O . ILE D 1 67 ? -2.174 65.094 60.434 1.00 98.31 65 ILE D O 1
ATOM 7490 N N . GLY D 1 68 ? -0.143 66.067 60.570 1.00 98.49 66 GLY D N 1
ATOM 7491 C CA . GLY D 1 68 ? 0.532 64.877 61.087 1.00 98.08 66 GLY D CA 1
ATOM 7492 C C . GLY D 1 68 ? 0.784 63.828 60.017 1.00 98.01 66 GLY D C 1
ATOM 7493 O O . GLY D 1 68 ? 0.708 64.136 58.826 1.00 97.26 66 GLY D O 1
ATOM 7494 N N . PRO D 1 69 ? 1.081 62.580 60.436 1.00 97.39 67 PRO D N 1
ATOM 7495 C CA . PRO D 1 69 ? 1.421 61.481 59.524 1.00 94.78 67 PRO D CA 1
ATOM 7496 C C . PRO D 1 69 ? 0.279 61.089 58.587 1.00 91.38 67 PRO D C 1
ATOM 7497 O O . PRO D 1 69 ? -0.817 60.746 59.041 1.00 90.30 67 PRO D O 1
ATOM 7501 N N . MET D 1 70 ? 0.550 61.162 57.287 1.00 88.03 68 MET D N 1
ATOM 7502 C CA . MET D 1 70 ? -0.390 60.731 56.256 1.00 82.57 68 MET D CA 1
ATOM 7503 C C . MET D 1 70 ? 0.126 59.448 55.624 1.00 83.32 68 MET D C 1
ATOM 7504 O O . MET D 1 70 ? 1.293 59.099 55.793 1.00 82.52 68 MET D O 1
ATOM 7509 N N . ASP D 1 71 ? -0.746 58.741 54.910 1.00 85.10 69 ASP D N 1
ATOM 7510 C CA . ASP D 1 71 ? -0.341 57.543 54.172 1.00 87.80 69 ASP D CA 1
ATOM 7511 C C . ASP D 1 71 ? 0.155 57.904 52.771 1.00 86.78 69 ASP D C 1
ATOM 7512 O O . ASP D 1 71 ? 0.997 57.208 52.199 1.00 88.55 69 ASP D O 1
ATOM 7517 N N . LEU D 1 72 ? -0.369 59.005 52.236 1.00 81.51 70 LEU D N 1
ATOM 7518 C CA . LEU D 1 72 ? 0.034 59.509 50.929 1.00 78.62 70 LEU D CA 1
ATOM 7519 C C . LEU D 1 72 ? 0.134 61.032 50.955 1.00 73.24 70 LEU D C 1
ATOM 7520 O O . LEU D 1 72 ? -0.683 61.708 51.579 1.00 71.20 70 LEU D O 1
ATOM 7525 N N . VAL D 1 73 ? 1.155 61.558 50.287 1.00 70.48 71 VAL D N 1
ATOM 7526 C CA . VAL D 1 73 ? 1.314 62.999 50.123 1.00 65.98 71 VAL D CA 1
ATOM 7527 C C . VAL D 1 73 ? 1.550 63.336 48.645 1.00 62.09 71 VAL D C 1
ATOM 7528 O O . VAL D 1 73 ? 2.483 62.827 48.017 1.00 56.65 71 VAL D O 1
ATOM 7532 N N . LEU D 1 74 ? 0.664 64.164 48.098 1.00 61.24 72 LEU D N 1
ATOM 7533 C CA . LEU D 1 74 ? 0.786 64.666 46.733 1.00 63.65 72 LEU D CA 1
ATOM 7534 C C . LEU D 1 74 ? 1.490 66.011 46.723 1.00 64.19 72 LEU D C 1
ATOM 7535 O O . LEU D 1 74 ? 1.009 66.982 47.316 1.00 65.40 72 LEU D O 1
ATOM 7540 N N . VAL D 1 75 ? 2.632 66.057 46.046 1.00 65.64 73 VAL D N 1
ATOM 7541 C CA . VAL D 1 75 ? 3.401 67.284 45.900 1.00 64.14 73 VAL D CA 1
ATOM 7542 C C . VAL D 1 75 ? 3.087 67.923 44.550 1.00 60.30 73 VAL D C 1
ATOM 7543 O O . VAL D 1 75 ? 3.429 67.380 43.500 1.00 54.55 73 VAL D O 1
ATOM 7547 N N . GLY D 1 76 ? 2.409 69.067 44.599 1.00 63.28 74 GLY D N 1
ATOM 7548 C CA . GLY D 1 76 ? 2.045 69.830 43.407 1.00 65.30 74 GLY D CA 1
ATOM 7549 C C . GLY D 1 76 ? 2.497 71.278 43.493 1.00 67.23 74 GLY D C 1
ATOM 7550 O O . GLY D 1 76 ? 1.842 72.175 42.956 1.00 66.38 74 GLY D O 1
ATOM 7551 N N . LEU D 1 77 ? 3.618 71.496 44.179 1.00 68.72 75 LEU D N 1
ATOM 7552 C CA . LEU D 1 77 ? 4.233 72.817 44.303 1.00 69.25 75 LEU D CA 1
ATOM 7553 C C . LEU D 1 77 ? 4.911 73.266 43.019 1.00 65.62 75 LEU D C 1
ATOM 7554 O O . LEU D 1 77 ? 5.304 72.445 42.194 1.00 66.32 75 LEU D O 1
ATOM 7559 N N . LYS D 1 78 ? 5.044 74.577 42.860 1.00 61.77 76 LYS D N 1
ATOM 7560 C CA . LYS D 1 78 ? 5.904 75.124 41.828 1.00 61.04 76 LYS D CA 1
ATOM 7561 C C . LYS D 1 78 ? 7.356 74.889 42.229 1.00 61.32 76 LYS D C 1
ATOM 7562 O O . LYS D 1 78 ? 7.724 75.050 43.396 1.00 60.43 76 LYS D O 1
ATOM 7568 N N . THR D 1 79 ? 8.171 74.508 41.249 1.00 60.85 77 THR D N 1
ATOM 7569 C CA . THR D 1 79 ? 9.508 73.960 41.492 1.00 59.19 77 THR D CA 1
ATOM 7570 C C . THR D 1 79 ? 10.558 74.956 41.996 1.00 63.29 77 THR D C 1
ATOM 7571 O O . THR D 1 79 ? 11.659 74.555 42.386 1.00 66.24 77 THR D O 1
ATOM 7575 N N . PHE D 1 80 ? 10.227 76.246 41.993 1.00 61.38 78 PHE D N 1
ATOM 7576 C CA . PHE D 1 80 ? 11.101 77.247 42.602 1.00 60.63 78 PHE D CA 1
ATOM 7577 C C . PHE D 1 80 ? 10.993 77.265 44.133 1.00 63.01 78 PHE D C 1
ATOM 7578 O O . PHE D 1 80 ? 11.771 77.945 44.806 1.00 58.56 78 PHE D O 1
ATOM 7586 N N . ALA D 1 81 ? 10.025 76.517 44.664 1.00 63.62 79 ALA D N 1
ATOM 7587 C CA . ALA D 1 81 ? 9.852 76.345 46.102 1.00 67.18 79 ALA D CA 1
ATOM 7588 C C . ALA D 1 81 ? 10.334 74.966 46.568 1.00 70.64 79 ALA D C 1
ATOM 7589 O O . ALA D 1 81 ? 9.898 74.467 47.605 1.00 76.01 79 ALA D O 1
ATOM 7591 N N . ASN D 1 82 ? 11.246 74.364 45.805 1.00 74.49 80 ASN D N 1
ATOM 7592 C CA . ASN D 1 82 ? 11.800 73.041 46.129 1.00 76.04 80 ASN D CA 1
ATOM 7593 C C . ASN D 1 82 ? 12.706 73.009 47.361 1.00 76.55 80 ASN D C 1
ATOM 7594 O O . ASN D 1 82 ? 12.946 71.948 47.931 1.00 79.05 80 ASN D O 1
ATOM 7599 N N . SER D 1 83 ? 13.198 74.176 47.769 1.00 77.54 81 SER D N 1
ATOM 7600 C CA . SER D 1 83 ? 13.982 74.312 48.996 1.00 77.26 81 SER D CA 1
ATOM 7601 C C . SER D 1 83 ? 13.107 74.219 50.251 1.00 75.37 81 SER D C 1
ATOM 7602 O O . SER D 1 83 ? 13.620 74.064 51.358 1.00 74.72 81 SER D O 1
ATOM 7605 N N . ARG D 1 84 ? 11.790 74.304 50.060 1.00 75.78 82 ARG D N 1
ATOM 7606 C CA . ARG D 1 84 ? 10.810 74.185 51.141 1.00 78.36 82 ARG D CA 1
ATOM 7607 C C . ARG D 1 84 ? 10.305 72.749 51.356 1.00 78.05 82 ARG D C 1
ATOM 7608 O O . ARG D 1 84 ? 9.345 72.537 52.111 1.00 71.49 82 ARG D O 1
ATOM 7616 N N . TYR D 1 85 ? 10.945 71.781 50.690 1.00 77.50 83 TYR D N 1
ATOM 7617 C CA . TYR D 1 85 ? 10.610 70.353 50.819 1.00 77.49 83 TYR D CA 1
ATOM 7618 C C . TYR D 1 85 ? 10.614 69.872 52.266 1.00 77.83 83 TYR D C 1
ATOM 7619 O O . TYR D 1 85 ? 9.684 69.194 52.705 1.00 78.61 83 TYR D O 1
ATOM 7628 N N . GLU D 1 86 ? 11.669 70.239 52.992 1.00 81.11 84 GLU D N 1
ATOM 7629 C CA . GLU D 1 86 ? 11.902 69.778 54.356 1.00 82.37 84 GLU D CA 1
ATOM 7630 C C . GLU D 1 86 ? 10.902 70.358 55.357 1.00 81.98 84 GLU D C 1
ATOM 7631 O O . GLU D 1 86 ? 10.518 69.683 56.309 1.00 84.36 84 GLU D O 1
ATOM 7637 N N . GLU D 1 87 ? 10.473 71.598 55.135 1.00 81.37 85 GLU D N 1
ATOM 7638 C CA . GLU D 1 87 ? 9.618 72.291 56.102 1.00 82.59 85 GLU D CA 1
ATOM 7639 C C . GLU D 1 87 ? 8.119 72.022 55.943 1.00 81.72 85 GLU D C 1
ATOM 7640 O O . GLU D 1 87 ? 7.321 72.446 56.780 1.00 81.34 85 GLU D O 1
ATOM 7646 N N . LEU D 1 88 ? 7.742 71.321 54.876 1.00 81.67 86 LEU D N 1
ATOM 7647 C CA . LEU D 1 88 ? 6.330 71.082 54.576 1.00 76.66 86 LEU D CA 1
ATOM 7648 C C . LEU D 1 88 ? 5.952 69.603 54.523 1.00 74.56 86 LEU D C 1
ATOM 7649 O O . LEU D 1 88 ? 4.804 69.249 54.786 1.00 72.76 86 LEU D O 1
ATOM 7654 N N . ILE D 1 89 ? 6.913 68.745 54.188 1.00 74.40 87 ILE D N 1
ATOM 7655 C CA . ILE D 1 89 ? 6.632 67.321 53.955 1.00 72.89 87 ILE D CA 1
ATOM 7656 C C . ILE D 1 89 ? 7.069 66.411 55.122 1.00 77.31 87 ILE D C 1
ATOM 7657 O O . ILE D 1 89 ? 6.440 65.375 55.372 1.00 79.36 87 ILE D O 1
ATOM 7662 N N . ARG D 1 90 ? 8.119 66.818 55.842 1.00 78.56 88 ARG D N 1
ATOM 7663 C CA . ARG D 1 90 ? 8.635 66.084 57.023 1.00 78.52 88 ARG D CA 1
ATOM 7664 C C . ARG D 1 90 ? 7.611 65.703 58.130 1.00 80.12 88 ARG D C 1
ATOM 7665 O O . ARG D 1 90 ? 7.610 64.547 58.572 1.00 77.33 88 ARG D O 1
ATOM 7673 N N . PRO D 1 91 ? 6.733 66.644 58.567 1.00 82.68 89 PRO D N 1
ATOM 7674 C CA . PRO D 1 91 ? 5.762 66.234 59.595 1.00 84.68 89 PRO D CA 1
ATOM 7675 C C . PRO D 1 91 ? 4.651 65.302 59.101 1.00 87.98 89 PRO D C 1
ATOM 7676 O O . PRO D 1 91 ? 3.811 64.879 59.899 1.00 90.01 89 PRO D O 1
ATOM 7680 N N . LEU D 1 92 ? 4.654 64.985 57.807 1.00 89.73 90 LEU D N 1
ATOM 7681 C CA . LEU D 1 92 ? 3.652 64.100 57.213 1.00 92.54 90 LEU D CA 1
ATOM 7682 C C . LEU D 1 92 ? 4.183 62.685 56.962 1.00 94.16 90 LEU D C 1
ATOM 7683 O O . LEU D 1 92 ? 3.404 61.760 56.708 1.00 94.76 90 LEU D O 1
ATOM 7688 N N . VAL D 1 93 ? 5.503 62.524 57.042 1.00 94.43 91 VAL D N 1
ATOM 7689 C CA . VAL D 1 93 ? 6.156 61.259 56.692 1.00 94.47 91 VAL D CA 1
ATOM 7690 C C . VAL D 1 93 ? 6.271 60.289 57.874 1.00 95.32 91 VAL D C 1
ATOM 7691 O O . VAL D 1 93 ? 6.886 60.593 58.899 1.00 95.75 91 VAL D O 1
ATOM 7695 N N . GLU D 1 94 ? 5.644 59.127 57.699 1.00 96.08 92 GLU D N 1
ATOM 7696 C CA . GLU D 1 94 ? 5.673 58.016 58.644 1.00 95.35 92 GLU D CA 1
ATOM 7697 C C . GLU D 1 94 ? 6.281 56.814 57.906 1.00 94.30 92 GLU D C 1
ATOM 7698 O O . GLU D 1 94 ? 6.304 56.800 56.675 1.00 93.37 92 GLU D O 1
ATOM 7704 N N . GLU D 1 95 ? 6.804 55.837 58.649 1.00 93.20 93 GLU D N 1
ATOM 7705 C CA . GLU D 1 95 ? 7.300 54.584 58.075 1.00 91.62 93 GLU D CA 1
ATOM 7706 C C . GLU D 1 95 ? 6.185 53.878 57.295 1.00 90.53 93 GLU D C 1
ATOM 7707 O O . GLU D 1 95 ? 5.347 53.180 57.872 1.00 90.47 93 GLU D O 1
ATOM 7713 N N . GLY D 1 96 ? 6.176 54.095 55.982 1.00 88.81 94 GLY D N 1
ATOM 7714 C CA . GLY D 1 96 ? 5.126 53.567 55.114 1.00 85.75 94 GLY D CA 1
ATOM 7715 C C . GLY D 1 96 ? 4.414 54.622 54.283 1.00 82.32 94 GLY D C 1
ATOM 7716 O O . GLY D 1 96 ? 3.581 54.287 53.440 1.00 83.52 94 GLY D O 1
ATOM 7717 N N . THR D 1 97 ? 4.732 55.893 54.528 1.00 77.75 95 THR D N 1
ATOM 7718 C CA . THR D 1 97 ? 4.186 57.004 53.749 1.00 75.34 95 THR D CA 1
ATOM 7719 C C . THR D 1 97 ? 4.840 57.029 52.373 1.00 77.22 95 THR D C 1
ATOM 7720 O O . THR D 1 97 ? 6.066 56.944 52.252 1.00 79.58 95 THR D O 1
ATOM 7724 N N . GLN D 1 98 ? 4.010 57.123 51.340 1.00 76.54 96 GLN D N 1
ATOM 7725 C CA . GLN D 1 98 ? 4.489 57.223 49.969 1.00 75.10 96 GLN D CA 1
ATOM 7726 C C . GLN D 1 98 ? 4.276 58.634 49.416 1.00 73.87 96 GLN D C 1
ATOM 7727 O O . GLN D 1 98 ? 3.214 59.232 49.599 1.00 72.79 96 GLN D O 1
ATOM 7733 N N . ILE D 1 99 ? 5.306 59.160 48.758 1.00 71.57 97 ILE D N 1
ATOM 7734 C CA . ILE D 1 99 ? 5.309 60.539 48.275 1.00 70.65 97 ILE D CA 1
ATOM 7735 C C . ILE D 1 99 ? 5.171 60.579 46.752 1.00 68.77 97 ILE D C 1
ATOM 7736 O O . ILE D 1 99 ? 5.921 59.913 46.033 1.00 68.32 97 ILE D O 1
ATOM 7741 N N . LEU D 1 100 ? 4.210 61.365 46.274 1.00 63.38 98 LEU D N 1
ATOM 7742 C CA . LEU D 1 100 ? 3.934 61.472 44.846 1.00 61.00 98 LEU D CA 1
ATOM 7743 C C . LEU D 1 100 ? 4.161 62.883 44.284 1.00 60.05 98 LEU D C 1
ATOM 7744 O O . LEU D 1 100 ? 3.453 63.823 44.652 1.00 61.00 98 LEU D O 1
ATOM 7749 N N . THR D 1 101 ? 5.149 63.015 43.396 1.00 56.64 99 THR D N 1
ATOM 7750 C CA . THR D 1 101 ? 5.432 64.283 42.702 1.00 57.59 99 THR D CA 1
ATOM 7751 C C . THR D 1 101 ? 4.651 64.428 41.410 1.00 54.25 99 THR D C 1
ATOM 7752 O O . THR D 1 101 ? 4.666 63.533 40.561 1.00 55.18 99 THR D O 1
ATOM 7756 N N . LEU D 1 102 ? 3.990 65.570 41.265 1.00 50.53 100 LEU D N 1
ATOM 7757 C CA . LEU D 1 102 ? 3.217 65.877 40.071 1.00 55.11 100 LEU D CA 1
ATOM 7758 C C . LEU D 1 102 ? 3.634 67.224 39.480 1.00 63.85 100 LEU D C 1
ATOM 7759 O O . LEU D 1 102 ? 2.974 67.765 38.589 1.00 67.20 100 LEU D O 1
ATOM 7764 N N . GLN D 1 103 ? 4.746 67.750 39.988 1.00 66.86 101 GLN D N 1
ATOM 7765 C CA . GLN D 1 103 ? 5.328 69.001 39.514 1.00 65.60 101 GLN D CA 1
ATOM 7766 C C . GLN D 1 103 ? 6.143 68.796 38.235 1.00 64.34 101 GLN D C 1
ATOM 7767 O O . GLN D 1 103 ? 6.546 67.675 37.923 1.00 60.54 101 GLN D O 1
ATOM 7773 N N . ASN D 1 104 ? 6.382 69.889 37.511 1.00 63.82 102 ASN D N 1
ATOM 7774 C CA . ASN D 1 104 ? 7.019 69.851 36.190 1.00 64.02 102 ASN D CA 1
ATOM 7775 C C . ASN D 1 104 ? 8.527 69.615 36.215 1.00 66.17 102 ASN D C 1
ATOM 7776 O O . ASN D 1 104 ? 9.175 69.783 37.251 1.00 65.84 102 ASN D O 1
ATOM 7781 N N . GLY D 1 105 ? 9.070 69.231 35.060 1.00 63.58 103 GLY D N 1
ATOM 7782 C CA . GLY D 1 105 ? 10.514 69.131 34.860 1.00 64.08 103 GLY D CA 1
ATOM 7783 C C . GLY D 1 105 ? 11.156 67.863 35.383 1.00 64.69 103 GLY D C 1
ATOM 7784 O O . GLY D 1 105 ? 10.481 66.860 35.606 1.00 73.30 103 GLY D O 1
ATOM 7785 N N . LEU D 1 106 ? 12.472 67.915 35.567 1.00 64.74 104 LEU D N 1
ATOM 7786 C CA . LEU D 1 106 ? 13.241 66.784 36.082 1.00 63.32 104 LEU D CA 1
ATOM 7787 C C . LEU D 1 106 ? 13.877 67.115 37.425 1.00 59.85 104 LEU D C 1
ATOM 7788 O O . LEU D 1 106 ? 14.025 68.288 37.781 1.00 57.51 104 LEU D O 1
ATOM 7793 N N . GLY D 1 107 ? 14.251 66.071 38.162 1.00 58.50 105 GLY D N 1
ATOM 7794 C CA . GLY D 1 107 ? 15.022 66.224 39.391 1.00 64.12 105 GLY D CA 1
ATOM 7795 C C . GLY D 1 107 ? 14.234 66.209 40.688 1.00 67.52 105 GLY D C 1
ATOM 7796 O O . GLY D 1 107 ? 14.801 65.951 41.751 1.00 70.00 105 GLY D O 1
ATOM 7797 N N . ASN D 1 108 ? 12.932 66.481 40.599 1.00 68.47 106 ASN D N 1
ATOM 7798 C CA . ASN D 1 108 ? 12.053 66.574 41.772 1.00 64.84 106 ASN D CA 1
ATOM 7799 C C . ASN D 1 108 ? 11.946 65.272 42.553 1.00 66.77 106 ASN D C 1
ATOM 7800 O O . ASN D 1 108 ? 11.881 65.290 43.785 1.00 69.69 106 ASN D O 1
ATOM 7805 N N . GLU D 1 109 ? 11.933 64.153 41.826 1.00 69.07 107 GLU D N 1
ATOM 7806 C CA . GLU D 1 109 ? 11.996 62.821 42.427 1.00 71.62 107 GLU D CA 1
ATOM 7807 C C . GLU D 1 109 ? 13.338 62.626 43.130 1.00 73.10 107 GLU D C 1
ATOM 7808 O O . GLU D 1 109 ? 13.385 62.213 44.291 1.00 73.43 107 GLU D O 1
ATOM 7814 N N . GLU D 1 110 ? 14.413 62.955 42.412 1.00 75.85 108 GLU D N 1
ATOM 7815 C CA . GLU D 1 110 ? 15.793 62.811 42.885 1.00 74.88 108 GLU D CA 1
ATOM 7816 C C . GLU D 1 110 ? 16.083 63.648 44.134 1.00 76.50 108 GLU D C 1
ATOM 7817 O O . GLU D 1 110 ? 16.770 63.188 45.048 1.00 76.58 108 GLU D O 1
ATOM 7823 N N . ALA D 1 111 ? 15.544 64.866 44.165 1.00 79.59 109 ALA D N 1
ATOM 7824 C CA . ALA D 1 111 ? 15.716 65.783 45.294 1.00 82.26 109 ALA D CA 1
ATOM 7825 C C . ALA D 1 111 ? 14.906 65.364 46.522 1.00 85.43 109 ALA D C 1
ATOM 7826 O O . ALA D 1 111 ? 15.303 65.637 47.656 1.00 86.75 109 ALA D O 1
ATOM 7828 N N . LEU D 1 112 ? 13.773 64.705 46.289 1.00 88.58 110 LEU D N 1
ATOM 7829 C CA . LEU D 1 112 ? 12.927 64.221 47.376 1.00 90.88 110 LEU D CA 1
ATOM 7830 C C . LEU D 1 112 ? 13.412 62.892 47.946 1.00 92.34 110 LEU D C 1
ATOM 7831 O O . LEU D 1 112 ? 13.192 62.603 49.125 1.00 92.26 110 LEU D O 1
ATOM 7836 N N . ALA D 1 113 ? 14.063 62.092 47.103 1.00 93.19 111 ALA D N 1
ATOM 7837 C CA . ALA D 1 113 ? 14.588 60.785 47.503 1.00 93.32 111 ALA D CA 1
ATOM 7838 C C . ALA D 1 113 ? 15.758 60.916 48.474 1.00 93.30 111 ALA D C 1
ATOM 7839 O O . ALA D 1 113 ? 15.899 60.111 49.394 1.00 94.64 111 ALA D O 1
ATOM 7841 N N . THR D 1 114 ? 16.583 61.939 48.263 1.00 89.93 112 THR D N 1
ATOM 7842 C CA . THR D 1 114 ? 17.737 62.205 49.116 1.00 88.16 112 THR D CA 1
ATOM 7843 C C . THR D 1 114 ? 17.291 62.699 50.492 1.00 87.93 112 THR D C 1
ATOM 7844 O O . THR D 1 114 ? 17.895 62.355 51.512 1.00 88.93 112 THR D O 1
ATOM 7848 N N . LEU D 1 115 ? 16.221 63.488 50.511 1.00 85.96 113 LEU D N 1
ATOM 7849 C CA . LEU D 1 115 ? 15.691 64.037 51.755 1.00 86.45 113 LEU D CA 1
ATOM 7850 C C . LEU D 1 115 ? 14.819 63.031 52.517 1.00 85.24 113 LEU D C 1
ATOM 7851 O O . LEU D 1 115 ? 14.643 63.159 53.731 1.00 83.04 113 LEU D O 1
ATOM 7856 N N . PHE D 1 116 ? 14.294 62.027 51.809 1.00 84.72 114 PHE D N 1
ATOM 7857 C CA . PHE D 1 116 ? 13.418 61.021 52.424 1.00 82.97 114 PHE D CA 1
ATOM 7858 C C . PHE D 1 116 ? 13.833 59.566 52.177 1.00 83.58 114 PHE D C 1
ATOM 7859 O O . PHE D 1 116 ? 14.216 58.865 53.116 1.00 86.53 114 PHE D O 1
ATOM 7867 N N . GLY D 1 117 ? 13.748 59.113 50.929 1.00 82.56 115 GLY D N 1
ATOM 7868 C CA . GLY D 1 117 ? 14.022 57.713 50.591 1.00 85.58 115 GLY D CA 1
ATOM 7869 C C . GLY D 1 117 ? 1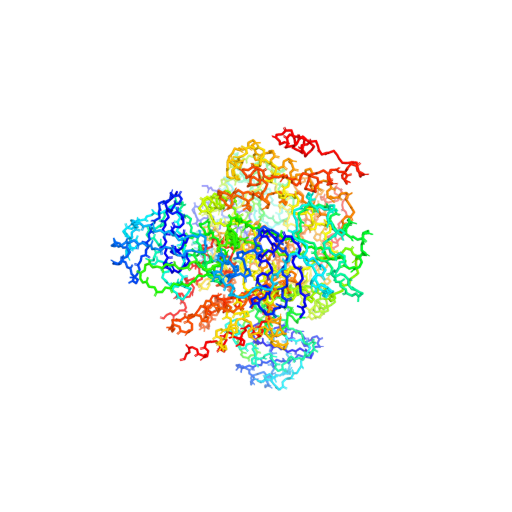3.508 57.361 49.210 1.00 89.62 115 GLY D C 1
ATOM 7870 O O . GLY D 1 117 ? 12.423 57.791 48.825 1.00 92.97 115 GLY D O 1
ATOM 7871 N N . ALA D 1 118 ? 14.283 56.561 48.479 1.00 90.97 116 ALA D N 1
ATOM 7872 C CA . ALA D 1 118 ? 14.019 56.266 47.063 1.00 91.04 116 ALA D CA 1
ATOM 7873 C C . ALA D 1 118 ? 12.774 55.414 46.789 1.00 90.60 116 ALA D C 1
ATOM 7874 O O . ALA D 1 118 ? 12.114 55.592 45.763 1.00 91.80 116 ALA D O 1
ATOM 7876 N N . GLU D 1 119 ? 12.462 54.494 47.700 1.00 90.88 117 GLU D N 1
ATOM 7877 C CA . GLU D 1 119 ? 11.310 53.597 47.538 1.00 90.73 117 GLU D CA 1
ATOM 7878 C C . GLU D 1 119 ? 9.970 54.262 47.874 1.00 88.99 117 GLU D C 1
ATOM 7879 O O . GLU D 1 119 ? 8.908 53.783 47.462 1.00 88.43 117 GLU D O 1
ATOM 7885 N N . ARG D 1 120 ? 10.033 55.367 48.615 1.00 85.72 118 ARG D N 1
ATOM 7886 C CA . ARG D 1 120 ? 8.847 56.134 48.993 1.00 83.49 118 ARG D CA 1
ATOM 7887 C C . ARG D 1 120 ? 8.344 56.971 47.823 1.00 79.52 118 ARG D C 1
ATOM 7888 O O . ARG D 1 120 ? 7.156 57.284 47.742 1.00 78.47 118 ARG D O 1
ATOM 7896 N N . ILE D 1 121 ? 9.261 57.330 46.927 1.00 77.46 119 ILE D N 1
ATOM 7897 C CA . ILE D 1 121 ? 8.989 58.282 45.849 1.00 72.88 119 ILE D CA 1
ATOM 7898 C C . ILE D 1 121 ? 8.314 57.626 44.647 1.00 70.28 119 ILE D C 1
ATOM 7899 O O . ILE D 1 121 ? 8.808 56.639 44.092 1.00 68.73 119 ILE D O 1
ATOM 7904 N N . ILE D 1 122 ? 7.168 58.186 44.276 1.00 67.36 120 ILE D N 1
ATOM 7905 C CA . ILE D 1 122 ? 6.449 57.812 43.070 1.00 65.61 120 ILE D CA 1
ATOM 7906 C C . ILE D 1 122 ? 6.360 59.064 42.203 1.00 63.28 120 ILE D C 1
ATOM 7907 O O . ILE D 1 122 ? 5.998 60.139 42.684 1.00 59.06 120 ILE D O 1
ATOM 7912 N N . GLY D 1 123 ? 6.734 58.932 40.934 1.00 63.09 121 GLY D N 1
ATOM 7913 C CA . GLY D 1 123 ? 6.631 60.036 39.988 1.00 54.74 121 GLY D CA 1
ATOM 7914 C C . GLY D 1 123 ? 5.305 60.012 39.261 1.00 47.47 121 GLY D C 1
ATOM 7915 O O . GLY D 1 123 ? 4.736 58.949 39.019 1.00 51.31 121 GLY D O 1
ATOM 7916 N N . GLY D 1 124 ? 4.808 61.191 38.917 1.00 48.71 122 GLY D N 1
ATOM 7917 C CA . GLY D 1 124 ? 3.548 61.303 38.201 1.00 52.25 122 GLY D CA 1
ATOM 7918 C C . GLY D 1 124 ? 3.645 62.333 37.101 1.00 56.41 122 GLY D C 1
ATOM 7919 O O . GLY D 1 124 ? 3.691 63.532 37.371 1.00 60.53 122 GLY D O 1
ATOM 7920 N N . VAL D 1 125 ? 3.694 61.863 35.858 1.00 55.51 123 VAL D N 1
ATOM 7921 C CA . VAL D 1 125 ? 3.694 62.759 34.708 1.00 54.59 123 VAL D CA 1
ATOM 7922 C C . VAL D 1 125 ? 2.249 63.110 34.331 1.00 57.50 123 VAL D C 1
ATOM 7923 O O . VAL D 1 125 ? 1.567 62.352 33.633 1.00 60.34 123 VAL D O 1
ATOM 7927 N N . ALA D 1 126 ? 1.793 64.258 34.822 1.00 56.80 124 ALA D N 1
ATOM 7928 C CA . ALA D 1 126 ? 0.436 64.734 34.580 1.00 61.24 124 ALA D CA 1
ATOM 7929 C C . ALA D 1 126 ? 0.404 65.732 33.428 1.00 65.86 124 ALA D C 1
ATOM 7930 O O . ALA D 1 126 ? 1.181 66.688 33.405 1.00 68.87 124 ALA D O 1
ATOM 7932 N N . PHE D 1 127 ? -0.491 65.504 32.472 1.00 70.22 125 PHE D N 1
ATOM 7933 C CA . PHE D 1 127 ? -0.690 66.443 31.374 1.00 79.09 125 PHE D CA 1
ATOM 7934 C C . PHE D 1 127 ? -2.014 67.175 31.580 1.00 81.20 125 PHE D C 1
ATOM 7935 O O . PHE D 1 127 ? -3.075 66.611 31.337 1.00 82.73 125 PHE D O 1
ATOM 7943 N N . LEU D 1 128 ? -1.949 68.429 32.029 1.00 81.50 126 LEU D N 1
ATOM 7944 C CA . LEU D 1 128 ? -3.150 69.161 32.436 1.00 82.80 126 LEU D CA 1
ATOM 7945 C C . LEU D 1 128 ? -3.199 70.589 31.893 1.00 80.99 126 LEU D C 1
ATOM 7946 O O . LEU D 1 128 ? -2.186 71.285 31.865 1.00 77.87 126 LEU D O 1
ATOM 7951 N N . CYS D 1 129 ? -4.390 71.011 31.473 1.00 84.50 127 CYS D N 1
ATOM 7952 C CA . CYS D 1 129 ? -4.657 72.399 31.107 1.00 88.93 127 CYS D CA 1
ATOM 7953 C C . CYS D 1 129 ? -5.575 73.033 32.152 1.00 93.21 127 CYS D C 1
ATOM 7954 O O . CYS D 1 129 ? -6.789 72.805 32.146 1.00 93.81 127 CYS D O 1
ATOM 7957 N N . SER D 1 130 ? -4.988 73.820 33.052 1.00 99.05 128 SER D N 1
ATOM 7958 C CA . SER D 1 130 ? -5.739 74.427 34.153 1.00 104.83 128 SER D CA 1
ATOM 7959 C C . SER D 1 130 ? -5.157 75.754 34.627 1.00 106.32 128 SER D C 1
ATOM 7960 O O . SER D 1 130 ? -3.982 75.834 34.994 1.00 106.09 128 SER D O 1
ATOM 7963 N N . ASN D 1 131 ? -5.993 76.790 34.611 1.00 109.06 129 ASN D N 1
ATOM 7964 C CA . ASN D 1 131 ? -5.656 78.073 35.223 1.00 112.04 129 ASN D CA 1
ATOM 7965 C C . ASN D 1 131 ? -6.498 78.318 36.481 1.00 112.78 129 ASN D C 1
ATOM 7966 O O . ASN D 1 131 ? -7.481 77.615 36.727 1.00 112.43 129 ASN D O 1
ATOM 7971 N N . ARG D 1 132 ? -6.102 79.313 37.268 1.00 114.57 130 ARG D N 1
ATOM 7972 C CA . ARG D 1 132 ? -6.677 79.552 38.591 1.00 115.75 130 ARG D CA 1
ATOM 7973 C C . ARG D 1 132 ? -6.545 81.027 38.965 1.00 116.90 130 ARG D C 1
ATOM 7974 O O . ARG D 1 132 ? -5.894 81.792 38.248 1.00 118.60 130 ARG D O 1
ATOM 7982 N N . GLY D 1 133 ? -7.147 81.425 40.085 1.00 116.56 131 GLY D N 1
ATOM 7983 C CA . GLY D 1 133 ? -6.837 82.730 40.665 1.00 116.12 131 GLY D CA 1
ATOM 7984 C C . GLY D 1 133 ? -7.934 83.577 41.283 1.00 116.09 131 GLY D C 1
ATOM 7985 O O . GLY D 1 133 ? -7.944 84.796 41.097 1.00 116.86 131 GLY D O 1
ATOM 7986 N N . GLU D 1 134 ? -8.850 82.945 42.013 1.00 114.49 132 GLU D N 1
ATOM 7987 C CA . GLU D 1 134 ? -9.757 83.669 42.916 1.00 113.08 132 GLU D CA 1
ATOM 7988 C C . GLU D 1 134 ? -10.088 82.834 44.153 1.00 113.09 132 GLU D C 1
ATOM 7989 O O . GLU D 1 134 ? -10.865 81.881 44.062 1.00 112.83 132 GLU D O 1
ATOM 7995 N N . PRO D 1 135 ? -9.506 83.216 45.314 1.00 112.67 133 PRO D N 1
ATOM 7996 C CA . PRO D 1 135 ? -9.326 82.491 46.576 1.00 112.00 133 PRO D CA 1
ATOM 7997 C C . PRO D 1 135 ? -10.198 81.251 46.801 1.00 111.65 133 PRO D C 1
ATOM 7998 O O . PRO D 1 135 ? -11.136 81.275 47.601 1.00 112.65 133 PRO D O 1
ATOM 8002 N N . GLY D 1 136 ? -9.866 80.177 46.087 1.00 110.69 134 GLY D N 1
ATOM 8003 C CA . GLY D 1 136 ? -10.559 78.898 46.216 1.00 108.93 134 GLY D CA 1
ATOM 8004 C C . GLY D 1 136 ? -11.363 78.471 45.001 1.00 107.98 134 GLY D C 1
ATOM 8005 O O . GLY D 1 136 ? -12.386 77.801 45.141 1.00 107.69 134 GLY D O 1
ATOM 8006 N N . GLU D 1 137 ? -10.910 78.857 43.809 1.00 107.64 135 GLU D N 1
ATOM 8007 C CA . GLU D 1 137 ? -11.593 78.480 42.566 1.00 108.33 135 GLU D CA 1
ATOM 8008 C C . GLU D 1 137 ? -10.652 77.852 41.535 1.00 107.49 135 GLU D C 1
ATOM 8009 O O . GLU D 1 137 ? -9.654 78.459 41.136 1.00 108.98 135 GLU D O 1
ATOM 8015 N N . VAL D 1 138 ? -10.984 76.634 41.110 1.00 105.55 136 VAL D N 1
ATOM 8016 C CA . VAL D 1 138 ? -10.177 75.882 40.144 1.00 103.85 136 VAL D CA 1
ATOM 8017 C C . VAL D 1 138 ? -10.901 75.805 38.799 1.00 106.33 136 VAL D C 1
ATOM 8018 O O . VAL D 1 138 ? -12.109 75.556 38.751 1.00 108.47 136 VAL D O 1
ATOM 8022 N N . HIS D 1 139 ? -10.160 76.027 37.714 1.00 106.83 137 HIS D N 1
ATOM 8023 C CA . HIS D 1 139 ? -10.716 75.943 36.364 1.00 107.12 137 HIS D CA 1
ATOM 8024 C C . HIS D 1 139 ? -9.991 74.910 35.503 1.00 105.09 137 HIS D C 1
ATOM 8025 O O . HIS D 1 139 ? -8.996 75.220 34.840 1.00 102.22 137 HIS D O 1
ATOM 8032 N N . HIS D 1 140 ? -10.499 73.681 35.529 1.00 103.38 138 HIS D N 1
ATOM 8033 C CA . HIS D 1 140 ? -10.002 72.609 34.674 1.00 101.45 138 HIS D CA 1
ATOM 8034 C C . HIS D 1 140 ? -10.537 72.809 33.265 1.00 100.49 138 HIS D C 1
ATOM 8035 O O . HIS D 1 140 ? -11.751 72.842 33.049 1.00 102.06 138 HIS D O 1
ATOM 8042 N N . LEU D 1 141 ? -9.623 72.958 32.312 1.00 100.65 139 LEU D N 1
ATOM 8043 C CA . LEU D 1 141 ? -10.006 73.217 30.928 1.00 102.07 139 LEU D CA 1
ATOM 8044 C C . LEU D 1 141 ? -9.608 72.108 29.946 1.00 101.85 139 LEU D C 1
ATOM 8045 O O . LEU D 1 141 ? -9.874 72.223 28.746 1.00 104.82 139 LEU D O 1
ATOM 8050 N N . GLY D 1 142 ? -8.984 71.037 30.444 1.00 100.11 140 GLY D N 1
ATOM 8051 C CA . GLY D 1 142 ? -8.789 69.845 29.613 1.00 97.22 140 GLY D CA 1
ATOM 8052 C C . GLY D 1 142 ? -7.662 68.850 29.851 1.00 94.78 140 GLY D C 1
ATOM 8053 O O . GLY D 1 142 ? -6.644 69.162 30.475 1.00 94.88 140 GLY D O 1
ATOM 8054 N N . ALA D 1 143 ? -7.908 67.627 29.370 1.00 93.14 141 ALA D N 1
ATOM 8055 C CA . ALA D 1 143 ? -6.895 66.604 29.020 1.00 90.26 141 ALA D CA 1
ATOM 8056 C C . ALA D 1 143 ? -6.102 65.870 30.123 1.00 89.38 141 ALA D C 1
ATOM 8057 O O . ALA D 1 143 ? -5.085 65.246 29.817 1.00 90.00 141 ALA D O 1
ATOM 8059 N N . GLY D 1 144 ? -6.595 65.884 31.363 1.00 85.40 142 GLY D N 1
ATOM 8060 C CA . GLY D 1 144 ? -5.818 65.463 32.551 1.00 79.93 142 GLY D CA 1
ATOM 8061 C C . GLY D 1 144 ? -5.321 64.033 32.762 1.00 77.57 142 GLY D C 1
ATOM 8062 O O . GLY D 1 144 ? -5.556 63.453 33.823 1.00 77.73 142 GLY D O 1
ATOM 8063 N N . ARG D 1 145 ? -4.609 63.476 31.782 1.00 75.73 143 ARG D N 1
ATOM 8064 C CA . ARG D 1 145 ? -4.008 62.135 31.905 1.00 73.17 143 ARG D CA 1
ATOM 8065 C C . ARG D 1 145 ? -2.757 62.132 32.792 1.00 66.27 143 ARG D C 1
ATOM 8066 O O . ARG D 1 145 ? -1.898 63.007 32.670 1.00 67.90 143 ARG D O 1
ATOM 8074 N N . ILE D 1 146 ? -2.672 61.146 33.682 1.00 57.44 144 ILE D N 1
ATOM 8075 C CA . ILE D 1 146 ? -1.501 60.945 34.540 1.00 53.43 144 ILE D CA 1
ATOM 8076 C C . ILE D 1 146 ? -0.797 59.658 34.127 1.00 48.41 144 ILE D C 1
ATOM 8077 O O . ILE D 1 146 ? -1.447 58.667 33.815 1.00 54.20 144 ILE D O 1
ATOM 8082 N N . ILE D 1 147 ? 0.530 59.678 34.104 1.00 49.27 145 ILE D N 1
ATOM 8083 C CA . ILE D 1 147 ? 1.296 58.444 33.999 1.00 50.26 145 ILE D CA 1
ATOM 8084 C C . ILE D 1 147 ? 2.088 58.248 35.289 1.00 52.09 145 ILE D C 1
ATOM 8085 O O . ILE D 1 147 ? 2.869 59.113 35.686 1.00 52.23 145 ILE D O 1
ATOM 8090 N N . LEU D 1 148 ? 1.868 57.112 35.945 1.00 55.58 146 LEU D N 1
ATOM 8091 C CA . LEU D 1 148 ? 2.558 56.795 37.186 1.00 58.56 146 LEU D CA 1
ATOM 8092 C C . LEU D 1 148 ? 3.715 55.832 36.980 1.00 61.91 146 LEU D C 1
ATOM 8093 O O . LEU D 1 148 ? 3.600 54.833 36.270 1.00 64.08 146 LEU D O 1
ATOM 8098 N N . GLY D 1 149 ? 4.833 56.157 37.614 1.00 66.38 147 GLY D N 1
ATOM 8099 C CA . GLY D 1 149 ? 5.976 55.263 37.718 1.00 67.98 147 GLY D CA 1
ATOM 8100 C C . GLY D 1 149 ? 6.626 55.519 39.060 1.00 71.43 147 GLY D C 1
ATOM 8101 O O . GLY D 1 149 ? 6.391 56.556 39.680 1.00 71.78 147 GLY D O 1
ATOM 8102 N N . GLU D 1 150 ? 7.434 54.575 39.522 1.00 75.29 148 GLU D N 1
ATOM 8103 C CA . GLU D 1 150 ? 8.181 54.765 40.763 1.00 78.65 148 GLU D CA 1
ATOM 8104 C C . GLU D 1 150 ? 9.633 55.141 40.488 1.00 80.53 148 GLU D C 1
ATOM 8105 O O . GLU D 1 150 ? 10.182 54.818 39.428 1.00 77.80 148 GLU D O 1
ATOM 8111 N N . PHE D 1 151 ? 10.242 55.841 41.442 1.00 83.86 149 PHE D N 1
ATOM 8112 C CA . PHE D 1 151 ? 11.642 56.235 41.333 1.00 89.05 149 PHE D CA 1
ATOM 8113 C C . PHE D 1 151 ? 12.567 55.034 41.547 1.00 92.78 149 PHE D C 1
ATOM 8114 O O . PHE D 1 151 ? 13.484 54.805 40.756 1.00 93.45 149 PHE D O 1
ATOM 8122 N N . LEU D 1 152 ? 12.316 54.274 42.612 1.00 96.88 150 LEU D N 1
ATOM 8123 C CA . LEU D 1 152 ? 12.981 52.990 42.823 1.00 102.08 150 LEU D CA 1
ATOM 8124 C C . LEU D 1 152 ? 12.256 51.932 41.980 1.00 105.53 150 LEU D C 1
ATOM 8125 O O . LEU D 1 152 ? 11.027 51.845 42.018 1.00 105.28 150 LEU D O 1
ATOM 8130 N N . PRO D 1 153 ? 13.028 51.119 41.231 1.00 108.82 151 PRO D N 1
ATOM 8131 C CA . PRO D 1 153 ? 12.642 50.554 39.930 1.00 110.60 151 PRO D CA 1
ATOM 8132 C C . PRO D 1 153 ? 11.844 49.254 39.972 1.00 112.17 151 PRO D C 1
ATOM 8133 O O . PRO D 1 153 ? 11.727 48.572 38.949 1.00 112.12 151 PRO D O 1
ATOM 8137 N N . ARG D 1 154 ? 11.280 48.928 41.127 1.00 114.00 152 ARG D N 1
ATOM 8138 C CA . ARG D 1 154 ? 10.890 47.553 41.408 1.00 116.69 152 ARG D CA 1
ATOM 8139 C C . ARG D 1 154 ? 9.527 47.087 40.903 1.00 116.22 152 ARG D C 1
ATOM 8140 O O . ARG D 1 154 ? 9.431 46.283 39.971 1.00 116.29 152 ARG D O 1
ATOM 8148 N N . ASP D 1 155 ? 8.485 47.631 41.523 1.00 115.57 153 ASP D N 1
ATOM 8149 C CA . ASP D 1 155 ? 7.372 46.804 41.979 1.00 114.11 153 ASP D CA 1
ATOM 8150 C C . ASP D 1 155 ? 6.015 46.980 41.277 1.00 113.01 153 ASP D C 1
ATOM 8151 O O . ASP D 1 155 ? 5.863 47.795 40.368 1.00 111.00 153 ASP D O 1
ATOM 8156 N N . THR D 1 156 ? 5.045 46.176 41.700 1.00 112.90 154 THR D N 1
ATOM 8157 C CA . THR D 1 156 ? 3.782 46.029 40.997 1.00 113.49 154 THR D CA 1
ATOM 8158 C C . THR D 1 156 ? 2.671 46.892 41.593 1.00 111.77 154 THR D C 1
ATOM 8159 O O . THR D 1 156 ? 2.169 47.815 40.943 1.00 111.97 154 THR D O 1
ATOM 8163 N N . GLY D 1 157 ? 2.311 46.584 42.839 1.00 108.96 155 GLY D N 1
ATOM 8164 C CA . GLY D 1 157 ? 1.004 46.940 43.385 1.00 104.22 155 GLY D CA 1
ATOM 8165 C C . GLY D 1 157 ? 0.827 48.357 43.880 1.00 100.28 155 GLY D C 1
ATOM 8166 O O . GLY D 1 157 ? -0.224 48.954 43.663 1.00 101.36 155 GLY D O 1
ATOM 8167 N N . ARG D 1 158 ? 1.854 48.889 44.542 1.00 94.37 156 ARG D N 1
ATOM 8168 C CA . ARG D 1 158 ? 1.825 50.248 45.093 1.00 88.35 156 ARG D CA 1
ATOM 8169 C C . ARG D 1 158 ? 1.552 51.303 44.023 1.00 84.19 156 ARG D C 1
ATOM 8170 O O . ARG D 1 158 ? 1.034 52.379 44.321 1.00 80.47 156 ARG D O 1
ATOM 8178 N N . ILE D 1 159 ? 1.888 50.970 42.779 1.00 81.37 157 ILE D N 1
ATOM 8179 C CA . ILE D 1 159 ? 1.620 51.831 41.633 1.00 79.54 157 ILE D CA 1
ATOM 8180 C C . ILE D 1 159 ? 0.231 51.555 41.058 1.00 77.39 157 ILE D C 1
ATOM 8181 O O . ILE D 1 159 ? -0.512 52.488 40.747 1.00 79.01 157 ILE D O 1
ATOM 8186 N N . GLU D 1 160 ? -0.113 50.274 40.933 1.00 75.18 158 GLU D N 1
ATOM 8187 C CA . GLU D 1 160 ? -1.409 49.858 40.389 1.00 70.66 158 GLU D CA 1
ATOM 8188 C C . GLU D 1 160 ? -2.587 50.206 41.304 1.00 67.83 158 GLU D C 1
ATOM 8189 O O . GLU D 1 160 ? -3.681 50.488 40.814 1.00 66.04 158 GLU D O 1
ATOM 8195 N N . GLU D 1 161 ? -2.355 50.183 42.620 1.00 65.04 159 GLU D N 1
ATOM 8196 C CA . GLU D 1 161 ? -3.351 50.606 43.615 1.00 62.93 159 GLU D CA 1
ATOM 8197 C C . GLU D 1 161 ? -3.614 52.103 43.527 1.00 56.95 159 GLU D C 1
ATOM 8198 O O . GLU D 1 161 ? -4.752 52.552 43.679 1.00 55.47 159 GLU D O 1
ATOM 8204 N N . LEU D 1 162 ? -2.550 52.864 43.294 1.00 53.08 160 LEU D N 1
ATOM 8205 C CA . LEU D 1 162 ? -2.655 54.300 43.111 1.00 53.57 160 LEU D CA 1
ATOM 8206 C C . LEU D 1 162 ? -3.349 54.628 41.800 1.00 56.53 160 LEU D C 1
ATOM 8207 O O . LEU D 1 162 ? -4.188 55.527 41.747 1.00 61.86 160 LEU D O 1
ATOM 8212 N N . ALA D 1 163 ? -3.006 53.879 40.753 1.00 56.79 161 ALA D N 1
ATOM 8213 C CA . ALA D 1 163 ? -3.636 54.028 39.446 1.00 55.99 161 ALA D CA 1
ATOM 8214 C C . ALA D 1 163 ? -5.133 53.741 39.518 1.00 60.17 161 ALA D C 1
ATOM 8215 O O . ALA D 1 163 ? -5.929 54.449 38.902 1.00 64.80 161 ALA D O 1
ATOM 8217 N N . ALA D 1 164 ? -5.497 52.721 40.296 1.00 58.85 162 ALA D N 1
ATOM 8218 C CA . ALA D 1 164 ? -6.892 52.367 40.550 1.00 56.27 162 ALA D CA 1
ATOM 8219 C C . ALA D 1 164 ? -7.615 53.433 41.367 1.00 59.10 162 ALA D C 1
ATOM 8220 O O . ALA D 1 164 ? -8.803 53.680 41.152 1.00 63.00 162 ALA D O 1
ATOM 8222 N N . MET D 1 165 ? -6.891 54.054 42.299 1.00 61.21 163 MET D N 1
ATOM 8223 C CA . MET D 1 165 ? -7.420 55.136 43.132 1.00 59.44 163 MET D CA 1
ATOM 8224 C C . MET D 1 165 ? -7.742 56.371 42.291 1.00 56.60 163 MET D C 1
ATOM 8225 O O . MET D 1 165 ? -8.786 56.999 42.476 1.00 56.44 163 MET D O 1
ATOM 8230 N N . PHE D 1 166 ? -6.846 56.704 41.364 1.00 54.37 164 PHE D N 1
ATOM 8231 C CA . PHE D 1 166 ? -7.074 57.814 40.443 1.00 54.46 164 PHE D CA 1
ATOM 8232 C C . PHE D 1 166 ? -8.177 57.514 39.439 1.00 50.89 164 PHE D C 1
ATOM 8233 O O . PHE D 1 166 ? -8.934 58.410 39.072 1.00 51.91 164 PHE D O 1
ATOM 8241 N N . ARG D 1 167 ? -8.275 56.254 39.016 1.00 48.26 165 ARG D N 1
ATOM 8242 C CA . ARG D 1 167 ? -9.314 55.835 38.073 1.00 47.68 165 ARG D CA 1
ATOM 8243 C C . ARG D 1 167 ? -10.690 55.779 38.718 1.00 54.39 165 ARG D C 1
ATOM 8244 O O . ARG D 1 167 ? -11.703 55.960 38.039 1.00 62.94 165 ARG D O 1
ATOM 8252 N N . GLN D 1 168 ? -10.720 55.536 40.028 1.00 57.25 166 GLN D N 1
ATOM 8253 C CA . GLN D 1 168 ? -11.950 55.641 40.814 1.00 53.00 166 GLN D CA 1
ATOM 8254 C C . GLN D 1 168 ? -12.392 57.096 40.968 1.00 48.86 166 GLN D C 1
ATOM 8255 O O . GLN D 1 168 ? -13.569 57.372 41.192 1.00 55.16 166 GLN D O 1
ATOM 8261 N N . ALA D 1 169 ? -11.438 58.016 40.849 1.00 48.50 167 ALA D N 1
ATOM 8262 C CA . ALA D 1 169 ? -11.710 59.450 40.896 1.00 49.50 167 ALA D CA 1
ATOM 8263 C C . ALA D 1 169 ? -12.068 60.023 39.519 1.00 50.78 167 ALA D C 1
ATOM 8264 O O . ALA D 1 169 ? -12.406 61.202 39.401 1.00 51.19 167 ALA D O 1
ATOM 8266 N N . GLY D 1 170 ? -12.000 59.182 38.490 1.00 52.56 168 GLY D N 1
ATOM 8267 C CA . GLY D 1 170 ? -12.308 59.594 37.124 1.00 50.29 168 GLY D CA 1
ATOM 8268 C C . GLY D 1 170 ? -11.141 60.267 36.425 1.00 52.39 168 GLY D C 1
ATOM 8269 O O . GLY D 1 170 ? -11.338 61.119 35.556 1.00 54.66 168 GLY D O 1
ATOM 8270 N N . VAL D 1 171 ? -9.925 59.889 36.812 1.00 51.15 169 VAL D N 1
ATOM 8271 C CA . VAL D 1 171 ? -8.714 60.397 36.176 1.00 51.51 169 VAL D CA 1
ATOM 8272 C C . VAL D 1 171 ? -8.111 59.291 35.328 1.00 56.40 169 VAL D C 1
ATOM 8273 O O . VAL D 1 171 ? -7.868 58.183 35.825 1.00 52.58 169 VAL D O 1
ATOM 8277 N N . ASP D 1 172 ? -7.907 59.594 34.045 1.00 57.86 170 ASP D N 1
ATOM 8278 C CA . ASP D 1 172 ? -7.198 58.715 33.127 1.00 58.22 170 ASP D CA 1
ATOM 8279 C C . ASP D 1 172 ? -5.793 58.496 33.685 1.00 60.03 170 ASP D C 1
ATOM 8280 O O . ASP D 1 172 ? -4.990 59.426 33.762 1.00 63.35 170 ASP D O 1
ATOM 8285 N N . CYS D 1 173 ? -5.517 57.265 34.104 1.00 61.54 171 CYS D N 1
ATOM 8286 C CA . CYS D 1 173 ? -4.280 56.966 34.811 1.00 61.20 171 CYS D CA 1
ATOM 8287 C C . CYS D 1 173 ? -3.610 55.698 34.295 1.00 61.83 171 CYS D C 1
ATOM 8288 O O . CYS D 1 173 ? -4.106 54.594 34.511 1.00 67.48 171 CYS D O 1
ATOM 8291 N N . ARG D 1 174 ? -2.481 55.872 33.613 1.00 62.40 172 ARG D N 1
ATOM 8292 C CA . ARG D 1 174 ? -1.709 54.763 33.050 1.00 63.41 172 ARG D CA 1
ATOM 8293 C C . ARG D 1 174 ? -0.446 54.521 33.891 1.00 65.30 172 ARG D C 1
ATOM 8294 O O . ARG D 1 174 ? -0.063 55.367 34.699 1.00 72.00 172 ARG D O 1
ATOM 8302 N N . THR D 1 175 ? 0.185 53.363 33.707 1.00 68.03 173 THR D N 1
ATOM 8303 C CA . THR D 1 175 ? 1.379 52.974 34.463 1.00 71.82 173 THR D CA 1
ATOM 8304 C C . THR D 1 175 ? 2.500 52.508 33.525 1.00 73.49 173 THR D C 1
ATOM 8305 O O . THR D 1 175 ? 2.248 51.752 32.583 1.00 77.84 173 THR D O 1
ATOM 8309 N N . THR D 1 176 ? 3.727 52.969 33.777 1.00 73.81 174 THR D N 1
ATOM 8310 C CA . THR D 1 176 ? 4.892 52.537 32.996 1.00 74.96 174 THR D CA 1
ATOM 8311 C C . THR D 1 176 ? 6.084 52.087 33.852 1.00 74.82 174 THR D C 1
ATOM 8312 O O . THR D 1 176 ? 6.197 52.443 35.030 1.00 69.85 174 THR D O 1
ATOM 8316 N N . ASP D 1 177 ? 6.964 51.300 33.234 1.00 76.76 175 ASP D N 1
ATOM 8317 C CA . ASP D 1 177 ? 8.194 50.825 33.866 1.00 81.12 175 ASP D CA 1
ATOM 8318 C C . ASP D 1 177 ? 9.297 51.879 33.775 1.00 83.14 175 ASP D C 1
ATOM 8319 O O . ASP D 1 177 ? 10.219 51.899 34.596 1.00 83.35 175 ASP D O 1
ATOM 8324 N N . ASP D 1 178 ? 9.196 52.746 32.768 1.00 82.96 176 ASP D N 1
ATOM 8325 C CA . ASP D 1 178 ? 10.199 53.775 32.516 1.00 79.11 176 ASP D CA 1
ATOM 8326 C C . ASP D 1 178 ? 9.620 55.174 32.725 1.00 76.12 176 ASP D C 1
ATOM 8327 O O . ASP D 1 178 ? 9.144 55.813 31.781 1.00 78.58 176 ASP D O 1
ATOM 8332 N N . LEU D 1 179 ? 9.666 55.630 33.976 1.00 72.03 177 LEU D N 1
ATOM 8333 C CA . LEU D 1 179 ? 9.183 56.956 34.371 1.00 64.68 177 LEU D CA 1
ATOM 8334 C C . LEU D 1 179 ? 10.060 58.055 33.774 1.00 62.95 177 LEU D C 1
ATOM 8335 O O . LEU D 1 179 ? 9.575 59.143 33.442 1.00 59.29 177 LEU D O 1
ATOM 8340 N N . LYS D 1 180 ? 11.348 57.738 33.644 1.00 62.68 178 LYS D N 1
ATOM 8341 C CA . LYS D 1 180 ? 12.363 58.619 33.081 1.00 59.55 178 LYS D CA 1
ATOM 8342 C C . LYS D 1 180 ? 11.976 59.075 31.674 1.00 60.50 178 LYS D C 1
ATOM 8343 O O . LYS D 1 180 ? 12.038 60.267 31.374 1.00 60.82 178 LYS D O 1
ATOM 8349 N N . ARG D 1 181 ? 11.553 58.122 30.839 1.00 59.20 179 ARG D N 1
ATOM 8350 C CA . ARG D 1 181 ? 11.096 58.387 29.472 1.00 57.82 179 ARG D CA 1
ATOM 8351 C C . ARG D 1 181 ? 9.841 59.257 29.449 1.00 60.77 179 ARG D C 1
ATOM 8352 O O . ARG D 1 181 ? 9.722 60.168 28.624 1.00 63.87 179 ARG D O 1
ATOM 8360 N N . ALA D 1 182 ? 8.917 58.975 30.364 1.00 62.28 180 ALA D N 1
ATOM 8361 C CA . ALA D 1 182 ? 7.649 59.695 30.447 1.00 61.57 180 ALA D CA 1
ATOM 8362 C C . ALA D 1 182 ? 7.843 61.152 30.861 1.00 58.35 180 ALA D C 1
ATOM 8363 O O . ALA D 1 182 ? 7.104 62.031 30.416 1.00 60.95 180 ALA D O 1
ATOM 8365 N N . ARG D 1 183 ? 8.844 61.389 31.706 1.00 58.34 181 ARG D N 1
ATOM 8366 C CA . ARG D 1 183 ? 9.232 62.732 32.128 1.00 56.41 181 ARG D CA 1
ATOM 8367 C C . ARG D 1 183 ? 9.807 63.529 30.964 1.00 51.22 181 ARG D C 1
ATOM 8368 O O . ARG D 1 183 ? 9.497 64.711 30.795 1.00 54.55 181 ARG D O 1
ATOM 8376 N N . TRP D 1 184 ? 10.642 62.869 30.168 1.00 52.08 182 TRP D N 1
ATOM 8377 C CA . TRP D 1 184 ? 11.216 63.464 28.968 1.00 51.16 182 TRP D CA 1
ATOM 8378 C C . TRP D 1 184 ? 10.172 63.680 27.872 1.00 49.11 182 TRP D C 1
ATOM 8379 O O . TRP D 1 184 ? 10.267 64.635 27.111 1.00 53.32 182 TRP D O 1
ATOM 8390 N N . GLU D 1 185 ? 9.175 62.801 27.808 1.00 48.54 183 GLU D N 1
ATOM 8391 C CA . GLU D 1 185 ? 8.102 62.909 26.813 1.00 60.20 183 GLU D CA 1
ATOM 8392 C C . GLU D 1 185 ? 7.202 64.131 27.005 1.00 58.36 183 GLU D C 1
ATOM 8393 O O . GLU D 1 185 ? 6.615 64.626 26.040 1.00 59.34 183 GLU D O 1
ATOM 8399 N N . LYS D 1 186 ? 7.087 64.605 28.245 1.00 58.93 184 LYS D N 1
ATOM 8400 C CA . LYS D 1 186 ? 6.374 65.851 28.512 1.00 57.25 184 LYS D CA 1
ATOM 8401 C C . LYS D 1 186 ? 7.291 67.051 28.286 1.00 58.29 184 LYS D C 1
ATOM 8402 O O . LYS D 1 186 ? 6.821 68.144 27.971 1.00 63.00 184 LYS D O 1
ATOM 8408 N N . LEU D 1 187 ? 8.597 66.831 28.429 1.00 55.52 185 LEU D N 1
ATOM 8409 C CA . LEU D 1 187 ? 9.607 67.853 28.146 1.00 52.97 185 LEU D CA 1
ATOM 8410 C C . LEU D 1 187 ? 9.724 68.179 26.654 1.00 53.42 185 LEU D C 1
ATOM 8411 O O . LEU D 1 187 ? 10.202 69.251 26.291 1.00 51.75 185 LEU D O 1
ATOM 8416 N N . VAL D 1 188 ? 9.285 67.254 25.801 1.00 53.60 186 VAL D N 1
ATOM 8417 C CA . VAL D 1 188 ? 9.208 67.490 24.358 1.00 55.27 186 VAL D CA 1
ATOM 8418 C C . VAL D 1 188 ? 8.087 68.494 24.053 1.00 57.96 186 VAL D C 1
ATOM 8419 O O . VAL D 1 188 ? 8.125 69.192 23.039 1.00 63.81 186 VAL D O 1
ATOM 8423 N N . TRP D 1 189 ? 7.100 68.579 24.942 1.00 50.98 187 TRP D N 1
ATOM 8424 C CA . TRP D 1 189 ? 6.078 69.609 24.825 1.00 48.06 187 TRP D CA 1
ATOM 8425 C C . TRP D 1 189 ? 6.404 70.845 25.655 1.00 52.94 187 TRP D C 1
ATOM 8426 O O . TRP D 1 189 ? 6.212 71.971 25.190 1.00 49.06 187 TRP D O 1
ATOM 8437 N N . ASN D 1 190 ? 6.884 70.629 26.881 1.00 57.60 188 ASN D N 1
ATOM 8438 C CA . ASN D 1 190 ? 7.106 71.711 27.842 1.00 54.07 188 ASN D CA 1
ATOM 8439 C C . ASN D 1 190 ? 8.184 72.695 27.441 1.00 53.33 188 ASN D C 1
ATOM 8440 O O . ASN D 1 190 ? 7.975 73.902 27.514 1.00 54.46 188 ASN D O 1
ATOM 8445 N N . ILE D 1 191 ? 9.330 72.177 27.014 1.00 52.90 189 ILE D N 1
ATOM 8446 C CA . ILE D 1 191 ? 10.461 73.024 26.634 1.00 50.98 189 ILE D CA 1
ATOM 8447 C C . ILE D 1 191 ? 10.158 74.016 25.480 1.00 51.33 189 ILE D C 1
ATOM 8448 O O . ILE D 1 191 ? 10.373 75.217 25.657 1.00 56.21 189 ILE D O 1
ATOM 8453 N N . PRO D 1 192 ? 9.632 73.541 24.324 1.00 48.54 190 PRO D N 1
ATOM 8454 C CA . PRO D 1 192 ? 9.333 74.553 23.301 1.00 52.12 190 PRO D CA 1
ATOM 8455 C C . PRO D 1 192 ? 8.099 75.424 23.568 1.00 52.84 190 PRO D C 1
ATOM 8456 O O . PRO D 1 192 ? 8.112 76.608 23.232 1.00 54.26 190 PRO D O 1
ATOM 8460 N N . PHE D 1 193 ? 7.058 74.861 24.175 1.00 57.82 191 PHE D N 1
ATOM 8461 C CA . PHE D 1 193 ? 5.793 75.586 24.312 1.00 55.48 191 PHE D CA 1
ATOM 8462 C C . PHE D 1 193 ? 5.618 76.391 25.604 1.00 59.88 191 PHE D C 1
ATOM 8463 O O . PHE D 1 193 ? 4.857 77.348 25.619 1.00 67.90 191 PHE D O 1
ATOM 8471 N N . ASN D 1 194 ? 6.309 76.026 26.680 1.00 58.40 192 ASN D N 1
ATOM 8472 C CA . ASN D 1 194 ? 6.391 76.926 27.836 1.00 64.20 192 ASN D CA 1
ATOM 8473 C C . ASN D 1 194 ? 7.547 77.896 27.673 1.00 64.58 192 ASN D C 1
ATOM 8474 O O . ASN D 1 194 ? 7.667 78.868 28.420 1.00 70.24 192 ASN D O 1
ATOM 8479 N N . GLY D 1 195 ? 8.402 77.616 26.696 1.00 58.80 193 GLY D N 1
ATOM 8480 C CA . GLY D 1 195 ? 9.528 78.478 26.394 1.00 53.50 193 GLY D CA 1
ATOM 8481 C C . GLY D 1 195 ? 9.119 79.607 25.483 1.00 49.86 193 GLY D C 1
ATOM 8482 O O . GLY D 1 195 ? 9.091 80.766 25.901 1.00 52.63 193 GLY D O 1
ATOM 8483 N N . LEU D 1 196 ? 8.780 79.253 24.243 1.00 45.89 194 LEU D N 1
ATOM 8484 C CA . LEU D 1 196 ? 8.469 80.219 23.188 1.00 45.23 194 LEU D CA 1
ATOM 8485 C C . LEU D 1 196 ? 7.279 81.112 23.504 1.00 47.42 194 LEU D C 1
ATOM 8486 O O . LEU D 1 196 ? 7.234 82.262 23.076 1.00 49.50 194 LEU D O 1
ATOM 8491 N N . CYS D 1 197 ? 6.328 80.580 24.267 1.00 54.67 195 CYS D N 1
ATOM 8492 C CA . CYS D 1 197 ? 5.115 81.309 24.603 1.00 53.98 195 CYS D CA 1
ATOM 8493 C C . CYS D 1 197 ? 5.324 82.315 25.716 1.00 50.12 195 CYS D C 1
ATOM 8494 O O . CYS D 1 197 ? 4.761 83.401 25.668 1.00 50.71 195 CYS D O 1
ATOM 8497 N N . ALA D 1 198 ? 6.120 81.951 26.720 1.00 51.33 196 ALA D N 1
ATOM 8498 C CA . ALA D 1 198 ? 6.378 82.839 27.856 1.00 44.77 196 ALA D CA 1
ATOM 8499 C C . ALA D 1 198 ? 7.288 83.982 27.439 1.00 45.13 196 ALA D C 1
ATOM 8500 O O . ALA D 1 198 ? 7.078 85.134 27.834 1.00 41.16 196 ALA D O 1
ATOM 8502 N N . LEU D 1 199 ? 8.288 83.639 26.626 1.00 47.72 197 LEU D N 1
ATOM 8503 C CA . LEU D 1 199 ? 9.236 84.597 26.082 1.00 43.94 197 LEU D CA 1
ATOM 8504 C C . LEU D 1 199 ? 8.530 85.640 25.232 1.00 43.11 197 LEU D C 1
ATOM 8505 O O . LEU D 1 199 ? 8.652 86.834 25.496 1.00 42.89 197 LEU D O 1
ATOM 8510 N N . LEU D 1 200 ? 7.765 85.180 24.242 1.00 48.58 198 LEU D N 1
ATOM 8511 C CA . LEU D 1 200 ? 7.131 86.068 23.264 1.00 47.39 198 LEU D CA 1
ATOM 8512 C C . LEU D 1 200 ? 5.820 86.668 23.771 1.00 48.83 198 LEU D C 1
ATOM 8513 O O . LEU D 1 200 ? 5.284 87.600 23.161 1.00 51.60 198 LEU D O 1
ATOM 8518 N N . GLN D 1 201 ? 5.329 86.130 24.890 1.00 50.08 199 GLN D N 1
ATOM 8519 C CA . GLN D 1 201 ? 4.031 86.490 25.488 1.00 44.68 199 GLN D CA 1
ATOM 8520 C C . GLN D 1 201 ? 2.885 86.327 24.483 1.00 47.61 199 GLN D C 1
ATOM 8521 O O . GLN D 1 201 ? 2.055 87.219 24.307 1.00 48.46 199 GLN D O 1
ATOM 8527 N N . GLN D 1 202 ? 2.872 85.169 23.821 1.00 53.98 200 GLN D N 1
ATOM 8528 C CA . GLN D 1 202 ? 1.912 84.856 22.758 1.00 52.39 200 GLN D CA 1
ATOM 8529 C C . GLN D 1 202 ? 1.382 83.431 22.884 1.00 53.36 200 GLN D C 1
ATOM 8530 O O . GLN D 1 202 ? 2.152 82.523 23.185 1.00 62.36 200 GLN D O 1
ATOM 8536 N N . PRO D 1 203 ? 0.067 83.228 22.649 1.00 54.05 201 PRO D N 1
ATOM 8537 C CA . PRO D 1 203 ? -0.533 81.886 22.610 1.00 54.47 201 PRO D CA 1
ATOM 8538 C C . PRO D 1 203 ? -0.019 80.992 21.473 1.00 55.75 201 PRO D C 1
ATOM 8539 O O . PRO D 1 203 ? 0.534 81.494 20.489 1.00 52.84 201 PRO D O 1
ATOM 8543 N N . VAL D 1 204 ? -0.238 79.683 21.619 1.00 56.20 202 VAL D N 1
ATOM 8544 C CA . VAL D 1 204 ? 0.380 78.642 20.773 1.00 55.94 202 VAL D CA 1
ATOM 8545 C C . VAL D 1 204 ? 0.044 78.695 19.280 1.00 57.04 202 VAL D C 1
ATOM 8546 O O . VAL D 1 204 ? 0.831 78.232 18.456 1.00 58.67 202 VAL D O 1
ATOM 8550 N N . ASN D 1 205 ? -1.119 79.249 18.944 1.00 58.90 203 ASN D N 1
ATOM 8551 C CA . ASN D 1 205 ? -1.572 79.339 17.556 1.00 61.46 203 ASN D CA 1
ATOM 8552 C C . ASN D 1 205 ? -0.748 80.296 16.703 1.00 63.07 203 ASN D C 1
ATOM 8553 O O . ASN D 1 205 ? -0.609 80.087 15.497 1.00 67.42 203 ASN D O 1
ATOM 8558 N N . LEU D 1 206 ? -0.215 81.341 17.334 1.00 60.65 204 LEU D N 1
ATOM 8559 C CA . LEU D 1 206 ? 0.604 82.336 16.645 1.00 57.72 204 LEU D CA 1
ATOM 8560 C C . LEU D 1 206 ? 1.991 81.786 16.355 1.00 56.40 204 LEU D C 1
ATOM 8561 O O . LEU D 1 206 ? 2.525 81.987 15.257 1.00 62.12 204 LEU D O 1
ATOM 8566 N N . ILE D 1 207 ? 2.556 81.089 17.343 1.00 48.46 205 ILE D N 1
ATOM 8567 C CA . ILE D 1 207 ? 3.826 80.372 17.208 1.00 48.67 205 ILE D CA 1
ATOM 8568 C C . ILE D 1 207 ? 3.731 79.313 16.102 1.00 51.90 205 ILE D C 1
ATOM 8569 O O . ILE D 1 207 ? 4.632 79.186 15.280 1.00 53.41 205 ILE D O 1
ATOM 8574 N N . LEU D 1 208 ? 2.613 78.593 16.068 1.00 52.93 206 LEU D N 1
ATOM 8575 C CA . LEU D 1 208 ? 2.366 77.560 15.063 1.00 53.52 206 LEU D CA 1
ATOM 8576 C C . LEU D 1 208 ? 1.904 78.081 13.698 1.00 56.74 206 LEU D C 1
ATOM 8577 O O . LEU D 1 208 ? 1.782 77.299 12.754 1.00 59.31 206 LEU D O 1
ATOM 8582 N N . ALA D 1 209 ? 1.635 79.381 13.592 1.00 57.33 207 ALA D N 1
ATOM 8583 C CA . ALA D 1 209 ? 1.140 79.960 12.337 1.00 58.63 207 ALA D CA 1
ATOM 8584 C C . ALA D 1 209 ? 2.246 80.109 11.292 1.00 61.10 207 ALA D C 1
ATOM 8585 O O . ALA D 1 209 ? 2.083 79.681 10.148 1.00 61.46 207 ALA D O 1
ATOM 8587 N N . ARG D 1 210 ? 3.362 80.713 11.698 1.00 64.14 208 ARG D N 1
ATOM 8588 C CA . ARG D 1 210 ? 4.525 80.902 10.831 1.00 60.82 208 ARG D CA 1
ATOM 8589 C C . ARG D 1 210 ? 5.322 79.618 10.659 1.00 60.14 208 ARG D C 1
ATOM 8590 O O . ARG D 1 210 ? 5.675 78.965 11.645 1.00 63.40 208 ARG D O 1
ATOM 8598 N N . ASP D 1 211 ? 5.625 79.289 9.405 1.00 55.19 209 ASP D N 1
ATOM 8599 C CA . ASP D 1 211 ? 6.337 78.058 9.044 1.00 57.11 209 ASP D CA 1
ATOM 8600 C C . ASP D 1 211 ? 7.773 78.004 9.561 1.00 54.04 209 ASP D C 1
ATOM 8601 O O . ASP D 1 211 ? 8.266 76.933 9.916 1.00 50.72 209 ASP D O 1
ATOM 8606 N N . VAL D 1 212 ? 8.434 79.161 9.594 1.00 55.69 210 VAL D N 1
ATOM 8607 C CA . VAL D 1 212 ? 9.795 79.271 10.123 1.00 57.99 210 VAL D CA 1
ATOM 8608 C C . VAL D 1 212 ? 9.819 79.104 11.637 1.00 62.43 210 VAL D C 1
ATOM 8609 O O . VAL D 1 212 ? 10.795 78.605 12.199 1.00 67.08 210 VAL D O 1
ATOM 8613 N N . SER D 1 213 ? 8.735 79.525 12.286 1.00 63.55 211 SER D N 1
ATOM 8614 C CA . SER D 1 213 ? 8.563 79.351 13.720 1.00 60.71 211 SER D CA 1
ATOM 8615 C C . SER D 1 213 ? 8.210 77.907 14.052 1.00 62.24 211 SER D C 1
ATOM 8616 O O . SER D 1 213 ? 8.548 77.426 15.133 1.00 65.03 211 SER D O 1
ATOM 8619 N N . ARG D 1 214 ? 7.529 77.232 13.122 1.00 54.26 212 ARG D N 1
ATOM 8620 C CA . ARG D 1 214 ? 7.233 75.802 13.240 1.00 52.98 212 ARG D CA 1
ATOM 8621 C C . ARG D 1 214 ? 8.518 74.991 13.151 1.00 52.29 212 ARG D C 1
ATOM 8622 O O . ARG D 1 214 ? 8.686 73.993 13.856 1.00 49.77 212 ARG D O 1
ATOM 8630 N N . LYS D 1 215 ? 9.410 75.443 12.268 1.00 51.79 213 LYS D N 1
ATOM 8631 C CA . LYS D 1 215 ? 10.719 74.837 12.026 1.00 50.72 213 LYS D CA 1
ATOM 8632 C C . LYS D 1 215 ? 11.599 74.912 13.271 1.00 52.32 213 LYS D C 1
ATOM 8633 O O . LYS D 1 215 ? 12.396 74.009 13.534 1.00 54.18 213 LYS D O 1
ATOM 8639 N N . LEU D 1 216 ? 11.436 75.998 14.025 1.00 51.37 214 LEU D N 1
ATOM 8640 C CA . LEU D 1 216 ? 12.121 76.204 15.289 1.00 50.55 214 LEU D CA 1
ATOM 8641 C C . LEU D 1 216 ? 11.616 75.227 16.352 1.00 57.10 214 LEU D C 1
ATOM 8642 O O . LEU D 1 216 ? 12.419 74.638 17.083 1.00 56.71 214 LEU D O 1
ATOM 8647 N N . VAL D 1 217 ? 10.291 75.075 16.436 1.00 55.39 215 VAL D N 1
ATOM 8648 C CA . VAL D 1 217 ? 9.660 74.162 17.398 1.00 53.56 215 VAL D CA 1
ATOM 8649 C C . VAL D 1 217 ? 10.151 72.739 17.162 1.00 51.52 215 VAL D C 1
ATOM 8650 O O . VAL D 1 217 ? 10.556 72.061 18.109 1.00 50.77 215 VAL D O 1
ATOM 8654 N N . ARG D 1 218 ? 10.138 72.319 15.893 1.00 50.25 216 ARG D N 1
ATOM 8655 C CA . ARG D 1 218 ? 10.715 71.047 15.459 1.00 48.40 216 ARG D CA 1
ATOM 8656 C C . ARG D 1 218 ? 12.144 70.896 15.959 1.00 48.77 216 ARG D C 1
ATOM 8657 O O . ARG D 1 218 ? 12.453 69.937 16.668 1.00 49.98 216 ARG D O 1
ATOM 8665 N N . GLY D 1 219 ? 12.990 71.868 15.612 1.00 42.82 217 GLY D N 1
ATOM 8666 C CA . GLY D 1 219 ? 14.398 71.876 16.002 1.00 44.30 217 GLY D CA 1
ATOM 8667 C C . GLY D 1 219 ? 14.647 71.751 17.498 1.00 45.87 217 GLY D C 1
ATOM 8668 O O . GLY D 1 219 ? 15.523 70.991 17.921 1.00 43.47 217 GLY D O 1
ATOM 8669 N N . ILE D 1 220 ? 13.874 72.491 18.293 1.00 42.81 218 ILE D N 1
ATOM 8670 C CA . ILE D 1 220 ? 13.971 72.440 19.756 1.00 43.11 218 ILE D CA 1
ATOM 8671 C C . ILE D 1 220 ? 13.569 71.055 20.280 1.00 47.75 218 ILE D C 1
ATOM 8672 O O . ILE D 1 220 ? 14.323 70.438 21.035 1.00 50.28 218 ILE D O 1
ATOM 8677 N N . MET D 1 221 ? 12.408 70.566 19.838 1.00 42.88 219 MET D N 1
ATOM 8678 C CA . MET D 1 221 ? 11.917 69.229 20.180 1.00 40.23 219 MET D CA 1
ATOM 8679 C C . MET D 1 221 ? 12.917 68.117 19.871 1.00 45.03 219 MET D C 1
ATOM 8680 O O . MET D 1 221 ? 13.091 67.198 20.670 1.00 47.02 219 MET D O 1
ATOM 8685 N N . LEU D 1 222 ? 13.565 68.210 18.707 1.00 50.46 220 LEU D N 1
ATOM 8686 C CA . LEU D 1 222 ? 14.550 67.223 18.257 1.00 48.27 220 LEU D CA 1
ATOM 8687 C C . LEU D 1 222 ? 15.797 67.178 19.139 1.00 46.36 220 LEU D C 1
ATOM 8688 O O . LEU D 1 222 ? 16.411 66.125 19.296 1.00 50.03 220 LEU D O 1
ATOM 8693 N N . GLU D 1 223 ? 16.159 68.326 19.705 1.00 52.20 221 GLU D N 1
ATOM 8694 C CA . GLU D 1 223 ? 17.267 68.428 20.650 1.00 55.44 221 GLU D CA 1
ATOM 8695 C C . GLU D 1 223 ? 16.915 67.819 22.002 1.00 57.11 221 GLU D C 1
ATOM 8696 O O . GLU D 1 223 ? 17.781 67.257 22.670 1.00 61.54 221 GLU D O 1
ATOM 8702 N N . VAL D 1 224 ? 15.647 67.945 22.397 1.00 58.63 222 VAL D N 1
ATOM 8703 C CA . VAL D 1 224 ? 15.152 67.406 23.669 1.00 63.71 222 VAL D CA 1
ATOM 8704 C C . VAL D 1 224 ? 15.092 65.877 23.605 1.00 64.26 222 VAL D C 1
ATOM 8705 O O . VAL D 1 224 ? 15.388 65.189 24.592 1.00 67.38 222 VAL D O 1
ATOM 8709 N N . ILE D 1 225 ? 14.736 65.360 22.431 1.00 57.53 223 ILE D N 1
ATOM 8710 C CA . ILE D 1 225 ? 14.669 63.920 22.188 1.00 56.88 223 ILE D CA 1
ATOM 8711 C C . ILE D 1 225 ? 16.074 63.302 22.161 1.00 60.52 223 ILE D C 1
ATOM 8712 O O . ILE D 1 225 ? 16.296 62.222 22.717 1.00 64.15 223 ILE D O 1
ATOM 8717 N N . ALA D 1 226 ? 17.018 64.009 21.540 1.00 60.12 224 ALA D N 1
ATOM 8718 C CA . ALA D 1 226 ? 18.411 63.565 21.452 1.00 56.68 224 ALA D CA 1
ATOM 8719 C C . ALA D 1 226 ? 19.057 63.432 22.830 1.00 55.36 224 ALA D C 1
ATOM 8720 O O . ALA D 1 226 ? 19.823 62.499 23.072 1.00 59.27 224 ALA D O 1
ATOM 8722 N N . GLY D 1 227 ? 18.732 64.363 23.724 1.00 55.46 225 GLY D N 1
ATOM 8723 C CA . GLY D 1 227 ? 19.194 64.320 25.110 1.00 59.17 225 GLY D CA 1
ATOM 8724 C C . GLY D 1 227 ? 18.549 63.194 25.895 1.00 61.47 225 GLY D C 1
ATOM 8725 O O . GLY D 1 227 ? 19.187 62.589 26.762 1.00 62.04 225 GLY D O 1
ATOM 8726 N N . ALA D 1 228 ? 17.283 62.916 25.580 1.00 62.08 226 ALA D N 1
ATOM 8727 C CA . ALA D 1 228 ? 16.518 61.835 26.203 1.00 57.34 226 ALA D CA 1
ATOM 8728 C C . ALA D 1 228 ? 17.040 60.458 25.810 1.00 58.77 226 ALA D C 1
ATOM 8729 O O . ALA D 1 228 ? 17.096 59.553 26.643 1.00 55.96 226 ALA D O 1
ATOM 8731 N N . ASN D 1 229 ? 17.420 60.317 24.540 1.00 60.79 227 ASN D N 1
ATOM 8732 C CA . ASN D 1 229 ? 17.860 59.042 23.973 1.00 60.74 227 ASN D CA 1
ATOM 8733 C C . ASN D 1 229 ? 19.177 58.511 24.541 1.00 63.78 227 ASN D C 1
ATOM 8734 O O . ASN D 1 229 ? 19.415 57.301 24.541 1.00 66.62 227 ASN D O 1
ATOM 8739 N N . ALA D 1 230 ? 20.025 59.415 25.024 1.00 64.64 228 ALA D N 1
ATOM 8740 C CA . ALA D 1 230 ? 21.278 59.020 25.657 1.00 66.35 228 ALA D CA 1
ATOM 8741 C C . ALA D 1 230 ? 21.233 59.180 27.182 1.00 68.12 228 ALA D C 1
ATOM 8742 O O . ALA D 1 230 ? 22.254 59.442 27.822 1.00 69.93 228 ALA D O 1
ATOM 8744 N N . GLN D 1 231 ? 20.046 59.010 27.759 1.00 67.33 229 GLN D N 1
ATOM 8745 C CA . GLN D 1 231 ? 19.880 59.098 29.207 1.00 70.18 229 GLN D CA 1
ATOM 8746 C C . GLN D 1 231 ? 19.832 57.704 29.843 1.00 70.38 229 GLN D C 1
ATOM 8747 O O . GLN D 1 231 ? 19.719 57.564 31.063 1.00 67.81 229 GLN D O 1
ATOM 8753 N N . GLY D 1 232 ? 19.939 56.678 29.003 1.00 72.19 230 GLY D N 1
ATOM 8754 C CA . GLY D 1 232 ? 19.860 55.293 29.457 1.00 74.38 230 GLY D CA 1
ATOM 8755 C C . GLY D 1 232 ? 18.423 54.869 29.689 1.00 76.39 230 GLY D C 1
ATOM 8756 O O . GLY D 1 232 ? 18.097 54.285 30.724 1.00 79.40 230 GLY D O 1
ATOM 8757 N N . LEU D 1 233 ? 17.566 55.175 28.717 1.00 75.57 231 LEU D N 1
ATOM 8758 C CA . LEU D 1 233 ? 16.147 54.823 28.762 1.00 72.92 231 LEU D CA 1
ATOM 8759 C C . LEU D 1 233 ? 15.928 53.350 28.424 1.00 73.90 231 LEU D C 1
ATOM 8760 O O . LEU D 1 233 ? 16.788 52.710 27.815 1.00 76.43 231 LEU D O 1
ATOM 8765 N N . ALA D 1 234 ? 14.775 52.820 28.824 1.00 75.99 232 ALA D N 1
ATOM 8766 C CA . ALA D 1 234 ? 14.394 51.444 28.507 1.00 77.20 232 ALA D CA 1
ATOM 8767 C C . ALA D 1 234 ? 14.020 51.307 27.033 1.00 77.84 232 ALA D C 1
ATOM 8768 O O . ALA D 1 234 ? 14.311 50.293 26.400 1.00 79.58 232 ALA D O 1
ATOM 8770 N N . THR D 1 235 ? 13.382 52.342 26.496 1.00 79.73 233 THR D N 1
ATOM 8771 C CA . THR D 1 235 ? 12.985 52.375 25.091 1.00 80.86 233 THR D CA 1
ATOM 8772 C C . THR D 1 235 ? 13.248 53.749 24.467 1.00 83.08 233 THR D C 1
ATOM 8773 O O . THR D 1 235 ? 12.982 54.783 25.085 1.00 85.33 233 THR D O 1
ATOM 8777 N N . PHE D 1 236 ? 13.780 53.739 23.245 1.00 83.27 234 PHE D N 1
ATOM 8778 C CA . PHE D 1 236 ? 14.166 54.956 22.523 1.00 79.94 234 PHE D CA 1
ATOM 8779 C C . PHE D 1 236 ? 12.968 55.775 22.060 1.00 74.86 234 PHE D C 1
ATOM 8780 O O . PHE D 1 236 ? 12.019 55.235 21.484 1.00 72.79 234 PHE D O 1
ATOM 8788 N N . ILE D 1 237 ? 13.016 57.079 22.323 1.00 69.27 235 ILE D N 1
ATOM 8789 C CA . ILE D 1 237 ? 12.032 57.999 21.765 1.00 61.75 235 ILE D CA 1
ATOM 8790 C C . ILE D 1 237 ? 12.476 58.334 20.346 1.00 63.48 235 ILE D C 1
ATOM 8791 O O . ILE D 1 237 ? 13.579 58.839 20.131 1.00 59.31 235 ILE D O 1
ATOM 8796 N N . ALA D 1 238 ? 11.618 58.019 19.383 1.00 64.65 236 ALA D N 1
ATOM 8797 C CA . ALA D 1 238 ? 11.919 58.256 17.981 1.00 68.97 236 ALA D CA 1
ATOM 8798 C C . ALA D 1 238 ? 11.435 59.633 17.561 1.00 70.09 236 ALA D C 1
ATOM 8799 O O . ALA D 1 238 ? 10.415 60.116 18.058 1.00 67.76 236 ALA D O 1
ATOM 8801 N N . ASP D 1 239 ? 12.180 60.265 16.656 1.00 69.36 237 ASP D N 1
ATOM 8802 C CA . ASP D 1 239 ? 11.706 61.472 15.983 1.00 69.41 237 ASP D CA 1
ATOM 8803 C C . ASP D 1 239 ? 10.509 61.121 15.107 1.00 72.64 237 ASP D C 1
ATOM 8804 O O . ASP D 1 239 ? 10.430 60.018 14.558 1.00 77.98 237 ASP D O 1
ATOM 8809 N N . GLY D 1 240 ? 9.573 62.055 14.992 1.00 71.76 238 GLY D N 1
ATOM 8810 C CA . GLY D 1 240 ? 8.262 61.752 14.424 1.00 67.37 238 GLY D CA 1
ATOM 8811 C C . GLY D 1 240 ? 7.226 61.898 15.519 1.00 62.33 238 GLY D C 1
ATOM 8812 O O . GLY D 1 240 ? 6.052 62.158 15.253 1.00 60.62 238 GLY D O 1
ATOM 8813 N N . TYR D 1 241 ? 7.682 61.729 16.760 1.00 61.04 239 TYR D N 1
ATOM 8814 C CA . TYR D 1 241 ? 6.932 62.125 17.950 1.00 60.57 239 TYR D CA 1
ATOM 8815 C C . TYR D 1 241 ? 6.821 63.649 18.000 1.00 65.68 239 TYR D C 1
ATOM 8816 O O . TYR D 1 241 ? 5.909 64.195 18.632 1.00 65.24 239 TYR D O 1
ATOM 8825 N N . VAL D 1 242 ? 7.770 64.315 17.337 1.00 65.07 240 VAL D N 1
ATOM 8826 C CA . VAL D 1 242 ? 7.732 65.752 17.080 1.00 63.88 240 VAL D CA 1
ATOM 8827 C C . VAL D 1 242 ? 6.434 66.127 16.365 1.00 64.81 240 VAL D C 1
ATOM 8828 O O . VAL D 1 242 ? 5.709 67.018 16.821 1.00 67.02 240 VAL D O 1
ATOM 8832 N N . ASP D 1 243 ? 6.137 65.415 15.276 1.00 62.86 241 ASP D N 1
ATOM 8833 C CA . ASP D 1 243 ? 4.921 65.637 14.487 1.00 63.63 241 ASP D CA 1
ATOM 8834 C C . ASP D 1 243 ? 3.657 65.353 15.295 1.00 66.29 241 ASP D C 1
ATOM 8835 O O . ASP D 1 243 ? 2.645 66.033 15.126 1.00 68.55 241 ASP D O 1
ATOM 8840 N N . ASP D 1 244 ? 3.736 64.356 16.175 1.00 67.94 242 ASP D N 1
ATOM 8841 C CA . ASP D 1 244 ? 2.636 63.994 17.066 1.00 65.65 242 ASP D CA 1
ATOM 8842 C C . ASP D 1 244 ? 2.290 65.114 18.048 1.00 67.08 242 ASP D C 1
ATOM 8843 O O . ASP D 1 244 ? 1.117 65.422 18.243 1.00 70.24 242 ASP D O 1
ATOM 8848 N N . MET D 1 245 ? 3.310 65.728 18.648 1.00 66.13 243 MET D N 1
ATOM 8849 C CA . MET D 1 245 ? 3.103 66.857 19.562 1.00 59.93 243 MET D CA 1
ATOM 8850 C C . MET D 1 245 ? 2.752 68.154 18.825 1.00 60.18 243 MET D C 1
ATOM 8851 O O . MET D 1 245 ? 2.109 69.044 19.390 1.00 53.55 243 MET D O 1
ATOM 8856 N N . LEU D 1 246 ? 3.179 68.250 17.566 1.00 60.75 244 LEU D N 1
ATOM 8857 C CA . LEU D 1 246 ? 2.908 69.412 16.726 1.00 58.47 244 LEU D CA 1
ATOM 8858 C C . LEU D 1 246 ? 1.429 69.459 16.338 1.00 58.33 244 LEU D C 1
ATOM 8859 O O . LEU D 1 246 ? 0.761 70.475 16.540 1.00 56.05 244 LEU D O 1
ATOM 8864 N N . GLU D 1 247 ? 0.927 68.347 15.803 1.00 60.72 245 GLU D N 1
ATOM 8865 C CA . GLU D 1 247 ? -0.479 68.214 15.398 1.00 64.81 245 GLU D CA 1
ATOM 8866 C C . GLU D 1 247 ? -1.456 68.279 16.578 1.00 63.94 245 GLU D C 1
ATOM 8867 O O . GLU D 1 247 ? -2.591 68.730 16.419 1.00 65.34 245 GLU D O 1
ATOM 8873 N N . PHE D 1 248 ? -1.005 67.818 17.746 1.00 63.99 246 PHE D N 1
ATOM 8874 C CA . PHE D 1 248 ? -1.756 67.903 19.003 1.00 65.76 246 PHE D CA 1
ATOM 8875 C C . PHE D 1 248 ? -1.998 69.357 19.410 1.00 67.27 246 PHE D C 1
ATOM 8876 O O . PHE D 1 248 ? -3.126 69.744 19.718 1.00 71.27 246 PHE D O 1
ATOM 8884 N N . THR D 1 249 ? -0.928 70.149 19.390 1.00 66.42 247 THR D N 1
ATOM 8885 C CA . THR D 1 249 ? -0.965 71.560 19.769 1.00 63.48 247 THR D CA 1
ATOM 8886 C C . THR D 1 249 ? -1.698 72.399 18.718 1.00 64.85 247 THR D C 1
ATOM 8887 O O . THR D 1 249 ? -2.268 73.447 19.025 1.00 65.46 247 THR D O 1
ATOM 8891 N N . ASP D 1 250 ? -1.692 71.907 17.481 1.00 65.02 248 ASP D N 1
ATOM 8892 C CA . ASP D 1 250 ? -2.369 72.535 16.351 1.00 63.85 248 ASP D CA 1
ATOM 8893 C C . ASP D 1 250 ? -3.893 72.555 16.522 1.00 64.31 248 ASP D C 1
ATOM 8894 O O . ASP D 1 250 ? -4.580 73.390 15.930 1.00 63.44 248 ASP D O 1
ATOM 8899 N N . ALA D 1 251 ? -4.409 71.629 17.328 1.00 65.95 249 ALA D N 1
ATOM 8900 C CA . ALA D 1 251 ? -5.842 71.522 17.611 1.00 63.13 249 ALA D CA 1
ATOM 8901 C C . ALA D 1 251 ? -6.257 72.277 18.875 1.00 64.15 249 ALA D C 1
ATOM 8902 O O . ALA D 1 251 ? -7.446 72.537 19.085 1.00 65.38 249 ALA D O 1
ATOM 8904 N N . MET D 1 252 ? -5.270 72.628 19.701 1.00 61.94 250 MET D N 1
ATOM 8905 C CA . MET D 1 252 ? -5.481 73.319 20.976 1.00 57.24 250 MET D CA 1
ATOM 8906 C C . MET D 1 252 ? -6.003 74.745 20.828 1.00 56.46 250 MET D C 1
ATOM 8907 O O . MET D 1 252 ? -6.481 75.336 21.798 1.00 56.74 250 MET D O 1
ATOM 8912 N N . GLY D 1 253 ? -5.892 75.293 19.621 1.00 56.31 251 GLY D N 1
ATOM 8913 C CA . GLY D 1 253 ? -6.363 76.637 19.326 1.00 59.34 251 GLY D CA 1
ATOM 8914 C C . GLY D 1 253 ? -5.546 77.723 19.997 1.00 62.18 251 GLY D C 1
ATOM 8915 O O . GLY D 1 253 ? -4.321 77.760 19.875 1.00 62.34 251 GLY D O 1
ATOM 8916 N N . GLU D 1 254 ? -6.242 78.585 20.733 1.00 65.60 252 GLU D N 1
ATOM 8917 C CA . GLU D 1 254 ? -5.675 79.811 21.291 1.00 65.32 252 GLU D CA 1
ATOM 8918 C C . GLU D 1 254 ? -5.239 79.623 22.752 1.00 61.47 252 GLU D C 1
ATOM 8919 O O . GLU D 1 254 ? -5.654 80.380 23.635 1.00 58.89 252 GLU D O 1
ATOM 8925 N N . TYR D 1 255 ? -4.392 78.623 22.996 1.00 59.11 253 TYR D N 1
ATOM 8926 C CA . TYR D 1 255 ? -4.015 78.232 24.361 1.00 60.77 253 TYR D CA 1
ATOM 8927 C C . TYR D 1 255 ? -2.800 78.980 24.911 1.00 61.83 253 TYR D C 1
ATOM 8928 O O . TYR D 1 255 ? -1.809 79.188 24.211 1.00 62.77 253 TYR D O 1
ATOM 8937 N N . LYS D 1 256 ? -2.895 79.384 26.175 1.00 64.93 254 LYS D N 1
ATOM 8938 C CA . LYS D 1 256 ? -1.786 80.019 26.879 1.00 62.63 254 LYS D CA 1
ATOM 8939 C C . LYS D 1 256 ? -1.278 79.105 27.995 1.00 58.82 254 LYS D C 1
ATOM 8940 O O . LYS D 1 256 ? -1.951 78.944 29.013 1.00 62.44 254 LYS D O 1
ATOM 8946 N N . PRO D 1 257 ? -0.086 78.500 27.800 1.00 58.23 255 PRO D N 1
ATOM 8947 C CA . PRO D 1 257 ? 0.557 77.565 28.734 1.00 58.48 255 PRO D CA 1
ATOM 8948 C C . PRO D 1 257 ? 0.891 78.180 30.090 1.00 58.30 255 PRO D C 1
ATOM 8949 O O . PRO D 1 257 ? 0.790 79.396 30.256 1.00 61.12 255 PRO D O 1
ATOM 8953 N N . SER D 1 258 ? 1.299 77.336 31.038 1.00 62.25 256 SER D N 1
ATOM 8954 C CA . SER D 1 258 ? 1.482 77.744 32.435 1.00 64.36 256 SER D CA 1
ATOM 8955 C C . SER D 1 258 ? 2.544 78.814 32.647 1.00 62.77 256 SER D C 1
ATOM 8956 O O . SER D 1 258 ? 2.337 79.722 33.450 1.00 62.65 256 SER D O 1
ATOM 8959 N N . MET D 1 259 ? 3.660 78.722 31.922 1.00 62.48 257 MET D N 1
ATOM 8960 C CA . MET D 1 259 ? 4.739 79.713 32.051 1.00 59.36 257 MET D CA 1
ATOM 8961 C C . MET D 1 259 ? 4.351 81.090 31.521 1.00 58.89 257 MET D C 1
ATOM 8962 O O . MET D 1 259 ? 4.795 82.099 32.058 1.00 62.37 257 MET D O 1
ATOM 8967 N N . GLU D 1 260 ? 3.525 81.125 30.476 1.00 64.37 258 GLU D N 1
ATOM 8968 C CA . GLU D 1 260 ? 3.041 82.383 29.901 1.00 65.21 258 GLU D CA 1
ATOM 8969 C C . GLU D 1 260 ? 2.106 83.105 30.873 1.00 69.77 258 GLU D C 1
ATOM 8970 O O . GLU D 1 260 ? 2.162 84.332 30.999 1.00 73.21 258 GLU D O 1
ATOM 8976 N N . ILE D 1 261 ? 1.262 82.329 31.555 1.00 70.65 259 ILE D N 1
ATOM 8977 C CA . ILE D 1 261 ? 0.347 82.836 32.582 1.00 70.65 259 ILE D CA 1
ATOM 8978 C C . ILE D 1 261 ? 1.127 83.424 33.768 1.00 73.53 259 ILE D C 1
ATOM 8979 O O . ILE D 1 261 ? 0.803 84.514 34.256 1.00 75.52 259 ILE D O 1
ATOM 8984 N N . ASP D 1 262 ? 2.171 82.711 34.194 1.00 72.13 260 ASP D N 1
ATOM 8985 C CA . ASP D 1 262 ? 3.043 83.145 35.290 1.00 72.34 260 ASP D CA 1
ATOM 8986 C C . ASP D 1 262 ? 3.813 84.419 34.952 1.00 73.46 260 ASP D C 1
ATOM 8987 O O . ASP D 1 262 ? 4.030 85.266 35.822 1.00 76.79 260 ASP D O 1
ATOM 8992 N N . ARG D 1 263 ? 4.220 84.530 33.687 1.00 70.38 261 ARG D N 1
ATOM 8993 C CA . ARG D 1 263 ? 4.872 85.717 33.136 1.00 67.85 261 ARG D CA 1
ATOM 8994 C C . ARG D 1 263 ? 3.930 86.922 33.173 1.00 67.50 261 ARG D C 1
ATOM 8995 O O . ARG D 1 263 ? 4.336 88.017 33.561 1.00 67.41 261 ARG D O 1
ATOM 9003 N N . GLU D 1 264 ? 2.676 86.697 32.776 1.00 69.66 262 GLU D N 1
ATOM 9004 C CA . GLU D 1 264 ? 1.631 87.725 32.784 1.00 70.28 262 GLU D CA 1
ATOM 9005 C C . GLU D 1 264 ? 1.258 88.163 34.196 1.00 70.52 262 GLU D C 1
ATOM 9006 O O . GLU D 1 264 ? 0.914 89.324 34.416 1.00 72.81 262 GLU D O 1
ATOM 9012 N N . GLU D 1 265 ? 1.328 87.231 35.145 1.00 71.70 263 GLU D N 1
ATOM 9013 C CA . GLU D 1 265 ? 0.923 87.499 36.528 1.00 75.54 263 GLU D CA 1
ATOM 9014 C C . GLU D 1 265 ? 2.071 87.945 37.434 1.00 73.94 263 GLU D C 1
ATOM 9015 O O . GLU D 1 265 ? 1.863 88.206 38.620 1.00 77.75 263 GLU D O 1
ATOM 9021 N N . GLY D 1 266 ? 3.276 88.026 36.874 1.00 70.69 264 GLY D N 1
ATOM 9022 C CA . GLY D 1 266 ? 4.438 88.546 37.594 1.00 67.94 264 GLY D CA 1
ATOM 9023 C C . GLY D 1 266 ? 5.035 87.638 38.656 1.00 67.12 264 GLY D C 1
ATOM 9024 O O . GLY D 1 266 ? 5.864 88.075 39.455 1.00 68.22 264 GLY D O 1
ATOM 9025 N N . ARG D 1 267 ? 4.609 86.379 38.677 1.00 69.02 265 ARG D N 1
ATOM 9026 C CA . ARG D 1 267 ? 5.192 85.390 39.577 1.00 71.34 265 ARG D CA 1
ATOM 9027 C C . ARG D 1 267 ? 6.351 84.680 38.858 1.00 66.86 265 ARG D C 1
ATOM 9028 O O . ARG D 1 267 ? 6.359 84.632 37.624 1.00 68.03 265 ARG D O 1
ATOM 9036 N N . PRO D 1 268 ? 7.345 84.155 39.615 1.00 65.06 266 PRO D N 1
ATOM 9037 C CA . PRO D 1 268 ? 8.555 83.585 38.994 1.00 63.72 266 PRO D CA 1
ATOM 9038 C C . PRO D 1 268 ? 8.331 82.334 38.133 1.00 58.13 266 PRO D C 1
ATOM 9039 O O . PRO D 1 268 ? 7.218 81.819 38.054 1.00 60.99 266 PRO D O 1
ATOM 9043 N N . LEU D 1 269 ? 9.394 81.856 37.494 1.00 57.61 267 LEU D N 1
ATOM 9044 C CA . LEU D 1 269 ? 9.272 80.784 36.505 1.00 61.25 267 LEU D CA 1
ATOM 9045 C C . LEU D 1 269 ? 10.062 79.531 36.862 1.00 59.61 267 LEU D C 1
ATOM 9046 O O . LEU D 1 269 ? 10.973 79.567 37.692 1.00 62.05 267 LEU D O 1
ATOM 9051 N N . GLU D 1 270 ? 9.710 78.428 36.209 1.00 58.08 268 GLU D N 1
ATOM 9052 C CA . GLU D 1 270 ? 10.302 77.130 36.500 1.00 61.81 268 GLU D CA 1
ATOM 9053 C C . GLU D 1 270 ? 11.425 76.788 35.521 1.00 60.83 268 GLU D C 1
ATOM 9054 O O . GLU D 1 270 ? 11.463 75.681 34.980 1.00 66.98 268 GLU D O 1
ATOM 9060 N N . ILE D 1 271 ? 12.334 77.740 35.304 1.00 60.02 269 ILE D N 1
ATOM 9061 C CA . ILE D 1 271 ? 13.476 77.569 34.394 1.00 56.59 269 ILE D CA 1
ATOM 9062 C C . ILE D 1 271 ? 14.416 76.469 34.888 1.00 58.92 269 ILE D C 1
ATOM 9063 O O . ILE D 1 271 ? 14.903 75.656 34.095 1.00 52.85 269 ILE D O 1
ATOM 9068 N N . ALA D 1 272 ? 14.655 76.454 36.201 1.00 53.22 270 ALA D N 1
ATOM 9069 C CA . ALA D 1 272 ? 15.566 75.506 36.836 1.00 51.36 270 ALA D CA 1
ATOM 9070 C C . ALA D 1 272 ? 15.203 74.049 36.555 1.00 56.21 270 ALA D C 1
ATOM 9071 O O . ALA D 1 272 ? 16.080 73.250 36.229 1.00 61.55 270 ALA D O 1
ATOM 9073 N N . ALA D 1 273 ? 13.915 73.720 36.650 1.00 51.05 271 ALA D N 1
ATOM 9074 C CA . ALA D 1 273 ? 13.456 72.334 36.504 1.00 49.70 271 ALA D CA 1
ATOM 9075 C C . ALA D 1 273 ? 13.095 71.931 35.072 1.00 46.77 271 ALA D C 1
ATOM 9076 O O . ALA D 1 273 ? 13.463 70.845 34.625 1.00 48.21 271 ALA D O 1
ATOM 9078 N N . ILE D 1 274 ? 12.365 72.789 34.367 1.00 45.83 272 ILE D N 1
ATOM 9079 C CA . ILE D 1 274 ? 11.968 72.502 32.983 1.00 52.98 272 ILE D CA 1
ATOM 9080 C C . ILE D 1 274 ? 13.151 72.602 32.002 1.00 51.43 272 ILE D C 1
ATOM 9081 O O . ILE D 1 274 ? 13.280 71.771 31.108 1.00 58.68 272 ILE D O 1
ATOM 9086 N N . PHE D 1 275 ? 14.026 73.590 32.198 1.00 56.24 273 PHE D N 1
ATOM 9087 C CA . PHE D 1 275 ? 15.104 73.877 31.240 1.00 54.35 273 PHE D CA 1
ATOM 9088 C C . PHE D 1 275 ? 16.517 73.521 31.695 1.00 54.28 273 PHE D C 1
ATOM 9089 O O . PHE D 1 275 ? 17.235 72.831 30.979 1.00 58.20 273 PHE D O 1
ATOM 9097 N N . ARG D 1 276 ? 16.916 74.001 32.871 1.00 57.08 274 ARG D N 1
ATOM 9098 C CA . ARG D 1 276 ? 18.323 73.938 33.289 1.00 57.05 274 ARG D CA 1
ATOM 9099 C C . ARG D 1 276 ? 18.803 72.551 33.719 1.00 57.50 274 ARG D C 1
ATOM 9100 O O . ARG D 1 276 ? 19.923 72.151 33.388 1.00 57.73 274 ARG D O 1
ATOM 9108 N N . THR D 1 277 ? 17.956 71.826 34.444 1.00 54.02 275 THR D N 1
ATOM 9109 C CA . THR D 1 277 ? 18.258 70.447 34.851 1.00 55.94 275 THR D CA 1
ATOM 9110 C C . THR D 1 277 ? 18.353 69.428 33.683 1.00 54.20 275 THR D C 1
ATOM 9111 O O . THR D 1 277 ? 19.305 68.645 33.655 1.00 52.68 275 THR D O 1
ATOM 9115 N N . PRO D 1 278 ? 17.382 69.421 32.729 1.00 51.66 276 PRO D N 1
ATOM 9116 C CA . PRO D 1 278 ? 17.563 68.542 31.566 1.00 48.03 276 PRO D CA 1
ATOM 9117 C C . PRO D 1 278 ? 18.807 68.867 30.742 1.00 49.94 276 PRO D C 1
ATOM 9118 O O . PRO D 1 278 ? 19.458 67.953 30.235 1.00 55.86 276 PRO D O 1
ATOM 9122 N N . LEU D 1 279 ? 19.128 70.153 30.620 1.00 46.33 277 LEU D N 1
ATOM 9123 C CA . LEU D 1 279 ? 20.356 70.590 29.965 1.00 47.00 277 LEU D CA 1
ATOM 9124 C C . LEU D 1 279 ? 21.598 70.052 30.669 1.00 51.98 277 LEU D C 1
ATOM 9125 O O . LEU D 1 279 ? 22.547 69.625 30.011 1.00 54.06 277 LEU D O 1
ATOM 9130 N N . ALA D 1 280 ? 21.570 70.063 32.002 1.00 58.36 278 ALA D N 1
ATOM 9131 C CA . ALA D 1 280 ? 22.656 69.534 32.822 1.00 54.24 278 ALA D CA 1
ATOM 9132 C C . ALA D 1 280 ? 22.816 68.029 32.637 1.00 56.33 278 ALA D C 1
ATOM 9133 O O . ALA D 1 280 ? 23.939 67.529 32.579 1.00 59.48 278 ALA D O 1
ATOM 9135 N N . TYR D 1 281 ? 21.692 67.319 32.535 1.00 62.74 279 TYR D N 1
ATOM 9136 C CA . TYR D 1 281 ? 21.697 65.875 32.294 1.00 65.97 279 TYR D CA 1
ATOM 9137 C C . TYR D 1 281 ? 22.197 65.540 30.891 1.00 68.71 279 TYR D C 1
ATOM 9138 O O . TYR D 1 281 ? 22.859 64.523 30.691 1.00 75.24 279 TYR D O 1
ATOM 9147 N N . GLY D 1 282 ? 21.873 66.398 29.926 1.00 70.00 280 GLY D N 1
ATOM 9148 C CA . GLY D 1 282 ? 22.347 66.240 28.553 1.00 68.77 280 GLY D CA 1
ATOM 9149 C C . GLY D 1 282 ? 23.823 66.560 28.409 1.00 70.78 280 GLY D C 1
ATOM 9150 O O . GLY D 1 282 ? 24.514 65.952 27.589 1.00 69.00 280 GLY D O 1
ATOM 9151 N N . ALA D 1 283 ? 24.301 67.514 29.211 1.00 71.32 281 ALA D N 1
ATOM 9152 C CA . ALA D 1 283 ? 25.712 67.914 29.221 1.00 72.13 281 ALA D CA 1
ATOM 9153 C C . ALA D 1 283 ? 26.587 66.906 29.960 1.00 72.11 281 ALA D C 1
ATOM 9154 O O . ALA D 1 283 ? 27.789 66.813 29.700 1.00 74.84 281 ALA D O 1
ATOM 9156 N N . ARG D 1 284 ? 25.975 66.167 30.884 1.00 72.01 282 ARG D N 1
ATOM 9157 C CA . ARG D 1 284 ? 26.634 65.078 31.605 1.00 70.80 282 ARG D CA 1
ATOM 9158 C C . ARG D 1 284 ? 26.936 63.916 30.657 1.00 67.82 282 ARG D C 1
ATOM 9159 O O . ARG D 1 284 ? 27.952 63.231 30.802 1.00 66.99 282 ARG D O 1
ATOM 9167 N N . GLU D 1 285 ? 26.049 63.710 29.687 1.00 67.37 283 GLU D N 1
ATOM 9168 C CA . GLU D 1 285 ? 26.215 62.657 28.691 1.00 69.26 283 GLU D CA 1
ATOM 9169 C C . GLU D 1 285 ? 26.706 63.210 27.349 1.00 70.12 283 GLU D C 1
ATOM 9170 O O . GLU D 1 285 ? 26.821 62.466 26.370 1.00 70.06 283 GLU D O 1
ATOM 9176 N N . GLY D 1 286 ? 26.985 64.514 27.319 1.00 70.84 284 GLY D N 1
ATOM 9177 C CA . GLY D 1 286 ? 27.616 65.178 26.170 1.00 70.39 284 GLY D CA 1
ATOM 9178 C C . GLY D 1 286 ? 26.783 65.293 24.905 1.00 68.67 284 GLY D C 1
ATOM 9179 O O . GLY D 1 286 ? 27.161 64.768 23.856 1.00 68.19 284 GLY D O 1
ATOM 9180 N N . ILE D 1 287 ? 25.653 65.988 25.002 1.00 66.87 285 ILE D N 1
ATOM 9181 C CA . ILE D 1 287 ? 24.760 66.197 23.862 1.00 63.03 285 ILE D CA 1
ATOM 9182 C C . ILE D 1 287 ? 24.635 67.695 23.608 1.00 62.13 285 ILE D C 1
ATOM 9183 O O . ILE D 1 287 ? 24.348 68.461 24.526 1.00 62.65 285 ILE D O 1
ATOM 9188 N N . ALA D 1 288 ? 24.877 68.107 22.365 1.00 64.64 286 ALA D N 1
ATOM 9189 C CA . ALA D 1 288 ? 24.750 69.507 21.978 1.00 61.90 286 ALA D CA 1
ATOM 9190 C C . ALA D 1 288 ? 23.280 69.909 21.889 1.00 60.75 286 ALA D C 1
ATOM 9191 O O . ALA D 1 288 ? 22.542 69.415 21.032 1.00 61.24 286 ALA D O 1
ATOM 9193 N N . MET D 1 289 ? 22.859 70.798 22.790 1.00 62.55 287 MET D N 1
ATOM 9194 C CA . MET D 1 289 ? 21.484 71.319 22.805 1.00 58.84 287 MET D CA 1
ATOM 9195 C C . MET D 1 289 ? 21.443 72.859 22.805 1.00 60.70 287 MET D C 1
ATOM 9196 O O . MET D 1 289 ? 20.940 73.455 23.765 1.00 64.19 287 MET D O 1
ATOM 9201 N N . PRO D 1 290 ? 21.945 73.506 21.722 1.00 54.59 288 PRO D N 1
ATOM 9202 C CA . PRO D 1 290 ? 22.162 74.957 21.709 1.00 48.55 288 PRO D CA 1
ATOM 9203 C C . PRO D 1 290 ? 20.895 75.804 21.725 1.00 46.86 288 PRO D C 1
ATOM 9204 O O . PRO D 1 290 ? 20.896 76.884 22.318 1.00 49.84 288 PRO D O 1
ATOM 9208 N N . ARG D 1 291 ? 19.841 75.324 21.069 1.00 50.71 289 ARG D N 1
ATOM 9209 C CA . ARG D 1 291 ? 18.559 76.028 21.009 1.00 50.02 289 ARG D CA 1
ATOM 9210 C C . ARG D 1 291 ? 17.887 76.100 22.376 1.00 48.79 289 ARG D C 1
ATOM 9211 O O . ARG D 1 291 ? 17.366 77.151 22.757 1.00 52.28 289 ARG D O 1
ATOM 9219 N N . VAL D 1 292 ? 17.913 74.978 23.096 1.00 47.60 290 VAL D N 1
ATOM 9220 C CA . VAL D 1 292 ? 17.370 74.874 24.453 1.00 48.70 290 VAL D CA 1
ATOM 9221 C C . VAL D 1 292 ? 18.178 75.753 25.418 1.00 53.25 290 VAL D C 1
ATOM 9222 O O . VAL D 1 292 ? 17.604 76.415 26.287 1.00 51.01 290 VAL D O 1
ATOM 9226 N N . GLU D 1 293 ? 19.502 75.764 25.238 1.00 55.54 291 GLU D N 1
ATOM 9227 C CA . GLU D 1 293 ? 20.404 76.664 25.967 1.00 51.82 291 GLU D CA 1
ATOM 9228 C C . GLU D 1 293 ? 20.091 78.130 25.709 1.00 49.66 291 GLU D C 1
ATOM 9229 O O . GLU D 1 293 ? 20.027 78.924 26.646 1.00 61.30 291 GLU D O 1
ATOM 9235 N N . MET D 1 294 ? 19.913 78.473 24.432 1.00 51.22 292 MET D N 1
ATOM 9236 C CA . MET D 1 294 ? 19.592 79.834 24.001 1.00 43.98 292 MET D CA 1
ATOM 9237 C C . MET D 1 294 ? 18.302 80.278 24.684 1.00 36.33 292 MET D C 1
ATOM 9238 O O . MET D 1 294 ? 18.288 81.302 25.361 1.00 38.40 292 MET D O 1
ATOM 9243 N N . LEU D 1 295 ? 17.254 79.466 24.528 1.00 35.72 293 LEU D N 1
ATOM 9244 C CA . LEU D 1 295 ? 15.929 79.702 25.112 1.00 40.75 293 LEU D CA 1
ATOM 9245 C C . LEU D 1 295 ? 15.931 79.844 26.638 1.00 41.69 293 LEU D C 1
ATOM 9246 O O . LEU D 1 295 ? 15.358 80.796 27.157 1.00 42.00 293 LEU D O 1
ATOM 9251 N N . ALA D 1 296 ? 16.574 78.904 27.336 1.00 40.55 294 ALA D N 1
ATOM 9252 C CA . ALA D 1 296 ? 16.682 78.943 28.798 1.00 45.04 294 ALA D CA 1
ATOM 9253 C C . ALA D 1 296 ? 17.240 80.276 29.275 1.00 45.15 294 ALA D C 1
ATOM 9254 O O . ALA D 1 296 ? 16.724 80.862 30.230 1.00 44.06 294 ALA D O 1
ATOM 9256 N N . THR D 1 297 ? 18.264 80.755 28.568 1.00 37.42 295 THR D N 1
ATOM 9257 C CA . THR D 1 297 ? 18.972 81.990 28.902 1.00 37.11 295 THR D CA 1
ATOM 9258 C C . THR D 1 297 ? 18.208 83.267 28.515 1.00 42.08 295 THR D C 1
ATOM 9259 O O . THR D 1 297 ? 18.269 84.265 29.235 1.00 49.17 295 THR D O 1
ATOM 9263 N N . LEU D 1 298 ? 17.495 83.237 27.387 1.00 46.54 296 LEU D N 1
ATOM 9264 C CA . LEU D 1 298 ? 16.695 84.388 26.950 1.00 46.65 296 LEU D CA 1
ATOM 9265 C C . LEU D 1 298 ? 15.497 84.604 27.876 1.00 50.27 296 LEU D C 1
ATOM 9266 O O . LEU D 1 298 ? 15.081 85.741 28.129 1.00 57.14 296 LEU D O 1
ATOM 9271 N N . LEU D 1 299 ? 14.962 83.496 28.378 1.00 49.22 297 LEU D N 1
ATOM 9272 C CA . LEU D 1 299 ? 13.848 83.489 29.315 1.00 48.52 297 LEU D CA 1
ATOM 9273 C C . LEU D 1 299 ? 14.222 84.123 30.664 1.00 49.58 297 LEU D C 1
ATOM 9274 O O . LEU D 1 299 ? 13.466 84.935 31.200 1.00 54.26 297 LEU D O 1
ATOM 9279 N N . GLU D 1 300 ? 15.391 83.778 31.199 1.00 46.49 298 GLU D N 1
ATOM 9280 C CA . GLU D 1 300 ? 15.809 84.339 32.490 1.00 58.16 298 GLU D CA 1
ATOM 9281 C C . GLU D 1 300 ? 16.398 85.739 32.356 1.00 60.06 298 GLU D C 1
ATOM 9282 O O . GLU D 1 300 ? 16.527 86.462 33.347 1.00 61.03 298 GLU D O 1
ATOM 9288 N N . GLN D 1 301 ? 16.744 86.110 31.125 1.00 58.66 299 GLN D N 1
ATOM 9289 C CA . GLN D 1 301 ? 17.098 87.482 30.788 1.00 55.96 299 GLN D CA 1
ATOM 9290 C C . GLN D 1 301 ? 15.860 88.359 30.771 1.00 59.84 299 GLN D C 1
ATOM 9291 O O . GLN D 1 301 ? 15.914 89.523 31.170 1.00 61.99 299 GLN D O 1
ATOM 9297 N N . ALA D 1 302 ? 14.753 87.796 30.285 1.00 63.17 300 ALA D N 1
ATOM 9298 C CA . ALA D 1 302 ? 13.496 88.525 30.149 1.00 63.81 300 ALA D CA 1
ATOM 9299 C C . ALA D 1 302 ? 12.854 88.797 31.507 1.00 63.22 300 ALA D C 1
ATOM 9300 O O . ALA D 1 302 ? 12.223 89.839 31.703 1.00 61.86 300 ALA D O 1
ATOM 9302 N N . THR D 1 303 ? 13.030 87.860 32.436 1.00 63.08 301 THR D N 1
ATOM 9303 C CA . THR D 1 303 ? 12.526 88.009 33.800 1.00 65.57 301 THR D CA 1
ATOM 9304 C C . THR D 1 303 ? 13.648 88.310 34.797 1.00 64.23 301 THR D C 1
ATOM 9305 O O . THR D 1 303 ? 14.391 87.419 35.213 1.00 70.43 301 THR D O 1
#

Foldseek 3Di:
DEEQAAPFLQSCVLLVLLCVLPDPYAYADAPQQPVCQCANAWEAEPVHTDTDRHHRYDHAQLVVAADQEYEYAHQCVCVVCVCRRCVRHDDVNRAYEYAYAFDPSLVSVCVRPNQQRYKYKDWDFAWDADPRRYHYGYDATAIEIERRPQDDDCVRVVVQVSSVSSVHNYHYDSFSLLVNLLVLLQCQLQLQPCQLVVFFPQVCLPDPVSLVLSLLLSVQSLVLSQLQPTPDRDDPVSSVVSSVVSNVVPRGRDPNNVCSVVLHDGSLCRSQVVSVVSSVVSPGDNPSSVVRSVSNVVVNPD/DEEEQAADFQQSVVLLVLLVVLPYHYAYADAPQQVVDQVAHAWEAAPVDTDTDRHDRYDPAQLVVAATQEYEYAHECVCLVCCCRNCVRRDDVNYAYEYAYAFDDNLVSVCVVHNQQRYKYKDWDFQWHFDPRRYTYGDDATEIEIAGRPQDDDPPRVVVQVSSVSSVHHYHYDRWPLLVSLLVLLLCLLQLLVCLLVVFFPVVCLPDPVSLVLSLLLSVLSQLLSQPQDTPDHDDSCSSVVSSVVVNPVPRGRDDNSVCSVVLHDGNLVRSQVVSVVSSVVRPGDNVSSVVSSVSSVVRND/DAEEEAACFQQSVVLLVLLVVLPYRYAYADDPFQPPCCQQNAWEAEPVDTDTDRHHRYDHAQLVVAATQEYEYPHACVCLVCLCRRCVRHHDVRRAYEYAYAFDCSLVSVCVVPNQQRYKYKDWDFDWDDDDRRYTYGDDAQAIEIAGRPQDDDVVRVVVQVSSVSSVHRYHYDSWVLLVNLLVLLLCQLQLLVCQLVVFFPQVCLVDPVSLVLSLLLSVLSLVLSQQLPTPDHDDPVSSVVSSVVSNVVPRDRDPSSVCSVVLHDDNLCRSQVVSCVSSVVRPGDNPSSVVSSVSNVVVND/DEEEQAADFAPSVVLLVLLVVLPYNGEYADAPQPPPDQCAHAWEAEPVDTDTDRHHNYDHAQLVVAAGQEYEYAHECVCLVCLCRRCVRHDDDNRAYEYAYAFDCSLVSNCVVPHQQSYKYKDWDFDWHDDDNRYTYGYDDTEIEIDGRPQDDDVVGVVVQVSSVSSVHRYHYDSWVLLSNLLVLLVCLLQLQVCQLVLFFPQVCLVDPVSLVLSLLLSVLSLQLSQQLPTPDRDDRVVSVVSSVVSNVVPRDRDDNSVCSVVVHDDNLVGSQVVSVVSSVVSPGDNVSSVVRSVSNVVVD

Solvent-accessible surface area: 51260 Å² total; per-residue (Å²): 111,0,0,0,1,28,11,11,18,32,1,3,13,0,0,0,13,1,38,126,51,58,39,60,3,11,0,16,2,188,198,6,52,135,36,3,65,67,128,7,1,100,0,61,22,27,59,48,88,31,74,19,115,127,10,83,22,54,152,24,11,122,101,21,12,85,24,89,4,0,2,0,5,22,59,13,89,20,35,109,86,2,94,88,23,0,131,39,0,32,98,164,58,4,53,0,0,0,2,6,22,5,15,18,1,7,19,36,0,3,39,66,28,16,18,125,50,0,0,0,0,12,6,23,28,10,28,61,65,35,116,80,6,47,0,55,2,83,1,20,5,64,0,28,0,0,26,46,78,94,184,102,100,39,48,5,66,128,10,0,43,39,0,102,156,6,56,8,55,6,139,26,40,149,22,13,74,54,5,14,2,37,37,2,0,8,4,0,0,0,3,0,10,0,0,45,90,107,60,16,0,13,61,6,8,48,174,108,101,30,22,137,70,0,96,10,3,0,80,13,0,5,43,0,0,28,46,16,75,16,96,74,142,4,69,89,30,60,8,79,76,18,10,68,30,1,24,7,21,12,106,38,82,1,45,1,0,47,6,52,104,108,66,86,80,20,6,16,66,7,0,0,86,30,0,16,43,7,0,33,17,52,20,40,88,9,86,106,0,84,126,7,0,61,73,0,69,139,27,54,62,202,125,121,0,0,1,0,29,14,23,19,33,1,0,13,0,0,0,13,0,36,131,44,65,29,38,2,17,0,17,4,199,193,7,82,145,33,2,65,63,110,8,0,83,1,77,18,25,62,43,92,29,83,18,112,126,9,90,19,55,149,14,11,118,81,19,15,76,13,63,5,0,0,0,6,25,60,10,89,13,38,104,75,1,89,95,24,0,110,36,0,39,96,172,55,5,38,0,0,0,2,2,23,3,10,18,0,5,45,42,0,16,127,55,29,17,33,124,39,1,0,0,0,1,5,46,32,17,24,69,67,31,122,81,3,28,0,56,2,85,2,26,7,41,1,27,0,0,31,59,101,90,212,74,110,26,75,5,74,124,6,0,42,15,1,109,146,9,60,8,61,5,142,36,43,140,22,16,76,48,8,6,1,38,27,1,0,26,8,0,0,0,4,0,12,0,0,38,95,97,60,15,0,12,61,3,12,49,166,103,98,31,23,149,69,0,89,11,2,0,76,15,0,2,43,0,0,29,45,27,65,23,94,73,142,2,71,87,39,51,6,64,75,18,3,73,38,2,22,8,33,16,106,42,78,1,42,0,0,35,3,54,86,99,73,91,78,14,3,19,65,6,0,0,83,34,0,17,62,36,0,75,178,99,64,43,83,12,86,111,0,95,125,7,0,66,77,0,73,140,48,70,99,98,105,0,0,0,0,15,24,17,15,36,1,3,11,0,0,0,9,0,37,125,28,64,34,48,2,15,0,15,5,186,199,11,55,138,37,2,56,62,124,7,2,93,0,68,17,32,96,46,99,34,84,20,110,131,9,87,17,54,145,28,9,122,101,20,15,60,8,50,0,0,2,0,11,20,68,12,94,20,36,106,80,3,78,94,21,0,103,38,0,29,104,172,51,3,24,0,0,0,5,6,32,4,14,14,2,6,27,42,0,12,101,56,24,21,17,131,39,1,4,0,0,0,3,47,32,27,32,71,67,62,101,90,7,42,0,56,2,99,10,56,7,90,0,40,0,0,21,31,50,94,166,84,90,23,143,6,65,126,2,0,48,24,1,16,128,10,44,6,52,1,100,23,36,142,17,14,48,53,8,9,2,40,25,4,0,25,8,0,0,0,2,0,8,0,0,40,91,100,61,17,0,62,88,6,12,78,166,115,106,31,68,149,73,0,97,9,3,0,55,18,0,5,49,0,0,29,43,10,70,20,89,70,141,2,72,92,33,50,0,61,56,22,17,29,67,2,42,16,59,32,134,51,79,1,52,4,1,48,9,60,97,98,67,84,82,18,12,16,68,7,2,0,80,34,0,22,47,13,0,36,67,27,6,32,57,8,80,109,0,92,127,7,0,63,72,1,72,138,50,72,104,135,121,0,0,0,1,17,6,9,19,34,4,7,15,1,0,0,11,0,41,125,50,60,34,39,2,20,0,16,4,196,111,9,92,138,36,3,66,66,118,6,0,88,0,67,14,24,96,44,98,27,82,22,120,124,8,96,18,63,145,11,12,120,82,19,13,83,9,72,6,0,4,0,9,33,56,10,90,14,38,111,105,5,92,89,24,1,108,42,0,31,94,165,51,5,46,0,0,0,6,2,21,3,13,13,1,4,52,47,0,15,127,64,34,14,29,107,51,0,4,0,1,9,5,15,32,14,26,67,52,50,102,89,5,34,0,57,5,109,8,51,16,98,1,44,0,1,35,71,72,112,206,69,107,24,131,4,66,126,7,0,45,23,0,18,140,7,41,5,57,2,94,30,48,152,19,15,88,53,5,10,1,32,32,2,0,14,6,0,0,0,3,0,10,0,0,45,94,95,64,24,0,54,89,5,8,78,165,105,98,32,49,135,70,0,100,9,2,0,79,16,0,6,46,0,0,31,45,22,70,22,87,71,142,2,69,103,34,53,5,68,62,10,6,36,49,2,44,14,47,32,141,50,90,0,50,1,1,39,4,55,94,94,71,77,77,18,4,17,68,6,0,0,87,41,0,18,60,30,0,76,168,95,64,38,88,8,84,106,0,99,129,8,0,59,76,0,68,146,47,92

CATH classification: 3.40.50.720 (+1 more: 1.10.1040.10)

Secondary structure (DSSP, 8-state):
-EEEE--STTHHHHHHHHHHTS--EEEE-STTHHHHHHT-EEEEETT--EEES---EES-HHHH---SEEEE---GGGGGGHHHHHGGG--TT-EEEE--SSSSHHHHHHHHT-GGGEEEEEEEEE--B-SSSEEEE-EEEEEEEEESS---SHHHHHHHHHHHHTT--EEE-S-HHHHHHHHHHHHHHHHHHHHHHT--HHHHTTSHHHHHHHHHHHHHHHHHHHTS--SSPPPTTHHHHHHHHHTTS-S---HHHHHHHTT----HIIIIIHHHHHHHHTT---HHHHHHHHHHHHHTT-/-EEEEES-HHHHHHHHHHHHHTS-EEEEE-STTSHHHHTT-EEEE-TT--EEES---EESSHHHH---SEEEE---GGG-TTHHHHHGGG--TT-EEEE--SSSSHHHHHHHHT-GGGEEEEEEEEEEEE-SSSEEEEEEEEEEEEEESS---HHHHHHHHHHHHHTT--EEE-S-HHHHHHHHHHHHHHHHHHHHHHT--HHHHTTSHHHHHHHHHHHHHHHHHHHTS--SS---TTHHHHHHHHHTTS-S---HHHHHHHHT----HIIIIIHHHHHHHHTT---HHHHHHHHHHHHHH-/-EEEEES-STTHHHHHHHHHHTS-EEEEE-STTHHHHTTT-EEEE-TT--EEES---EESSGGGT---SEEEE---GGGGGGHHHHHGGG--TT-EEEE--SSSSHHHHHHHHH-GGGEEEEEEEEEEEEEETTEEEEEEEEEEEEEESS---SHHHHHHHHHHHTTT--EEE-S-HHHHHHHHHHHHTHHHHHHHHHT--HHHHTTSHHHHHHHHHHHHHHHHHHTTS--SS---TTHHHHHHHHHHTS-S---HHHHHHHHT----HIIIIIHHHHHHHTTT---HHHHHHHHHHHHHT-/-EEEEES-HHHHHHHHHHHHHTT-EEEEE-SS-SHHHHTT-EEEE-SS-EEEES--EEES-HHHH---SEEEE---GGGGGGHHHHHGGG--TT-EEEE--SSSSHHHHHHHHT-TTTEEEEEEEEEEEE-SSSEEEEEEEEEEEEEESSS--SHHHHHHHHHHHHTT--EEE-S-HHHHHHHHHHHHHHHTTHHHHHT--HHHHTTSHHHHHHHHHHHHHHHHHHHTS--SSPPPTTHHHHHHHHHHHS-S---HHHHHHHTT----HIIIIIHHHHHHHHTT---HHHHHHHHHHHHH-

B-factor: mean 65.65, std 20.25, range [2.0, 139.09]

Sequence (1207 aa):
RIAIVGAGALGLYYGALLQRSGEDVHFLLRRDYEAIAGNGLKVFSINGDFTLPHVKGYRAPEEIGPMDLVLVGLKTFANSRYEELIRPLVEEGTQILTLQNGLGNEEALATLFGAERIIGGVAFLCSNRGEPGEVHHLGAGRIILGEFLPRDTGRIEELAAMFRQAGVDCRTTDDLKRARWEKLVWNIPFNGLCALLQQPVNLILARDVSRKLVRGIMLEVIAGANAQGLATFIADGYVDDMLEFTDAMGEYKPSMEIDREEGRPLEIAAIFRTPLAYGAREGIAMPRVEMLATLLEQATGELRIAIVGAGALGLYYGALLQRSGEDVHFLLRRDYEAIAGNGLKVFSINGDFTLPHHVKGYRAPEEIGPMDLVLVGLKTFANSRYEELIRPLVEEGTQILTLQNGLGNEEALATLFGAERIIGGVAFLCSNRGEPGEVHHLGAGRIILGEFLPRDTGRIEELAAMFRQAGVDCRTTDDLKRARWEKLVWNIPFNGLCALLQQPVNLILARDVSRKLVRGIMLEVIAGANAQGLATFIADGYVDDMLEFTDAMGEYKPSMEIDREEGRPLEIAAIFRTPLAYGAREGIAMPRVEMLATLLEQATGLRIAIVGAGALGLYYGALLQRSGEDVHFLLRRDYEAIAGNGLKVFSINGDFTLPHVKGYRAPEEIGPMDLVLVGLKTFANSRYEELIRPLVEEGTQILTLQNGLGNEEALATLFGAERIIGGVAFLCSNRGEPGEVHHLGAGRIILGEFLPRDTGRIEELAAMFRQAGVDCRTTDDLKRARWEKLVWNIPFNGLCALLQQPVNLILARDVSRKLVRGIMLEVIAGANAQGLATFIADGYVDDMLEFTDAMGEYKPSMEIDREEGRPLEIAAIFRTPLAYGAREGIAMPRVEMLATLLEQATGLRIAIVGAGALGLYYGALLQRSGEDVHFLLRRDYEAIAGNGLKVFSINGDFTLPHVKGYRAPEEIGPMDLVLVGLKTFANSRYEELIRPLVEEGTQILTLQNGLGNEEALATLFGAERIIGGVAFLCSNRGEPGEVHHLGAGRIILGEFLPRDTGRIEELAAMFRQAGVDCRTTDDLKRARWEKLVWNIPFNGLCALLQQPVNLILARDVSRKLVRGIMLEVIAGANAQGLATFIADGYVDDMLEFTDAMGEYKPSMEIDREEGRPLEIAAIFRTPLAYGAREGIAMPRVEMLATLLEQAT

Radius of gyration: 41.21 Å; Cα contacts (8 Å, |Δi|>4): 2374; chains: 4; bounding box: 67×93×128 Å

Organism: Geobacter metallireducens (strain ATCC 53774 / DSM 7210 / GS-15) (NCBI:txid269799)

InterPro domains:
  IPR003710 Ketopantoate reductase ApbA/PanE [TIGR00745] (2-299)
  IPR008927 6-phosphogluconate dehydrogenase-like, C-terminal domain superfamily [SSF48179] (176-298)
  IPR013328 6-phosphogluconate dehydrogenase, domain 2 [G3DSA:1.10.1040.10] (176-301)
  IPR013332 Ketopantoate reductase, N-terminal domain [PF02558] (3-149)
  IPR013752 Ketopantoate reductase, C-terminal domain [PF08546] (176-299)
  IPR036291 NAD(P)-binding domain superfamily [SSF51735] (1-154)
  IPR051402 Ketopantoate Reductase-Related [PTHR21708] (1-300)

Nearest PDB structures (foldseek):
  3hn2-assembly2_D  TM=1.003E+00  e=2.021E-61  Geobacter metallireducens GS-15
  5x20-assembly1_A  TM=9.046E-01  e=2.670E-21  Enterococcus faecium DO
  5x20-assembly1_B  TM=9.070E-01  e=2.112E-20  Enterococcus faecium DO
  8wl1-assembly1_A-2  TM=8.178E-01  e=2.658E-20  Levilactobacillus brevis
  8wl3-assembly1_B-2  TM=7.937E-01  e=1.334E-20  Levilactobacillus brevis